Protein AF-0000000072252852 (afdb_homodimer)

Nearest PDB structures (foldseek):
  3it0-assembly1_A  TM=8.735E-01  e=4.642E-20  Francisella tularensis subsp. holarctica LVS
  3it3-assembly1_A  TM=8.630E-01  e=1.223E-19  Francisella tularensis subsp. holarctica LVS
  7d2f-assembly1_B  TM=8.606E-01  e=1.379E-18  Legionella pneumophila subsp. pneumophila str. Philadelphia 1
  7doq-assembly2_D  TM=8.491E-01  e=1.805E-18  Legionella pneumophila
  5cdh-assembly1_B  TM=8.629E-01  e=4.272E-18  Legionella pneumophila

InterPro domains:
  IPR000560 Histidine phosphatase superfamily, clade-2 [PF00328] (78-192)
  IPR000560 Histidine phosphatase superfamily, clade-2 [cd07061] (78-438)
  IPR029033 Histidine phosphatase superfamily [G3DSA:3.40.50.1240] (78-490)
  IPR029033 Histidine phosphatase superfamily [SSF53254] (78-482)
  IPR050645 Histidine Acid Phosphatase [PTHR11567] (69-482)

pLDDT: mean 74.57, std 29.84, range [13.89, 98.88]

Radius of gyration: 38.89 Å; Cα contacts (8 Å, |Δi|>4): 1720; chains: 2; bounding box: 120×130×148 Å

Solvent-accessible surface area (backbone atoms only — not comparable to full-atom values): 61412 Å² total; per-residue (Å²): 133,88,81,71,68,83,71,67,68,73,66,62,67,63,61,60,63,59,59,63,68,66,57,77,66,73,58,53,58,66,47,42,59,54,31,53,67,44,52,74,62,58,71,75,82,72,70,59,74,70,59,69,69,69,82,59,78,77,67,78,78,72,67,74,69,84,65,68,87,78,64,68,84,73,62,83,40,33,41,64,29,36,41,35,44,28,22,28,35,40,40,38,37,70,71,55,26,64,38,53,33,70,66,52,84,78,53,67,71,39,68,33,74,79,59,80,69,82,64,94,50,57,59,41,30,51,34,50,62,10,41,36,46,22,20,50,52,11,36,52,49,22,46,38,24,47,65,33,56,78,43,42,33,68,50,67,67,40,87,45,79,59,40,48,44,39,40,25,47,32,31,55,29,18,36,31,25,46,51,25,20,48,39,29,42,25,45,27,91,40,18,65,46,73,52,82,63,53,92,64,40,85,71,79,43,76,54,87,70,39,64,53,74,72,47,63,32,42,33,51,39,93,72,36,48,55,59,35,20,76,39,89,86,60,26,56,28,56,53,53,43,38,52,52,46,48,63,27,62,80,31,41,40,52,49,60,69,37,49,70,58,56,68,40,44,25,69,58,43,59,24,43,67,67,47,52,70,70,45,52,66,66,56,55,52,49,50,46,44,50,52,38,46,41,51,52,35,31,53,75,49,57,47,85,63,58,68,92,54,54,74,43,50,64,56,34,49,53,50,44,44,46,47,50,35,44,46,35,49,46,47,63,48,13,29,54,31,8,22,56,38,52,50,42,52,49,44,34,54,52,42,32,50,42,40,74,71,61,36,60,66,52,52,41,35,35,68,42,62,38,47,33,90,53,32,51,59,46,84,82,32,78,51,47,42,37,32,37,40,36,24,28,35,57,65,31,49,29,20,45,28,18,38,43,61,34,74,34,61,47,88,75,41,58,45,45,34,23,33,41,38,39,35,34,19,40,67,54,91,53,94,76,33,35,32,37,36,34,29,33,33,29,69,89,37,75,71,38,77,40,62,21,62,52,32,77,58,30,33,51,36,44,40,67,56,36,51,51,43,47,62,72,60,25,62,92,52,47,73,64,59,20,66,51,48,83,50,39,65,60,40,48,50,52,31,53,54,53,45,61,56,44,55,61,47,51,60,58,51,52,53,53,55,53,54,58,62,58,65,63,61,67,74,68,65,69,79,72,70,68,89,71,75,72,94,78,68,89,72,68,84,86,79,77,96,88,87,77,92,79,82,72,84,85,76,89,72,89,75,82,84,131,133,89,82,73,70,82,72,66,65,72,64,60,64,62,56,60,61,58,58,60,66,64,60,73,62,71,60,54,56,64,49,42,57,54,34,50,64,44,54,72,62,58,71,74,82,70,71,60,75,70,58,66,69,69,81,59,79,78,67,75,79,72,66,74,70,86,64,69,88,77,64,67,85,74,60,81,39,33,42,62,30,37,43,35,43,28,22,28,36,40,39,38,38,70,70,56,25,65,39,58,33,77,66,53,84,80,52,66,73,40,68,32,74,80,58,78,70,80,65,94,49,57,59,40,30,52,33,49,63,10,41,36,46,23,22,49,51,11,36,51,50,20,46,40,25,47,66,32,57,81,44,41,32,67,49,68,67,40,87,44,80,62,39,48,44,40,40,24,48,32,30,55,29,18,36,32,26,46,52,26,21,47,39,28,42,24,45,29,90,39,17,66,48,75,50,82,62,54,92,63,42,84,72,78,43,77,55,87,72,37,63,53,75,73,46,63,32,41,32,50,38,92,70,34,49,54,58,34,19,77,41,90,86,60,24,55,29,56,53,52,42,39,53,53,47,49,63,27,61,81,30,42,40,52,49,59,70,36,50,70,59,55,70,41,45,26,70,59,42,60,27,43,66,69,47,52,71,69,45,52,65,66,57,54,52,48,49,48,45,49,50,38,45,40,50,52,35,30,54,76,50,57,46,87,62,58,67,91,54,54,74,44,50,65,60,35,49,52,50,44,45,46,48,51,34,44,47,36,50,45,47,64,49,12,29,54,30,8,21,56,38,52,50,41,50,50,44,35,53,52,41,32,51,42,39,73,70,60,37,62,65,54,52,40,35,38,67,42,61,38,48,33,90,53,32,52,61,47,85,83,32,80,52,46,41,36,32,39,41,36,22,27,34,58,67,31,48,29,20,45,29,18,38,44,62,35,74,35,61,47,88,76,40,58,45,45,33,24,32,40,39,40,36,35,18,39,66,52,92,53,94,75,33,35,29,37,38,33,28,33,32,30,69,89,38,75,70,39,77,40,62,22,63,53,31,76,59,29,33,49,38,45,39,68,56,35,50,51,43,47,62,72,59,26,62,93,51,46,72,64,60,22,66,49,48,83,48,40,65,60,41,47,50,52,30,54,54,54,44,61,58,43,54,61,48,50,59,58,51,53,53,53,54,53,55,57,58,57,63,62,59,63,75,68,61,69,82,70,65,70,90,71,67,88,78,84,77,91,79,71,88,88,79,89,85,85,86,74,93,74,84,87,90,89,60,97,95,74,95,100,81,136

Foldseek 3Di:
DPPPPPPPPPPPPVVVVVVVVPPPCVVPPVVVVVCVVVVVPPDDPVPPLVPPPPPPPPPDPPPPPPPPQPPPPDDFFAFQAKEKEWEAFF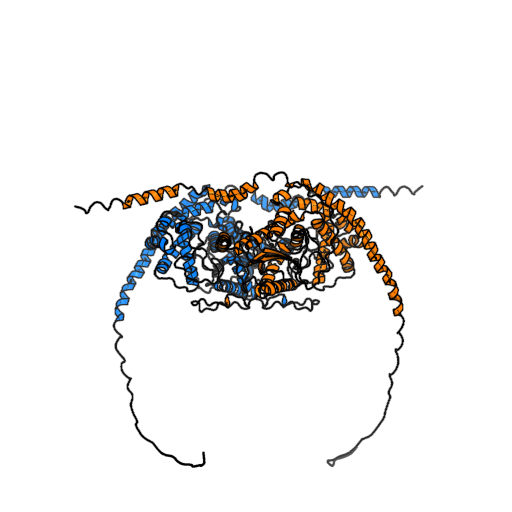FAQAAAQPPCLVPDPPDDRHHFPQPPDDAPDDHPAQHPVRLVLLLVLLLVLQCQQDVDDRRRHHDHLADDLQAEAAEEEPGRRLVSSRQSSPCNNRPQVRAPLPDDDPPPDPDRPDDPRGGHDDDYDYDHNVPCLQQFVLDPPNFQLLVVQLVVLQLDCQQLVLLVVPVLCVVCLCVRSVGDPVSSVPDDSVVSLVSLQSLLSNVVSCVVVVNDTDPSSVVCNVSSQVSNLRSLCLSQPLLLCLLQSNVSNLVLVLLQLVLSLCVVVPPPVLVVCLVPVCPDPPNVNVPVNNHHYRYYYYGYHLSSQSSNCSSQVHRSQDVVGAHGGWMKMWTWGANDDDSQRIKIFIWIDHSPGDTDQDAGPLAPRGRMDGSVSNSVSSPSRHDPDSRVVSPPNVCSVVSNCRSVVVSVVVVVVVVVVVVVVVVVVVVVPPPPPPPPPPDPDDDPDDPDDDDDDDDDDDDDDDDDDDDDDD/DPPPPPPPPVPPPVVVVVVVVPPPPVPVPVVVVVCVVVVVVPPDPVPPLVPPPPPPPPPPPPPPDPPPPPPPPDDFFAFQAKEKEWEAFFFAFAAAQPPCQVPDNPDDRHHFPQPPDDAPDDHPAQHPVRLVLLLVLLLVLQCQQDVDDRRRHHDHLADDLQAEAAEEEPGNRLVSSRQSSVCNNRPQVRAPLPDDPPPPDPDRPDDPRGGHDDDYDYDHNVPCLQQFVLDPPNFQLLVVQLVVLQLDCQQLVLLVVVVLCVVCLCVRSVHDPVSSVPDDSVVSLVSLQSLLSNVVSCVVVVNDTDPSSVVCNVSSQVSNLSSLCLSQPLLLCLLQSNVSNLVLVLLQLVLSLCVVVPPPVLVVCLVPVCPDPPNVNVPVNNHHYRYYYYGYHLSSQSSNCSSQVHRSQDVVGAHGGWMKMWTWGANDDDSQRIKIFIWIDHSPGDTDQDAGPLADRGRMDGSVSNSVSSPSRHDPDSRVVSPPNVCSVVSNCRSVVVSVVVVVVVVVVVVVVVVVVVVVPPPVPPPPDDDPDDPDDDPDDDDDDDDDDDDDDDDDDDDDDD

Secondary structure (DSSP, 8-state):
-TTSGGGSGGGTHHHHHHHTTTT--TTHHHHHHHHHHHHHTTSSTTSGGG------------------TT--S--SSEEEEEEEEEE---BS-S--B-GGGGS-TTS--BPPTT-----SS-TTSBPHHHHHHHHHHHHHHHHHHTSS-TTT--S-SS--TTTEEEEE-SSHHHHHHHHHHHHHHS-GGG-GGGS---TT-----PPTT-------B---GGG-TTT-TTSTTT-HHHHHHHHHHHHSTTTHHHHHH-HHHHHHHHHHHT--HHHHHHS-HHHHHHHHHHHHHHHHHHHHTT----HHHHTTHHHHHHHHHHHHHIIIIIS--HHHHTHHHHHHHHHHHHHHHHHHTT-HHHHHHHHTGGGSTT-TT-TT--S--SEEEEEE-HHHHHHHHHHTTS-S-BTTBS-TT-EEEEEEEE-SSSTT-EEEEEEEEETTEEEEE---GGGTTSSEEEHHHHHHHHHHHS-S-HHHHTT-GGGHHHHHHHHHHHHHHHHHHHHHHHHHHHHHHHHTTSGGGGGGSSTT------------------------------/-TTSGGGSSTTTHHHHHHHHHHHS-TTHHHHHHHHHHHHHHHSSTTSGGG------------------TT--S--SSEEEEEEEEEE---BS-S--B-GGGGS-TTS--BPPTT-----SS-TTSBPHHHHHHHHHHHHHHHHHHTSS-TTT--S-SS--TTTEEEEE-SSHHHHHHHHHHHHHHS-GGG-GGGS---TT-----PPTT-------B---GGG-TTT-TTSTTS-HHHHHHHHHHHHSTTTHHHHHH-HHHHHHHHHHHT--HHHHHHS-HHHHHHHHHHHHHHHHHHHHTT----HHHHTTHHHHHHHHHHHHHIIIIIS--HHHHTHHHHHHHHHHHHHHHHHHTT-HHHHHHHHTGGGSTT-TT-SS--S--SEEEEEE-HHHHHHHHHHTTS-S-BTTBS-TT-EEEEEEEE-SSSTT-EEEEEEEEETTEEEEE---GGGTTSSEEEHHHHHHHHHHHS-S-HHHHTT-GGGHHHHHHHHHHHHHHHHHHHHHHHHHHHHHHHHTTGGGSSTTSS--------------------------------

Sequence (1124 aa):
MWGRELFSIVFFAVLVLLVAIHILGSADVVRAFQQGLEHRLTVESKEAWLGGVPLGDVSSYVVPRNASPYESLHSEGKVKAVVIVARHCDRAPQNYAPAYATGTRRRPYKPFPFDKTKWDVDYGELTALGMYQCYRFGRFLHERYVQGHPNDRLLRARYNHEETHVRATDVDRTLVSAAAVMHGLYPAASNPSHQRRHRYSKKQYHIPGGFQYVPIHTRLYGDDRLLDGSGKGRCQLWDIVSKKMLKSDFVYGELQRRSDLYAALPSLANVSVEAFQSMKKKKKLALAATLRDIRICQKSHSIPAPATVSRFDADLEVLTARLNGAKWDASGLGPLVGGRLLRSISTRLATAIEADNGNVQVLARAKDECNRKGHDGDEIGNCYRKLVYYSGHDTTIFDIRAALGVTAIEDGIAPYASHVIFELRRTGPEENDFRVSVYAGHYDQKPRPLFGPFCDGNFSCTASSFFSWVLNTVPNNVSEACIRTERAPDILRRALGNVAKEDNAFQSGHKAVREQSASGGAFSRQFARVLIIGTIGFILVLSAPIVFRLRRTSIRSEYAAVMWGRELFSIVFFAVLVLLVAIHILGSADVVRAFQQGLEHRLTVESKEAWLGGVPLGDVSSYVVPRNASPYESLHSEGKVKAVVIVARHCDRAPQNYAPAYATGTRRRPYKPFPFDKTKWDVDYGELTALGMYQCYRFGRFLHERYVQGHPNDRLLRARYNHEETHVRATDVDRTLVSAAAVMHGLYPAASNPSHQRRHRYSKKQYHIPGGFQYVPIHTRLYGDDRLLDGSGKGRCQLWDIVSKKMLKSDFVYGELQRRSDLYAALPSLANVSVEAFQSMKKKKKLALAATLRDIRICQKSHSIPAPATVSRFDADLEVLTARLNGAKWDASGLGPLVGGRLLRSISTRLATAIEADNGNVQVLARAKDECNRKGHDGDEIGNCYRKLVYYSGHDTTIFDIRAALGVTAIEDGIAPYASHVIFELRRTGPEENDFRVSVYAGHYDQKPRPLFGPFCDGNFSCTASSFFSWVLNTVPNNVSEACIRTERAPDILRRALGNVAKEDNAFQSGHKAVREQSASGGAFSRQFARVLIIGTIGFILVLSAPIVFRLRRTSIRSEYAAV

Structure (mmCIF, N/CA/C/O backbone):
data_AF-0000000072252852-model_v1
#
loop_
_entity.id
_entity.type
_entity.pdbx_description
1 polymer 'Similar to prostatic acid phosphatase'
#
loop_
_atom_site.group_PDB
_atom_site.id
_atom_site.type_symbol
_atom_site.label_atom_id
_atom_site.label_alt_id
_atom_site.label_comp_id
_atom_site.label_asym_id
_atom_site.label_entity_id
_atom_site.label_seq_id
_atom_site.pdbx_PDB_ins_code
_atom_site.Cartn_x
_atom_site.Cartn_y
_atom_site.Cartn_z
_atom_site.occupancy
_atom_site.B_iso_or_equiv
_atom_site.auth_seq_id
_atom_site.auth_comp_id
_atom_site.auth_asym_id
_atom_site.auth_atom_id
_atom_site.pdbx_PDB_model_num
ATOM 1 N N . MET A 1 1 ? -41.562 44.25 57.469 1 20.91 1 MET A N 1
ATOM 2 C CA . MET A 1 1 ? -41.375 42.938 58.031 1 20.91 1 MET A CA 1
ATOM 3 C C . MET A 1 1 ? -41.312 41.875 56.938 1 20.91 1 MET A C 1
ATOM 5 O O . MET A 1 1 ? -40.844 40.75 57.156 1 20.91 1 MET A O 1
ATOM 9 N N . TRP A 1 2 ? -42.094 42.094 55.875 1 24.08 2 TRP A N 1
ATOM 10 C CA . TRP A 1 2 ? -42.656 41.125 54.906 1 24.08 2 TRP A CA 1
ATOM 11 C C . TRP A 1 2 ? -41.594 40.594 53.969 1 24.08 2 TRP A C 1
ATOM 13 O O . TRP A 1 2 ? -41.938 39.938 52.969 1 24.08 2 TRP A O 1
ATOM 23 N N . GLY A 1 3 ? -40.406 41.156 53.969 1 26.02 3 GLY A N 1
ATOM 24 C CA . GLY A 1 3 ? -39.312 41.219 53.031 1 26.02 3 GLY A CA 1
ATOM 25 C C . GLY A 1 3 ? -38.688 39.875 52.781 1 26.02 3 GLY A C 1
ATOM 26 O O . GLY A 1 3 ? -37.906 39.719 51.812 1 26.02 3 GLY A O 1
ATOM 27 N N . ARG A 1 4 ? -38.531 39.062 53.812 1 25.28 4 ARG A N 1
ATOM 28 C CA . ARG A 1 4 ? -37.531 38.094 54.219 1 25.28 4 ARG A CA 1
ATOM 29 C C . ARG A 1 4 ? -37.688 36.781 53.438 1 25.28 4 ARG A C 1
ATOM 31 O O . ARG A 1 4 ? -36.781 36 53.344 1 25.28 4 ARG A O 1
ATOM 38 N N . GLU A 1 5 ? -39 36.375 53.188 1 26.69 5 GLU A N 1
ATOM 39 C CA . GLU A 1 5 ? -39.344 34.969 53.188 1 26.69 5 GLU A CA 1
ATOM 40 C C . GLU A 1 5 ? -38.938 34.281 51.875 1 26.69 5 GLU A C 1
ATOM 42 O O . GLU A 1 5 ? -38.875 33.062 51.812 1 26.69 5 GLU A O 1
ATOM 47 N N . LEU A 1 6 ? -39 35.094 50.75 1 28.98 6 LEU A N 1
ATOM 48 C CA . LEU A 1 6 ? -39.219 34.406 49.469 1 28.98 6 LEU A CA 1
ATOM 49 C C . LEU A 1 6 ? -37.969 33.688 49.031 1 28.98 6 LEU A C 1
ATOM 51 O O . LEU A 1 6 ? -37.844 33.25 47.875 1 28.98 6 LEU A O 1
ATOM 55 N N . PHE A 1 7 ? -36.875 33.781 49.844 1 28.56 7 PHE A N 1
ATOM 56 C CA . PHE A 1 7 ? -35.5 33.375 49.562 1 28.56 7 PHE A CA 1
ATOM 57 C C . PHE A 1 7 ? -35.406 31.859 49.344 1 28.56 7 PHE A C 1
ATOM 59 O O . PHE A 1 7 ? -34.438 31.359 48.812 1 28.56 7 PHE A O 1
ATOM 66 N N . SER A 1 8 ? -36.219 31.156 50.188 1 26.36 8 SER A N 1
ATOM 67 C CA . SER A 1 8 ? -35.969 29.766 50.594 1 26.36 8 SER A CA 1
ATOM 68 C C . SER A 1 8 ? -36.188 28.797 49.438 1 26.36 8 SER A C 1
ATOM 70 O O . SER A 1 8 ? -35.812 27.641 49.5 1 26.36 8 SER A O 1
ATOM 72 N N . ILE A 1 9 ? -37.188 29.156 48.531 1 28.38 9 ILE A N 1
ATOM 73 C CA . ILE A 1 9 ? -37.844 28.078 47.781 1 28.38 9 ILE A CA 1
ATOM 74 C C . ILE A 1 9 ? -36.938 27.578 46.688 1 28.38 9 ILE A C 1
ATOM 76 O O . ILE A 1 9 ? -37.125 26.484 46.156 1 28.38 9 ILE A O 1
ATOM 80 N N . VAL A 1 10 ? -36.031 28.5 46.188 1 26.95 10 VAL A N 1
ATOM 81 C CA . VAL A 1 10 ? -35.406 28.25 44.906 1 26.95 10 VAL A CA 1
ATOM 82 C C . VAL A 1 10 ? -34.375 27.109 45.031 1 26.95 10 VAL A C 1
ATOM 84 O O . VAL A 1 10 ? -33.906 26.578 44.031 1 26.95 10 VAL A O 1
ATOM 87 N N . PHE A 1 11 ? -33.906 26.984 46.281 1 28.23 11 PHE A N 1
ATOM 88 C CA . PHE A 1 11 ? -32.75 26.141 46.531 1 28.23 11 PHE A CA 1
ATOM 89 C C . PHE A 1 11 ? -33.062 24.672 46.25 1 28.23 11 PHE A C 1
ATOM 91 O O . PHE A 1 11 ? -32.188 23.875 45.969 1 28.23 11 PHE A O 1
ATOM 98 N N . PHE A 1 12 ? -34.375 24.297 46.625 1 27.67 12 PHE A N 1
ATOM 99 C CA . PHE A 1 12 ? -34.656 22.891 46.844 1 27.67 12 PHE A CA 1
ATOM 100 C C . PHE A 1 12 ? -34.688 22.141 45.5 1 27.67 12 PHE A C 1
ATOM 102 O O . PHE A 1 12 ? -34.5 20.922 45.469 1 27.67 12 PHE A O 1
ATOM 109 N N . ALA A 1 13 ? -35.188 22.844 44.438 1 27.69 13 ALA A N 1
ATOM 110 C CA . ALA A 1 13 ? -35.594 22.094 43.25 1 27.69 13 ALA A CA 1
ATOM 111 C C . ALA A 1 13 ? -34.344 21.562 42.5 1 27.69 13 ALA A C 1
ATOM 113 O O . ALA A 1 13 ? -34.5 20.75 41.562 1 27.69 13 ALA A O 1
ATOM 114 N N . VAL A 1 14 ? -33.219 22.141 42.75 1 28.22 14 VAL A N 1
ATOM 115 C CA . VAL A 1 14 ? -32 21.828 42.031 1 28.22 14 VAL A CA 1
ATOM 116 C C . VAL A 1 14 ? -31.562 20.391 42.312 1 28.22 14 VAL A C 1
ATOM 118 O O . VAL A 1 14 ? -30.938 19.75 41.469 1 28.22 14 VAL A O 1
ATOM 121 N N . LEU A 1 15 ? -31.781 20.047 43.594 1 28.75 15 LEU A N 1
ATOM 122 C CA . LEU A 1 15 ? -31.156 18.828 44.125 1 28.75 15 LEU A CA 1
ATOM 123 C C . LEU A 1 15 ? -31.75 17.594 43.438 1 28.75 15 LEU A C 1
ATOM 125 O O . LEU A 1 15 ? -31.062 16.578 43.25 1 28.75 15 LEU A O 1
ATOM 129 N N . VAL A 1 16 ? -33.125 17.719 43.25 1 29.33 16 VAL A N 1
ATOM 130 C CA . VAL A 1 16 ? -33.844 16.5 42.906 1 29.33 16 VAL A CA 1
ATOM 131 C C . VAL A 1 16 ? -33.375 16 41.531 1 29.33 16 VAL A C 1
ATOM 133 O O . VAL A 1 16 ? -33.375 14.797 41.25 1 29.33 16 VAL A O 1
ATOM 136 N N . LEU A 1 17 ? -33.094 17.031 40.625 1 26.66 17 LEU A N 1
ATOM 137 C CA . LEU A 1 17 ? -32.906 16.609 39.25 1 26.66 17 LEU A CA 1
ATOM 138 C C . LEU A 1 17 ? -31.594 15.852 39.062 1 26.66 17 LEU A C 1
ATOM 140 O O . LEU A 1 17 ? -31.391 15.18 38.062 1 26.66 17 LEU A O 1
ATOM 144 N N . LEU A 1 18 ? -30.688 16.047 40.031 1 27.7 18 LEU A N 1
ATOM 145 C CA . LEU A 1 18 ? -29.391 15.391 39.906 1 27.7 18 LEU A CA 1
ATOM 146 C C . LEU A 1 18 ? -29.547 13.875 40 1 27.7 18 LEU A C 1
ATOM 148 O O . LEU A 1 18 ? -28.781 13.141 39.375 1 27.7 18 LEU A O 1
ATOM 152 N N . VAL A 1 19 ? -30.375 13.508 41 1 28.22 19 VAL A N 1
ATOM 153 C CA . VAL A 1 19 ? -30.375 12.102 41.406 1 28.22 19 VAL A CA 1
ATOM 154 C C . VAL A 1 19 ? -30.922 11.242 40.281 1 28.22 19 VAL A C 1
ATOM 156 O O . VAL A 1 19 ? -30.562 10.07 40.156 1 28.22 19 VAL A O 1
ATOM 159 N N . ALA A 1 20 ? -31.969 11.82 39.562 1 25.25 20 ALA A N 1
ATOM 160 C CA . ALA A 1 20 ? -32.688 10.922 38.688 1 25.25 20 ALA A CA 1
ATOM 161 C C . ALA A 1 20 ? -31.828 10.453 37.5 1 25.25 20 ALA A C 1
ATOM 163 O O . ALA A 1 20 ? -32.219 9.523 36.781 1 25.25 20 ALA A O 1
ATOM 164 N N . ILE A 1 21 ? -30.859 11.281 37.219 1 25.62 21 ILE A N 1
ATOM 165 C CA . ILE A 1 21 ? -30.094 10.969 36.031 1 25.62 21 ILE A CA 1
ATOM 166 C C . ILE A 1 21 ? -29.281 9.688 36.25 1 25.62 21 ILE A C 1
ATOM 168 O O . ILE A 1 21 ? -28.719 9.133 35.312 1 25.62 21 ILE A O 1
ATOM 172 N N . HIS A 1 22 ? -28.984 9.484 37.562 1 26.05 22 HIS A N 1
ATOM 173 C CA . HIS A 1 22 ? -28.078 8.367 37.844 1 26.05 22 HIS A CA 1
ATOM 174 C C . HIS A 1 22 ? -28.703 7.047 37.375 1 26.05 22 HIS A C 1
ATOM 176 O O . HIS A 1 22 ? -28.016 6.031 37.281 1 26.05 22 HIS A O 1
ATOM 182 N N . ILE A 1 23 ? -30.016 6.957 37.719 1 24.2 23 ILE A N 1
ATOM 183 C CA . ILE A 1 23 ? -30.516 5.594 37.875 1 24.2 23 ILE A CA 1
ATOM 184 C C . ILE A 1 23 ? -30.562 4.914 36.5 1 24.2 23 ILE A C 1
ATOM 186 O O . ILE A 1 23 ? -30.281 3.719 36.375 1 24.2 23 ILE A O 1
ATOM 190 N N . LEU A 1 24 ? -31.234 5.559 35.531 1 25.84 24 LEU A N 1
ATOM 191 C CA . LEU A 1 24 ? -31.719 4.613 34.531 1 25.84 24 LEU A CA 1
ATOM 192 C C . LEU A 1 24 ? -30.578 4.102 33.656 1 25.84 24 LEU A C 1
ATOM 194 O O . LEU A 1 24 ? -29.953 4.875 32.938 1 25.84 24 LEU A O 1
ATOM 198 N N . GLY A 1 25 ? -29.781 3.164 34.281 1 24.92 25 GLY A N 1
ATOM 199 C CA . GLY A 1 25 ? -28.641 2.332 33.938 1 24.92 25 GLY A CA 1
ATOM 200 C C . GLY A 1 25 ? -28.75 1.688 32.562 1 24.92 25 GLY A C 1
ATOM 201 O O . GLY A 1 25 ? -29.406 0.649 32.406 1 24.92 25 GLY A O 1
ATOM 202 N N . SER A 1 26 ? -29.016 2.588 31.578 1 25.45 26 SER A N 1
ATOM 203 C CA . SER A 1 26 ? -29.375 2.018 30.281 1 25.45 26 SER A CA 1
ATOM 204 C C . SER A 1 26 ? -28.297 1.074 29.766 1 25.45 26 SER A C 1
ATOM 206 O O . SER A 1 26 ? -27.516 1.437 28.891 1 25.45 26 SER A O 1
ATOM 208 N N . ALA A 1 27 ? -27.625 0.483 30.734 1 25.91 27 ALA A N 1
ATOM 209 C CA . ALA A 1 27 ? -26.625 -0.517 30.359 1 25.91 27 ALA A CA 1
ATOM 210 C C . ALA A 1 27 ? -27.219 -1.554 29.406 1 25.91 27 ALA A C 1
ATOM 212 O O . ALA A 1 27 ? -26.484 -2.326 28.797 1 25.91 27 ALA A O 1
ATOM 213 N N . ASP A 1 28 ? -28.516 -1.669 29.594 1 26.8 28 ASP A N 1
ATOM 214 C CA . ASP A 1 28 ? -29.094 -2.928 29.141 1 26.8 28 ASP A CA 1
ATOM 215 C C . ASP A 1 28 ? -29.109 -3 27.609 1 26.8 28 ASP A C 1
ATOM 217 O O . ASP A 1 28 ? -29.078 -4.09 27.031 1 26.8 28 ASP A O 1
ATOM 221 N N . VAL A 1 29 ? -29.266 -1.788 27.078 1 25.64 29 VAL A N 1
ATOM 222 C CA . VAL A 1 29 ? -29.625 -1.98 25.672 1 25.64 29 VAL A CA 1
ATOM 223 C C . VAL A 1 29 ? -28.391 -2.402 24.875 1 25.64 29 VAL A C 1
ATOM 225 O O . VAL A 1 29 ? -28.484 -3.221 23.953 1 25.64 29 VAL A O 1
ATOM 228 N N . VAL A 1 30 ? -27.297 -1.727 25.219 1 25.48 30 VAL A N 1
ATOM 229 C CA . VAL A 1 30 ? -26.141 -2.078 24.406 1 25.48 30 VAL A CA 1
ATOM 230 C C . VAL A 1 30 ? -25.75 -3.529 24.672 1 25.48 30 VAL A C 1
ATOM 232 O O . VAL A 1 30 ? -25.234 -4.207 23.781 1 25.48 30 VAL A O 1
ATOM 235 N N . ARG A 1 31 ? -25.953 -4.016 25.875 1 29.53 31 ARG A N 1
ATOM 236 C CA . ARG A 1 31 ? -25.734 -5.418 26.203 1 29.53 31 ARG A CA 1
ATOM 237 C C . ARG A 1 31 ? -26.688 -6.32 25.422 1 29.53 31 ARG A C 1
ATOM 239 O O . ARG A 1 31 ? -26.375 -7.48 25.156 1 29.53 31 ARG A O 1
ATOM 246 N N . ALA A 1 32 ? -27.891 -5.797 25.25 1 27.72 32 ALA A N 1
ATOM 247 C CA . ALA A 1 32 ? -28.828 -6.668 24.547 1 27.72 32 ALA A CA 1
ATOM 248 C C . ALA A 1 32 ? -28.375 -6.945 23.125 1 27.72 32 ALA A C 1
ATOM 250 O O . ALA A 1 32 ? -28.5 -8.07 22.625 1 27.72 32 ALA A O 1
ATOM 251 N N . PHE A 1 33 ? -28.016 -5.812 22.406 1 25.8 33 PHE A N 1
ATOM 252 C CA . PHE A 1 33 ? -27.688 -6.09 21.016 1 25.8 33 PHE A CA 1
ATOM 253 C C . PHE A 1 33 ? -26.406 -6.906 20.906 1 25.8 33 PHE A C 1
ATOM 255 O O . PHE A 1 33 ? -26.312 -7.816 20.094 1 25.8 33 PHE A O 1
ATOM 262 N N . GLN A 1 34 ? -25.375 -6.699 21.734 1 27.41 34 GLN A N 1
ATOM 263 C CA . GLN A 1 34 ? -24.234 -7.602 21.781 1 27.41 34 GLN A CA 1
ATOM 264 C C . GLN A 1 34 ? -24.641 -8.984 22.281 1 27.41 34 GLN A C 1
ATOM 266 O O . GLN A 1 34 ? -24.094 -10 21.844 1 27.41 34 GLN A O 1
ATOM 271 N N . GLN A 1 35 ? -25.531 -9.023 23.234 1 30.56 35 GLN A N 1
ATOM 272 C CA . GLN A 1 35 ? -26.047 -10.281 23.75 1 30.56 35 GLN A CA 1
ATOM 273 C C . GLN A 1 35 ? -26.906 -11 22.719 1 30.56 35 GLN A C 1
ATOM 275 O O . GLN A 1 35 ? -26.984 -12.234 22.719 1 30.56 35 GLN A O 1
ATOM 280 N N . GLY A 1 36 ? -27.766 -10.242 21.984 1 26.58 36 GLY A N 1
ATOM 281 C CA . GLY A 1 36 ? -28.516 -11.008 21 1 26.58 36 GLY A CA 1
ATOM 282 C C . GLY A 1 36 ? -27.625 -11.766 20.047 1 26.58 36 GLY A C 1
ATOM 283 O O . GLY A 1 36 ? -27.922 -12.914 19.688 1 26.58 36 GLY A O 1
ATOM 284 N N . LEU A 1 37 ? -26.672 -11 19.438 1 26.23 37 LEU A N 1
ATOM 285 C CA . LEU A 1 37 ? -25.828 -11.828 18.594 1 26.23 37 LEU A CA 1
ATOM 286 C C . LEU A 1 37 ? -24.953 -12.766 19.422 1 26.23 37 LEU A C 1
ATOM 288 O O . LEU A 1 37 ? -24.688 -13.891 19.016 1 26.23 37 LEU A O 1
ATOM 292 N N . GLU A 1 38 ? -24.578 -12.344 20.656 1 28.69 38 GLU A N 1
ATOM 293 C CA . GLU A 1 38 ? -23.797 -13.266 21.484 1 28.69 38 GLU A CA 1
ATOM 294 C C . GLU A 1 38 ? -24.688 -14.359 22.078 1 28.69 38 GLU A C 1
ATOM 296 O O . GLU A 1 38 ? -24.25 -15.508 22.219 1 28.69 38 GLU A O 1
ATOM 301 N N . HIS A 1 39 ? -25.875 -13.984 22.672 1 28.11 39 HIS A N 1
ATOM 302 C CA . HIS A 1 39 ? -26.641 -15 23.391 1 28.11 39 HIS A CA 1
ATOM 303 C C . HIS A 1 39 ? -27.047 -16.141 22.469 1 28.11 39 HIS A C 1
ATOM 305 O O . HIS A 1 39 ? -27.312 -17.25 22.938 1 28.11 39 HIS A O 1
ATOM 311 N N . ARG A 1 40 ? -27.672 -15.828 21.328 1 25.48 40 ARG A N 1
ATOM 312 C CA . ARG A 1 40 ? -28.047 -17.047 20.625 1 25.48 40 ARG A CA 1
ATOM 313 C C . ARG A 1 40 ? -26.828 -17.953 20.438 1 25.48 40 ARG A C 1
ATOM 315 O O . ARG A 1 40 ? -26.984 -19.156 20.219 1 25.48 40 ARG A O 1
ATOM 322 N N . LEU A 1 41 ? -25.672 -17.266 20.406 1 23.98 41 LEU A N 1
ATOM 323 C CA . LEU A 1 41 ? -24.609 -18.203 20.047 1 23.98 41 LEU A CA 1
ATOM 324 C C . LEU A 1 41 ? -24.125 -18.938 21.281 1 23.98 41 LEU A C 1
ATOM 326 O O . LEU A 1 41 ? -23.172 -19.734 21.188 1 23.98 41 LEU A O 1
ATOM 330 N N . THR A 1 42 ? -24.469 -18.547 22.469 1 25.23 42 THR A N 1
ATOM 331 C CA . THR A 1 42 ? -23.703 -19.188 23.531 1 25.23 42 THR A CA 1
ATOM 332 C C . THR A 1 42 ? -24.094 -20.672 23.656 1 25.23 42 THR A C 1
ATOM 334 O O . THR A 1 42 ? -23.328 -21.469 24.188 1 25.23 42 THR A O 1
ATOM 337 N N . VAL A 1 43 ? -25.406 -20.922 23.922 1 22.73 43 VAL A N 1
ATOM 338 C CA . VAL A 1 43 ? -25.672 -22.156 24.625 1 22.73 43 VAL A CA 1
ATOM 339 C C . VAL A 1 43 ? -25.078 -23.328 23.859 1 22.73 43 VAL A C 1
ATOM 341 O O . VAL A 1 43 ? -24.344 -24.156 24.438 1 22.73 43 VAL A O 1
ATOM 344 N N . GLU A 1 44 ? -25.969 -24.031 23.062 1 22.11 44 GLU A N 1
ATOM 345 C CA . GLU A 1 44 ? -26.016 -25.469 22.828 1 22.11 44 GLU A CA 1
ATOM 346 C C . GLU A 1 44 ? -24.875 -25.938 21.938 1 22.11 44 GLU A C 1
ATOM 348 O O . GLU A 1 44 ? -24.469 -27.094 22 1 22.11 44 GLU A O 1
ATOM 353 N N . SER A 1 45 ? -24.531 -25.156 20.875 1 22.25 45 SER A N 1
ATOM 354 C CA . SER A 1 45 ? -24.062 -25.969 19.75 1 22.25 45 SER A CA 1
ATOM 355 C C . SER A 1 45 ? -22.609 -26.422 19.953 1 22.25 45 SER A C 1
ATOM 357 O O . SER A 1 45 ? -21.672 -25.719 19.562 1 22.25 45 SER A O 1
ATOM 359 N N . LYS A 1 46 ? -22.172 -26.719 21.156 1 23.33 46 LYS A N 1
ATOM 360 C CA . LYS A 1 46 ? -20.875 -27.328 21.453 1 23.33 46 LYS A CA 1
ATOM 361 C C . LYS A 1 46 ? -20.531 -28.391 20.422 1 23.33 46 LYS A C 1
ATOM 363 O O . LYS A 1 46 ? -19.375 -28.516 20 1 23.33 46 LYS A O 1
ATOM 368 N N . GLU A 1 47 ? -21.391 -29.5 20.5 1 22.16 47 GLU A N 1
ATOM 369 C CA . GLU A 1 47 ? -21.031 -30.844 20.062 1 22.16 47 GLU A CA 1
ATOM 370 C C . GLU A 1 47 ? -20.844 -30.906 18.547 1 22.16 47 GLU A C 1
ATOM 372 O O . GLU A 1 47 ? -20.188 -31.812 18.031 1 22.16 47 GLU A O 1
ATOM 377 N N . ALA A 1 48 ? -21.719 -30.078 17.938 1 21.36 48 ALA A N 1
ATOM 378 C CA . ALA A 1 48 ? -22.031 -30.609 16.609 1 21.36 48 ALA A CA 1
ATOM 379 C C . ALA A 1 48 ? -20.797 -30.547 15.695 1 21.36 48 ALA A C 1
ATOM 381 O O . ALA A 1 48 ? -20.828 -31.062 14.57 1 21.36 48 ALA A O 1
ATOM 382 N N . TRP A 1 49 ? -19.953 -29.609 16.078 1 21.44 49 TRP A N 1
ATOM 383 C CA . TRP A 1 49 ? -19.203 -29.328 14.852 1 21.44 49 TRP A CA 1
ATOM 384 C C . TRP A 1 49 ? -18.391 -30.531 14.406 1 21.44 49 TRP A C 1
ATOM 386 O O . TRP A 1 49 ? -17.766 -30.516 13.344 1 21.44 49 TRP A O 1
ATOM 396 N N . LEU A 1 50 ? -18.156 -31.344 15.492 1 23.45 50 LEU A N 1
ATOM 397 C CA . LEU A 1 50 ? -17.25 -32.406 15.055 1 23.45 50 LEU A CA 1
ATOM 398 C C . LEU A 1 50 ? -17.906 -33.281 14 1 23.45 50 LEU A C 1
ATOM 400 O O . LEU A 1 50 ? -17.453 -34.406 13.758 1 23.45 50 LEU A O 1
ATOM 404 N N . GLY A 1 51 ? -19.234 -33.125 13.836 1 22.17 51 GLY A N 1
ATOM 405 C CA . GLY A 1 51 ? -19.859 -34.156 13.031 1 22.17 51 GLY A CA 1
ATOM 406 C C . GLY A 1 51 ? -19.141 -34.406 11.719 1 22.17 51 GLY A C 1
ATOM 407 O O . GLY A 1 51 ? -18.703 -33.469 11.055 1 22.17 51 GLY A O 1
ATOM 408 N N . GLY A 1 52 ? -18.438 -35.531 11.617 1 22.7 52 GLY A N 1
ATOM 409 C CA . GLY A 1 52 ? -17.891 -36.094 10.398 1 22.7 52 GLY A CA 1
ATOM 410 C C . GLY A 1 52 ? -18.781 -35.875 9.188 1 22.7 52 GLY A C 1
ATOM 411 O O . GLY A 1 52 ? -19.938 -36.312 9.188 1 22.7 52 GLY A O 1
ATOM 412 N N . VAL A 1 53 ? -18.969 -34.75 8.734 1 24.3 53 VAL A N 1
ATOM 413 C CA . VAL A 1 53 ? -19.734 -34.844 7.492 1 24.3 53 VAL A CA 1
ATOM 414 C C . VAL A 1 53 ? -19.406 -36.156 6.777 1 24.3 53 VAL A C 1
ATOM 416 O O . VAL A 1 53 ? -18.25 -36.469 6.512 1 24.3 53 VAL A O 1
ATOM 419 N N . PRO A 1 54 ? -20.172 -37.156 7.059 1 24.28 54 PRO A N 1
ATOM 420 C CA . PRO A 1 54 ? -19.875 -38.344 6.258 1 24.28 54 PRO A CA 1
ATOM 421 C C . PRO A 1 54 ? -19.438 -37.969 4.832 1 24.28 54 PRO A C 1
ATOM 423 O O . PRO A 1 54 ? -19.953 -37.031 4.246 1 24.28 54 PRO A O 1
ATOM 426 N N . LEU A 1 55 ? -18.234 -38.188 4.527 1 23.83 55 LEU A N 1
ATOM 427 C CA . LEU A 1 55 ? -17.844 -38.25 3.123 1 23.83 55 LEU A CA 1
ATOM 428 C C . LEU A 1 55 ? -18.938 -38.938 2.295 1 23.83 55 LEU A C 1
ATOM 430 O O . LEU A 1 55 ? -19.031 -40.156 2.268 1 23.83 55 LEU A O 1
ATOM 434 N N . GLY A 1 56 ? -20.25 -38.594 2.502 1 24.7 56 GLY A N 1
ATOM 435 C CA . GLY A 1 56 ? -21.172 -39.219 1.569 1 24.7 56 GLY A CA 1
ATOM 436 C C . GLY A 1 56 ? -20.562 -39.438 0.198 1 24.7 56 GLY A C 1
ATOM 437 O O . GLY A 1 56 ? -19.531 -38.844 -0.142 1 24.7 56 GLY A O 1
ATOM 438 N N . ASP A 1 57 ? -21.078 -40.5 -0.513 1 24.09 57 ASP A N 1
ATOM 439 C CA . ASP A 1 57 ? -20.703 -40.938 -1.849 1 24.09 57 ASP A CA 1
ATOM 440 C C . ASP A 1 57 ? -20.484 -39.75 -2.785 1 24.09 57 ASP A C 1
ATOM 442 O O . ASP A 1 57 ? -21.328 -38.875 -2.896 1 24.09 57 ASP A O 1
ATOM 446 N N . VAL A 1 58 ? -19.266 -39.375 -2.898 1 25.58 58 VAL A N 1
ATOM 447 C CA . VAL A 1 58 ? -18.859 -38.531 -4.027 1 25.58 58 VAL A CA 1
ATOM 448 C C . VAL A 1 58 ? -19.75 -38.844 -5.234 1 25.58 58 VAL A C 1
ATOM 450 O O . VAL A 1 58 ? -19.672 -39.938 -5.809 1 25.58 58 VAL A O 1
ATOM 453 N N . SER A 1 59 ? -21.078 -38.594 -5.148 1 26.23 59 SER A N 1
ATOM 454 C CA . SER A 1 59 ? -21.844 -38.75 -6.379 1 26.23 59 SER A CA 1
ATOM 455 C C . SER A 1 59 ? -21.016 -38.375 -7.602 1 26.23 59 SER A C 1
ATOM 457 O O . SER A 1 59 ? -20.031 -37.625 -7.484 1 26.23 59 SER A O 1
ATOM 459 N N . SER A 1 60 ? -21.266 -39.062 -8.781 1 24.41 60 SER A N 1
ATOM 460 C CA . SER A 1 60 ? -20.672 -39 -10.117 1 24.41 60 SER A CA 1
ATOM 461 C C . SER A 1 60 ? -20.406 -37.562 -10.531 1 24.41 60 SER A C 1
ATOM 463 O O . SER A 1 60 ? -21.109 -36.625 -10.086 1 24.41 60 SER A O 1
ATOM 465 N N . TYR A 1 61 ? -19.203 -37.281 -10.93 1 26.31 61 TYR A N 1
ATOM 466 C CA . TYR A 1 61 ? -18.75 -36.125 -11.68 1 26.31 61 TYR A CA 1
ATOM 467 C C . TYR A 1 61 ? -19.859 -35.562 -12.562 1 26.31 61 TYR A C 1
ATOM 469 O O . TYR A 1 61 ? -20.281 -36.25 -13.516 1 26.31 61 TYR A O 1
ATOM 477 N N . VAL A 1 62 ? -20.859 -35.031 -11.945 1 27.75 62 VAL A N 1
ATOM 478 C CA . VAL A 1 62 ? -21.703 -34.438 -12.969 1 27.75 62 VAL A CA 1
ATOM 479 C C . VAL A 1 62 ? -20.844 -33.656 -13.953 1 27.75 62 VAL A C 1
ATOM 481 O O . VAL A 1 62 ? -20.125 -32.719 -13.562 1 27.75 62 VAL A O 1
ATOM 484 N N . VAL A 1 63 ? -20.391 -34.281 -15.031 1 28.41 63 VAL A N 1
ATOM 485 C CA . VAL A 1 63 ? -19.797 -33.625 -16.203 1 28.41 63 VAL A CA 1
ATOM 486 C C . VAL A 1 63 ? -20.547 -32.344 -16.484 1 28.41 63 VAL A C 1
ATOM 488 O O . VAL A 1 63 ? -21.766 -32.344 -16.656 1 28.41 63 VAL A O 1
ATOM 491 N N . PRO A 1 64 ? -19.922 -31.266 -16.109 1 31.08 64 PRO A N 1
ATOM 492 C CA . PRO A 1 64 ? -20.594 -30.031 -16.484 1 31.08 64 PRO A CA 1
ATOM 493 C C . PRO A 1 64 ? -21.203 -30.078 -17.875 1 31.08 64 PRO A C 1
ATOM 495 O O . PRO A 1 64 ? -20.609 -30.656 -18.797 1 31.08 64 PRO A O 1
ATOM 498 N N . ARG A 1 65 ? -22.484 -30.172 -17.953 1 30.5 65 ARG A N 1
ATOM 499 C CA . ARG A 1 65 ? -23.125 -30.016 -19.25 1 30.5 65 ARG A CA 1
ATOM 500 C C . ARG A 1 65 ? -22.453 -28.922 -20.062 1 30.5 65 ARG A C 1
ATOM 502 O O . ARG A 1 65 ? -21.969 -27.938 -19.5 1 30.5 65 ARG A O 1
ATOM 509 N N . ASN A 1 66 ? -21.969 -29.234 -21.281 1 31.53 66 ASN A N 1
ATOM 510 C CA . ASN A 1 66 ? -21.547 -28.281 -22.297 1 31.53 66 ASN A CA 1
ATOM 511 C C . ASN A 1 66 ? -22.422 -27.047 -22.312 1 31.53 66 ASN A C 1
ATOM 513 O O . ASN A 1 66 ? -23.516 -27.062 -22.906 1 31.53 66 ASN A O 1
ATOM 517 N N . ALA A 1 67 ? -22.484 -26.359 -21.203 1 33.19 67 ALA A N 1
ATOM 518 C CA . ALA A 1 67 ? -23.25 -25.125 -21.312 1 33.19 67 ALA A CA 1
ATOM 519 C C . ALA A 1 67 ? -22.828 -24.328 -22.547 1 33.19 67 ALA A C 1
ATOM 521 O O . ALA A 1 67 ? -21.672 -24.375 -22.969 1 33.19 67 ALA A O 1
ATOM 522 N N . SER A 1 68 ? -23.75 -23.953 -23.375 1 34.22 68 SER A N 1
ATOM 523 C CA . SER A 1 68 ? -23.547 -23.109 -24.531 1 34.22 68 SER A CA 1
ATOM 524 C C . SER A 1 68 ? -22.656 -21.922 -24.203 1 34.22 68 SER A C 1
ATOM 526 O O . SER A 1 68 ? -22.75 -21.344 -23.109 1 34.22 68 SER A O 1
ATOM 528 N N . PRO A 1 69 ? -21.531 -21.766 -24.859 1 36.62 69 PRO A N 1
ATOM 529 C CA . PRO A 1 69 ? -20.5 -20.734 -24.641 1 36.62 69 PRO A CA 1
ATOM 530 C C . PRO A 1 69 ? -21.094 -19.406 -24.188 1 36.62 69 PRO A C 1
ATOM 532 O O . PRO A 1 69 ? -20.469 -18.703 -23.391 1 36.62 69 PRO A O 1
ATOM 535 N N . TYR A 1 70 ? -21.922 -18.734 -25.062 1 36.97 70 TYR A N 1
ATOM 536 C CA . TYR A 1 70 ? -22.359 -17.344 -24.922 1 36.97 70 TYR A CA 1
ATOM 537 C C . TYR A 1 70 ? -23.5 -17.234 -23.938 1 36.97 70 TYR A C 1
ATOM 539 O O . TYR A 1 70 ? -24.641 -16.922 -24.328 1 36.97 70 TYR A O 1
ATOM 547 N N . GLU A 1 71 ? -23.797 -18.125 -23.047 1 42.66 71 GLU A N 1
ATOM 548 C CA . GLU A 1 71 ? -24.859 -17.672 -22.141 1 42.66 71 GLU A CA 1
ATOM 549 C C . GLU A 1 71 ? -24.594 -16.266 -21.625 1 42.66 71 GLU A C 1
ATOM 551 O O . GLU A 1 71 ? -23.531 -16.016 -21.031 1 42.66 71 GLU A O 1
ATOM 556 N N . SER A 1 72 ? -25.109 -15.273 -22.219 1 49.12 72 SER A N 1
ATOM 557 C CA . SER A 1 72 ? -25.125 -13.859 -21.844 1 49.12 72 SER A CA 1
ATOM 558 C C . SER A 1 72 ? -25.078 -13.703 -20.328 1 49.12 72 SER A C 1
ATOM 560 O O . SER A 1 72 ? -25.859 -14.328 -19.609 1 49.12 72 SER A O 1
ATOM 562 N N . LEU A 1 73 ? -23.938 -13.469 -19.812 1 58.75 73 LEU A N 1
ATOM 563 C CA . LEU A 1 73 ? -23.688 -13.148 -18.422 1 58.75 73 LEU A CA 1
ATOM 564 C C . LEU A 1 73 ? -24.859 -12.375 -17.828 1 58.75 73 LEU A C 1
ATOM 566 O O . LEU A 1 73 ? -24.719 -11.758 -16.766 1 58.75 73 LEU A O 1
ATOM 570 N N . HIS A 1 74 ? -26.031 -12.211 -18.547 1 62.62 74 HIS A N 1
ATOM 571 C CA . HIS A 1 74 ? -27.062 -11.398 -17.922 1 62.62 74 HIS A CA 1
ATOM 572 C C . HIS A 1 74 ? -27.859 -12.211 -16.906 1 62.62 74 HIS A C 1
ATOM 574 O O . HIS A 1 74 ? -28.562 -13.156 -17.281 1 62.62 74 HIS A O 1
ATOM 580 N N . SER A 1 75 ? -27.297 -12.211 -15.766 1 71 75 SER A N 1
ATOM 581 C CA . SER A 1 75 ? -28.016 -12.758 -14.625 1 71 75 SER A CA 1
ATOM 582 C C . SER A 1 75 ? -29.188 -11.867 -14.234 1 71 75 SER A C 1
ATOM 584 O O . SER A 1 75 ? -29.203 -10.68 -14.562 1 71 75 SER A O 1
ATOM 586 N N . GLU A 1 76 ? -30.172 -12.453 -13.781 1 85.19 76 GLU A N 1
ATOM 587 C CA . GLU A 1 76 ? -31.359 -11.742 -13.32 1 85.19 76 GLU A CA 1
ATOM 588 C C . GLU A 1 76 ? -31.016 -10.773 -12.188 1 85.19 76 GLU A C 1
ATOM 590 O O . GLU A 1 76 ? -30.141 -11.047 -11.375 1 85.19 76 GLU A O 1
ATOM 595 N N . GLY A 1 77 ? -31.641 -9.586 -12.289 1 94.25 77 GLY A N 1
ATOM 596 C CA . GLY A 1 77 ? -31.5 -8.633 -11.195 1 94.25 77 GLY A CA 1
ATOM 597 C C . GLY A 1 77 ? -30.484 -7.543 -11.484 1 94.25 77 GLY A C 1
ATOM 598 O O . GLY A 1 77 ? -29.812 -7.574 -12.508 1 94.25 77 GLY A O 1
ATOM 599 N N . LYS A 1 78 ? -30.453 -6.621 -10.594 1 97.38 78 LYS A N 1
ATOM 600 C CA . LYS A 1 78 ? -29.562 -5.484 -10.719 1 97.38 78 LYS A CA 1
ATOM 601 C C . LYS A 1 78 ? -28.312 -5.664 -9.836 1 97.38 78 LYS A C 1
ATOM 603 O O . LYS A 1 78 ? -28.438 -5.977 -8.648 1 97.38 78 LYS A O 1
ATOM 608 N N . VAL A 1 79 ? -27.109 -5.465 -10.414 1 98.38 79 VAL A N 1
ATOM 609 C CA . VAL A 1 79 ? -25.875 -5.586 -9.656 1 98.38 79 VAL A CA 1
ATOM 610 C C . VAL A 1 79 ? -25.797 -4.484 -8.594 1 98.38 79 VAL A C 1
ATOM 612 O O . VAL A 1 79 ? -26.031 -3.311 -8.898 1 98.38 79 VAL A O 1
ATOM 615 N N . LYS A 1 80 ? -25.5 -4.895 -7.355 1 98.31 80 LYS A N 1
ATOM 616 C CA . LYS A 1 80 ? -25.453 -3.93 -6.262 1 98.31 80 LYS A CA 1
ATOM 617 C C . LYS A 1 80 ? -24.078 -3.896 -5.609 1 98.31 80 LYS A C 1
ATOM 619 O O . LYS A 1 80 ? -23.719 -2.922 -4.941 1 98.31 80 LYS A O 1
ATOM 624 N N . ALA A 1 81 ? -23.297 -4.891 -5.777 1 98.56 81 ALA A N 1
ATOM 625 C CA . ALA A 1 81 ? -21.938 -4.961 -5.273 1 98.56 81 ALA A CA 1
ATOM 626 C C . ALA A 1 81 ? -21.141 -6.043 -6 1 98.56 81 ALA A C 1
ATOM 628 O O . ALA A 1 81 ? -21.703 -7.035 -6.465 1 98.56 81 ALA A O 1
ATOM 629 N N . VAL A 1 82 ? -19.859 -5.867 -6.07 1 98.75 82 VAL A N 1
ATOM 630 C CA . VAL A 1 82 ? -18.969 -6.816 -6.734 1 98.75 82 VAL A CA 1
ATOM 631 C C . VAL A 1 82 ? -17.672 -6.949 -5.941 1 98.75 82 VAL A C 1
ATOM 633 O O . VAL A 1 82 ? -17.094 -5.949 -5.512 1 98.75 82 VAL A O 1
ATOM 636 N N . VAL A 1 83 ? -17.25 -8.148 -5.691 1 98.69 83 VAL A N 1
ATOM 637 C CA . VAL A 1 83 ? -15.938 -8.438 -5.137 1 98.69 83 VAL A CA 1
ATOM 638 C C . VAL A 1 83 ? -15.133 -9.281 -6.121 1 98.69 83 VAL A C 1
ATOM 640 O O . VAL A 1 83 ? -15.609 -10.312 -6.602 1 98.69 83 VAL A O 1
ATOM 643 N N . ILE A 1 84 ? -13.953 -8.844 -6.438 1 98.88 84 ILE A N 1
ATOM 644 C CA . ILE A 1 84 ? -13.109 -9.531 -7.406 1 98.88 84 ILE A CA 1
ATOM 645 C C . ILE A 1 84 ? -11.797 -9.953 -6.742 1 98.88 84 ILE A C 1
ATOM 647 O O . ILE A 1 84 ? -11.156 -9.148 -6.062 1 98.88 84 ILE A O 1
ATOM 651 N N . VAL A 1 85 ? -11.438 -11.18 -6.883 1 98.88 85 VAL A N 1
ATOM 652 C CA . VAL A 1 85 ? -10.141 -11.719 -6.488 1 98.88 85 VAL A CA 1
ATOM 653 C C . VAL A 1 85 ? -9.344 -12.102 -7.734 1 98.88 85 VAL A C 1
ATOM 655 O O . VAL A 1 85 ? -9.797 -12.93 -8.539 1 98.88 85 VAL A O 1
ATOM 658 N N . ALA A 1 86 ? -8.148 -11.516 -7.875 1 98.88 86 ALA A N 1
ATOM 659 C CA . ALA A 1 86 ? -7.43 -11.75 -9.125 1 98.88 86 ALA A CA 1
ATOM 660 C C . ALA A 1 86 ? -5.949 -12.008 -8.867 1 98.88 86 ALA A C 1
ATOM 662 O O . ALA A 1 86 ? -5.367 -11.461 -7.93 1 98.88 86 ALA A O 1
ATOM 663 N N . ARG A 1 87 ? -5.391 -12.859 -9.68 1 98.81 87 ARG A N 1
ATOM 664 C CA . ARG A 1 87 ? -3.945 -13.047 -9.773 1 98.81 87 ARG A CA 1
ATOM 665 C C . ARG A 1 87 ? -3.301 -11.938 -10.594 1 98.81 87 ARG A C 1
ATOM 667 O O . ARG A 1 87 ? -3.938 -11.367 -11.484 1 98.81 87 ARG A O 1
ATOM 674 N N . HIS A 1 88 ? -2.111 -11.641 -10.305 1 98.69 88 HIS A N 1
ATOM 675 C CA . HIS A 1 88 ? -1.347 -10.703 -11.109 1 98.69 88 HIS A CA 1
ATOM 676 C C . HIS A 1 88 ? -1.267 -11.156 -12.562 1 98.69 88 HIS A C 1
ATOM 678 O O . HIS A 1 88 ? -1.604 -12.305 -12.875 1 98.69 88 HIS A O 1
ATOM 684 N N . CYS A 1 89 ? -0.847 -10.266 -13.453 1 98.12 89 CYS A N 1
ATOM 685 C CA . CYS A 1 89 ? -0.726 -10.539 -14.883 1 98.12 89 CYS A CA 1
ATOM 686 C C . CYS A 1 89 ? 0.69 -10.977 -15.234 1 98.12 89 CYS A C 1
ATOM 688 O O . CYS A 1 89 ? 1.439 -11.43 -14.367 1 98.12 89 CYS A O 1
ATOM 690 N N . ASP A 1 90 ? 1.021 -10.984 -16.484 1 96.31 90 ASP A N 1
ATOM 691 C CA . ASP A 1 90 ? 2.273 -11.531 -17 1 96.31 90 ASP A CA 1
ATOM 692 C C . ASP A 1 90 ? 3.475 -10.891 -16.312 1 96.31 90 ASP A C 1
ATOM 694 O O . ASP A 1 90 ? 3.482 -9.688 -16.047 1 96.31 90 ASP A O 1
ATOM 698 N N . ARG A 1 91 ? 4.438 -11.711 -16.062 1 95.31 91 ARG A N 1
ATOM 699 C CA . ARG A 1 91 ? 5.66 -11.281 -15.383 1 95.31 91 ARG A CA 1
ATOM 700 C C . ARG A 1 91 ? 6.871 -12.039 -15.922 1 95.31 91 ARG A C 1
ATOM 702 O O . ARG A 1 91 ? 6.723 -13.016 -16.656 1 95.31 91 ARG A O 1
ATOM 709 N N . ALA A 1 92 ? 8.086 -11.531 -15.594 1 92.25 92 ALA A N 1
ATOM 710 C CA . ALA A 1 92 ? 9.312 -12.281 -15.828 1 92.25 92 ALA A CA 1
ATOM 711 C C . ALA A 1 92 ? 9.445 -13.43 -14.828 1 92.25 92 ALA A C 1
ATOM 713 O O . ALA A 1 92 ? 8.695 -13.508 -13.852 1 92.25 92 ALA A O 1
ATOM 714 N N . PRO A 1 93 ? 10.375 -14.375 -15.164 1 91.56 93 PRO A N 1
ATOM 715 C CA . PRO A 1 93 ? 10.516 -15.516 -14.258 1 91.56 93 PRO A CA 1
ATOM 716 C C . PRO A 1 93 ? 10.734 -15.094 -12.805 1 91.56 93 PRO A C 1
ATOM 718 O O . PRO A 1 93 ? 11.359 -14.062 -12.547 1 91.56 93 PRO A O 1
ATOM 721 N N . GLN A 1 94 ? 10.219 -15.852 -11.898 1 87.81 94 GLN A N 1
ATOM 722 C CA . GLN A 1 94 ? 10.188 -15.461 -10.484 1 87.81 94 GLN A CA 1
ATOM 723 C C . GLN A 1 94 ? 11.539 -15.727 -9.812 1 87.81 94 GLN A C 1
ATOM 725 O O . GLN A 1 94 ? 11.977 -14.945 -8.969 1 87.81 94 GLN A O 1
ATOM 730 N N . ASN A 1 95 ? 12.125 -16.844 -10.117 1 80.25 95 ASN A N 1
ATOM 731 C CA . ASN A 1 95 ? 13.305 -17.266 -9.367 1 80.25 95 ASN A CA 1
ATOM 732 C C . ASN A 1 95 ? 14.484 -17.562 -10.297 1 80.25 95 ASN A C 1
ATOM 734 O O . ASN A 1 95 ? 14.297 -18.094 -11.391 1 80.25 95 ASN A O 1
ATOM 738 N N . TYR A 1 96 ? 15.609 -17.188 -9.688 1 75.12 96 TYR A N 1
ATOM 739 C CA . TYR A 1 96 ? 16.859 -17.594 -10.336 1 75.12 96 TYR A CA 1
ATOM 740 C C . TYR A 1 96 ? 17.188 -19.047 -10 1 75.12 96 TYR A C 1
ATOM 742 O O . TYR A 1 96 ? 16.562 -19.656 -9.125 1 75.12 96 TYR A O 1
ATOM 750 N N . ALA A 1 97 ? 18.031 -19.578 -10.82 1 67.62 97 ALA A N 1
ATOM 751 C CA . ALA A 1 97 ? 18.5 -20.938 -10.539 1 67.62 97 ALA A CA 1
ATOM 752 C C . ALA A 1 97 ? 19.188 -21.016 -9.188 1 67.62 97 ALA A C 1
ATOM 754 O O . ALA A 1 97 ? 19.922 -20.094 -8.805 1 67.62 97 ALA A O 1
ATOM 755 N N . PRO A 1 98 ? 18.609 -21.844 -8.18 1 59.88 98 PRO A N 1
ATOM 756 C CA . PRO A 1 98 ? 19.266 -21.922 -6.875 1 59.88 98 PRO A CA 1
ATOM 757 C C . PRO A 1 98 ? 20.797 -22 -6.984 1 59.88 98 PRO A C 1
ATOM 759 O O . PRO A 1 98 ? 21.312 -22.75 -7.812 1 59.88 98 PRO A O 1
ATOM 762 N N . ALA A 1 99 ? 21.391 -20.969 -6.418 1 50.94 99 ALA A N 1
ATOM 763 C CA . ALA A 1 99 ? 22.859 -20.969 -6.379 1 50.94 99 ALA A CA 1
ATOM 764 C C . ALA A 1 99 ? 23.375 -22.297 -5.824 1 50.94 99 ALA A C 1
ATOM 766 O O . ALA A 1 99 ? 24.547 -22.656 -6.051 1 50.94 99 ALA A O 1
ATOM 767 N N . TYR A 1 100 ? 22.672 -22.594 -4.695 1 45.19 100 TYR A N 1
ATOM 768 C CA . TYR A 1 100 ? 23.312 -23.656 -3.943 1 45.19 100 TYR A CA 1
ATOM 769 C C . TYR A 1 100 ? 23.672 -24.828 -4.859 1 45.19 100 TYR A C 1
ATOM 771 O O . TYR A 1 100 ? 24.328 -25.781 -4.434 1 45.19 100 TYR A O 1
ATOM 779 N N . ALA A 1 101 ? 22.938 -24.875 -5.922 1 38.56 101 ALA A N 1
ATOM 780 C CA . ALA A 1 101 ? 23.359 -26.109 -6.559 1 38.56 101 ALA A CA 1
ATOM 781 C C . ALA A 1 101 ? 24.891 -26.203 -6.629 1 38.56 101 ALA A C 1
ATOM 783 O O . ALA A 1 101 ? 25.438 -27.266 -6.898 1 38.56 101 ALA A O 1
ATOM 784 N N . THR A 1 102 ? 25.469 -25.062 -6.988 1 38.84 102 THR A N 1
ATOM 785 C CA . THR A 1 102 ? 26.906 -25.266 -7.117 1 38.84 102 THR A CA 1
ATOM 786 C C . THR A 1 102 ? 27.594 -25.141 -5.766 1 38.84 102 THR A C 1
ATOM 788 O O . THR A 1 102 ? 28.828 -25.125 -5.691 1 38.84 102 THR A O 1
ATOM 791 N N . GLY A 1 103 ? 26.984 -25.359 -4.594 1 34.53 103 GLY A N 1
ATOM 792 C CA . GLY A 1 103 ? 27.609 -25.406 -3.281 1 34.53 103 GLY A CA 1
ATOM 793 C C . GLY A 1 103 ? 27.766 -24.031 -2.652 1 34.53 103 GLY A C 1
ATOM 794 O O . GLY A 1 103 ? 28.141 -23.922 -1.483 1 34.53 103 GLY A O 1
ATOM 795 N N . THR A 1 104 ? 28.375 -22.953 -3.17 1 36.56 104 THR A N 1
ATOM 796 C CA . THR A 1 104 ? 28.828 -21.75 -2.467 1 36.56 104 THR A CA 1
ATOM 797 C C . THR A 1 104 ? 27.719 -20.688 -2.445 1 36.56 104 THR A C 1
ATOM 799 O O . THR A 1 104 ? 27.094 -20.422 -3.467 1 36.56 104 THR A O 1
ATOM 802 N N . ARG A 1 105 ? 27.031 -20.422 -1.365 1 40.69 105 ARG A N 1
ATOM 803 C CA . ARG A 1 105 ? 26.047 -19.406 -1.038 1 40.69 105 ARG A CA 1
ATOM 804 C C . ARG A 1 105 ? 26.344 -18.094 -1.765 1 40.69 105 ARG A C 1
ATOM 806 O O . ARG A 1 105 ? 25.578 -17.141 -1.672 1 40.69 105 ARG A O 1
ATOM 813 N N . ARG A 1 106 ? 27.547 -17.812 -2.006 1 41.03 106 ARG A N 1
ATOM 814 C CA . ARG A 1 106 ? 28.062 -16.484 -2.295 1 41.03 106 ARG A CA 1
ATOM 815 C C . ARG A 1 106 ? 27.766 -16.078 -3.732 1 41.03 106 ARG A C 1
ATOM 817 O O . ARG A 1 106 ? 28.172 -15.008 -4.184 1 41.03 106 ARG A O 1
ATOM 824 N N . ARG A 1 107 ? 27.344 -17.016 -4.602 1 46.41 107 ARG A N 1
ATOM 825 C CA . ARG A 1 107 ? 27.375 -16.438 -5.941 1 46.41 107 ARG A CA 1
ATOM 826 C C . ARG A 1 107 ? 25.984 -15.906 -6.324 1 46.41 107 ARG A C 1
ATOM 828 O O . ARG A 1 107 ? 24.969 -16.453 -5.914 1 46.41 107 ARG A O 1
ATOM 835 N N . PRO A 1 108 ? 26 -14.703 -6.891 1 52.72 108 PRO A N 1
ATOM 836 C CA . PRO A 1 108 ? 24.875 -14 -7.5 1 52.72 108 PRO A CA 1
ATOM 837 C C . PRO A 1 108 ? 23.922 -14.945 -8.242 1 52.72 108 PRO A C 1
ATOM 839 O O . PRO A 1 108 ? 24.375 -15.938 -8.828 1 52.72 108 PRO A O 1
ATOM 842 N N . TYR A 1 109 ? 22.625 -14.961 -7.812 1 58.72 109 TYR A N 1
ATOM 843 C CA . TYR A 1 109 ? 21.594 -15.672 -8.539 1 58.72 109 TYR A CA 1
ATOM 844 C C . TYR A 1 109 ? 21.812 -15.602 -10.039 1 58.72 109 TYR A C 1
ATOM 846 O O . TYR A 1 109 ? 22.094 -14.523 -10.586 1 58.72 109 TYR A O 1
ATOM 854 N N . LYS A 1 110 ? 22.281 -16.766 -10.594 1 67 110 LYS A N 1
ATOM 855 C CA . LYS A 1 110 ? 22.453 -16.875 -12.039 1 67 110 LYS A CA 1
ATOM 856 C C . LYS A 1 110 ? 21.188 -17.391 -12.719 1 67 110 LYS A C 1
ATOM 858 O O . LYS A 1 110 ? 20.469 -18.219 -12.156 1 67 110 LYS A O 1
ATOM 863 N N . PRO A 1 111 ? 20.922 -16.859 -13.828 1 73.25 111 PRO A N 1
ATOM 864 C CA . PRO A 1 111 ? 19.797 -17.391 -14.594 1 73.25 111 PRO A CA 1
ATOM 865 C C . PRO A 1 111 ? 19.969 -18.875 -14.938 1 73.25 111 PRO A C 1
ATOM 867 O O . PRO A 1 111 ? 21.078 -19.391 -14.914 1 73.25 111 PRO A O 1
ATOM 870 N N . PHE A 1 112 ? 18.938 -19.578 -15.148 1 80.69 112 PHE A N 1
ATOM 871 C CA . PHE A 1 112 ? 18.969 -20.938 -15.672 1 80.69 112 PHE A CA 1
ATOM 872 C C . PHE A 1 112 ? 19.719 -20.984 -17 1 80.69 112 PHE A C 1
ATOM 874 O O . PHE A 1 112 ? 19.625 -20.062 -17.812 1 80.69 112 PHE A O 1
ATOM 881 N N . PRO A 1 113 ? 20.469 -21.984 -17.234 1 78.94 113 PRO A N 1
ATOM 882 C CA . PRO A 1 113 ? 21.344 -22.047 -18.391 1 78.94 113 PRO A CA 1
ATOM 883 C C . PRO A 1 113 ? 20.609 -21.828 -19.719 1 78.94 113 PRO A C 1
ATOM 885 O O . PRO A 1 113 ? 21.172 -21.25 -20.641 1 78.94 113 PRO A O 1
ATOM 888 N N . PHE A 1 114 ? 19.422 -22.266 -19.734 1 82.81 114 PHE A N 1
ATOM 889 C CA . PHE A 1 114 ? 18.734 -22.188 -21.016 1 82.81 114 PHE A CA 1
ATOM 890 C C . PHE A 1 114 ? 18 -20.859 -21.172 1 82.81 114 PHE A C 1
ATOM 892 O O . PHE A 1 114 ? 17.484 -20.547 -22.25 1 82.81 114 PHE A O 1
ATOM 899 N N . ASP A 1 115 ? 17.922 -20.109 -20.125 1 85.75 115 ASP A N 1
ATOM 900 C CA . ASP A 1 115 ? 17.266 -18.812 -20.25 1 85.75 115 ASP A CA 1
ATOM 901 C C . ASP A 1 115 ? 18.266 -17.734 -20.656 1 85.75 115 ASP A C 1
ATOM 903 O O . ASP A 1 115 ? 18.891 -17.109 -19.797 1 85.75 115 ASP A O 1
ATOM 907 N N . LYS A 1 116 ? 18.359 -17.531 -21.906 1 82.25 116 LYS A N 1
ATOM 908 C CA . LYS A 1 116 ? 19.219 -16.484 -22.438 1 82.25 116 LYS A CA 1
ATOM 909 C C . LYS A 1 116 ? 18.422 -15.242 -22.797 1 82.25 116 LYS A C 1
ATOM 911 O O . LYS A 1 116 ? 18.906 -14.375 -23.531 1 82.25 116 LYS A O 1
ATOM 916 N N . THR A 1 117 ? 17.266 -15.266 -22.25 1 81.81 117 THR A N 1
ATOM 917 C CA . THR A 1 117 ? 16.344 -14.188 -22.562 1 81.81 117 THR A CA 1
ATOM 918 C C . THR A 1 117 ? 16.781 -12.883 -21.906 1 81.81 117 THR A C 1
ATOM 920 O O . THR A 1 117 ? 17.156 -12.867 -20.734 1 81.81 117 THR A O 1
ATOM 923 N N . LYS A 1 118 ? 16.797 -11.891 -22.703 1 82.25 118 LYS A N 1
ATOM 924 C CA . LYS A 1 118 ? 16.984 -10.562 -22.141 1 82.25 118 LYS A CA 1
ATOM 925 C C . LYS A 1 118 ? 15.641 -9.938 -21.75 1 82.25 118 LYS A C 1
ATOM 927 O O . LYS A 1 118 ? 15.047 -9.188 -22.531 1 82.25 118 LYS A O 1
ATOM 932 N N . TRP A 1 119 ? 15.25 -10.203 -20.625 1 84.12 119 TRP A N 1
ATOM 933 C CA . TRP A 1 119 ? 13.984 -9.664 -20.125 1 84.12 119 TRP A CA 1
ATOM 934 C C . TRP A 1 119 ? 14.07 -8.148 -19.969 1 84.12 119 TRP A C 1
ATOM 936 O O . TRP A 1 119 ? 15.109 -7.613 -19.578 1 84.12 119 TRP A O 1
ATOM 946 N N . ASP A 1 120 ? 13.016 -7.43 -20.203 1 79.81 120 ASP A N 1
ATOM 947 C CA . ASP A 1 120 ? 12.977 -5.973 -20.109 1 79.81 120 ASP A CA 1
ATOM 948 C C . ASP A 1 120 ? 12.844 -5.531 -18.641 1 79.81 120 ASP A C 1
ATOM 950 O O . ASP A 1 120 ? 13.07 -4.367 -18.328 1 79.81 120 ASP A O 1
ATOM 954 N N . VAL A 1 121 ? 12.438 -6.418 -17.844 1 86.44 121 VAL A N 1
ATOM 955 C CA . VAL A 1 121 ? 12.312 -6.195 -16.422 1 86.44 121 VAL A CA 1
ATOM 956 C C . VAL A 1 121 ? 13.078 -7.277 -15.656 1 86.44 121 VAL A C 1
ATOM 958 O O . VAL A 1 121 ? 13.406 -8.32 -16.219 1 86.44 121 VAL A O 1
ATOM 961 N N . ASP A 1 122 ? 13.344 -7.031 -14.43 1 85.62 122 ASP A N 1
ATOM 962 C CA . ASP A 1 122 ? 14.016 -8.031 -13.617 1 85.62 122 ASP A CA 1
ATOM 963 C C . ASP A 1 122 ? 13.086 -9.203 -13.297 1 85.62 122 ASP A C 1
ATOM 965 O O . ASP A 1 122 ? 11.867 -9.086 -13.422 1 85.62 122 ASP A O 1
ATOM 969 N N . TYR A 1 123 ? 13.641 -10.305 -12.898 1 87.19 123 TYR A N 1
ATOM 970 C CA . TYR A 1 123 ? 12.891 -11.484 -12.492 1 87.19 123 TYR A CA 1
ATOM 971 C C . TYR A 1 123 ? 11.836 -11.133 -11.445 1 87.19 123 TYR A C 1
ATOM 973 O O . TYR A 1 123 ? 12.109 -10.352 -10.531 1 87.19 123 TYR A O 1
ATOM 981 N N . GLY A 1 124 ? 10.625 -11.641 -11.648 1 90.5 124 GLY A N 1
ATOM 982 C CA . GLY A 1 124 ? 9.539 -11.461 -10.695 1 90.5 124 GLY A CA 1
ATOM 983 C C . GLY A 1 124 ? 8.688 -10.242 -10.977 1 90.5 124 GLY A C 1
ATOM 984 O O . GLY A 1 124 ? 7.555 -10.141 -10.5 1 90.5 124 GLY A O 1
ATOM 985 N N . GLU A 1 125 ? 9.195 -9.297 -11.773 1 92.25 125 GLU A N 1
ATOM 986 C CA . GLU A 1 125 ? 8.492 -8.047 -12.023 1 92.25 125 GLU A CA 1
ATOM 987 C C . GLU A 1 125 ? 7.484 -8.195 -13.156 1 92.25 125 GLU A C 1
ATOM 989 O O . GLU A 1 125 ? 7.68 -9.008 -14.062 1 92.25 125 GLU A O 1
ATOM 994 N N . LEU A 1 126 ? 6.422 -7.426 -13.07 1 94.25 126 LEU A N 1
ATOM 995 C CA . LEU A 1 126 ? 5.41 -7.395 -14.117 1 94.25 126 LEU A CA 1
ATOM 996 C C . LEU A 1 126 ? 5.984 -6.844 -15.422 1 94.25 126 LEU A C 1
ATOM 998 O O . LEU A 1 126 ? 6.715 -5.848 -15.406 1 94.25 126 LEU A O 1
ATOM 1002 N N . THR A 1 127 ? 5.695 -7.469 -16.531 1 91.75 127 THR A N 1
ATOM 1003 C CA . THR A 1 127 ? 6.176 -7.035 -17.844 1 91.75 127 THR A CA 1
ATOM 1004 C C . THR A 1 127 ? 5.191 -6.062 -18.484 1 91.75 127 THR A C 1
ATOM 1006 O O . THR A 1 127 ? 4.09 -5.859 -17.969 1 91.75 127 THR A O 1
ATOM 1009 N N . ALA A 1 128 ? 5.562 -5.461 -19.625 1 88.31 128 ALA A N 1
ATOM 1010 C CA . ALA A 1 128 ? 4.656 -4.613 -20.391 1 88.31 128 ALA A CA 1
ATOM 1011 C C . ALA A 1 128 ? 3.43 -5.395 -20.859 1 88.31 128 ALA A C 1
ATOM 1013 O O . ALA A 1 128 ? 2.316 -4.867 -20.875 1 88.31 128 ALA A O 1
ATOM 1014 N N . LEU A 1 129 ? 3.662 -6.656 -21.25 1 91.25 129 LEU A N 1
ATOM 1015 C CA . LEU A 1 129 ? 2.543 -7.523 -21.609 1 91.25 129 LEU A CA 1
ATOM 1016 C C . LEU A 1 129 ? 1.587 -7.688 -20.438 1 91.25 129 LEU A C 1
ATOM 1018 O O . LEU A 1 129 ? 0.367 -7.637 -20.609 1 91.25 129 LEU A O 1
ATOM 1022 N N . GLY A 1 130 ? 2.186 -7.914 -19.281 1 94.81 130 GLY A N 1
ATOM 1023 C CA . GLY A 1 130 ? 1.365 -8.039 -18.094 1 94.81 130 GLY A CA 1
ATOM 1024 C C . GLY A 1 130 ? 0.545 -6.797 -17.797 1 94.81 130 GLY A C 1
ATOM 1025 O O . GLY A 1 130 ? -0.633 -6.891 -17.453 1 94.81 130 GLY A O 1
ATOM 1026 N N . MET A 1 131 ? 1.149 -5.66 -17.938 1 93.56 131 MET A N 1
ATOM 1027 C CA . MET A 1 131 ? 0.437 -4.402 -17.734 1 93.56 131 MET A CA 1
ATOM 1028 C C . MET A 1 131 ? -0.73 -4.277 -18.719 1 93.56 131 MET A C 1
ATOM 1030 O O . MET A 1 131 ? -1.823 -3.855 -18.328 1 93.56 131 MET A O 1
ATOM 1034 N N . TYR A 1 132 ? -0.48 -4.672 -19.906 1 92.12 132 TYR A N 1
ATOM 1035 C CA . TYR A 1 132 ? -1.521 -4.617 -20.922 1 92.12 132 TYR A CA 1
ATOM 1036 C C . TYR A 1 132 ? -2.65 -5.586 -20.609 1 92.12 132 TYR A C 1
ATOM 1038 O O . TYR A 1 132 ? -3.828 -5.246 -20.75 1 92.12 132 TYR A O 1
ATOM 1046 N N . GLN A 1 133 ? -2.297 -6.789 -20.234 1 95.12 133 GLN A N 1
ATOM 1047 C CA . GLN A 1 133 ? -3.295 -7.781 -19.859 1 95.12 133 GLN A CA 1
ATOM 1048 C C . GLN A 1 133 ? -4.195 -7.254 -18.734 1 95.12 133 GLN A C 1
ATOM 1050 O O . GLN A 1 133 ? -5.422 -7.367 -18.828 1 95.12 133 GLN A O 1
ATOM 1055 N N . CYS A 1 134 ? -3.588 -6.703 -17.734 1 96.88 134 CYS A N 1
ATOM 1056 C CA . CYS A 1 134 ? -4.344 -6.191 -16.594 1 96.88 134 CYS A CA 1
ATOM 1057 C C . CYS A 1 134 ? -5.18 -4.98 -17 1 96.88 134 CYS A C 1
ATOM 1059 O O . CYS A 1 134 ? -6.324 -4.844 -16.562 1 96.88 134 CYS A O 1
ATOM 1061 N N . TYR A 1 135 ? -4.605 -4.094 -17.828 1 94.44 135 TYR A N 1
ATOM 1062 C CA . TYR A 1 135 ? -5.359 -2.963 -18.359 1 94.44 135 TYR A CA 1
ATOM 1063 C C . TYR A 1 135 ? -6.605 -3.436 -19.094 1 94.44 135 TYR A C 1
ATOM 1065 O O . TYR A 1 135 ? -7.688 -2.871 -18.938 1 94.44 135 TYR A O 1
ATOM 1073 N N . ARG A 1 136 ? -6.453 -4.449 -19.891 1 94.62 136 ARG A N 1
ATOM 1074 C CA . ARG A 1 136 ? -7.574 -4.988 -20.656 1 94.62 136 ARG A CA 1
ATOM 1075 C C . ARG A 1 136 ? -8.648 -5.555 -19.734 1 94.62 136 ARG A C 1
ATOM 1077 O O . ARG A 1 136 ? -9.844 -5.422 -20 1 94.62 136 ARG A O 1
ATOM 1084 N N . PHE A 1 137 ? -8.211 -6.238 -18.781 1 97.75 137 PHE A N 1
ATOM 1085 C CA . PHE A 1 137 ? -9.18 -6.715 -17.797 1 97.75 137 PHE A CA 1
ATOM 1086 C C . PHE A 1 137 ? -9.93 -5.551 -17.172 1 97.75 137 PHE A C 1
ATOM 1088 O O . PHE A 1 137 ? -11.148 -5.609 -16.984 1 97.75 137 PHE A O 1
ATOM 1095 N N . GLY A 1 138 ? -9.188 -4.492 -16.781 1 97.19 138 GLY A N 1
ATOM 1096 C CA . GLY A 1 138 ? -9.828 -3.277 -16.297 1 97.19 138 GLY A CA 1
ATOM 1097 C C . GLY A 1 138 ? -10.836 -2.715 -17.281 1 97.19 138 GLY A C 1
ATOM 1098 O O . GLY A 1 138 ? -11.922 -2.273 -16.875 1 97.19 138 GLY A O 1
ATOM 1099 N N . ARG A 1 139 ? -10.516 -2.752 -18.547 1 95 139 ARG A N 1
ATOM 1100 C CA . ARG A 1 139 ? -11.43 -2.271 -19.578 1 95 139 ARG A CA 1
ATOM 1101 C C . ARG A 1 139 ? -12.695 -3.121 -19.625 1 95 139 ARG A C 1
ATOM 1103 O O . ARG A 1 139 ? -13.789 -2.6 -19.844 1 95 139 ARG A O 1
ATOM 1110 N N . PHE A 1 140 ? -12.5 -4.367 -19.516 1 96.88 140 PHE A N 1
ATOM 1111 C CA . PHE A 1 140 ? -13.656 -5.246 -19.422 1 96.88 140 PHE A CA 1
ATOM 1112 C C . PHE A 1 140 ? -14.57 -4.824 -18.281 1 96.88 140 PHE A C 1
ATOM 1114 O O . PHE A 1 140 ? -15.789 -4.742 -18.453 1 96.88 140 PHE A O 1
ATOM 1121 N N . LEU A 1 141 ? -13.992 -4.625 -17.094 1 97.75 141 LEU A N 1
ATOM 1122 C CA . LEU A 1 141 ? -14.773 -4.203 -15.93 1 97.75 141 LEU A CA 1
ATOM 1123 C C . LEU A 1 141 ? -15.477 -2.881 -16.203 1 97.75 141 LEU A C 1
ATOM 1125 O O . LEU A 1 141 ? -16.625 -2.684 -15.789 1 97.75 141 LEU A O 1
ATOM 1129 N N . HIS A 1 142 ? -14.789 -1.946 -16.844 1 96.69 142 HIS A N 1
ATOM 1130 C CA . HIS A 1 142 ? -15.367 -0.663 -17.219 1 96.69 142 HIS A CA 1
ATOM 1131 C C . HIS A 1 142 ? -16.594 -0.851 -18.109 1 96.69 142 HIS A C 1
ATOM 1133 O O . HIS A 1 142 ? -17.641 -0.246 -17.875 1 96.69 142 HIS A O 1
ATOM 1139 N N . GLU A 1 143 ? -16.453 -1.643 -19.078 1 96.44 143 GLU A N 1
ATOM 1140 C CA . GLU A 1 143 ? -17.531 -1.891 -20.031 1 96.44 143 GLU A CA 1
ATOM 1141 C C . GLU A 1 143 ? -18.734 -2.547 -19.359 1 96.44 143 GLU A C 1
ATOM 1143 O O . GLU A 1 143 ? -19.875 -2.295 -19.734 1 96.44 143 GLU A O 1
ATOM 1148 N N . ARG A 1 144 ? -18.469 -3.273 -18.406 1 96.44 144 ARG A N 1
ATOM 1149 C CA . ARG A 1 144 ? -19.547 -4.016 -17.766 1 96.44 144 ARG A CA 1
ATOM 1150 C C . ARG A 1 144 ? -20.219 -3.176 -16.672 1 96.44 144 ARG A C 1
ATOM 1152 O O . ARG A 1 144 ? -21.453 -3.068 -16.641 1 96.44 144 ARG A O 1
ATOM 1159 N N . TYR A 1 145 ? -19.438 -2.539 -15.844 1 97.62 145 TYR A N 1
ATOM 1160 C CA . TYR A 1 145 ? -19.984 -2 -14.609 1 97.62 145 TYR A CA 1
ATOM 1161 C C . TYR A 1 145 ? -20.141 -0.488 -14.695 1 97.62 145 TYR A C 1
ATOM 1163 O O . TYR A 1 145 ? -20.766 0.129 -13.828 1 97.62 145 TYR A O 1
ATOM 1171 N N . VAL A 1 146 ? -19.562 0.185 -15.656 1 95.94 146 VAL A N 1
ATOM 1172 C CA . VAL A 1 146 ? -19.703 1.628 -15.82 1 95.94 146 VAL A CA 1
ATOM 1173 C C . VAL A 1 146 ? -20.594 1.932 -17.031 1 95.94 146 VAL A C 1
ATOM 1175 O O . VAL A 1 146 ? -21.531 2.713 -16.922 1 95.94 146 VAL A O 1
ATOM 1178 N N . GLN A 1 147 ? -20.406 1.224 -18.141 1 94.38 147 GLN A N 1
ATOM 1179 C CA . GLN A 1 147 ? -21.078 1.57 -19.391 1 94.38 147 GLN A CA 1
ATOM 1180 C C . GLN A 1 147 ? -22.062 0.488 -19.812 1 94.38 147 GLN A C 1
ATOM 1182 O O . GLN A 1 147 ? -22.875 0.694 -20.719 1 94.38 147 GLN A O 1
ATOM 1187 N N . GLY A 1 148 ? -22.031 -0.584 -19.203 1 91.38 148 GLY A N 1
ATOM 1188 C CA . GLY A 1 148 ? -22.75 -1.762 -19.672 1 91.38 148 GLY A CA 1
ATOM 1189 C C . GLY A 1 148 ? -24.25 -1.664 -19.5 1 91.38 148 GLY A C 1
ATOM 1190 O O . GLY A 1 148 ? -24.812 -0.566 -19.516 1 91.38 148 GLY A O 1
ATOM 1191 N N . HIS A 1 149 ? -24.891 -2.852 -19.594 1 93.19 149 HIS A N 1
ATOM 1192 C CA . HIS A 1 149 ? -26.328 -2.957 -19.406 1 93.19 149 HIS A CA 1
ATOM 1193 C C . HIS A 1 149 ? -26.781 -2.273 -18.125 1 93.19 149 HIS A C 1
ATOM 1195 O O . HIS A 1 149 ? -26.078 -2.34 -17.109 1 93.19 149 HIS A O 1
ATOM 1201 N N . PRO A 1 150 ? -27.922 -1.607 -18.172 1 94.06 150 PRO A N 1
ATOM 1202 C CA . PRO A 1 150 ? -28.406 -0.892 -17 1 94.06 150 PRO A CA 1
ATOM 1203 C C . PRO A 1 150 ? -28.438 -1.768 -15.742 1 94.06 150 PRO A C 1
ATOM 1205 O O . PRO A 1 150 ? -28.188 -1.279 -14.641 1 94.06 150 PRO A O 1
ATOM 1208 N N . ASN A 1 151 ? -28.688 -3.008 -15.891 1 95.31 151 ASN A N 1
ATOM 1209 C CA . ASN A 1 151 ? -28.75 -3.922 -14.758 1 95.31 151 ASN A CA 1
ATOM 1210 C C . ASN A 1 151 ? -27.359 -4.297 -14.25 1 95.31 151 ASN A C 1
ATOM 1212 O O . ASN A 1 151 ? -27.219 -4.848 -13.156 1 95.31 151 ASN A O 1
ATOM 1216 N N . ASP A 1 152 ? -26.328 -4.008 -15.008 1 96.44 152 ASP A N 1
ATOM 1217 C CA . ASP A 1 152 ? -24.953 -4.344 -14.617 1 96.44 152 ASP A CA 1
ATOM 1218 C C . ASP A 1 152 ? -24.203 -3.1 -14.164 1 96.44 152 ASP A C 1
ATOM 1220 O O . ASP A 1 152 ? -23.188 -3.205 -13.469 1 96.44 152 ASP A O 1
ATOM 1224 N N . ARG A 1 153 ? -24.672 -1.949 -14.539 1 96.69 153 ARG A N 1
ATOM 1225 C CA . ARG A 1 153 ? -24 -0.708 -14.172 1 96.69 153 ARG A CA 1
ATOM 1226 C C . ARG A 1 153 ? -24.016 -0.507 -12.656 1 96.69 153 ARG A C 1
ATOM 1228 O O . ARG A 1 153 ? -25.062 -0.607 -12.016 1 96.69 153 ARG A O 1
ATOM 1235 N N . LEU A 1 154 ? -22.875 -0.283 -12.188 1 97.81 154 LEU A N 1
ATOM 1236 C CA . LEU A 1 154 ? -22.672 -0.223 -10.742 1 97.81 154 LEU A CA 1
ATOM 1237 C C . LEU A 1 154 ? -21.891 1.021 -10.344 1 97.81 154 LEU A C 1
ATOM 1239 O O . LEU A 1 154 ? -22.188 1.655 -9.328 1 97.81 154 LEU A O 1
ATOM 1243 N N . LEU A 1 155 ? -20.984 1.433 -11.148 1 97 155 LEU A N 1
ATOM 1244 C CA . LEU A 1 155 ? -19.969 2.416 -10.773 1 97 155 LEU A CA 1
ATOM 1245 C C . LEU A 1 155 ? -20.156 3.709 -11.555 1 97 155 LEU A C 1
ATOM 1247 O O . LEU A 1 155 ? -20.641 3.688 -12.695 1 97 155 LEU A O 1
ATOM 1251 N N . ARG A 1 156 ? -19.703 4.848 -10.938 1 91.94 156 ARG A N 1
ATOM 1252 C CA . ARG A 1 156 ? -19.531 6.105 -11.664 1 91.94 156 ARG A CA 1
ATOM 1253 C C . ARG A 1 156 ? -18.375 6.016 -12.641 1 91.94 156 ARG A C 1
ATOM 1255 O O . ARG A 1 156 ? -17.5 5.152 -12.508 1 91.94 156 ARG A O 1
ATOM 1262 N N . ALA A 1 157 ? -18.328 6.871 -13.555 1 89.31 157 ALA A N 1
ATOM 1263 C CA . ALA A 1 157 ? -17.281 6.895 -14.562 1 89.31 157 ALA A CA 1
ATOM 1264 C C . ALA A 1 157 ? -15.945 7.328 -13.953 1 89.31 157 ALA A C 1
ATOM 1266 O O . ALA A 1 157 ? -14.883 6.941 -14.438 1 89.31 157 ALA A O 1
ATOM 1267 N N . ARG A 1 158 ? -16.031 8.086 -12.898 1 88.19 158 ARG A N 1
ATOM 1268 C CA . ARG A 1 158 ? -14.836 8.539 -12.203 1 88.19 158 ARG A CA 1
ATOM 1269 C C . ARG A 1 158 ? -14.664 7.801 -10.875 1 88.19 158 ARG A C 1
ATOM 1271 O O . ARG A 1 158 ? -15.641 7.484 -10.203 1 88.19 158 ARG A O 1
ATOM 1278 N N . TYR A 1 159 ? -13.406 7.68 -10.602 1 92 159 TYR A N 1
ATOM 1279 C CA . TYR A 1 159 ? -13.117 7.008 -9.336 1 92 159 TYR A CA 1
ATOM 1280 C C . TYR A 1 159 ? -13.734 7.762 -8.164 1 92 159 TYR A C 1
ATOM 1282 O O . TYR A 1 159 ? -13.688 8.992 -8.117 1 92 159 TYR A O 1
ATOM 1290 N N . ASN A 1 160 ? -14.289 7.031 -7.297 1 89.56 160 ASN A N 1
ATOM 1291 C CA . ASN A 1 160 ? -14.805 7.477 -6.008 1 89.56 160 ASN A CA 1
ATOM 1292 C C . ASN A 1 160 ? -14.43 6.512 -4.887 1 89.56 160 ASN A C 1
ATOM 1294 O O . ASN A 1 160 ? -14.695 5.312 -4.977 1 89.56 160 ASN A O 1
ATOM 1298 N N . HIS A 1 161 ? -13.82 7.02 -3.834 1 88.88 161 HIS A N 1
ATOM 1299 C CA . HIS A 1 161 ? -13.258 6.18 -2.781 1 88.88 161 HIS A CA 1
ATOM 1300 C C . HIS A 1 161 ? -14.352 5.402 -2.057 1 88.88 161 HIS A C 1
ATOM 1302 O O . HIS A 1 161 ? -14.086 4.367 -1.445 1 88.88 161 HIS A O 1
ATOM 1308 N N . GLU A 1 162 ? -15.578 5.855 -2.043 1 88.75 162 GLU A N 1
ATOM 1309 C CA . GLU A 1 162 ? -16.672 5.148 -1.401 1 88.75 162 GLU A CA 1
ATOM 1310 C C . GLU A 1 162 ? -17.125 3.951 -2.238 1 88.75 162 GLU A C 1
ATOM 1312 O O . GLU A 1 162 ? -17.703 3 -1.709 1 88.75 162 GLU A O 1
ATOM 1317 N N . GLU A 1 163 ? -16.891 4.039 -3.508 1 93.88 163 GLU A N 1
ATOM 1318 C CA . GLU A 1 163 ? -17.406 3.008 -4.398 1 93.88 163 GLU A CA 1
ATOM 1319 C C . GLU A 1 163 ? -16.391 1.89 -4.605 1 93.88 163 GLU A C 1
ATOM 1321 O O . GLU A 1 163 ? -16.75 0.71 -4.629 1 93.88 163 GLU A O 1
ATOM 1326 N N . THR A 1 164 ? -15.172 2.254 -4.77 1 96.06 164 THR A N 1
ATOM 1327 C CA . THR A 1 164 ? -14.172 1.277 -5.184 1 96.06 164 THR A CA 1
ATOM 1328 C C . THR A 1 164 ? -13.055 1.179 -4.152 1 96.06 164 THR A C 1
ATOM 1330 O O . THR A 1 164 ? -12.469 2.193 -3.768 1 96.06 164 THR A O 1
ATOM 1333 N N . HIS A 1 165 ? -12.805 0.041 -3.699 1 96.88 165 HIS A N 1
ATOM 1334 C CA . HIS A 1 165 ? -11.703 -0.259 -2.785 1 96.88 165 HIS A CA 1
ATOM 1335 C C . HIS A 1 165 ? -10.75 -1.284 -3.389 1 96.88 165 HIS A C 1
ATOM 1337 O O . HIS A 1 165 ? -11.188 -2.307 -3.924 1 96.88 165 HIS A O 1
ATOM 1343 N N . VAL A 1 166 ? -9.445 -1.011 -3.33 1 98 166 VAL A N 1
ATOM 1344 C CA . VAL A 1 166 ? -8.438 -1.889 -3.924 1 98 166 VAL A CA 1
ATOM 1345 C C . VAL A 1 166 ? -7.43 -2.312 -2.859 1 98 166 VAL A C 1
ATOM 1347 O O . VAL A 1 166 ? -6.898 -1.472 -2.127 1 98 166 VAL A O 1
ATOM 1350 N N . ARG A 1 167 ? -7.211 -3.547 -2.756 1 97.38 167 ARG A N 1
ATOM 1351 C CA . ARG A 1 167 ? -6.277 -4.16 -1.814 1 97.38 167 ARG A CA 1
ATOM 1352 C C . ARG A 1 167 ? -5.395 -5.188 -2.512 1 97.38 167 ARG A C 1
ATOM 1354 O O . ARG A 1 167 ? -5.895 -6.094 -3.184 1 97.38 167 ARG A O 1
ATOM 1361 N N . ALA A 1 168 ? -4.023 -5.02 -2.416 1 97.94 168 ALA A N 1
ATOM 1362 C CA . ALA A 1 168 ? -3.076 -5.934 -3.047 1 97.94 168 ALA A CA 1
ATOM 1363 C C . ALA A 1 168 ? -2.127 -6.539 -2.016 1 97.94 168 ALA A C 1
ATOM 1365 O O . ALA A 1 168 ? -1.954 -5.988 -0.925 1 97.94 168 ALA A O 1
ATOM 1366 N N . THR A 1 169 ? -1.557 -7.746 -2.338 1 97.31 169 THR A N 1
ATOM 1367 C CA . THR A 1 169 ? -0.401 -8.172 -1.555 1 97.31 169 THR A CA 1
ATOM 1368 C C . THR A 1 169 ? 0.767 -7.207 -1.749 1 97.31 169 THR A C 1
ATOM 1370 O O . THR A 1 169 ? 0.858 -6.531 -2.777 1 97.31 169 THR A O 1
ATOM 1373 N N . ASP A 1 170 ? 1.623 -7.156 -0.789 1 95.81 170 ASP A N 1
ATOM 1374 C CA . ASP A 1 170 ? 2.748 -6.227 -0.814 1 95.81 170 ASP A CA 1
ATOM 1375 C C . ASP A 1 170 ? 3.889 -6.77 -1.673 1 95.81 170 ASP A C 1
ATOM 1377 O O . ASP A 1 170 ? 4.996 -6.992 -1.176 1 95.81 170 ASP A O 1
ATOM 1381 N N . VAL A 1 171 ? 3.654 -6.949 -2.9 1 96.62 171 VAL A N 1
ATOM 1382 C CA . VAL A 1 171 ? 4.586 -7.395 -3.932 1 96.62 171 VAL A CA 1
ATOM 1383 C C . VAL A 1 171 ? 4.484 -6.48 -5.148 1 96.62 171 VAL A C 1
ATOM 1385 O O . VAL A 1 171 ? 3.387 -6.094 -5.555 1 96.62 171 VAL A O 1
ATOM 1388 N N . ASP A 1 172 ? 5.609 -6.121 -5.766 1 95.69 172 ASP A N 1
ATOM 1389 C CA . ASP A 1 172 ? 5.641 -5.148 -6.852 1 95.69 172 ASP A CA 1
ATOM 1390 C C . ASP A 1 172 ? 4.672 -5.535 -7.965 1 95.69 172 ASP A C 1
ATOM 1392 O O . ASP A 1 172 ? 3.873 -4.711 -8.414 1 95.69 172 ASP A O 1
ATOM 1396 N N . ARG A 1 173 ? 4.723 -6.746 -8.391 1 96.31 173 ARG A N 1
ATOM 1397 C CA . ARG A 1 173 ? 3.939 -7.148 -9.555 1 96.31 173 ARG A CA 1
ATOM 1398 C C . ARG A 1 173 ? 2.445 -7.121 -9.242 1 96.31 173 ARG A C 1
ATOM 1400 O O . ARG A 1 173 ? 1.628 -6.852 -10.117 1 96.31 173 ARG A O 1
ATOM 1407 N N . THR A 1 174 ? 2.018 -7.414 -7.996 1 98.31 174 THR A N 1
ATOM 1408 C CA . THR A 1 174 ? 0.601 -7.359 -7.656 1 98.31 174 THR A CA 1
ATOM 1409 C C . THR A 1 174 ? 0.127 -5.914 -7.535 1 98.31 174 THR A C 1
ATOM 1411 O O . THR A 1 174 ? -0.998 -5.59 -7.922 1 98.31 174 THR A O 1
ATOM 1414 N N . LEU A 1 175 ? 0.973 -5.059 -6.988 1 98 175 LEU A N 1
ATOM 1415 C CA . LEU A 1 175 ? 0.657 -3.639 -6.891 1 98 175 LEU A CA 1
ATOM 1416 C C . LEU A 1 175 ? 0.517 -3.016 -8.273 1 98 175 LEU A C 1
ATOM 1418 O O . LEU A 1 175 ? -0.451 -2.301 -8.547 1 98 175 LEU A O 1
ATOM 1422 N N . VAL A 1 176 ? 1.42 -3.328 -9.141 1 96.81 176 VAL A N 1
ATOM 1423 C CA . VAL A 1 176 ? 1.4 -2.781 -10.492 1 96.81 176 VAL A CA 1
ATOM 1424 C C . VAL A 1 176 ? 0.218 -3.357 -11.266 1 96.81 176 VAL A C 1
ATOM 1426 O O . VAL A 1 176 ? -0.427 -2.65 -12.039 1 96.81 176 VAL A O 1
ATOM 1429 N N . SER A 1 177 ? -0.083 -4.652 -11.062 1 98.31 177 SER A N 1
ATOM 1430 C CA . SER A 1 177 ? -1.253 -5.258 -11.688 1 98.31 177 SER A CA 1
ATOM 1431 C C . SER A 1 177 ? -2.535 -4.539 -11.281 1 98.31 177 SER A C 1
ATOM 1433 O O . SER A 1 177 ? -3.379 -4.234 -12.125 1 98.31 177 SER A O 1
ATOM 1435 N N . ALA A 1 178 ? -2.668 -4.289 -10 1 98.62 178 ALA A N 1
ATOM 1436 C CA . ALA A 1 178 ? -3.846 -3.582 -9.508 1 98.62 178 ALA A CA 1
ATOM 1437 C C . ALA A 1 178 ? -3.955 -2.195 -10.133 1 98.62 178 ALA A C 1
ATOM 1439 O O . ALA A 1 178 ? -5.043 -1.768 -10.523 1 98.62 178 ALA A O 1
ATOM 1440 N N . ALA A 1 179 ? -2.832 -1.505 -10.195 1 96.12 179 ALA A N 1
ATOM 1441 C CA . ALA A 1 179 ? -2.816 -0.167 -10.781 1 96.12 179 ALA A CA 1
ATOM 1442 C C . ALA A 1 179 ? -3.252 -0.203 -12.242 1 96.12 179 ALA A C 1
ATOM 1444 O O . ALA A 1 179 ? -4.008 0.659 -12.695 1 96.12 179 ALA A O 1
ATOM 1445 N N . ALA A 1 180 ? -2.762 -1.157 -12.969 1 95.06 180 ALA A N 1
ATOM 1446 C CA . ALA A 1 180 ? -3.105 -1.284 -14.383 1 95.06 180 ALA A CA 1
ATOM 1447 C C . ALA A 1 180 ? -4.59 -1.597 -14.562 1 95.06 180 ALA A C 1
ATOM 1449 O O . ALA A 1 180 ? -5.238 -1.056 -15.453 1 95.06 180 ALA A O 1
ATOM 1450 N N . VAL A 1 181 ? -5.121 -2.479 -13.758 1 97.81 181 VAL A N 1
ATOM 1451 C CA . VAL A 1 181 ? -6.543 -2.799 -13.812 1 97.81 181 VAL A CA 1
ATOM 1452 C C . VAL A 1 181 ? -7.367 -1.542 -13.539 1 97.81 181 VAL A C 1
ATOM 1454 O O . VAL A 1 181 ? -8.344 -1.267 -14.234 1 97.81 181 VAL A O 1
ATOM 1457 N N . MET A 1 182 ? -6.984 -0.767 -12.5 1 96.56 182 MET A N 1
ATOM 1458 C CA . MET A 1 182 ? -7.719 0.447 -12.148 1 96.56 182 MET A CA 1
ATOM 1459 C C . MET A 1 182 ? -7.629 1.479 -13.273 1 96.56 182 MET A C 1
ATOM 1461 O O . MET A 1 182 ? -8.57 2.234 -13.5 1 96.56 182 MET A O 1
ATOM 1465 N N . HIS A 1 183 ? -6.473 1.517 -13.922 1 93.12 183 HIS A N 1
ATOM 1466 C CA . HIS A 1 183 ? -6.332 2.393 -15.078 1 93.12 183 HIS A CA 1
ATOM 1467 C C . HIS A 1 183 ? -7.34 2.033 -16.172 1 93.12 183 HIS A C 1
ATOM 1469 O O . HIS A 1 183 ? -7.918 2.92 -16.797 1 93.12 183 HIS A O 1
ATOM 1475 N N . GLY A 1 184 ? -7.492 0.764 -16.438 1 94.62 184 GLY A N 1
ATOM 1476 C CA . GLY A 1 184 ? -8.484 0.319 -17.391 1 94.62 184 GLY A CA 1
ATOM 1477 C C . GLY A 1 184 ? -9.914 0.616 -16.953 1 94.62 184 GLY A C 1
ATOM 1478 O O . GLY A 1 184 ? -10.75 1 -17.781 1 94.62 184 GLY A O 1
ATOM 1479 N N . LEU A 1 185 ? -10.18 0.427 -15.711 1 96.56 185 LEU A N 1
ATOM 1480 C CA . LEU A 1 185 ? -11.516 0.631 -15.156 1 96.56 185 LEU A CA 1
ATOM 1481 C C . LEU A 1 185 ? -11.898 2.107 -15.18 1 96.56 185 LEU A C 1
ATOM 1483 O O . LEU A 1 185 ? -13.047 2.453 -15.469 1 96.56 185 LEU A O 1
ATOM 1487 N N . TYR A 1 186 ? -10.938 3.004 -14.781 1 93.06 186 TYR A N 1
ATOM 1488 C CA . TYR A 1 186 ? -11.148 4.445 -14.766 1 93.06 186 TYR A CA 1
ATOM 1489 C C . TYR A 1 186 ? -10.164 5.152 -15.695 1 93.06 186 TYR A C 1
ATOM 1491 O O . TYR A 1 186 ? -9.195 5.766 -15.242 1 93.06 186 TYR A O 1
ATOM 1499 N N . PRO A 1 187 ? -10.484 5.219 -16.953 1 83 187 PRO A N 1
ATOM 1500 C CA . PRO A 1 187 ? -9.547 5.824 -17.891 1 83 187 PRO A CA 1
ATOM 1501 C C . PRO A 1 187 ? -9.469 7.344 -17.766 1 83 187 PRO A C 1
ATOM 1503 O O . PRO A 1 187 ? -10.336 7.953 -17.141 1 83 187 PRO A O 1
ATOM 1506 N N . ALA A 1 188 ? -8.406 8.055 -18.109 1 66.81 188 ALA A N 1
ATOM 1507 C CA . ALA A 1 188 ? -8.008 9.453 -17.969 1 66.81 188 ALA A CA 1
ATOM 1508 C C . ALA A 1 188 ? -9.164 10.391 -18.312 1 66.81 188 ALA A C 1
ATOM 1510 O O . ALA A 1 188 ? -9.297 11.461 -17.719 1 66.81 188 ALA A O 1
ATOM 1511 N N . ALA A 1 189 ? -9.953 10.062 -19.188 1 58.28 189 ALA A N 1
ATOM 1512 C CA . ALA A 1 189 ? -11 11.039 -19.469 1 58.28 189 ALA A CA 1
ATOM 1513 C C . ALA A 1 189 ? -11.812 11.344 -18.203 1 58.28 189 ALA A C 1
ATOM 1515 O O . ALA A 1 189 ? -12.516 12.359 -18.141 1 58.28 189 ALA A O 1
ATOM 1516 N N . SER A 1 190 ? -11.602 10.625 -17.25 1 46.34 190 SER A N 1
ATOM 1517 C CA . SER A 1 190 ? -12.422 10.719 -16.047 1 46.34 190 SER A CA 1
ATOM 1518 C C . SER A 1 190 ? -11.727 11.57 -14.984 1 46.34 190 SER A C 1
ATOM 1520 O O . SER A 1 190 ? -12.125 11.547 -13.812 1 46.34 190 SER A O 1
ATOM 1522 N N . ASN A 1 191 ? -10.648 12.312 -15.297 1 51.88 191 ASN A N 1
ATOM 1523 C CA . ASN A 1 191 ? -9.836 13 -14.297 1 51.88 191 ASN A CA 1
ATOM 1524 C C . ASN A 1 191 ? -10.57 14.188 -13.695 1 51.88 191 ASN A C 1
ATOM 1526 O O . ASN A 1 191 ? -11.227 14.945 -14.414 1 51.88 191 ASN A O 1
ATOM 1530 N N . PRO A 1 192 ? -10.719 14.156 -12.375 1 51.19 192 PRO A N 1
ATOM 1531 C CA . PRO A 1 192 ? -11.367 15.32 -11.773 1 51.19 192 PRO A CA 1
ATOM 1532 C C . PRO A 1 192 ? -10.828 16.641 -12.32 1 51.19 192 PRO A C 1
ATOM 1534 O O . PRO A 1 192 ? -11.492 17.688 -12.203 1 51.19 192 PRO A O 1
ATOM 1537 N N . SER A 1 193 ? -9.531 16.609 -12.812 1 48.59 193 SER A N 1
ATOM 1538 C CA . SER A 1 193 ? -9.008 17.922 -13.195 1 48.59 193 SER A CA 1
ATOM 1539 C C . SER A 1 193 ? -9.836 18.531 -14.32 1 48.59 193 SER A C 1
ATOM 1541 O O . SER A 1 193 ? -9.789 19.75 -14.539 1 48.59 193 SER A O 1
ATOM 1543 N N . HIS A 1 194 ? -10.484 17.531 -15.07 1 45.34 194 HIS A N 1
ATOM 1544 C CA . HIS A 1 194 ? -11.164 18.125 -16.219 1 45.34 194 HIS A CA 1
ATOM 1545 C C . HIS A 1 194 ? -12.516 18.703 -15.812 1 45.34 194 HIS A C 1
ATOM 1547 O O . HIS A 1 194 ? -13.148 19.422 -16.594 1 45.34 194 HIS A O 1
ATOM 1553 N N . GLN A 1 195 ? -12.977 18.094 -14.758 1 44 195 GLN A N 1
ATOM 1554 C CA . GLN A 1 195 ? -14.352 18.547 -14.586 1 44 195 GLN A CA 1
ATOM 1555 C C . GLN A 1 195 ? -14.406 19.922 -13.922 1 44 195 GLN A C 1
ATOM 1557 O O . GLN A 1 195 ? -13.383 20.609 -13.805 1 44 195 GLN A O 1
ATOM 1562 N N . ARG A 1 196 ? -15.32 19.844 -12.594 1 44.84 196 ARG A N 1
ATOM 1563 C CA . ARG A 1 196 ? -16.078 21 -12.125 1 44.84 196 ARG A CA 1
ATOM 1564 C C . ARG A 1 196 ? -15.164 22.047 -11.516 1 44.84 196 ARG A C 1
ATOM 1566 O O . ARG A 1 196 ? -14.422 21.766 -10.57 1 44.84 196 ARG A O 1
ATOM 1573 N N . ARG A 1 197 ? -14.992 23.078 -12.211 1 46 197 ARG A N 1
ATOM 1574 C CA . ARG A 1 197 ? -14.539 24.422 -11.836 1 46 197 ARG A CA 1
ATOM 1575 C C . ARG A 1 197 ? -15.188 24.875 -10.539 1 46 197 ARG A C 1
ATOM 1577 O O . ARG A 1 197 ? -16.422 24.891 -10.422 1 46 197 ARG A O 1
ATOM 1584 N N . HIS A 1 198 ? -14.422 24.469 -9.445 1 46.06 198 HIS A N 1
ATOM 1585 C CA . HIS A 1 198 ? -15.117 25.297 -8.461 1 46.06 198 HIS A CA 1
ATOM 1586 C C . HIS A 1 198 ? -15.32 26.719 -8.977 1 46.06 198 HIS A C 1
ATOM 1588 O O . HIS A 1 198 ? -14.484 27.234 -9.719 1 46.06 198 HIS A O 1
ATOM 1594 N N . ARG A 1 199 ? -16.469 27.188 -8.852 1 45.78 199 ARG A N 1
ATOM 1595 C CA . ARG A 1 199 ? -16.891 28.516 -9.32 1 45.78 199 ARG A CA 1
ATOM 1596 C C . ARG A 1 199 ? -15.812 29.547 -9.031 1 45.78 199 ARG A C 1
ATOM 1598 O O . ARG A 1 199 ? -15.688 30.547 -9.758 1 45.78 199 ARG A O 1
ATOM 1605 N N . TYR A 1 200 ? -14.984 29.25 -7.961 1 45.59 200 TYR A N 1
ATOM 1606 C CA . TYR A 1 200 ? -14.125 30.328 -7.5 1 45.59 200 TYR A CA 1
ATOM 1607 C C . TYR A 1 200 ? -12.703 30.156 -8.023 1 45.59 200 TYR A C 1
ATOM 1609 O O . TYR A 1 200 ? -11.883 31.078 -7.922 1 45.59 200 TYR A O 1
ATOM 1617 N N . SER A 1 201 ? -12.297 28.859 -8.344 1 53.06 201 SER A N 1
ATOM 1618 C CA . SER A 1 201 ? -10.914 28.719 -8.789 1 53.06 201 SER A CA 1
ATOM 1619 C C . SER A 1 201 ? -10.836 28.672 -10.312 1 53.06 201 SER A C 1
ATOM 1621 O O . SER A 1 201 ? -11.406 27.781 -10.945 1 53.06 201 SER A O 1
ATOM 1623 N N . LYS A 1 202 ? -10.641 29.797 -10.914 1 50.91 202 LYS A N 1
ATOM 1624 C CA . LYS A 1 202 ? -10.406 29.922 -12.344 1 50.91 202 LYS A CA 1
ATOM 1625 C C . LYS A 1 202 ? -9.195 29.109 -12.781 1 50.91 202 LYS A C 1
ATOM 1627 O O . LYS A 1 202 ? -8.945 28.953 -13.984 1 50.91 202 LYS A O 1
ATOM 1632 N N . LYS A 1 203 ? -8.406 28.578 -11.906 1 56.62 203 LYS A N 1
ATOM 1633 C CA . LYS A 1 203 ? -7.141 28.016 -12.352 1 56.62 203 LYS A CA 1
ATOM 1634 C C . LYS A 1 203 ? -7.293 26.531 -12.703 1 56.62 203 LYS A C 1
ATOM 1636 O O . LYS A 1 203 ? -7.934 25.781 -11.969 1 56.62 203 LYS A O 1
ATOM 1641 N N . GLN A 1 204 ? -7.051 26.234 -13.898 1 60.78 204 GLN A N 1
ATOM 1642 C CA . GLN A 1 204 ? -7.035 24.875 -14.43 1 60.78 204 GLN A CA 1
ATOM 1643 C C . GLN A 1 204 ? -5.781 24.125 -13.992 1 60.78 204 GLN A C 1
ATOM 1645 O O . GLN A 1 204 ? -4.668 24.625 -14.148 1 60.78 204 GLN A O 1
ATOM 1650 N N . TYR A 1 205 ? -6.02 23.125 -13.078 1 74.5 205 TYR A N 1
ATOM 1651 C CA . TYR A 1 205 ? -4.922 22.25 -12.695 1 74.5 205 TYR A CA 1
ATOM 1652 C C . TYR A 1 205 ? -4.867 21.016 -13.594 1 74.5 205 TYR A C 1
ATOM 1654 O O . TYR A 1 205 ? -5.398 19.953 -13.25 1 74.5 205 TYR A O 1
ATOM 1662 N N . HIS A 1 206 ? -4.371 21.188 -14.742 1 73.56 206 HIS A N 1
ATOM 1663 C CA . HIS A 1 206 ? -4.348 20.125 -15.742 1 73.56 206 HIS A CA 1
ATOM 1664 C C . HIS A 1 206 ? -3.062 19.312 -15.648 1 73.56 206 HIS A C 1
ATOM 1666 O O . HIS A 1 206 ? -1.965 19.875 -15.633 1 73.56 206 HIS A O 1
ATOM 1672 N N . ILE A 1 207 ? -3.27 18 -15.375 1 82.06 207 ILE A N 1
ATOM 1673 C CA . ILE A 1 207 ? -2.156 17.062 -15.453 1 82.06 207 ILE A CA 1
ATOM 1674 C C . ILE A 1 207 ? -2.125 16.422 -16.844 1 82.06 207 ILE A C 1
ATOM 1676 O O . ILE A 1 207 ? -3.119 15.836 -17.281 1 82.06 207 ILE A O 1
ATOM 1680 N N . PRO A 1 208 ? -1.117 16.516 -17.562 1 75.19 208 PRO A N 1
ATOM 1681 C CA . PRO A 1 208 ? -1.04 15.945 -18.906 1 75.19 208 PRO A CA 1
ATOM 1682 C C . PRO A 1 208 ? -1.412 14.461 -18.938 1 75.19 208 PRO A C 1
ATOM 1684 O O . PRO A 1 208 ? -0.995 13.703 -18.062 1 75.19 208 PRO A O 1
ATOM 1687 N N . GLY A 1 209 ? -2.266 14.078 -20.062 1 70.19 209 GLY A N 1
ATOM 1688 C CA . GLY A 1 209 ? -2.703 12.703 -20.25 1 70.19 209 GLY A CA 1
ATOM 1689 C C . GLY A 1 209 ? -3.859 12.32 -19.344 1 70.19 209 GLY A C 1
ATOM 1690 O O . GLY A 1 209 ? -4.59 11.375 -19.625 1 70.19 209 GLY A O 1
ATOM 1691 N N . GLY A 1 210 ? -4.047 13.156 -18.344 1 70.88 210 GLY A N 1
ATOM 1692 C CA . GLY A 1 210 ? -5.117 12.859 -17.406 1 70.88 210 GLY A CA 1
ATOM 1693 C C . GLY A 1 210 ? -4.973 11.492 -16.766 1 70.88 210 GLY A C 1
ATOM 1694 O O . GLY A 1 210 ? -4.461 10.555 -17.375 1 70.88 210 GLY A O 1
ATOM 1695 N N . PHE A 1 211 ? -5.062 11.32 -15.547 1 76.62 211 PHE A N 1
ATOM 1696 C CA . PHE A 1 211 ? -4.961 10.023 -14.883 1 76.62 211 PHE A CA 1
ATOM 1697 C C . PHE A 1 211 ? -5.77 10.016 -13.586 1 76.62 211 PHE A C 1
ATOM 1699 O O . PHE A 1 211 ? -5.812 11.016 -12.867 1 76.62 211 PHE A O 1
ATOM 1706 N N . GLN A 1 212 ? -6.488 8.961 -13.43 1 87.44 212 GLN A N 1
ATOM 1707 C CA . GLN A 1 212 ? -7.164 8.766 -12.156 1 87.44 212 GLN A CA 1
ATOM 1708 C C . GLN A 1 212 ? -6.309 7.93 -11.203 1 87.44 212 GLN A C 1
ATOM 1710 O O . GLN A 1 212 ? -6.016 6.766 -11.477 1 87.44 212 GLN A O 1
ATOM 1715 N N . TYR A 1 213 ? -5.906 8.578 -10.172 1 91.94 213 TYR A N 1
ATOM 1716 C CA . TYR A 1 213 ? -5.09 7.883 -9.18 1 91.94 213 TYR A CA 1
ATOM 1717 C C . TYR A 1 213 ? -5.965 7.133 -8.18 1 91.94 213 TYR A C 1
ATOM 1719 O O . TYR A 1 213 ? -6.703 7.75 -7.414 1 91.94 213 TYR A O 1
ATOM 1727 N N . VAL A 1 214 ? -5.941 5.859 -8.219 1 95.25 214 VAL A N 1
ATOM 1728 C CA . VAL A 1 214 ? -6.707 5.031 -7.293 1 95.25 214 VAL A CA 1
ATOM 1729 C C . VAL A 1 214 ? -5.789 4.504 -6.191 1 95.25 214 VAL A C 1
ATOM 1731 O O . VAL A 1 214 ? -4.773 3.865 -6.473 1 95.25 214 VAL A O 1
ATOM 1734 N N . PRO A 1 215 ? -6.098 4.836 -4.938 1 96.56 215 PRO A N 1
ATOM 1735 C CA . PRO A 1 215 ? -5.258 4.297 -3.867 1 96.56 215 PRO A CA 1
ATOM 1736 C C . PRO A 1 215 ? -5.297 2.773 -3.793 1 96.56 215 PRO A C 1
ATOM 1738 O O . PRO A 1 215 ? -6.375 2.178 -3.883 1 96.56 215 PRO A O 1
ATOM 1741 N N . ILE A 1 216 ? -4.16 2.172 -3.691 1 97.88 216 ILE A N 1
ATOM 1742 C CA . ILE A 1 216 ? -4.035 0.729 -3.521 1 97.88 216 ILE A CA 1
ATOM 1743 C C . ILE A 1 216 ? -3.473 0.421 -2.135 1 97.88 216 ILE A C 1
ATOM 1745 O O . ILE A 1 216 ? -2.346 0.805 -1.816 1 97.88 216 ILE A O 1
ATOM 1749 N N . HIS A 1 217 ? -4.262 -0.219 -1.333 1 96.62 217 HIS A N 1
ATOM 1750 C CA . HIS A 1 217 ? -3.867 -0.549 0.032 1 96.62 217 HIS A CA 1
ATOM 1751 C C . HIS A 1 217 ? -3.174 -1.906 0.092 1 96.62 217 HIS A C 1
ATOM 1753 O O . HIS A 1 217 ? -3.389 -2.758 -0.772 1 96.62 217 HIS A O 1
ATOM 1759 N N . THR A 1 218 ? -2.281 -2.062 0.983 1 94.38 218 THR A N 1
ATOM 1760 C CA . THR A 1 218 ? -1.603 -3.334 1.2 1 94.38 218 THR A CA 1
ATOM 1761 C C . THR A 1 218 ? -1.211 -3.496 2.666 1 94.38 218 THR A C 1
ATOM 1763 O O . THR A 1 218 ? -1.619 -2.699 3.514 1 94.38 218 THR A O 1
ATOM 1766 N N . ARG A 1 219 ? -0.591 -4.562 2.998 1 90.44 219 ARG A N 1
ATOM 1767 C CA . ARG A 1 219 ? 0.073 -4.848 4.266 1 90.44 219 ARG A CA 1
ATOM 1768 C C . ARG A 1 219 ? 1.367 -5.621 4.047 1 90.44 219 ARG A C 1
ATOM 1770 O O . ARG A 1 219 ? 1.588 -6.18 2.969 1 90.44 219 ARG A O 1
ATOM 1777 N N . LEU A 1 220 ? 2.133 -5.602 5.059 1 91.12 220 LEU A N 1
ATOM 1778 C CA . LEU A 1 220 ? 3.365 -6.375 4.949 1 91.12 220 LEU A CA 1
ATOM 1779 C C . LEU A 1 220 ? 3.07 -7.809 4.52 1 91.12 220 LEU A C 1
ATOM 1781 O O . LEU A 1 220 ? 2.182 -8.461 5.074 1 91.12 220 LEU A O 1
ATOM 1785 N N . TYR A 1 221 ? 3.799 -8.266 3.535 1 92.81 221 TYR A N 1
ATOM 1786 C CA . TYR A 1 221 ? 3.514 -9.547 2.906 1 92.81 221 TYR A CA 1
ATOM 1787 C C . TYR A 1 221 ? 3.465 -10.664 3.943 1 92.81 221 TYR A C 1
ATOM 1789 O O . TYR A 1 221 ? 2.566 -11.508 3.914 1 92.81 221 TYR A O 1
ATOM 1797 N N . GLY A 1 222 ? 4.398 -10.695 4.883 1 89.25 222 GLY A N 1
ATOM 1798 C CA . GLY A 1 222 ? 4.473 -11.742 5.883 1 89.25 222 GLY A CA 1
ATOM 1799 C C . GLY A 1 222 ? 3.268 -11.781 6.801 1 89.25 222 GLY A C 1
ATOM 1800 O O . GLY A 1 222 ? 2.98 -12.812 7.414 1 89.25 222 GLY A O 1
ATOM 1801 N N . ASP A 1 223 ? 2.49 -10.672 6.816 1 88.88 223 ASP A N 1
ATOM 1802 C CA . ASP A 1 223 ? 1.332 -10.562 7.699 1 88.88 223 ASP A CA 1
ATOM 1803 C C . ASP A 1 223 ? 0.03 -10.727 6.918 1 88.88 223 ASP A C 1
ATOM 1805 O O . ASP A 1 223 ? -1.058 -10.656 7.496 1 88.88 223 ASP A O 1
ATOM 1809 N N . ASP A 1 224 ? 0.111 -10.992 5.691 1 93.19 224 ASP A N 1
ATOM 1810 C CA . ASP A 1 224 ? -1.08 -10.984 4.848 1 93.19 224 ASP A CA 1
ATOM 1811 C C . ASP A 1 224 ? -1.751 -12.359 4.84 1 93.19 224 ASP A C 1
ATOM 1813 O O . ASP A 1 224 ? -1.558 -13.141 3.91 1 93.19 224 ASP A O 1
ATOM 1817 N N . ARG A 1 225 ? -2.586 -12.656 5.738 1 92.94 225 ARG A N 1
ATOM 1818 C CA . ARG A 1 225 ? -3.297 -13.922 5.848 1 92.94 225 ARG A CA 1
ATOM 1819 C C . ARG A 1 225 ? -4.574 -13.906 5.012 1 92.94 225 ARG A C 1
ATOM 1821 O O . ARG A 1 225 ? -5.152 -14.961 4.734 1 92.94 225 ARG A O 1
ATOM 1828 N N . LEU A 1 226 ? -4.961 -12.711 4.637 1 95.31 226 LEU A N 1
ATOM 1829 C CA . LEU A 1 226 ? -6.18 -12.578 3.852 1 95.31 226 LEU A CA 1
ATOM 1830 C C . LEU A 1 226 ? -5.949 -13.016 2.408 1 95.31 226 LEU A C 1
ATOM 1832 O O . LEU A 1 226 ? -6.672 -13.875 1.891 1 95.31 226 LEU A O 1
ATOM 1836 N N . LEU A 1 227 ? -4.898 -12.461 1.74 1 97 227 LEU A N 1
ATOM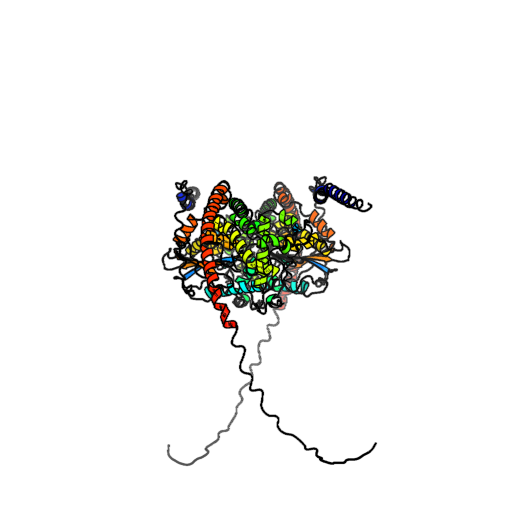 1837 C CA . LEU A 1 227 ? -4.715 -12.688 0.312 1 97 227 LEU A CA 1
ATOM 1838 C C . LEU A 1 227 ? -3.688 -13.789 0.064 1 97 227 LEU A C 1
ATOM 1840 O O . LEU A 1 227 ? -3.484 -14.211 -1.077 1 97 227 LEU A O 1
ATOM 1844 N N . ASP A 1 228 ? -3.047 -14.242 1.073 1 94.44 228 ASP A N 1
ATOM 1845 C CA . ASP A 1 228 ? -2.129 -15.367 0.963 1 94.44 228 ASP A CA 1
ATOM 1846 C C . ASP A 1 228 ? -2.25 -16.297 2.172 1 94.44 228 ASP A C 1
ATOM 1848 O O . ASP A 1 228 ? -1.28 -16.5 2.906 1 94.44 228 ASP A O 1
ATOM 1852 N N . GLY A 1 229 ? -3.344 -16.953 2.254 1 94.56 229 GLY A N 1
ATOM 1853 C CA . GLY A 1 229 ? -3.627 -17.812 3.391 1 94.56 229 GLY A CA 1
ATOM 1854 C C . GLY A 1 229 ? -2.787 -19.078 3.402 1 94.56 229 GLY A C 1
ATOM 1855 O O . GLY A 1 229 ? -2.584 -19.688 4.457 1 94.56 229 GLY A O 1
ATOM 1856 N N . SER A 1 230 ? -2.299 -19.484 2.311 1 96.88 230 SER A N 1
ATOM 1857 C CA . SER A 1 230 ? -1.509 -20.703 2.201 1 96.88 230 SER A CA 1
ATOM 1858 C C . SER A 1 230 ? -0.015 -20.406 2.266 1 96.88 230 SER A C 1
ATOM 1860 O O . SER A 1 230 ? 0.812 -21.312 2.084 1 96.88 230 SER A O 1
ATOM 1862 N N . GLY A 1 231 ? 0.304 -19.156 2.484 1 94.5 231 GLY A N 1
ATOM 1863 C CA . GLY A 1 231 ? 1.709 -18.812 2.641 1 94.5 231 GLY A CA 1
ATOM 1864 C C . GLY A 1 231 ? 2.35 -19.469 3.85 1 94.5 231 GLY A C 1
ATOM 1865 O O . GLY A 1 231 ? 1.664 -19.797 4.82 1 94.5 231 GLY A O 1
ATOM 1866 N N . LYS A 1 232 ? 3.656 -19.609 3.752 1 91.69 232 LYS A N 1
ATOM 1867 C CA . LYS A 1 232 ? 4.391 -20.25 4.836 1 91.69 232 LYS A CA 1
ATOM 1868 C C . LYS A 1 232 ? 4.176 -19.531 6.156 1 91.69 232 LYS A C 1
ATOM 1870 O O . LYS A 1 232 ? 4.27 -18.297 6.215 1 91.69 232 LYS A O 1
ATOM 1875 N N . GLY A 1 233 ? 3.865 -20.297 7.145 1 91.31 233 GLY A N 1
ATOM 1876 C CA . GLY A 1 233 ? 3.76 -19.75 8.492 1 91.31 233 GLY A CA 1
ATOM 1877 C C . GLY A 1 233 ? 2.393 -19.172 8.797 1 91.31 233 GLY A C 1
ATOM 1878 O O . GLY A 1 233 ? 2.127 -18.766 9.922 1 91.31 233 GLY A O 1
ATOM 1879 N N . ARG A 1 234 ? 1.508 -19.234 7.875 1 94.19 234 ARG A N 1
ATOM 1880 C CA . ARG A 1 234 ? 0.203 -18.609 8.07 1 94.19 234 ARG A CA 1
ATOM 1881 C C . ARG A 1 234 ? -0.79 -19.594 8.672 1 94.19 234 ARG A C 1
ATOM 1883 O O . ARG A 1 234 ? -1.756 -19.203 9.328 1 94.19 234 ARG A O 1
ATOM 1890 N N . CYS A 1 235 ? -0.614 -20.812 8.422 1 96.5 235 CYS A N 1
ATOM 1891 C CA . CYS A 1 235 ? -1.409 -21.922 8.938 1 96.5 235 CYS A CA 1
ATOM 1892 C C . CYS A 1 235 ? -0.541 -23.156 9.18 1 96.5 235 CYS A C 1
ATOM 1894 O O . CYS A 1 235 ? -0.145 -23.828 8.227 1 96.5 235 CYS A O 1
ATOM 1896 N N . GLN A 1 236 ? -0.331 -23.484 10.422 1 97.12 236 GLN A N 1
ATOM 1897 C CA . GLN A 1 236 ? 0.585 -24.562 10.781 1 97.12 236 GLN A CA 1
ATOM 1898 C C . GLN A 1 236 ? 0.088 -25.906 10.258 1 97.12 236 GLN A C 1
ATOM 1900 O O . GLN A 1 236 ? 0.877 -26.719 9.781 1 97.12 236 GLN A O 1
ATOM 1905 N N . LEU A 1 237 ? -1.17 -26.141 10.43 1 97.81 237 LEU A N 1
ATOM 1906 C CA . LEU A 1 237 ? -1.744 -27.391 9.938 1 97.81 237 LEU A CA 1
ATOM 1907 C C . LEU A 1 237 ? -1.521 -27.547 8.438 1 97.81 237 LEU A C 1
ATOM 1909 O O . LEU A 1 237 ? -1.11 -28.609 7.977 1 97.81 237 LEU A O 1
ATOM 1913 N N . TRP A 1 238 ? -1.795 -26.531 7.711 1 97.88 238 TRP A N 1
ATOM 1914 C CA . TRP A 1 238 ? -1.553 -26.516 6.27 1 97.88 238 TRP A CA 1
ATOM 1915 C C . TRP A 1 238 ? -0.084 -26.781 5.965 1 97.88 238 TRP A C 1
ATOM 1917 O O . TRP A 1 238 ? 0.233 -27.547 5.051 1 97.88 238 TRP A O 1
ATOM 1927 N N . ASP A 1 239 ? 0.808 -26.172 6.703 1 97.38 239 ASP A N 1
ATOM 1928 C CA . ASP A 1 239 ? 2.24 -26.328 6.473 1 97.38 239 ASP A CA 1
ATOM 1929 C C . ASP A 1 239 ? 2.656 -27.797 6.621 1 97.38 239 ASP A C 1
ATOM 1931 O O . ASP A 1 239 ? 3.402 -28.312 5.793 1 97.38 239 ASP A O 1
ATOM 1935 N N . ILE A 1 240 ? 2.158 -28.391 7.609 1 97.5 240 ILE A N 1
ATOM 1936 C CA . ILE A 1 240 ? 2.516 -29.766 7.902 1 97.5 240 ILE A CA 1
ATOM 1937 C C . ILE A 1 240 ? 1.947 -30.688 6.824 1 97.5 240 ILE A C 1
ATOM 1939 O O . ILE A 1 240 ? 2.674 -31.5 6.242 1 97.5 240 ILE A O 1
ATOM 1943 N N . VAL A 1 241 ? 0.722 -30.531 6.531 1 97.5 241 VAL A N 1
ATOM 1944 C CA . VAL A 1 241 ? 0.031 -31.422 5.605 1 97.5 241 VAL A CA 1
ATOM 1945 C C . VAL A 1 241 ? 0.605 -31.25 4.199 1 97.5 241 VAL A C 1
ATOM 1947 O O . VAL A 1 241 ? 0.903 -32.219 3.52 1 97.5 241 VAL A O 1
ATOM 1950 N N . SER A 1 242 ? 0.738 -30.016 3.773 1 96.75 242 SER A N 1
ATOM 1951 C CA . SER A 1 242 ? 1.229 -29.766 2.424 1 96.75 242 SER A CA 1
ATOM 1952 C C . SER A 1 242 ? 2.643 -30.312 2.238 1 96.75 242 SER A C 1
ATOM 1954 O O . SER A 1 242 ? 2.969 -30.859 1.188 1 96.75 242 SER A O 1
ATOM 1956 N N . LYS A 1 243 ? 3.463 -30.141 3.244 1 95.94 243 LYS A N 1
ATOM 1957 C CA . LYS A 1 243 ? 4.824 -30.656 3.189 1 95.94 243 LYS A CA 1
ATOM 1958 C C . LYS A 1 243 ? 4.824 -32.188 3.043 1 95.94 243 LYS A C 1
ATOM 1960 O O . LYS A 1 243 ? 5.57 -32.719 2.229 1 95.94 243 LYS A O 1
ATOM 1965 N N . LYS A 1 244 ? 4.051 -32.844 3.803 1 95.69 244 LYS A N 1
ATOM 1966 C CA . LYS A 1 244 ? 3.988 -34.312 3.76 1 95.69 244 LYS A CA 1
ATOM 1967 C C . LYS A 1 244 ? 3.381 -34.781 2.447 1 95.69 244 LYS A C 1
ATOM 1969 O O . LYS A 1 244 ? 3.789 -35.812 1.913 1 95.69 244 LYS A O 1
ATOM 1974 N N . MET A 1 245 ? 2.393 -34.094 1.955 1 95.69 245 MET A N 1
ATOM 1975 C CA . MET A 1 245 ? 1.801 -34.438 0.663 1 95.69 245 MET A CA 1
ATOM 1976 C C . MET A 1 245 ? 2.846 -34.375 -0.446 1 95.69 245 MET A C 1
ATOM 1978 O O . MET A 1 245 ? 2.898 -35.25 -1.305 1 95.69 245 MET A O 1
ATOM 1982 N N . LEU A 1 246 ? 3.676 -33.344 -0.433 1 96.19 246 LEU A N 1
ATOM 1983 C CA . LEU A 1 246 ? 4.695 -33.188 -1.46 1 96.19 246 LEU A CA 1
ATOM 1984 C C . LEU A 1 246 ? 5.715 -34.312 -1.421 1 96.19 246 LEU A C 1
ATOM 1986 O O . LEU A 1 246 ? 6.176 -34.781 -2.467 1 96.19 246 LEU A O 1
ATOM 1990 N N . LYS A 1 247 ? 6.012 -34.781 -0.265 1 95.06 247 LYS A N 1
ATOM 1991 C CA . LYS A 1 247 ? 7.031 -35.812 -0.099 1 95.06 247 LYS A CA 1
ATOM 1992 C C . LYS A 1 247 ? 6.461 -37.219 -0.396 1 95.06 247 LYS A C 1
ATOM 1994 O O . LYS A 1 247 ? 7.211 -38.188 -0.533 1 95.06 247 LYS A O 1
ATOM 1999 N N . SER A 1 248 ? 5.246 -37.281 -0.506 1 93.38 248 SER A N 1
ATOM 2000 C CA . SER A 1 248 ? 4.578 -38.562 -0.701 1 93.38 248 SER A CA 1
ATOM 2001 C C . SER A 1 248 ? 4.863 -39.125 -2.088 1 93.38 248 SER A C 1
ATOM 2003 O O . SER A 1 248 ? 5.316 -38.406 -2.979 1 93.38 248 SER A O 1
ATOM 2005 N N . ASP A 1 249 ? 4.555 -40.406 -2.236 1 91.38 249 ASP A N 1
ATOM 2006 C CA . ASP A 1 249 ? 4.699 -41.062 -3.529 1 91.38 249 ASP A CA 1
ATOM 2007 C C . ASP A 1 249 ? 3.727 -40.5 -4.555 1 91.38 249 ASP A C 1
ATOM 2009 O O . ASP A 1 249 ? 4.008 -40.5 -5.754 1 91.38 249 ASP A O 1
ATOM 2013 N N . PHE A 1 250 ? 2.713 -39.969 -4.039 1 90 250 PHE A N 1
ATOM 2014 C CA . PHE A 1 250 ? 1.698 -39.406 -4.914 1 90 250 PHE A CA 1
ATOM 2015 C C . PHE A 1 250 ? 2.273 -38.25 -5.715 1 90 250 PHE A C 1
ATOM 2017 O O . PHE A 1 250 ? 1.972 -38.094 -6.898 1 90 250 PHE A O 1
ATOM 2024 N N . VAL A 1 251 ? 3.053 -37.469 -5.102 1 95.5 251 VAL A N 1
ATOM 2025 C CA . VAL A 1 251 ? 3.596 -36.281 -5.793 1 95.5 251 VAL A CA 1
ATOM 2026 C C . VAL A 1 251 ? 5.051 -36.562 -6.184 1 95.5 251 VAL A C 1
ATOM 2028 O O . VAL A 1 251 ? 5.391 -36.531 -7.367 1 95.5 251 VAL A O 1
ATOM 2031 N N . TYR A 1 252 ? 5.879 -36.781 -5.215 1 95.62 252 TYR A N 1
ATOM 2032 C CA . TYR A 1 252 ? 7.293 -37 -5.508 1 95.62 252 TYR A CA 1
ATOM 2033 C C . TYR A 1 252 ? 7.488 -38.219 -6.375 1 95.62 252 TYR A C 1
ATOM 2035 O O . TYR A 1 252 ? 8.375 -38.25 -7.23 1 95.62 252 TYR A O 1
ATOM 2043 N N . GLY A 1 253 ? 6.695 -39.281 -6.152 1 94.38 253 GLY A N 1
ATOM 2044 C CA . GLY A 1 253 ? 6.742 -40.438 -7.012 1 94.38 253 GLY A CA 1
ATOM 2045 C C . GLY A 1 253 ? 6.473 -40.125 -8.469 1 94.38 253 GLY A C 1
ATOM 2046 O O . GLY A 1 253 ? 7.043 -40.75 -9.359 1 94.38 253 GLY A O 1
ATOM 2047 N N . GLU A 1 254 ? 5.598 -39.188 -8.695 1 94.19 254 GLU A N 1
ATOM 2048 C CA . GLU A 1 254 ? 5.324 -38.719 -10.055 1 94.19 254 GLU A CA 1
ATOM 2049 C C . GLU A 1 254 ? 6.578 -38.156 -10.719 1 94.19 254 GLU A C 1
ATOM 2051 O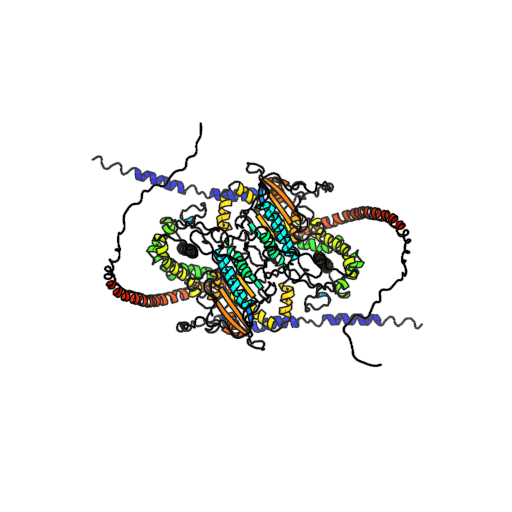 O . GLU A 1 254 ? 6.824 -38.406 -11.906 1 94.19 254 GLU A O 1
ATOM 2056 N N . LEU A 1 255 ? 7.352 -37.375 -9.961 1 95.88 255 LEU A N 1
ATOM 2057 C CA . LEU A 1 255 ? 8.609 -36.844 -10.477 1 95.88 255 LEU A CA 1
ATOM 2058 C C . LEU A 1 255 ? 9.586 -37.969 -10.781 1 95.88 255 LEU A C 1
ATOM 2060 O O . LEU A 1 255 ? 10.242 -37.969 -11.828 1 95.88 255 LEU A O 1
ATOM 2064 N N . GLN A 1 256 ? 9.625 -38.969 -9.93 1 95.06 256 GLN A N 1
ATOM 2065 C CA . GLN A 1 256 ? 10.555 -40.094 -10.086 1 95.06 256 GLN A CA 1
ATOM 2066 C C . GLN A 1 256 ? 10.164 -40.938 -11.281 1 95.06 256 GLN A C 1
ATOM 2068 O O . GLN A 1 256 ? 11.031 -41.5 -11.969 1 95.06 256 GLN A O 1
ATOM 2073 N N . ARG A 1 257 ? 8.922 -41.094 -11.523 1 95 257 ARG A N 1
ATOM 2074 C CA . ARG A 1 257 ? 8.438 -41.906 -12.625 1 95 257 ARG A CA 1
ATOM 2075 C C . ARG A 1 257 ? 8.75 -41.25 -13.969 1 95 257 ARG A C 1
ATOM 2077 O O . ARG A 1 257 ? 8.82 -41.969 -14.992 1 95 257 ARG A O 1
ATOM 2084 N N . ARG A 1 258 ? 8.938 -40 -13.93 1 95.31 258 ARG A N 1
ATOM 2085 C CA . ARG A 1 258 ? 9.367 -39.281 -15.133 1 95.31 258 ARG A CA 1
ATOM 2086 C C . ARG A 1 258 ? 10.891 -39.281 -15.242 1 95.31 258 ARG A C 1
ATOM 2088 O O . ARG A 1 258 ? 11.508 -38.219 -15.156 1 95.31 258 ARG A O 1
ATOM 2095 N N . SER A 1 259 ? 11.367 -40.438 -15.586 1 95.56 259 SER A N 1
ATOM 2096 C CA . SER A 1 259 ? 12.789 -40.75 -15.461 1 95.56 259 SER A CA 1
ATOM 2097 C C . SER A 1 259 ? 13.625 -39.812 -16.328 1 95.56 259 SER A C 1
ATOM 2099 O O . SER A 1 259 ? 14.711 -39.406 -15.93 1 95.56 259 SER A O 1
ATOM 2101 N N . ASP A 1 260 ? 13.156 -39.5 -17.547 1 96.31 260 ASP A N 1
ATOM 2102 C CA . ASP A 1 260 ? 13.906 -38.625 -18.438 1 96.31 260 ASP A CA 1
ATOM 2103 C C . ASP A 1 260 ? 14.047 -37.219 -17.844 1 96.31 260 ASP A C 1
ATOM 2105 O O . ASP A 1 260 ? 15.133 -36.656 -17.875 1 96.31 260 ASP A O 1
ATOM 2109 N N . LEU A 1 261 ? 12.93 -36.719 -17.359 1 96.56 261 LEU A N 1
ATOM 2110 C CA . LEU A 1 261 ? 12.969 -35.406 -16.734 1 96.56 261 LEU A CA 1
ATOM 2111 C C . LEU A 1 261 ? 13.844 -35.438 -15.477 1 96.56 261 LEU A C 1
ATOM 2113 O O . LEU A 1 261 ? 14.656 -34.531 -15.273 1 96.56 261 LEU A O 1
ATOM 2117 N N . TYR A 1 262 ? 13.609 -36.406 -14.633 1 96.31 262 TYR A N 1
ATOM 2118 C CA . TYR A 1 262 ? 14.367 -36.562 -13.391 1 96.31 262 TYR A CA 1
ATOM 2119 C C . TYR A 1 262 ? 15.867 -36.531 -13.656 1 96.31 262 TYR A C 1
ATOM 2121 O O . TYR A 1 262 ? 16.625 -35.875 -12.961 1 96.31 262 TYR A O 1
ATOM 2129 N N . ALA A 1 263 ? 16.281 -37.25 -14.688 1 95.44 263 ALA A N 1
ATOM 2130 C CA . ALA A 1 263 ? 17.703 -37.344 -15.039 1 95.44 263 ALA A CA 1
ATOM 2131 C C . ALA A 1 263 ? 18.219 -36.062 -15.625 1 95.44 263 ALA A C 1
ATOM 2133 O O . ALA A 1 263 ? 19.406 -35.719 -15.508 1 95.44 263 ALA A O 1
ATOM 2134 N N . ALA A 1 264 ? 17.375 -35.312 -16.219 1 94.88 264 ALA A N 1
ATOM 2135 C CA . ALA A 1 264 ? 17.781 -34.094 -16.938 1 94.88 264 ALA A CA 1
ATOM 2136 C C . ALA A 1 264 ? 17.828 -32.906 -15.992 1 94.88 264 ALA A C 1
ATOM 2138 O O . ALA A 1 264 ? 18.422 -31.859 -16.312 1 94.88 264 ALA A O 1
ATOM 2139 N N . LEU A 1 265 ? 17.219 -32.906 -14.789 1 93.25 265 LEU A N 1
ATOM 2140 C CA . LEU A 1 265 ? 17.016 -31.781 -13.898 1 93.25 265 LEU A CA 1
ATOM 2141 C C . LEU A 1 265 ? 18.344 -31.141 -13.531 1 93.25 265 LEU A C 1
ATOM 2143 O O . LEU A 1 265 ? 18.469 -29.906 -13.531 1 93.25 265 LEU A O 1
ATOM 2147 N N . PRO A 1 266 ? 19.359 -31.891 -13.227 1 89.56 266 PRO A N 1
ATOM 2148 C CA . PRO A 1 266 ? 20.641 -31.266 -12.891 1 89.56 266 PRO A CA 1
ATOM 2149 C C . PRO A 1 266 ? 21.172 -30.375 -14.008 1 89.56 266 PRO A C 1
ATOM 2151 O O . PRO A 1 266 ? 21.562 -29.234 -13.766 1 89.56 266 PRO A O 1
ATOM 2154 N N . SER A 1 267 ? 21.125 -30.859 -15.227 1 88.12 267 SER A N 1
ATOM 2155 C CA . SER A 1 267 ? 21.625 -30.109 -16.375 1 88.12 267 SER A CA 1
ATOM 2156 C C . SER A 1 267 ? 20.734 -28.906 -16.688 1 88.12 267 SER A C 1
ATOM 2158 O O . SER A 1 267 ? 21.234 -27.828 -17.031 1 88.12 267 SER A O 1
ATOM 2160 N N . LEU A 1 268 ? 19.438 -29.125 -16.578 1 89.44 268 LEU A N 1
ATOM 2161 C CA . LEU A 1 268 ? 18.5 -28.062 -16.875 1 89.44 268 LEU A CA 1
ATOM 2162 C C . LEU A 1 268 ? 18.625 -26.922 -15.859 1 89.44 268 LEU A C 1
ATOM 2164 O O . LEU A 1 268 ? 18.344 -25.766 -16.172 1 89.44 268 LEU A O 1
ATOM 2168 N N . ALA A 1 269 ? 19 -27.219 -14.664 1 85.06 269 ALA A N 1
ATOM 2169 C CA . ALA A 1 269 ? 19.031 -26.25 -13.578 1 85.06 269 ALA A CA 1
ATOM 2170 C C . ALA A 1 269 ? 20.453 -25.781 -13.281 1 85.06 269 ALA A C 1
ATOM 2172 O O . ALA A 1 269 ? 20.672 -24.938 -12.406 1 85.06 269 ALA A O 1
ATOM 2173 N N . ASN A 1 270 ? 21.359 -26.281 -13.992 1 81.31 270 ASN A N 1
ATOM 2174 C CA . ASN A 1 270 ? 22.766 -25.969 -13.758 1 81.31 270 ASN A CA 1
ATOM 2175 C C . ASN A 1 270 ? 23.203 -26.344 -12.344 1 81.31 270 ASN A C 1
ATOM 2177 O O . ASN A 1 270 ? 23.781 -25.516 -11.633 1 81.31 270 ASN A O 1
ATOM 2181 N N . VAL A 1 271 ? 22.797 -27.547 -11.93 1 82.25 271 VAL A N 1
ATOM 2182 C CA . VAL A 1 271 ? 23.188 -28.141 -10.656 1 82.25 271 VAL A CA 1
ATOM 2183 C C . VAL A 1 271 ? 23.953 -29.438 -10.906 1 82.25 271 VAL A C 1
ATOM 2185 O O . VAL A 1 271 ? 23.656 -30.172 -11.852 1 82.25 271 VAL A O 1
ATOM 2188 N N . SER A 1 272 ? 24.984 -29.672 -10.078 1 84 272 SER A N 1
ATOM 2189 C CA . SER A 1 272 ? 25.719 -30.922 -10.234 1 84 272 SER A CA 1
ATOM 2190 C C . SER A 1 272 ? 24.844 -32.125 -9.891 1 84 272 SER A C 1
ATOM 2192 O O . SER A 1 272 ? 23.891 -32 -9.117 1 84 272 SER A O 1
ATOM 2194 N N . VAL A 1 273 ? 25.156 -33.25 -10.508 1 89.38 273 VAL A N 1
ATOM 2195 C CA . VAL A 1 273 ? 24.422 -34.469 -10.25 1 89.38 273 VAL A CA 1
ATOM 2196 C C . VAL A 1 273 ? 24.531 -34.812 -8.766 1 89.38 273 VAL A C 1
ATOM 2198 O O . VAL A 1 273 ? 23.547 -35.25 -8.156 1 89.38 273 VAL A O 1
ATOM 2201 N N . GLU A 1 274 ? 25.688 -34.594 -8.195 1 89.38 274 GLU A N 1
ATOM 2202 C CA . GLU A 1 274 ? 25.906 -34.875 -6.781 1 89.38 274 GLU A CA 1
ATOM 2203 C C . GLU A 1 274 ? 25.047 -34 -5.891 1 89.38 274 GLU A C 1
ATOM 2205 O O . GLU A 1 274 ? 24.438 -34.469 -4.934 1 89.38 274 GLU A O 1
ATOM 2210 N N . ALA A 1 275 ? 25.031 -32.719 -6.234 1 84.81 275 ALA A N 1
ATOM 2211 C CA . ALA A 1 275 ? 24.203 -31.797 -5.465 1 84.81 275 ALA A CA 1
ATOM 2212 C C . ALA A 1 275 ? 22.719 -32.156 -5.57 1 84.81 275 ALA A C 1
ATOM 2214 O O . ALA A 1 275 ? 21.984 -32.031 -4.59 1 84.81 275 ALA A O 1
ATOM 2215 N N . PHE A 1 276 ? 22.359 -32.562 -6.73 1 89.44 276 PHE A N 1
ATOM 2216 C CA . PHE A 1 276 ? 20.969 -32.906 -6.961 1 89.44 276 PHE A CA 1
ATOM 2217 C C . PHE A 1 276 ? 20.594 -34.156 -6.148 1 89.44 276 PHE A C 1
ATOM 2219 O O . PHE A 1 276 ? 19.516 -34.219 -5.562 1 89.44 276 PHE A O 1
ATOM 2226 N N . GLN A 1 277 ? 21.469 -35.125 -6.125 1 89.88 277 GLN A N 1
ATOM 2227 C CA . GLN A 1 277 ? 21.188 -36.344 -5.398 1 89.88 277 GLN A CA 1
ATOM 2228 C C . GLN A 1 277 ? 21.062 -36.094 -3.902 1 89.88 277 GLN A C 1
ATOM 2230 O O . GLN A 1 277 ? 20.266 -36.75 -3.221 1 89.88 277 GLN A O 1
ATOM 2235 N N . SER A 1 278 ? 21.719 -35.094 -3.43 1 89.44 278 SER A N 1
ATOM 2236 C CA . SER A 1 278 ? 21.703 -34.781 -2.002 1 89.44 278 SER A CA 1
ATOM 2237 C C . SER A 1 278 ? 20.547 -33.844 -1.649 1 89.44 278 SER A C 1
ATOM 2239 O O . SER A 1 278 ? 20.234 -33.656 -0.471 1 89.44 278 SER A O 1
ATOM 2241 N N . MET A 1 279 ? 19.953 -33.344 -2.645 1 89.75 279 MET A N 1
ATOM 2242 C CA . MET A 1 279 ? 18.859 -32.406 -2.447 1 89.75 279 MET A CA 1
ATOM 2243 C C . MET A 1 279 ? 17.641 -33.094 -1.857 1 89.75 279 MET A C 1
ATOM 2245 O O . MET A 1 279 ? 17.328 -34.219 -2.229 1 89.75 279 MET A O 1
ATOM 2249 N N . LYS A 1 280 ? 17.031 -32.344 -0.987 1 91.38 280 LYS A N 1
ATOM 2250 C CA . LYS A 1 280 ? 15.797 -32.875 -0.398 1 91.38 280 LYS A CA 1
ATOM 2251 C C . LYS A 1 280 ? 14.68 -32.938 -1.432 1 91.38 280 LYS A C 1
ATOM 2253 O O . LYS A 1 280 ? 14.695 -32.188 -2.42 1 91.38 280 LYS A O 1
ATOM 2258 N N . LYS A 1 281 ? 13.68 -33.781 -1.227 1 94.19 281 LYS A N 1
ATOM 2259 C CA . LYS A 1 281 ? 12.586 -34.031 -2.154 1 94.19 281 LYS A CA 1
ATOM 2260 C C . LYS A 1 281 ? 11.852 -32.75 -2.5 1 94.19 281 LYS A C 1
ATOM 2262 O O . LYS A 1 281 ? 11.586 -32.469 -3.672 1 94.19 281 LYS A O 1
ATOM 2267 N N . LYS A 1 282 ? 11.57 -31.969 -1.495 1 92.06 282 LYS A N 1
ATOM 2268 C CA . LYS A 1 282 ? 10.82 -30.734 -1.698 1 92.06 282 LYS A CA 1
ATOM 2269 C C . LYS A 1 282 ? 11.586 -29.766 -2.604 1 92.06 282 LYS A C 1
ATOM 2271 O O . LYS A 1 282 ? 10.984 -29.078 -3.42 1 92.06 282 LYS A O 1
ATOM 2276 N N . LYS A 1 283 ? 12.812 -29.719 -2.408 1 90.06 283 LYS A N 1
ATOM 2277 C CA . LYS A 1 283 ? 13.641 -28.828 -3.213 1 90.06 283 LYS A CA 1
ATOM 2278 C C . LYS A 1 283 ? 13.703 -29.297 -4.664 1 90.06 283 LYS A C 1
ATOM 2280 O O . LYS A 1 283 ? 13.773 -28.469 -5.582 1 90.06 283 LYS A O 1
ATOM 2285 N N . LYS A 1 284 ? 13.773 -30.609 -4.84 1 92.06 284 LYS A N 1
ATOM 2286 C CA . LYS A 1 284 ? 13.758 -31.156 -6.191 1 92.06 284 LYS A CA 1
ATOM 2287 C C . LYS A 1 284 ? 12.453 -30.828 -6.91 1 92.06 284 LYS A C 1
ATOM 2289 O O . LYS A 1 284 ? 12.461 -30.469 -8.094 1 92.06 284 LYS A O 1
ATOM 2294 N N . LEU A 1 285 ? 11.367 -30.938 -6.176 1 94.12 285 LEU A N 1
ATOM 2295 C CA . LEU A 1 285 ? 10.07 -30.562 -6.727 1 94.12 285 LEU A CA 1
ATOM 2296 C C . LEU A 1 285 ? 10.023 -29.078 -7.062 1 94.12 285 LEU A C 1
ATOM 2298 O O . LEU A 1 285 ? 9.492 -28.688 -8.102 1 94.12 285 LEU A O 1
ATOM 2302 N N . ALA A 1 286 ? 10.57 -28.266 -6.168 1 90.81 286 ALA A N 1
ATOM 2303 C CA . ALA A 1 286 ? 10.609 -26.828 -6.379 1 90.81 286 ALA A CA 1
ATOM 2304 C C . ALA A 1 286 ? 11.406 -26.469 -7.633 1 90.81 286 ALA A C 1
ATOM 2306 O O . ALA A 1 286 ? 11.078 -25.531 -8.344 1 90.81 286 ALA A O 1
ATOM 2307 N N . LEU A 1 287 ? 12.453 -27.203 -7.812 1 89.75 287 LEU A N 1
ATOM 2308 C CA . LEU A 1 287 ? 13.273 -26.984 -9 1 89.75 287 LEU A CA 1
ATOM 2309 C C . LEU A 1 287 ? 12.453 -27.219 -10.266 1 89.75 287 LEU A C 1
ATOM 2311 O O . LEU A 1 287 ? 12.516 -26.422 -11.211 1 89.75 287 LEU A O 1
ATOM 2315 N N . ALA A 1 288 ? 11.742 -28.312 -10.273 1 92.75 288 ALA A N 1
ATOM 2316 C CA . ALA A 1 288 ? 10.898 -28.625 -11.422 1 92.75 288 ALA A CA 1
ATOM 2317 C C . ALA A 1 288 ? 9.828 -27.562 -11.633 1 92.75 288 ALA A C 1
ATOM 2319 O O . ALA A 1 288 ? 9.57 -27.156 -12.766 1 92.75 288 ALA A O 1
ATOM 2320 N N . ALA A 1 289 ? 9.219 -27.141 -10.586 1 92.94 289 ALA A N 1
ATOM 2321 C CA . ALA A 1 289 ? 8.188 -26.125 -10.664 1 92.94 289 ALA A CA 1
ATOM 2322 C C . ALA A 1 289 ? 8.766 -24.797 -11.172 1 92.94 289 ALA A C 1
ATOM 2324 O O . ALA A 1 289 ? 8.102 -24.062 -11.914 1 92.94 289 ALA A O 1
ATOM 2325 N N . THR A 1 290 ? 9.922 -24.469 -10.742 1 91.88 290 THR A N 1
ATOM 2326 C CA . THR A 1 290 ? 10.586 -23.25 -11.188 1 91.88 290 THR A CA 1
ATOM 2327 C C . THR A 1 290 ? 10.883 -23.312 -12.688 1 91.88 290 THR A C 1
ATOM 2329 O O . THR A 1 290 ? 10.766 -22.297 -13.391 1 91.88 290 THR A O 1
ATOM 2332 N N . LEU A 1 291 ? 11.344 -24.484 -13.102 1 92.75 291 LEU A N 1
ATOM 2333 C CA . LEU A 1 291 ? 11.578 -24.672 -14.531 1 92.75 291 LEU A CA 1
ATOM 2334 C C . LEU A 1 291 ? 10.297 -24.438 -15.328 1 92.75 291 LEU A C 1
ATOM 2336 O O . LEU A 1 291 ? 10.328 -23.812 -16.391 1 92.75 291 LEU A O 1
ATOM 2340 N N . ARG A 1 292 ? 9.242 -24.953 -14.859 1 95.31 292 ARG A N 1
ATOM 2341 C CA . ARG A 1 292 ? 7.953 -24.734 -15.508 1 95.31 292 ARG A CA 1
ATOM 2342 C C . ARG A 1 292 ? 7.633 -23.234 -15.57 1 95.31 292 ARG A C 1
ATOM 2344 O O . ARG A 1 292 ? 7.129 -22.75 -16.578 1 95.31 292 ARG A O 1
ATOM 2351 N N . ASP A 1 293 ? 7.863 -22.578 -14.492 1 94.88 293 ASP A N 1
ATOM 2352 C CA . ASP A 1 293 ? 7.605 -21.141 -14.438 1 94.88 293 ASP A CA 1
ATOM 2353 C C . ASP A 1 293 ? 8.375 -20.406 -15.531 1 94.88 293 ASP A C 1
ATOM 2355 O O . ASP A 1 293 ? 7.812 -19.547 -16.219 1 94.88 293 ASP A O 1
ATOM 2359 N N . ILE A 1 294 ? 9.633 -20.703 -15.664 1 93.62 294 ILE A N 1
ATOM 2360 C CA . ILE A 1 294 ? 10.453 -20.062 -16.688 1 93.62 294 ILE A CA 1
ATOM 2361 C C . ILE A 1 294 ? 9.883 -20.344 -18.062 1 93.62 294 ILE A C 1
ATOM 2363 O O . ILE A 1 294 ? 9.805 -19.453 -18.906 1 93.62 294 ILE A O 1
ATOM 2367 N N . ARG A 1 295 ? 9.531 -21.578 -18.281 1 94.81 295 ARG A N 1
ATOM 2368 C CA . ARG A 1 295 ? 9 -21.969 -19.578 1 94.81 295 ARG A CA 1
ATOM 2369 C C . ARG A 1 295 ? 7.695 -21.234 -19.875 1 94.81 295 ARG A C 1
ATOM 2371 O O . ARG A 1 295 ? 7.465 -20.828 -21.016 1 94.81 295 ARG A O 1
ATOM 2378 N N . ILE A 1 296 ? 6.836 -21.078 -18.875 1 95.81 296 ILE A N 1
ATOM 2379 C CA . ILE A 1 296 ? 5.586 -20.344 -19.062 1 95.81 296 ILE A CA 1
ATOM 2380 C C . ILE A 1 296 ? 5.883 -18.891 -19.438 1 95.81 296 ILE A C 1
ATOM 2382 O O . ILE A 1 296 ? 5.23 -18.328 -20.312 1 95.81 296 ILE A O 1
ATOM 2386 N N . CYS A 1 297 ? 6.812 -18.328 -18.734 1 94.88 297 CYS A N 1
ATOM 2387 C CA . CYS A 1 297 ? 7.207 -16.953 -19.031 1 94.88 297 CYS A CA 1
ATOM 2388 C C . CYS A 1 297 ? 7.738 -16.844 -20.453 1 94.88 297 CYS A C 1
ATOM 2390 O O . CYS A 1 297 ? 7.352 -15.93 -21.203 1 94.88 297 CYS A O 1
ATOM 2392 N N . GLN A 1 298 ? 8.617 -17.781 -20.875 1 93.31 298 GLN A N 1
ATOM 2393 C CA . GLN A 1 298 ? 9.18 -17.766 -22.219 1 93.31 298 GLN A CA 1
ATOM 2394 C C . GLN A 1 298 ? 8.078 -17.938 -23.266 1 93.31 298 GLN A C 1
ATOM 2396 O O . GLN A 1 298 ? 8.055 -17.219 -24.266 1 93.31 298 GLN A O 1
ATOM 2401 N N . LYS A 1 299 ? 7.195 -18.812 -23.016 1 93 299 LYS A N 1
ATOM 2402 C CA . LYS A 1 299 ? 6.105 -19.078 -23.953 1 93 299 LYS A CA 1
ATOM 2403 C C . LYS A 1 299 ? 5.195 -17.859 -24.094 1 93 299 LYS A C 1
ATOM 2405 O O . LYS A 1 299 ? 4.73 -17.547 -25.203 1 93 299 LYS A O 1
ATOM 2410 N N . SER A 1 300 ? 4.93 -17.172 -23 1 92.31 300 SER A N 1
ATOM 2411 C CA . SER A 1 300 ? 4.07 -16 -23.031 1 92.31 300 SER A CA 1
ATOM 2412 C C . SER A 1 300 ? 4.664 -14.906 -23.906 1 92.31 300 SER A C 1
ATOM 2414 O O . SER A 1 300 ? 3.936 -14.062 -24.438 1 92.31 300 SER A O 1
ATOM 2416 N N . HIS A 1 301 ? 5.93 -14.961 -24.109 1 90 301 HIS A N 1
ATOM 2417 C CA . HIS A 1 301 ? 6.605 -13.945 -24.906 1 90 301 HIS A CA 1
ATOM 2418 C C . HIS A 1 301 ? 7.133 -14.539 -26.219 1 90 301 HIS A C 1
ATOM 2420 O O . HIS A 1 301 ? 7.965 -13.93 -26.891 1 90 301 HIS A O 1
ATOM 2426 N N . SER A 1 302 ? 6.773 -15.773 -26.484 1 89 302 SER A N 1
ATOM 2427 C CA . SER A 1 302 ? 7.141 -16.469 -27.719 1 89 302 SER A CA 1
ATOM 2428 C C . SER A 1 302 ? 8.656 -16.609 -27.844 1 89 302 SER A C 1
ATOM 2430 O O . SER A 1 302 ? 9.211 -16.438 -28.922 1 89 302 SER A O 1
ATOM 2432 N N . ILE A 1 303 ? 9.242 -16.75 -26.719 1 89.12 303 ILE A N 1
ATOM 2433 C CA . ILE A 1 303 ? 10.68 -17.016 -26.703 1 89.12 303 ILE A CA 1
ATOM 2434 C C . ILE A 1 303 ? 10.938 -18.5 -26.922 1 89.12 303 ILE A C 1
ATOM 2436 O O . ILE A 1 303 ? 10.469 -19.344 -26.156 1 89.12 303 ILE A O 1
ATOM 2440 N N . PRO A 1 304 ? 11.68 -18.828 -27.922 1 87.62 304 PRO A N 1
ATOM 2441 C CA . PRO A 1 304 ? 11.922 -20.25 -28.203 1 87.62 304 PRO A CA 1
ATOM 2442 C C . PRO A 1 304 ? 12.883 -20.875 -27.188 1 87.62 304 PRO A C 1
ATOM 2444 O O . PRO A 1 304 ? 13.742 -20.188 -26.641 1 87.62 304 PRO A O 1
ATOM 2447 N N . ALA A 1 305 ? 12.711 -22.094 -26.938 1 89.69 305 ALA A N 1
ATOM 2448 C CA . ALA A 1 305 ? 13.617 -22.906 -26.141 1 89.69 305 ALA A CA 1
ATOM 2449 C C . ALA A 1 305 ? 14.156 -24.078 -26.938 1 89.69 305 ALA A C 1
ATOM 2451 O O . ALA A 1 305 ? 13.477 -24.594 -27.828 1 89.69 305 ALA A O 1
ATOM 2452 N N . PRO A 1 306 ? 15.391 -24.422 -26.656 1 91.38 306 PRO A N 1
ATOM 2453 C CA . PRO A 1 306 ? 15.922 -25.594 -27.359 1 91.38 306 PRO A CA 1
ATOM 2454 C C . PRO A 1 306 ? 15.055 -26.844 -27.156 1 91.38 306 PRO A C 1
ATOM 2456 O O . PRO A 1 306 ? 14.398 -26.984 -26.125 1 91.38 306 PRO A O 1
ATOM 2459 N N . ALA A 1 307 ? 15.109 -27.703 -28.109 1 93.19 307 ALA A N 1
ATOM 2460 C CA . ALA A 1 307 ? 14.312 -28.922 -28.062 1 93.19 307 ALA A CA 1
ATOM 2461 C C . ALA A 1 307 ? 14.68 -29.766 -26.844 1 93.19 307 ALA A C 1
ATOM 2463 O O . ALA A 1 307 ? 13.828 -30.484 -26.312 1 93.19 307 ALA A O 1
ATOM 2464 N N . THR A 1 308 ? 15.945 -29.625 -26.406 1 92.19 308 THR A N 1
ATOM 2465 C CA . THR A 1 308 ? 16.438 -30.375 -25.25 1 92.19 308 THR A CA 1
ATOM 2466 C C . THR A 1 308 ? 15.711 -29.938 -23.984 1 92.19 308 THR A C 1
ATOM 2468 O O . THR A 1 308 ? 15.727 -30.641 -22.984 1 92.19 308 THR A O 1
ATOM 2471 N N . VAL A 1 309 ? 15.094 -28.812 -24.047 1 94.56 309 VAL A N 1
ATOM 2472 C CA . VAL A 1 309 ? 14.375 -28.297 -22.891 1 94.56 309 VAL A CA 1
ATOM 2473 C C . VAL A 1 309 ? 12.875 -28.422 -23.125 1 94.56 309 VAL A C 1
ATOM 2475 O O . VAL A 1 309 ? 12.156 -28.938 -22.25 1 94.56 309 VAL A O 1
ATOM 2478 N N . SER A 1 310 ? 12.359 -28.016 -24.312 1 95.44 310 SER A N 1
ATOM 2479 C CA . SER A 1 310 ? 10.93 -27.922 -24.594 1 95.44 310 SER A CA 1
ATOM 2480 C C . SER A 1 310 ? 10.266 -29.297 -24.594 1 95.44 310 SER A C 1
ATOM 2482 O O . SER A 1 310 ? 9.055 -29.422 -24.406 1 95.44 310 SER A O 1
ATOM 2484 N N . ARG A 1 311 ? 11.031 -30.391 -24.766 1 96.38 311 ARG A N 1
ATOM 2485 C CA . ARG A 1 311 ? 10.492 -31.75 -24.75 1 96.38 311 ARG A CA 1
ATOM 2486 C C . ARG A 1 311 ? 9.898 -32.094 -23.391 1 96.38 311 ARG A C 1
ATOM 2488 O O . ARG A 1 311 ? 9.094 -33.031 -23.281 1 96.38 311 ARG A O 1
ATOM 2495 N N . PHE A 1 312 ? 10.297 -31.281 -22.375 1 97.19 312 PHE A N 1
ATOM 2496 C CA . PHE A 1 312 ? 9.852 -31.609 -21.031 1 97.19 312 PHE A CA 1
ATOM 2497 C C . PHE A 1 312 ? 8.664 -30.734 -20.625 1 97.19 312 PHE A C 1
ATOM 2499 O O . PHE A 1 312 ? 8.156 -30.859 -19.5 1 97.19 312 PHE A O 1
ATOM 2506 N N . ASP A 1 313 ? 8.156 -29.875 -21.453 1 96.88 313 ASP A N 1
ATOM 2507 C CA . ASP A 1 313 ? 7.105 -28.922 -21.125 1 96.88 313 ASP A CA 1
ATOM 2508 C C . ASP A 1 313 ? 5.863 -29.641 -20.594 1 96.88 313 ASP A C 1
ATOM 2510 O O . ASP A 1 313 ? 5.297 -29.234 -19.578 1 96.88 313 ASP A O 1
ATOM 2514 N N . ALA A 1 314 ? 5.449 -30.672 -21.266 1 96.5 314 ALA A N 1
ATOM 2515 C CA . ALA A 1 314 ? 4.254 -31.406 -20.859 1 96.5 314 ALA A CA 1
ATOM 2516 C C . ALA A 1 314 ? 4.461 -32.062 -19.5 1 96.5 314 ALA A C 1
ATOM 2518 O O . ALA A 1 314 ? 3.561 -32.062 -18.656 1 96.5 314 ALA A O 1
ATOM 2519 N N . ASP A 1 315 ? 5.633 -32.656 -19.281 1 97 315 ASP A N 1
ATOM 2520 C CA . ASP A 1 315 ? 5.941 -33.312 -18 1 97 315 ASP A CA 1
ATOM 2521 C C . ASP A 1 315 ? 5.938 -32.281 -16.859 1 97 315 ASP A C 1
ATOM 2523 O O . ASP A 1 315 ? 5.422 -32.594 -15.773 1 97 315 ASP A O 1
ATOM 2527 N N . LEU A 1 316 ? 6.52 -31.172 -17.141 1 96.94 316 LEU A N 1
ATOM 2528 C CA . LEU A 1 316 ? 6.582 -30.125 -16.125 1 96.94 316 LEU A CA 1
ATOM 2529 C C . LEU A 1 316 ? 5.184 -29.625 -15.766 1 96.94 316 LEU A C 1
ATOM 2531 O O . LEU A 1 316 ? 4.898 -29.359 -14.594 1 96.94 316 LEU A O 1
ATOM 2535 N N . GLU A 1 317 ? 4.355 -29.516 -16.75 1 96.44 317 GLU A N 1
ATOM 2536 C CA . GLU A 1 317 ? 2.982 -29.062 -16.531 1 96.44 317 GLU A CA 1
ATOM 2537 C C . GLU A 1 317 ? 2.211 -30.062 -15.664 1 96.44 317 GLU A C 1
ATOM 2539 O O . GLU A 1 317 ? 1.546 -29.656 -14.711 1 96.44 317 GLU A O 1
ATOM 2544 N N . VAL A 1 318 ? 2.314 -31.312 -16.031 1 95.62 318 VAL A N 1
ATOM 2545 C CA . VAL A 1 318 ? 1.592 -32.344 -15.312 1 95.62 318 VAL A CA 1
ATOM 2546 C C . VAL A 1 318 ? 2.098 -32.438 -13.875 1 95.62 318 VAL A C 1
ATOM 2548 O O . VAL A 1 318 ? 1.303 -32.562 -12.938 1 95.62 318 VAL A O 1
ATOM 2551 N N . LEU A 1 319 ? 3.375 -32.406 -13.719 1 96.44 319 LEU A N 1
ATOM 2552 C CA . LEU A 1 319 ? 3.965 -32.5 -12.391 1 96.44 319 LEU A CA 1
ATOM 2553 C C . LEU A 1 319 ? 3.525 -31.312 -11.523 1 96.44 319 LEU A C 1
ATOM 2555 O O . LEU A 1 319 ? 3.156 -31.5 -10.359 1 96.44 319 LEU A O 1
ATOM 2559 N N . THR A 1 320 ? 3.58 -30.109 -12.102 1 96.25 320 THR A N 1
ATOM 2560 C CA . THR A 1 320 ? 3.213 -28.906 -11.352 1 96.25 320 THR A CA 1
ATOM 2561 C C . THR A 1 320 ? 1.726 -28.922 -11.008 1 96.25 320 THR A C 1
ATOM 2563 O O . THR A 1 320 ? 1.332 -28.516 -9.914 1 96.25 320 THR A O 1
ATOM 2566 N N . ALA A 1 321 ? 0.9 -29.375 -11.93 1 95.94 321 ALA A N 1
ATOM 2567 C CA . ALA A 1 321 ? -0.525 -29.531 -11.648 1 95.94 321 ALA A CA 1
ATOM 2568 C C . ALA A 1 321 ? -0.753 -30.516 -10.5 1 95.94 321 ALA A C 1
ATOM 2570 O O . ALA A 1 321 ? -1.587 -30.266 -9.625 1 95.94 321 ALA A O 1
ATOM 2571 N N . ARG A 1 322 ? -0.02 -31.609 -10.547 1 94.38 322 ARG A N 1
ATOM 2572 C CA . ARG A 1 322 ? -0.148 -32.625 -9.523 1 94.38 322 ARG A CA 1
ATOM 2573 C C . ARG A 1 322 ? 0.276 -32.094 -8.156 1 94.38 322 ARG A C 1
ATOM 2575 O O . ARG A 1 322 ? -0.39 -32.375 -7.152 1 94.38 322 ARG A O 1
ATOM 2582 N N . LEU A 1 323 ? 1.361 -31.422 -8.133 1 96 323 LEU A N 1
ATOM 2583 C CA . LEU A 1 323 ? 1.861 -30.891 -6.871 1 96 323 LEU A CA 1
ATOM 2584 C C . LEU A 1 323 ? 0.871 -29.906 -6.262 1 96 323 LEU A C 1
ATOM 2586 O O . LEU A 1 323 ? 0.574 -29.969 -5.066 1 96 323 LEU A O 1
ATOM 2590 N N . ASN A 1 324 ? 0.359 -29 -7.047 1 96.12 324 ASN A N 1
ATOM 2591 C CA . ASN A 1 324 ? -0.598 -28.016 -6.543 1 96.12 324 ASN A CA 1
ATOM 2592 C C . ASN A 1 324 ? -1.938 -28.656 -6.207 1 96.12 324 ASN A C 1
ATOM 2594 O O . ASN A 1 324 ? -2.557 -28.328 -5.195 1 96.12 324 ASN A O 1
ATOM 2598 N N . GLY A 1 325 ? -2.389 -29.562 -7.051 1 95.44 325 GLY A N 1
ATOM 2599 C CA . GLY A 1 325 ? -3.607 -30.297 -6.75 1 95.44 325 GLY A CA 1
ATOM 2600 C C . GLY A 1 325 ? -3.537 -31.047 -5.441 1 95.44 325 GLY A C 1
ATOM 2601 O O . GLY A 1 325 ? -4.52 -31.109 -4.699 1 95.44 325 GLY A O 1
ATOM 2602 N N . ALA A 1 326 ? -2.41 -31.656 -5.184 1 95.31 326 ALA A N 1
ATOM 2603 C CA . ALA A 1 326 ? -2.217 -32.375 -3.93 1 95.31 326 ALA A CA 1
ATOM 2604 C C . ALA A 1 326 ? -2.363 -31.438 -2.73 1 95.31 326 ALA A C 1
ATOM 2606 O O . ALA A 1 326 ? -2.988 -31.797 -1.73 1 95.31 326 ALA A O 1
ATOM 2607 N N . LYS A 1 327 ? -1.831 -30.281 -2.842 1 96.19 327 LYS A N 1
ATOM 2608 C CA . LYS A 1 327 ? -1.842 -29.328 -1.733 1 96.19 327 LYS A CA 1
ATOM 2609 C C . LYS A 1 327 ? -3.238 -28.75 -1.514 1 96.19 327 LYS A C 1
ATOM 2611 O O . LYS A 1 327 ? -3.723 -28.703 -0.381 1 96.19 327 LYS A O 1
ATOM 2616 N N . TRP A 1 328 ? -3.934 -28.391 -2.576 1 97.12 328 TRP A N 1
ATOM 2617 C CA . TRP A 1 328 ? -5.152 -27.609 -2.404 1 97.12 328 TRP A CA 1
ATOM 2618 C C . TRP A 1 328 ? -6.391 -28.484 -2.598 1 97.12 328 TRP A C 1
ATOM 2620 O O . TRP A 1 328 ? -7.406 -28.281 -1.926 1 97.12 328 TRP A O 1
ATOM 2630 N N . ASP A 1 329 ? -6.352 -29.375 -3.488 1 94.69 329 ASP A N 1
ATOM 2631 C CA . ASP A 1 329 ? -7.535 -30.188 -3.783 1 94.69 329 ASP A CA 1
ATOM 2632 C C . ASP A 1 329 ? -7.598 -31.422 -2.887 1 94.69 329 ASP A C 1
ATOM 2634 O O . ASP A 1 329 ? -8.602 -31.641 -2.207 1 94.69 329 ASP A O 1
ATOM 2638 N N . ALA A 1 330 ? -6.551 -32.125 -2.809 1 93.5 330 ALA A N 1
ATOM 2639 C CA . ALA A 1 330 ? -6.57 -33.438 -2.121 1 93.5 330 ALA A CA 1
ATOM 2640 C C . ALA A 1 330 ? -6.531 -33.25 -0.606 1 93.5 330 ALA A C 1
ATOM 2642 O O . ALA A 1 330 ? -7.082 -34.062 0.14 1 93.5 330 ALA A O 1
ATOM 2643 N N . SER A 1 331 ? -5.926 -32.219 -0.149 1 92.44 331 SER A N 1
ATOM 2644 C CA . SER A 1 331 ? -5.754 -32.031 1.288 1 92.44 331 SER A CA 1
ATOM 2645 C C . SER A 1 331 ? -7.082 -31.75 1.973 1 92.44 331 SER A C 1
ATOM 2647 O O . SER A 1 331 ? -7.246 -32 3.166 1 92.44 331 SER A O 1
ATOM 2649 N N . GLY A 1 332 ? -7.98 -31.031 1.214 1 93.94 332 GLY A N 1
ATOM 2650 C CA . GLY A 1 332 ? -9.258 -30.656 1.781 1 93.94 332 GLY A CA 1
ATOM 2651 C C . GLY A 1 332 ? -9.164 -29.453 2.709 1 93.94 332 GLY A C 1
ATOM 2652 O O . GLY A 1 332 ? -10.102 -29.172 3.459 1 93.94 332 GLY A O 1
ATOM 2653 N N . LEU A 1 333 ? -8.109 -28.75 2.705 1 97.06 333 LEU A N 1
ATOM 2654 C CA . LEU A 1 333 ? -7.875 -27.672 3.668 1 97.06 333 LEU A CA 1
ATOM 2655 C C . LEU A 1 333 ? -8.219 -26.312 3.066 1 97.06 333 LEU A C 1
ATOM 2657 O O . LEU A 1 333 ? -7.863 -25.281 3.623 1 97.06 333 LEU A O 1
ATOM 2661 N N . GLY A 1 334 ? -8.922 -26.297 1.929 1 96.75 334 GLY A N 1
ATOM 2662 C CA . GLY A 1 334 ? -9.367 -25.078 1.276 1 96.75 334 GLY A CA 1
ATOM 2663 C C . GLY A 1 334 ? -10.07 -24.125 2.219 1 96.75 334 GLY A C 1
ATOM 2664 O O . GLY A 1 334 ? -9.734 -22.938 2.273 1 96.75 334 GLY A O 1
ATOM 2665 N N . PRO A 1 335 ? -11 -24.594 3.035 1 96.62 335 PRO A N 1
ATOM 2666 C CA . PRO A 1 335 ? -11.734 -23.75 3.975 1 96.62 335 PRO A CA 1
ATOM 2667 C C . PRO A 1 335 ? -10.82 -23.062 4.992 1 96.62 335 PRO A C 1
ATOM 2669 O O . PRO A 1 335 ? -11.203 -22.047 5.586 1 96.62 335 PRO A O 1
ATOM 2672 N N . LEU A 1 336 ? -9.625 -23.609 5.199 1 96.81 336 LEU A N 1
ATOM 2673 C CA . LEU A 1 336 ? -8.695 -22.969 6.129 1 96.81 336 LEU A CA 1
ATOM 2674 C C . LEU A 1 336 ? -7.871 -21.891 5.43 1 96.81 336 LEU A C 1
ATOM 2676 O O . LEU A 1 336 ? -7.926 -20.719 5.805 1 96.81 336 LEU A O 1
ATOM 2680 N N . VAL A 1 337 ? -7.238 -22.25 4.348 1 97.25 337 VAL A N 1
ATOM 2681 C CA . VAL A 1 337 ? -6.27 -21.344 3.758 1 97.25 337 VAL A CA 1
ATOM 2682 C C . VAL A 1 337 ? -6.992 -20.297 2.91 1 97.25 337 VAL A C 1
ATOM 2684 O O . VAL A 1 337 ? -6.488 -19.188 2.709 1 97.25 337 VAL A O 1
ATOM 2687 N N . GLY A 1 338 ? -8.156 -20.594 2.396 1 97.69 338 GLY A N 1
ATOM 2688 C CA . GLY A 1 338 ? -8.961 -19.625 1.661 1 97.69 338 GLY A CA 1
ATOM 2689 C C . GLY A 1 338 ? -10.125 -19.094 2.463 1 97.69 338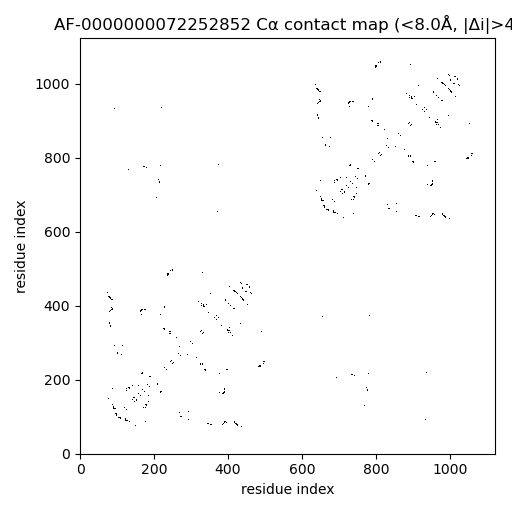 GLY A C 1
ATOM 2690 O O . GLY A 1 338 ? -10.883 -18.234 1.979 1 97.69 338 GLY A O 1
ATOM 2691 N N . GLY A 1 339 ? -10.281 -19.547 3.658 1 96.56 339 GLY A N 1
ATOM 2692 C CA . GLY A 1 339 ? -11.461 -19.266 4.453 1 96.56 339 GLY A CA 1
ATOM 2693 C C . GLY A 1 339 ? -11.555 -17.812 4.875 1 96.56 339 GLY A C 1
ATOM 2694 O O . GLY A 1 339 ? -12.641 -17.234 4.867 1 96.56 339 GLY A O 1
ATOM 2695 N N . ARG A 1 340 ? -10.43 -17.281 5.289 1 95.25 340 ARG A N 1
ATOM 2696 C CA . ARG A 1 340 ? -10.438 -15.875 5.695 1 95.25 340 ARG A CA 1
ATOM 2697 C C . ARG A 1 340 ? -10.906 -14.977 4.559 1 95.25 340 ARG A C 1
ATOM 2699 O O . ARG A 1 340 ? -11.711 -14.062 4.77 1 95.25 340 ARG A O 1
ATOM 2706 N N . LEU A 1 341 ? -10.398 -15.234 3.393 1 97.06 341 LEU A N 1
ATOM 2707 C CA . LEU A 1 341 ? -10.773 -14.461 2.213 1 97.06 341 LEU A CA 1
ATOM 2708 C C . LEU A 1 341 ? -12.258 -14.648 1.889 1 97.06 341 LEU A C 1
ATOM 2710 O O . LEU A 1 341 ? -12.969 -13.68 1.624 1 97.06 341 LEU A O 1
ATOM 2714 N N . LEU A 1 342 ? -12.719 -15.859 1.903 1 97.5 342 LEU A N 1
ATOM 2715 C CA . LEU A 1 342 ? -14.109 -16.156 1.589 1 97.5 342 LEU A CA 1
ATOM 2716 C C . LEU A 1 342 ? -15.047 -15.5 2.605 1 97.5 342 LEU A C 1
ATOM 2718 O O . LEU A 1 342 ? -16.094 -14.984 2.24 1 97.5 342 LEU A O 1
ATOM 2722 N N . ARG A 1 343 ? -14.711 -15.555 3.83 1 95.62 343 ARG A N 1
ATOM 2723 C CA . ARG A 1 343 ? -15.508 -14.891 4.855 1 95.62 343 ARG A CA 1
ATOM 2724 C C . ARG A 1 343 ? -15.531 -13.383 4.645 1 95.62 343 ARG A C 1
ATOM 2726 O O . ARG A 1 343 ? -16.547 -12.727 4.875 1 95.62 343 ARG A O 1
ATOM 2733 N N . SER A 1 344 ? -14.344 -12.844 4.363 1 95.19 344 SER A N 1
ATOM 2734 C CA . SER A 1 344 ? -14.281 -11.422 4.062 1 95.19 344 SER A CA 1
ATOM 2735 C C . SER A 1 344 ? -15.219 -11.055 2.916 1 95.19 344 SER A C 1
ATOM 2737 O O . SER A 1 344 ? -15.914 -10.031 2.977 1 95.19 344 SER A O 1
ATOM 2739 N N . ILE A 1 345 ? -15.242 -11.828 1.902 1 97.56 345 ILE A N 1
ATOM 2740 C CA . ILE A 1 345 ? -16.109 -11.609 0.748 1 97.56 345 ILE A CA 1
ATOM 2741 C C . ILE A 1 345 ? -17.578 -11.656 1.183 1 97.56 345 ILE A C 1
ATOM 2743 O O . ILE A 1 345 ? -18.359 -10.781 0.821 1 97.56 345 ILE A O 1
ATOM 2747 N N . SER A 1 346 ? -17.922 -12.625 1.963 1 96.88 346 SER A N 1
ATOM 2748 C CA . SER A 1 346 ? -19.281 -12.75 2.471 1 96.88 346 SER A CA 1
ATOM 2749 C C . SER A 1 346 ? -19.672 -11.531 3.303 1 96.88 346 SER A C 1
ATOM 2751 O O . SER A 1 346 ? -20.781 -11.023 3.176 1 96.88 346 SER A O 1
ATOM 2753 N N . THR A 1 347 ? -18.797 -11.117 4.125 1 95.75 347 THR A N 1
ATOM 2754 C CA . THR A 1 347 ? -19.047 -9.953 4.973 1 95.75 347 THR A CA 1
ATOM 2755 C C . THR A 1 347 ? -19.281 -8.703 4.121 1 95.75 347 THR A C 1
ATOM 2757 O O . THR A 1 347 ? -20.188 -7.922 4.398 1 95.75 347 THR A O 1
ATOM 2760 N N . ARG A 1 348 ? -18.5 -8.516 3.117 1 97.12 348 ARG A N 1
ATOM 2761 C CA . ARG A 1 348 ? -18.625 -7.359 2.242 1 97.12 348 ARG A CA 1
ATOM 2762 C C . ARG A 1 348 ? -19.953 -7.379 1.504 1 97.12 348 ARG A C 1
ATOM 2764 O O . ARG A 1 348 ? -20.609 -6.34 1.354 1 97.12 348 ARG A O 1
ATOM 2771 N N . LEU A 1 349 ? -20.359 -8.539 1.035 1 98.19 349 LEU A N 1
ATOM 2772 C CA . LEU A 1 349 ? -21.625 -8.664 0.336 1 98.19 349 LEU A CA 1
ATOM 2773 C C . LEU A 1 349 ? -22.797 -8.43 1.291 1 98.19 349 LEU A C 1
ATOM 2775 O O . LEU A 1 349 ? -23.781 -7.777 0.934 1 98.19 349 LEU A O 1
ATOM 2779 N N . ALA A 1 350 ? -22.703 -8.922 2.486 1 97.44 350 ALA A N 1
ATOM 2780 C CA . ALA A 1 350 ? -23.734 -8.711 3.492 1 97.44 350 ALA A CA 1
ATOM 2781 C C . ALA A 1 350 ? -23.859 -7.23 3.846 1 97.44 350 ALA A C 1
ATOM 2783 O O . ALA A 1 350 ? -24.969 -6.715 4 1 97.44 350 ALA A O 1
ATOM 2784 N N . THR A 1 351 ? -22.719 -6.613 4 1 96.69 351 THR A N 1
ATOM 2785 C CA . THR A 1 351 ? -22.703 -5.18 4.277 1 96.69 351 THR A CA 1
ATOM 2786 C C . THR A 1 351 ? -23.375 -4.406 3.145 1 96.69 351 THR A C 1
ATOM 2788 O O . THR A 1 351 ? -24.078 -3.432 3.389 1 96.69 351 THR A O 1
ATOM 2791 N N . ALA A 1 352 ? -23.172 -4.824 1.938 1 97.5 352 ALA A N 1
ATOM 2792 C CA . ALA A 1 352 ? -23.797 -4.188 0.775 1 97.5 352 ALA A CA 1
ATOM 2793 C C . ALA A 1 352 ? -25.312 -4.336 0.801 1 97.5 352 ALA A C 1
ATOM 2795 O O . ALA A 1 352 ? -26.031 -3.426 0.402 1 97.5 352 ALA A O 1
ATOM 2796 N N . ILE A 1 353 ? -25.781 -5.473 1.204 1 98.12 353 ILE A N 1
ATOM 2797 C CA . ILE A 1 353 ? -27.219 -5.691 1.327 1 98.12 353 ILE A CA 1
ATOM 2798 C C . ILE A 1 353 ? -27.812 -4.703 2.328 1 98.12 353 ILE A C 1
ATOM 2800 O O . ILE A 1 353 ? -28.828 -4.066 2.053 1 98.12 353 ILE A O 1
ATOM 2804 N N . GLU A 1 354 ? -27.172 -4.562 3.455 1 97 354 GLU A N 1
ATOM 2805 C CA . GLU A 1 354 ? -27.641 -3.627 4.477 1 97 354 GLU A CA 1
ATOM 2806 C C . GLU A 1 354 ? -27.656 -2.195 3.947 1 97 354 GLU A C 1
ATOM 2808 O O . GLU A 1 354 ? -28.609 -1.446 4.203 1 97 354 GLU A O 1
ATOM 2813 N N . ALA A 1 355 ? -26.641 -1.853 3.285 1 96 355 ALA A N 1
ATOM 2814 C CA . ALA A 1 355 ? -26.562 -0.51 2.715 1 96 355 ALA A CA 1
ATOM 2815 C C . ALA A 1 355 ? -27.688 -0.286 1.699 1 96 355 ALA A C 1
ATOM 2817 O O . ALA A 1 355 ? -28.344 0.757 1.711 1 96 355 ALA A O 1
ATOM 2818 N N . ASP A 1 356 ? -27.859 -1.255 0.83 1 96.75 356 ASP A N 1
ATOM 2819 C CA . ASP A 1 356 ? -28.891 -1.153 -0.21 1 96.75 356 ASP A CA 1
ATOM 2820 C C . ASP A 1 356 ? -30.281 -1.077 0.397 1 96.75 356 ASP A C 1
ATOM 2822 O O . ASP A 1 356 ? -31.172 -0.425 -0.155 1 96.75 356 ASP A O 1
ATOM 2826 N N . ASN A 1 357 ? -30.469 -1.69 1.507 1 97.25 357 ASN A N 1
ATOM 2827 C CA . ASN A 1 357 ? -31.75 -1.673 2.209 1 97.25 357 ASN A CA 1
ATOM 2828 C C . ASN A 1 357 ? -31.922 -0.396 3.025 1 97.25 357 ASN A C 1
ATOM 2830 O O . ASN A 1 357 ? -32.906 -0.244 3.746 1 97.25 357 ASN A O 1
ATOM 2834 N N . GLY A 1 358 ? -30.953 0.44 3.064 1 94.25 358 GLY A N 1
ATOM 2835 C CA . GLY A 1 358 ? -31.094 1.756 3.668 1 94.25 358 GLY A CA 1
ATOM 2836 C C . GLY A 1 358 ? -30.688 1.792 5.125 1 94.25 358 GLY A C 1
ATOM 2837 O O . GLY A 1 358 ? -31.125 2.666 5.879 1 94.25 358 GLY A O 1
ATOM 2838 N N . ASN A 1 359 ? -29.875 0.828 5.508 1 93.38 359 ASN A N 1
ATOM 2839 C CA . ASN A 1 359 ? -29.375 0.87 6.879 1 93.38 359 ASN A CA 1
ATOM 2840 C C . ASN A 1 359 ? -28.547 2.121 7.137 1 93.38 359 ASN A C 1
ATOM 2842 O O . ASN A 1 359 ? -27.422 2.24 6.637 1 93.38 359 ASN A O 1
ATOM 2846 N N . VAL A 1 360 ? -28.969 2.92 7.992 1 86.88 360 VAL A N 1
ATOM 2847 C CA . VAL A 1 360 ? -28.422 4.254 8.195 1 86.88 360 VAL A CA 1
ATOM 2848 C C . VAL A 1 360 ? -27.047 4.148 8.867 1 86.88 360 VAL A C 1
ATOM 2850 O O . VAL A 1 360 ? -26.156 4.965 8.617 1 86.88 360 VAL A O 1
ATOM 2853 N N . GLN A 1 361 ? -26.906 3.172 9.711 1 85.81 361 GLN A N 1
ATOM 2854 C CA . GLN A 1 361 ? -25.641 3.004 10.414 1 85.81 361 GLN A CA 1
ATOM 2855 C C . GLN A 1 361 ? -24.531 2.598 9.461 1 85.81 361 GLN A C 1
ATOM 2857 O O . GLN A 1 361 ? -23.406 3.117 9.539 1 85.81 361 GLN A O 1
ATOM 2862 N N . VAL A 1 362 ? -24.828 1.7 8.547 1 89.5 362 VAL A N 1
ATOM 2863 C CA . VAL A 1 362 ? -23.859 1.224 7.566 1 89.5 362 VAL A CA 1
ATOM 2864 C C . VAL A 1 362 ? -23.484 2.357 6.613 1 89.5 362 VAL A C 1
ATOM 2866 O O . VAL A 1 362 ? -22.312 2.539 6.285 1 89.5 362 VAL A O 1
ATOM 2869 N N . LEU A 1 363 ? -24.453 3.133 6.277 1 86.75 363 LEU A N 1
ATOM 2870 C CA . LEU A 1 363 ? -24.219 4.25 5.367 1 86.75 363 LEU A CA 1
ATOM 2871 C C . LEU A 1 363 ? -23.422 5.359 6.051 1 86.75 363 LEU A C 1
ATOM 2873 O O . LEU A 1 363 ? -22.531 5.953 5.445 1 86.75 363 LEU A O 1
ATOM 2877 N N . ALA A 1 364 ? -23.703 5.57 7.281 1 80.38 364 ALA A N 1
ATOM 2878 C CA . ALA A 1 364 ? -22.984 6.586 8.039 1 80.38 364 ALA A CA 1
ATOM 2879 C C . ALA A 1 364 ? -21.531 6.164 8.273 1 80.38 364 ALA A C 1
ATOM 2881 O O . ALA A 1 364 ? -20.625 6.996 8.219 1 80.38 364 ALA A O 1
ATOM 2882 N N . ARG A 1 365 ? -21.328 4.945 8.547 1 83.56 365 ARG A N 1
ATOM 2883 C CA . ARG A 1 365 ? -19.984 4.418 8.773 1 83.56 365 ARG A CA 1
ATOM 2884 C C . ARG A 1 365 ? -19.109 4.602 7.535 1 83.56 365 ARG A C 1
ATOM 2886 O O . ARG A 1 365 ? -17.922 4.906 7.648 1 83.56 365 ARG A O 1
ATOM 2893 N N . ALA A 1 366 ? -19.672 4.402 6.418 1 80.88 366 ALA A N 1
ATOM 2894 C CA . ALA A 1 366 ? -18.938 4.52 5.156 1 80.88 366 ALA A CA 1
ATOM 2895 C C . ALA A 1 366 ? -18.406 5.938 4.965 1 80.88 366 ALA A C 1
ATOM 2897 O O . ALA A 1 366 ? -17.328 6.129 4.402 1 80.88 366 ALA A O 1
ATOM 2898 N N . LYS A 1 367 ? -19.094 6.891 5.508 1 73.62 367 LYS A N 1
ATOM 2899 C CA . LYS A 1 367 ? -18.719 8.289 5.332 1 73.62 367 LYS A CA 1
ATOM 2900 C C . LYS A 1 367 ? -17.828 8.773 6.465 1 73.62 367 LYS A C 1
ATOM 2902 O O . LYS A 1 367 ? -17 9.664 6.27 1 73.62 367 LYS A O 1
ATOM 2907 N N . ASP A 1 368 ? -17.938 8.125 7.531 1 77.12 368 ASP A N 1
ATOM 2908 C CA . ASP A 1 368 ? -17.25 8.609 8.719 1 77.12 368 ASP A CA 1
ATOM 2909 C C . ASP A 1 368 ? -16.047 7.719 9.055 1 77.12 368 ASP A C 1
ATOM 2911 O O . ASP A 1 368 ? -14.93 7.988 8.625 1 77.12 368 ASP A O 1
ATOM 2915 N N . GLU A 1 369 ? -16.438 6.578 9.688 1 75.81 369 GLU A N 1
ATOM 2916 C CA . GLU A 1 369 ? -15.406 5.688 10.211 1 75.81 369 GLU A CA 1
ATOM 2917 C C . GLU A 1 369 ? -14.492 5.188 9.086 1 75.81 369 GLU A C 1
ATOM 2919 O O . GLU A 1 369 ? -13.273 5.145 9.242 1 75.81 369 GLU A O 1
ATOM 2924 N N . CYS A 1 370 ? -15.039 4.875 7.996 1 83.38 370 CYS A N 1
ATOM 2925 C CA . CYS A 1 370 ? -14.305 4.266 6.895 1 83.38 370 CYS A CA 1
ATOM 2926 C C . CYS A 1 370 ? -13.461 5.305 6.16 1 83.38 370 CYS A C 1
ATOM 2928 O O . CYS A 1 370 ? -12.547 4.957 5.418 1 83.38 370 CYS A O 1
ATOM 2930 N N . ASN A 1 371 ? -13.703 6.559 6.438 1 78.06 371 ASN A N 1
ATOM 2931 C CA . ASN A 1 371 ? -12.969 7.641 5.789 1 78.06 371 ASN A CA 1
ATOM 2932 C C . ASN A 1 371 ? -12 8.312 6.758 1 78.06 371 ASN A C 1
ATOM 2934 O O . ASN A 1 371 ? -11.227 9.188 6.359 1 78.06 371 ASN A O 1
ATOM 2938 N N . ARG A 1 372 ? -12.023 7.93 7.934 1 80.88 372 ARG A N 1
ATOM 2939 C CA . ARG A 1 372 ? -11.133 8.516 8.93 1 80.88 372 ARG A CA 1
ATOM 2940 C C . ARG A 1 372 ? -9.688 8.086 8.688 1 80.88 372 ARG A C 1
ATOM 2942 O O . ARG A 1 372 ? -9.43 6.941 8.32 1 80.88 372 ARG A O 1
ATOM 2949 N N . LYS A 1 373 ? -8.906 9.039 9.039 1 82.38 373 LYS A N 1
ATOM 2950 C CA . LYS A 1 373 ? -7.477 8.758 8.898 1 82.38 373 LYS A CA 1
ATOM 2951 C C . LYS A 1 373 ? -7.098 7.449 9.578 1 82.38 373 LYS A C 1
ATOM 2953 O O . LYS A 1 373 ? -7.395 7.246 10.758 1 82.38 373 LYS A O 1
ATOM 2958 N N . GLY A 1 374 ? -6.488 6.555 8.773 1 82.81 374 GLY A N 1
ATOM 2959 C CA . GLY A 1 374 ? -6.004 5.297 9.328 1 82.81 374 GLY A CA 1
ATOM 2960 C C . GLY A 1 374 ? -6.98 4.148 9.133 1 82.81 374 GLY A C 1
ATOM 2961 O O . GLY A 1 374 ? -6.652 2.996 9.43 1 82.81 374 GLY A O 1
ATOM 2962 N N . HIS A 1 375 ? -8.117 4.43 8.641 1 83.56 375 HIS A N 1
ATOM 2963 C CA . HIS A 1 375 ? -9.117 3.389 8.438 1 83.56 375 HIS A CA 1
ATOM 2964 C C . HIS A 1 375 ? -9.375 3.154 6.953 1 83.56 375 HIS A C 1
ATOM 2966 O O . HIS A 1 375 ? -10.219 2.334 6.586 1 83.56 375 HIS A O 1
ATOM 2972 N N . ASP A 1 376 ? -8.602 3.791 6.141 1 84.81 376 ASP A N 1
ATOM 2973 C CA . ASP A 1 376 ? -8.797 3.756 4.691 1 84.81 376 ASP A CA 1
ATOM 2974 C C . ASP A 1 376 ? -8.539 2.357 4.137 1 84.81 376 ASP A C 1
ATOM 2976 O O . ASP A 1 376 ? -9.164 1.95 3.152 1 84.81 376 ASP A O 1
ATOM 2980 N N . GLY A 1 377 ? -7.715 1.59 4.789 1 85.75 377 GLY A N 1
ATOM 2981 C CA . GLY A 1 377 ? -7.328 0.277 4.301 1 85.75 377 GLY A CA 1
ATOM 2982 C C . GLY A 1 377 ? -8.43 -0.756 4.422 1 85.75 377 GLY A C 1
ATOM 2983 O O . GLY A 1 377 ? -8.422 -1.773 3.727 1 85.75 377 GLY A O 1
ATOM 2984 N N . ASP A 1 378 ? -9.391 -0.539 5.352 1 86.56 378 ASP A N 1
ATOM 2985 C CA . ASP A 1 378 ? -10.578 -1.367 5.547 1 86.56 378 ASP A CA 1
ATOM 2986 C C . ASP A 1 378 ? -10.203 -2.842 5.68 1 86.56 378 ASP A C 1
ATOM 2988 O O . ASP A 1 378 ? -10.789 -3.699 5.016 1 86.56 378 ASP A O 1
ATOM 2992 N N . GLU A 1 379 ? -9.242 -3.221 6.441 1 78.5 379 GLU A N 1
ATOM 2993 C CA . GLU A 1 379 ? -8.766 -4.59 6.629 1 78.5 379 GLU A CA 1
ATOM 2994 C C . GLU A 1 379 ? -9.852 -5.469 7.25 1 78.5 379 GLU A C 1
ATOM 2996 O O . GLU A 1 379 ? -9.898 -6.672 6.996 1 78.5 379 GLU A O 1
ATOM 3001 N N . ILE A 1 380 ? -10.734 -4.852 7.953 1 75.38 380 ILE A N 1
ATOM 3002 C CA . ILE A 1 380 ? -11.812 -5.605 8.586 1 75.38 380 ILE A CA 1
ATOM 3003 C C . ILE A 1 380 ? -12.875 -5.953 7.543 1 75.38 380 ILE A C 1
ATOM 3005 O O . ILE A 1 380 ? -13.539 -6.988 7.645 1 75.38 380 ILE A O 1
ATOM 3009 N N . GLY A 1 381 ? -13.078 -5.094 6.539 1 83.81 381 GLY A N 1
ATOM 3010 C CA . GLY A 1 381 ? -13.984 -5.344 5.434 1 83.81 381 GLY A CA 1
ATOM 3011 C C . GLY A 1 381 ? -15.43 -4.988 5.754 1 83.81 381 GLY A C 1
ATOM 3012 O O . GLY A 1 381 ? -16.359 -5.594 5.215 1 83.81 381 GLY A O 1
ATOM 3013 N N . ASN A 1 382 ? -15.648 -4.059 6.656 1 85.69 382 ASN A N 1
ATOM 3014 C CA . ASN A 1 382 ? -17.016 -3.74 7.055 1 85.69 382 ASN A CA 1
ATOM 3015 C C . ASN A 1 382 ? -17.453 -2.381 6.516 1 85.69 382 ASN A C 1
ATOM 3017 O O . ASN A 1 382 ? -18.484 -1.855 6.922 1 85.69 382 ASN A O 1
ATOM 3021 N N . CYS A 1 383 ? -16.625 -1.77 5.715 1 92 383 CYS A N 1
ATOM 3022 C CA . CYS A 1 383 ? -17.031 -0.549 5.027 1 92 383 CYS A CA 1
ATOM 3023 C C . CYS A 1 383 ? -17.766 -0.871 3.729 1 92 383 CYS A C 1
ATOM 3025 O O . CYS A 1 383 ? -17.312 -1.718 2.955 1 92 383 CYS A O 1
ATOM 3027 N N . TYR A 1 384 ? -18.906 -0.295 3.57 1 93.88 384 TYR A N 1
ATOM 3028 C CA . TYR A 1 384 ? -19.656 -0.517 2.34 1 93.88 384 TYR A CA 1
ATOM 3029 C C . TYR A 1 384 ? -18.906 0.017 1.132 1 93.88 384 TYR A C 1
ATOM 3031 O O . TYR A 1 384 ? -18.5 1.181 1.112 1 93.88 384 TYR A O 1
ATOM 3039 N N . ARG A 1 385 ? -18.688 -0.796 0.197 1 95.5 385 ARG A N 1
ATOM 3040 C CA . ARG A 1 385 ? -18.125 -0.493 -1.114 1 95.5 385 ARG A CA 1
ATOM 3041 C C . ARG A 1 385 ? -18.906 -1.19 -2.221 1 95.5 385 ARG A C 1
ATOM 3043 O O . ARG A 1 385 ? -19.359 -2.322 -2.049 1 95.5 385 ARG A O 1
ATOM 3050 N N . LYS A 1 386 ? -19.031 -0.543 -3.32 1 97.69 386 LYS A N 1
ATOM 3051 C CA . LYS A 1 386 ? -19.703 -1.158 -4.457 1 97.69 386 LYS A CA 1
ATOM 3052 C C . LYS A 1 386 ? -18.812 -2.191 -5.137 1 97.69 386 LYS A C 1
ATOM 3054 O O . LYS A 1 386 ? -19.297 -3.234 -5.586 1 97.69 386 LYS A O 1
ATOM 3059 N N . LEU A 1 387 ? -17.562 -1.904 -5.238 1 98.56 387 LEU A N 1
ATOM 3060 C CA . LEU A 1 387 ? -16.609 -2.822 -5.848 1 98.56 387 LEU A CA 1
ATOM 3061 C C . LEU A 1 387 ? -15.344 -2.939 -4.996 1 98.56 387 LEU A C 1
ATOM 3063 O O . LEU A 1 387 ? -14.742 -1.929 -4.629 1 98.56 387 LEU A O 1
ATOM 3067 N N . VAL A 1 388 ? -15.008 -4.102 -4.668 1 98.44 388 VAL A N 1
ATOM 3068 C CA . VAL A 1 388 ? -13.75 -4.398 -3.99 1 98.44 388 VAL A CA 1
ATOM 3069 C C . VAL A 1 388 ? -12.875 -5.27 -4.887 1 98.44 388 VAL A C 1
ATOM 3071 O O . VAL A 1 388 ? -13.328 -6.301 -5.391 1 98.44 388 VAL A O 1
ATOM 3074 N N . TYR A 1 389 ? -11.672 -4.84 -5.125 1 98.62 389 TYR A N 1
ATOM 3075 C CA . TYR A 1 389 ? -10.719 -5.562 -5.961 1 98.62 389 TYR A CA 1
ATOM 3076 C C . TYR A 1 389 ? -9.531 -6.043 -5.137 1 98.62 389 TYR A C 1
ATOM 3078 O O . TYR A 1 389 ? -8.82 -5.234 -4.535 1 98.62 389 TYR A O 1
ATOM 3086 N N . TYR A 1 390 ? -9.297 -7.355 -5.109 1 98.62 390 TYR A N 1
ATOM 3087 C CA . TYR A 1 390 ? -8.156 -7.988 -4.465 1 98.62 390 TYR A CA 1
ATOM 3088 C C . TYR A 1 390 ? -7.145 -8.477 -5.496 1 98.62 390 TYR A C 1
ATOM 3090 O O . TYR A 1 390 ? -7.477 -9.289 -6.359 1 98.62 390 TYR A O 1
ATOM 3098 N N . SER A 1 391 ? -5.949 -7.965 -5.418 1 98.75 391 SER A N 1
ATOM 3099 C CA . SER A 1 391 ? -4.871 -8.367 -6.312 1 98.75 391 SER A CA 1
ATOM 3100 C C . SER A 1 391 ? -3.871 -9.273 -5.602 1 98.75 391 SER A C 1
ATOM 3102 O O . SER A 1 391 ? -3.236 -8.859 -4.629 1 98.75 391 SER A O 1
ATOM 3104 N N . GLY A 1 392 ? -3.725 -10.477 -6.066 1 98.44 392 GLY A N 1
ATOM 3105 C CA . GLY A 1 392 ? -2.854 -11.438 -5.41 1 98.44 392 GLY A CA 1
ATOM 3106 C C . GLY A 1 392 ? -2.117 -12.336 -6.387 1 98.44 392 GLY A C 1
ATOM 3107 O O . GLY A 1 392 ? -1.587 -11.867 -7.395 1 98.44 392 GLY A O 1
ATOM 3108 N N . HIS A 1 393 ? -2.006 -13.586 -6.047 1 98.06 393 HIS A N 1
ATOM 3109 C CA . HIS A 1 393 ? -1.145 -14.539 -6.73 1 98.06 393 HIS A CA 1
ATOM 3110 C C . HIS A 1 393 ? -1.931 -15.773 -7.172 1 98.06 393 HIS A C 1
ATOM 3112 O O . HIS A 1 393 ? -3.145 -15.844 -6.969 1 98.06 393 HIS A O 1
ATOM 3118 N N . ASP A 1 394 ? -1.216 -16.641 -7.895 1 97.62 394 ASP A N 1
ATOM 3119 C CA . ASP A 1 394 ? -1.815 -17.938 -8.203 1 97.62 394 ASP A CA 1
ATOM 3120 C C . ASP A 1 394 ? -2.266 -18.656 -6.934 1 97.62 394 ASP A C 1
ATOM 3122 O O . ASP A 1 394 ? -3.354 -19.234 -6.891 1 97.62 394 ASP A O 1
ATOM 3126 N N . THR A 1 395 ? -1.478 -18.5 -5.902 1 97.5 395 THR A N 1
ATOM 3127 C CA . THR A 1 395 ? -1.826 -19.156 -4.641 1 97.5 395 THR A CA 1
ATOM 3128 C C . THR A 1 395 ? -3.102 -18.547 -4.059 1 97.5 395 THR A C 1
ATOM 3130 O O . THR A 1 395 ? -3.889 -19.25 -3.416 1 97.5 395 THR A O 1
ATOM 3133 N N . THR A 1 396 ? -3.34 -17.219 -4.273 1 98.44 396 THR A N 1
ATOM 3134 C CA . THR A 1 396 ? -4.59 -16.594 -3.859 1 98.44 396 THR A CA 1
ATOM 3135 C C . THR A 1 396 ? -5.777 -17.234 -4.57 1 98.44 396 THR A C 1
ATOM 3137 O O . THR A 1 396 ? -6.816 -17.484 -3.951 1 98.44 396 THR A O 1
ATOM 3140 N N . ILE A 1 397 ? -5.602 -17.5 -5.816 1 98.75 397 ILE A N 1
ATOM 3141 C CA . ILE A 1 397 ? -6.648 -18.109 -6.621 1 98.75 397 ILE A CA 1
ATOM 3142 C C . ILE A 1 397 ? -6.879 -19.547 -6.148 1 98.75 397 ILE A C 1
ATOM 3144 O O . ILE A 1 397 ? -8.023 -19.984 -6.02 1 98.75 397 ILE A O 1
ATOM 3148 N N . PHE A 1 398 ? -5.746 -20.328 -5.906 1 98.62 398 PHE A N 1
ATOM 3149 C CA . PHE A 1 398 ? -5.895 -21.672 -5.359 1 98.62 398 PHE A CA 1
ATOM 3150 C C . PHE A 1 398 ? -6.688 -21.641 -4.059 1 98.62 398 PHE A C 1
ATOM 3152 O O . PHE A 1 398 ? -7.59 -22.453 -3.859 1 98.62 398 PHE A O 1
ATOM 3159 N N . ASP A 1 399 ? -6.352 -20.672 -3.234 1 98.5 399 ASP A N 1
ATOM 3160 C CA . ASP A 1 399 ? -6.996 -20.547 -1.933 1 98.5 399 ASP A CA 1
ATOM 3161 C C . ASP A 1 399 ? -8.508 -20.359 -2.086 1 98.5 399 ASP A C 1
ATOM 3163 O O . ASP A 1 399 ? -9.297 -21.078 -1.485 1 98.5 399 ASP A O 1
ATOM 3167 N N . ILE A 1 400 ? -8.898 -19.406 -2.885 1 98.62 400 ILE A N 1
ATOM 3168 C CA . ILE A 1 400 ? -10.305 -19.047 -2.953 1 98.62 400 ILE A CA 1
ATOM 3169 C C . ILE A 1 400 ? -11.094 -20.141 -3.676 1 98.62 400 ILE A C 1
ATOM 3171 O O . ILE A 1 400 ? -12.227 -20.453 -3.305 1 98.62 400 ILE A O 1
ATOM 3175 N N . ARG A 1 401 ? -10.547 -20.766 -4.703 1 98.44 401 ARG A N 1
ATOM 3176 C CA . ARG A 1 401 ? -11.219 -21.859 -5.402 1 98.44 401 ARG A CA 1
ATOM 3177 C C . ARG A 1 401 ? -11.414 -23.062 -4.48 1 98.44 401 ARG A C 1
ATOM 3179 O O . ARG A 1 401 ? -12.508 -23.625 -4.414 1 98.44 401 ARG A O 1
ATOM 3186 N N . ALA A 1 402 ? -10.375 -23.375 -3.783 1 98.12 402 ALA A N 1
ATOM 3187 C CA . ALA A 1 402 ? -10.477 -24.5 -2.85 1 98.12 402 ALA A CA 1
ATOM 3188 C C . ALA A 1 402 ? -11.5 -24.219 -1.761 1 98.12 402 ALA A C 1
ATOM 3190 O O . ALA A 1 402 ? -12.25 -25.109 -1.353 1 98.12 402 ALA A O 1
ATOM 3191 N N . ALA A 1 403 ? -11.508 -23 -1.259 1 98.12 403 ALA A N 1
ATOM 3192 C CA . ALA A 1 403 ? -12.484 -22.625 -0.238 1 98.12 403 ALA A CA 1
ATOM 3193 C C . ALA A 1 403 ? -13.906 -22.719 -0.78 1 98.12 403 ALA A C 1
ATOM 3195 O O . ALA A 1 403 ? -14.844 -23.016 -0.038 1 98.12 403 ALA A O 1
ATOM 3196 N N . LEU A 1 404 ? -14.031 -22.469 -2.055 1 98.44 404 LEU A N 1
ATOM 3197 C CA . LEU A 1 404 ? -15.336 -22.531 -2.709 1 98.44 404 LEU A CA 1
ATOM 3198 C C . LEU A 1 404 ? -15.727 -23.969 -3.016 1 98.44 404 LEU A C 1
ATOM 3200 O O . LEU A 1 404 ? -16.812 -24.234 -3.527 1 98.44 404 LEU A O 1
ATOM 3204 N N . GLY A 1 405 ? -14.844 -24.844 -2.799 1 97.06 405 GLY A N 1
ATOM 3205 C CA . GLY A 1 405 ? -15.133 -26.25 -3.021 1 97.06 405 GLY A CA 1
ATOM 3206 C C . GLY A 1 405 ? -15.016 -26.656 -4.477 1 97.06 405 GLY A C 1
ATOM 3207 O O . GLY A 1 405 ? -15.586 -27.672 -4.891 1 97.06 405 GLY A O 1
ATOM 3208 N N . VAL A 1 406 ? -14.406 -25.875 -5.266 1 97.75 406 VAL A N 1
ATOM 3209 C CA . VAL A 1 406 ? -14.148 -26.234 -6.656 1 97.75 406 VAL A CA 1
ATOM 3210 C C . VAL A 1 406 ? -12.672 -26.578 -6.844 1 97.75 406 VAL A C 1
ATOM 3212 O O . VAL A 1 406 ? -11.852 -26.312 -5.965 1 97.75 406 VAL A O 1
ATOM 3215 N N . THR A 1 407 ? -12.344 -27.172 -7.957 1 96.62 407 THR A N 1
ATOM 3216 C CA . THR A 1 407 ? -10.953 -27.531 -8.203 1 96.62 407 THR A CA 1
ATOM 3217 C C . THR A 1 407 ? -10.07 -26.281 -8.211 1 96.62 407 THR A C 1
ATOM 3219 O O . THR A 1 407 ? -10.422 -25.281 -8.836 1 96.62 407 THR A O 1
ATOM 3222 N N . ALA A 1 408 ? -8.977 -26.391 -7.523 1 96.44 408 ALA A N 1
ATOM 3223 C CA . ALA A 1 408 ? -8.039 -25.266 -7.445 1 96.44 408 ALA A CA 1
ATOM 3224 C C . ALA A 1 408 ? -7.262 -25.109 -8.75 1 96.44 408 ALA A C 1
ATOM 3226 O O . ALA A 1 408 ? -6.816 -24 -9.078 1 96.44 408 ALA A O 1
ATOM 3227 N N . ILE A 1 409 ? -7.117 -26.172 -9.477 1 94.81 409 ILE A N 1
ATOM 3228 C CA . ILE A 1 409 ? -6.258 -26.203 -10.656 1 94.81 409 ILE A CA 1
ATOM 3229 C C . ILE A 1 409 ? -7.109 -26.141 -11.914 1 94.81 409 ILE A C 1
ATOM 3231 O O . ILE A 1 409 ? -8.016 -26.953 -12.102 1 94.81 409 ILE A O 1
ATOM 3235 N N . GLU A 1 410 ? -6.848 -25.172 -12.75 1 93.5 410 GLU A N 1
ATOM 3236 C CA . GLU A 1 410 ? -7.488 -25.047 -14.062 1 93.5 410 GLU A CA 1
ATOM 3237 C C . GLU A 1 410 ? -6.5 -25.344 -15.188 1 93.5 410 GLU A C 1
ATOM 3239 O O . GLU A 1 410 ? -5.32 -25.594 -14.93 1 93.5 410 GLU A O 1
ATOM 3244 N N . ASP A 1 411 ? -7.051 -25.422 -16.422 1 91.12 411 ASP A N 1
ATOM 3245 C CA . ASP A 1 411 ? -6.133 -25.516 -17.547 1 91.12 411 ASP A CA 1
ATOM 3246 C C . ASP A 1 411 ? -5.086 -24.406 -17.5 1 91.12 411 ASP A C 1
ATOM 3248 O O . ASP A 1 411 ? -5.43 -23.234 -17.328 1 91.12 411 ASP A O 1
ATOM 3252 N N . GLY A 1 412 ? -3.879 -24.812 -17.562 1 93.44 412 GLY A N 1
ATOM 3253 C CA . GLY A 1 412 ? -2.811 -23.844 -17.344 1 93.44 412 GLY A CA 1
ATOM 3254 C C . GLY A 1 412 ? -2.518 -23.594 -15.875 1 93.44 412 GLY A C 1
ATOM 3255 O O . GLY A 1 412 ? -1.768 -22.672 -15.539 1 93.44 412 GLY A O 1
ATOM 3256 N N . ILE A 1 413 ? -3.148 -24.422 -15.008 1 95.56 413 ILE A N 1
ATOM 3257 C CA . ILE A 1 413 ? -2.986 -24.438 -13.555 1 95.56 413 ILE A CA 1
ATOM 3258 C C . ILE A 1 413 ? -3.588 -23.172 -12.945 1 95.56 413 ILE A C 1
ATOM 3260 O O . ILE A 1 413 ? -4.625 -23.234 -12.281 1 95.56 413 ILE A O 1
ATOM 3264 N N . ALA A 1 414 ? -3.088 -22 -13.266 1 96.25 414 ALA A N 1
ATOM 3265 C CA . ALA A 1 414 ? -3.602 -20.672 -12.938 1 96.25 414 ALA A CA 1
ATOM 3266 C C . ALA A 1 414 ? -3.053 -19.625 -13.898 1 96.25 414 ALA A C 1
ATOM 3268 O O . ALA A 1 414 ? -2.113 -18.906 -13.562 1 96.25 414 ALA A O 1
ATOM 3269 N N . PRO A 1 415 ? -3.658 -19.516 -15.062 1 97.69 415 PRO A N 1
ATOM 3270 C CA . PRO A 1 415 ? -3.146 -18.547 -16.031 1 97.69 415 PRO A CA 1
ATOM 3271 C C . PRO A 1 415 ? -3.068 -17.141 -15.461 1 97.69 415 PRO A C 1
ATOM 3273 O O . PRO A 1 415 ? -3.701 -16.844 -14.445 1 97.69 415 PRO A O 1
ATOM 3276 N N . TYR A 1 416 ? -2.27 -16.328 -16.078 1 98.06 416 TYR A N 1
ATOM 3277 C CA . TYR A 1 416 ? -2.172 -14.938 -15.664 1 98.06 416 TYR A CA 1
ATOM 3278 C C . TYR A 1 416 ? -3.541 -14.266 -15.672 1 98.06 416 TYR A C 1
ATOM 3280 O O . TYR A 1 416 ? -4.422 -14.648 -16.453 1 98.06 416 TYR A O 1
ATOM 3288 N N . ALA A 1 417 ? -3.73 -13.352 -14.734 1 98.38 417 ALA A N 1
ATOM 3289 C CA . ALA A 1 417 ? -4.965 -12.594 -14.57 1 98.38 417 ALA A CA 1
ATOM 3290 C C . ALA A 1 417 ? -6.145 -13.516 -14.266 1 98.38 417 ALA A C 1
ATOM 3292 O O . ALA A 1 417 ? -7.297 -13.164 -14.539 1 98.38 417 ALA A O 1
ATOM 3293 N N . SER A 1 418 ? -5.859 -14.766 -13.875 1 98.69 418 SER A N 1
ATOM 3294 C CA . SER A 1 418 ? -6.961 -15.562 -13.344 1 98.69 418 SER A CA 1
ATOM 3295 C C . SER A 1 418 ? -7.73 -14.797 -12.273 1 98.69 418 SER A C 1
ATOM 3297 O O . SER A 1 418 ? -7.133 -14.078 -11.469 1 98.69 418 SER A O 1
ATOM 3299 N N . HIS A 1 419 ? -9.07 -14.922 -12.266 1 98.81 419 HIS A N 1
ATOM 3300 C CA . HIS A 1 419 ? -9.867 -14.156 -11.312 1 98.81 419 HIS A CA 1
ATOM 3301 C C . HIS A 1 419 ? -11.188 -14.852 -11.016 1 98.81 419 HIS A C 1
ATOM 3303 O O . HIS A 1 419 ? -11.633 -15.703 -11.789 1 98.81 419 HIS A O 1
ATOM 3309 N N . VAL A 1 420 ? -11.711 -14.586 -9.914 1 98.81 420 VAL A N 1
ATOM 3310 C CA . VAL A 1 420 ? -13.055 -14.953 -9.484 1 98.81 420 VAL A CA 1
ATOM 3311 C C . VAL A 1 420 ? -13.852 -13.695 -9.141 1 98.81 420 VAL A C 1
ATOM 3313 O O . VAL A 1 420 ? -13.367 -12.836 -8.391 1 98.81 420 VAL A O 1
ATOM 3316 N N . ILE A 1 421 ? -15.023 -13.57 -9.727 1 98.81 421 ILE A N 1
ATOM 3317 C CA . ILE A 1 421 ? -15.891 -12.414 -9.531 1 98.81 421 ILE A CA 1
ATOM 3318 C C . ILE A 1 421 ? -17.141 -12.836 -8.758 1 98.81 421 ILE A C 1
ATOM 3320 O O . ILE A 1 421 ? -17.844 -13.773 -9.156 1 98.81 421 ILE A O 1
ATOM 3324 N N . PHE A 1 422 ? -17.422 -12.172 -7.691 1 98.81 422 PHE A N 1
ATOM 3325 C CA . PHE A 1 422 ? -18.656 -12.328 -6.93 1 98.81 422 PHE A CA 1
ATOM 3326 C C . PHE A 1 422 ? -19.578 -11.141 -7.145 1 98.81 422 PHE A C 1
ATOM 3328 O O . PHE A 1 422 ? -19.234 -10.008 -6.781 1 98.81 422 PHE A O 1
ATOM 3335 N N . GLU A 1 423 ? -20.75 -11.406 -7.684 1 98.5 423 GLU A N 1
ATOM 3336 C CA . GLU A 1 423 ? -21.734 -10.352 -7.895 1 98.5 423 GLU A CA 1
ATOM 3337 C C . GLU A 1 423 ? -22.922 -10.508 -6.949 1 98.5 423 GLU A C 1
ATOM 3339 O O . GLU A 1 423 ? -23.5 -11.594 -6.836 1 98.5 423 GLU A O 1
ATOM 3344 N N . LEU A 1 424 ? -23.203 -9.477 -6.262 1 98.75 424 LEU A N 1
ATOM 3345 C CA . LEU A 1 424 ? -24.469 -9.367 -5.539 1 98.75 424 LEU A CA 1
ATOM 3346 C C . LEU A 1 424 ? -25.531 -8.68 -6.391 1 98.75 424 LEU A C 1
ATOM 3348 O O . LEU A 1 424 ? -25.328 -7.555 -6.848 1 98.75 424 LEU A O 1
ATOM 3352 N N . ARG A 1 425 ? -26.672 -9.344 -6.566 1 98.19 425 ARG A N 1
ATOM 3353 C CA . ARG A 1 425 ? -27.734 -8.812 -7.426 1 98.19 425 ARG A CA 1
ATOM 3354 C C . ARG A 1 425 ? -29.062 -8.727 -6.676 1 98.19 425 ARG A C 1
ATOM 3356 O O . ARG A 1 425 ? -29.438 -9.664 -5.969 1 98.19 425 ARG A O 1
ATOM 3363 N N . ARG A 1 426 ? -29.672 -7.613 -6.777 1 98.25 426 ARG A N 1
ATOM 3364 C CA . ARG A 1 426 ? -31.031 -7.488 -6.254 1 98.25 426 ARG A CA 1
ATOM 3365 C C . ARG A 1 426 ? -32.062 -7.938 -7.281 1 98.25 426 ARG A C 1
ATOM 3367 O O . ARG A 1 426 ? -32.062 -7.445 -8.414 1 98.25 426 ARG A O 1
ATOM 3374 N N . THR A 1 427 ? -33 -8.812 -6.867 1 96.88 427 THR A N 1
ATOM 3375 C CA . THR A 1 427 ? -33.938 -9.43 -7.805 1 96.88 427 THR A CA 1
ATOM 3376 C C . THR A 1 427 ? -35.344 -8.953 -7.535 1 96.88 427 THR A C 1
ATOM 3378 O O . THR A 1 427 ? -36.281 -9.281 -8.289 1 96.88 427 THR A O 1
ATOM 3381 N N . GLY A 1 428 ? -35.562 -8.25 -6.488 1 95.69 428 GLY A N 1
ATOM 3382 C CA . GLY A 1 428 ? -36.906 -7.77 -6.133 1 95.69 428 GLY A CA 1
ATOM 3383 C C . GLY A 1 428 ? -36.875 -6.684 -5.074 1 95.69 428 GLY A C 1
ATOM 3384 O O . GLY A 1 428 ? -35.812 -6.223 -4.676 1 95.69 428 GLY A O 1
ATOM 3385 N N . PRO A 1 429 ? -38 -6.289 -4.645 1 94.69 429 PRO A N 1
ATOM 3386 C CA . PRO A 1 429 ? -38.094 -5.141 -3.74 1 94.69 429 PRO A CA 1
ATOM 3387 C C . PRO A 1 429 ? -37.938 -5.535 -2.271 1 94.69 429 PRO A C 1
ATOM 3389 O O . PRO A 1 429 ? -37.75 -4.668 -1.414 1 94.69 429 PRO A O 1
ATOM 3392 N N . GLU A 1 430 ? -38 -6.828 -2.025 1 95.25 430 GLU A N 1
ATOM 3393 C CA . GLU A 1 430 ? -37.969 -7.25 -0.628 1 95.25 430 GLU A CA 1
ATOM 3394 C C . GLU A 1 430 ? -36.531 -7.215 -0.078 1 95.25 430 GLU A C 1
ATOM 3396 O O . GLU A 1 430 ? -35.562 -7.277 -0.839 1 95.25 430 GLU A O 1
ATOM 3401 N N . GLU A 1 431 ? -36.406 -7.234 1.217 1 95.25 431 GLU A N 1
ATOM 3402 C CA . GLU A 1 431 ? -35.156 -7.07 1.923 1 95.25 431 GLU A CA 1
ATOM 3403 C C . GLU A 1 431 ? -34.188 -8.219 1.612 1 95.25 431 GLU A C 1
ATOM 3405 O O . GLU A 1 431 ? -32.969 -8.031 1.596 1 95.25 431 GLU A O 1
ATOM 3410 N N . ASN A 1 432 ? -34.781 -9.352 1.351 1 95.38 432 ASN A N 1
ATOM 3411 C CA . ASN A 1 432 ? -33.906 -10.523 1.158 1 95.38 432 ASN A CA 1
ATOM 3412 C C . ASN A 1 432 ? -33.875 -10.953 -0.307 1 95.38 432 ASN A C 1
ATOM 3414 O O . ASN A 1 432 ? -33.406 -12.039 -0.627 1 95.38 432 ASN A O 1
ATOM 3418 N N . ASP A 1 433 ? -34.312 -10.094 -1.2 1 97 433 ASP A N 1
ATOM 3419 C CA . ASP A 1 433 ? -34.375 -10.406 -2.625 1 97 433 ASP A CA 1
ATOM 3420 C C . ASP A 1 433 ? -33 -10.172 -3.279 1 97 433 ASP A C 1
ATOM 3422 O O . ASP A 1 433 ? -32.875 -9.328 -4.168 1 97 433 ASP A O 1
ATOM 3426 N N . PHE A 1 434 ? -32.062 -10.898 -2.752 1 98.5 434 PHE A N 1
ATOM 3427 C CA . PHE A 1 434 ? -30.703 -10.789 -3.285 1 98.5 434 PHE A CA 1
ATOM 3428 C C . PHE A 1 434 ? -30.156 -12.164 -3.691 1 98.5 434 PHE A C 1
ATOM 3430 O O . PHE A 1 434 ? -30.5 -13.172 -3.068 1 98.5 434 PHE A O 1
ATOM 3437 N N . ARG A 1 435 ? -29.375 -12.188 -4.723 1 98.25 435 ARG A N 1
ATOM 3438 C CA . ARG A 1 435 ? -28.672 -13.375 -5.191 1 98.25 435 ARG A CA 1
ATOM 3439 C C . ARG A 1 435 ? -27.172 -13.109 -5.328 1 98.25 435 ARG A C 1
ATOM 3441 O O . ARG A 1 435 ? -26.766 -11.969 -5.52 1 98.25 435 ARG A O 1
ATOM 3448 N N . VAL A 1 436 ? -26.375 -14.133 -5.141 1 98.56 436 VAL A N 1
ATOM 3449 C CA . VAL A 1 436 ? -24.938 -14.102 -5.395 1 98.56 436 VAL A CA 1
ATOM 3450 C C . VAL A 1 436 ? -24.609 -14.945 -6.625 1 98.56 436 VAL A C 1
ATOM 3452 O O . VAL A 1 436 ? -25.031 -16.094 -6.723 1 98.56 436 VAL A O 1
ATOM 3455 N N . SER A 1 437 ? -23.922 -14.336 -7.57 1 98.19 437 SER A N 1
ATOM 3456 C CA . SER A 1 437 ? -23.422 -15.031 -8.758 1 98.19 437 SER A CA 1
ATOM 3457 C C . SER A 1 437 ? -21.906 -15.023 -8.797 1 98.19 437 SER A C 1
ATOM 3459 O O . SER A 1 437 ? -21.266 -14.008 -8.492 1 98.19 437 SER A O 1
ATOM 3461 N N . VAL A 1 438 ? -21.344 -16.172 -9.164 1 98.56 438 VAL A N 1
ATOM 3462 C CA . VAL A 1 438 ? -19.891 -16.312 -9.18 1 98.56 438 VAL A CA 1
ATOM 3463 C C . VAL A 1 438 ? -19.422 -16.609 -10.602 1 98.56 438 VAL A C 1
ATOM 3465 O O . VAL A 1 438 ? -19.969 -17.469 -11.281 1 98.56 438 VAL A O 1
ATOM 3468 N N . TYR A 1 439 ? -18.422 -15.82 -11.047 1 98.19 439 TYR A N 1
ATOM 3469 C CA . TYR A 1 439 ? -17.812 -15.992 -12.352 1 98.19 439 TYR A CA 1
ATOM 3470 C C . TYR A 1 439 ? -16.297 -16.156 -12.234 1 98.19 439 TYR A C 1
ATOM 3472 O O . TYR A 1 439 ? -15.711 -15.797 -11.211 1 98.19 439 TYR A O 1
ATOM 3480 N N . ALA A 1 440 ? -15.688 -16.781 -13.211 1 98.12 440 ALA A N 1
ATOM 3481 C CA . ALA A 1 440 ? -14.234 -16.938 -13.242 1 98.12 440 ALA A CA 1
ATOM 3482 C C . ALA A 1 440 ? -13.703 -16.781 -14.664 1 98.12 440 ALA A C 1
ATOM 3484 O O . ALA A 1 440 ? -14.414 -17.062 -15.633 1 98.12 440 ALA A O 1
ATOM 3485 N N . GLY A 1 441 ? -12.539 -16.281 -14.773 1 97.69 441 GLY A N 1
ATOM 3486 C CA . GLY A 1 441 ? -11.852 -16.094 -16.047 1 97.69 441 GLY A CA 1
ATOM 3487 C C . GLY A 1 441 ? -10.359 -15.844 -15.883 1 97.69 441 GLY A C 1
ATOM 3488 O O . GLY A 1 441 ? -9.812 -16.047 -14.797 1 97.69 441 GLY A O 1
ATOM 3489 N N . HIS A 1 442 ? -9.688 -15.586 -16.984 1 97.81 442 HIS A N 1
ATOM 3490 C CA . HIS A 1 442 ? -8.281 -15.203 -17 1 97.81 442 HIS A CA 1
ATOM 3491 C C . HIS A 1 442 ? -7.969 -14.328 -18.203 1 97.81 442 HIS A C 1
ATOM 3493 O O . HIS A 1 442 ? -8.883 -13.805 -18.859 1 97.81 442 HIS A O 1
ATOM 3499 N N . TYR A 1 443 ? -6.691 -14.102 -18.5 1 95.56 443 TYR A N 1
ATOM 3500 C CA . TYR A 1 443 ? -6.289 -13.062 -19.438 1 95.56 443 TYR A CA 1
ATOM 3501 C C . TYR A 1 443 ? -6.828 -13.352 -20.828 1 95.56 443 TYR A C 1
ATOM 3503 O O . TYR A 1 443 ? -7.059 -12.438 -21.625 1 95.56 443 TYR A O 1
ATOM 3511 N N . ASP A 1 444 ? -7.055 -14.586 -21.188 1 91.5 444 ASP A N 1
ATOM 3512 C CA . ASP A 1 444 ? -7.453 -14.938 -22.547 1 91.5 444 ASP A CA 1
ATOM 3513 C C . ASP A 1 444 ? -8.859 -15.531 -22.562 1 91.5 444 ASP A C 1
ATOM 3515 O O . ASP A 1 444 ? -9.281 -16.109 -23.578 1 91.5 444 ASP A O 1
ATOM 3519 N N . GLN A 1 445 ? -9.492 -15.477 -21.469 1 93.5 445 GLN A N 1
ATOM 3520 C CA . GLN A 1 445 ? -10.852 -15.992 -21.359 1 93.5 445 GLN A CA 1
ATOM 3521 C C . GLN A 1 445 ? -11.742 -15.039 -20.562 1 93.5 445 GLN A C 1
ATOM 3523 O O . GLN A 1 445 ? -11.477 -14.766 -19.391 1 93.5 445 GLN A O 1
ATOM 3528 N N . LYS A 1 446 ? -12.789 -14.602 -21.203 1 92.62 446 LYS A N 1
ATOM 3529 C CA . LYS A 1 446 ? -13.758 -13.766 -20.5 1 92.62 446 LYS A CA 1
ATOM 3530 C C . LYS A 1 446 ? -14.406 -14.516 -19.344 1 92.62 446 LYS A C 1
ATOM 3532 O O . LYS A 1 446 ? -14.555 -15.742 -19.406 1 92.62 446 LYS A O 1
ATOM 3537 N N . PRO A 1 447 ? -14.859 -13.789 -18.344 1 96.38 447 PRO A N 1
ATOM 3538 C CA . PRO A 1 447 ? -15.492 -14.445 -17.188 1 96.38 447 PRO A CA 1
ATOM 3539 C C . PRO A 1 447 ? -16.703 -15.281 -17.594 1 96.38 447 PRO A C 1
ATOM 3541 O O . PRO A 1 447 ? -17.531 -14.828 -18.375 1 96.38 447 PRO A O 1
ATOM 3544 N N . ARG A 1 448 ? -16.75 -16.5 -17.078 1 96.38 448 ARG A N 1
ATOM 3545 C CA . ARG A 1 448 ? -17.875 -17.422 -17.25 1 96.38 448 ARG A CA 1
ATOM 3546 C C . ARG A 1 448 ? -18.391 -17.906 -15.906 1 96.38 448 ARG A C 1
ATOM 3548 O O . ARG A 1 448 ? -17.688 -17.828 -14.898 1 96.38 448 ARG A O 1
ATOM 3555 N N . PRO A 1 449 ? -19.625 -18.375 -15.93 1 97.25 449 PRO A N 1
ATOM 3556 C CA . PRO A 1 449 ? -20.172 -18.891 -14.672 1 97.25 449 PRO A CA 1
ATOM 3557 C C . PRO A 1 449 ? -19.297 -19.969 -14.055 1 97.25 449 PRO A C 1
ATOM 3559 O O . PRO A 1 449 ? -18.812 -20.859 -14.758 1 97.25 449 PRO A O 1
ATOM 3562 N N . LEU A 1 450 ? -19.094 -19.875 -12.805 1 97.88 450 LEU A N 1
ATOM 3563 C CA . LEU A 1 450 ? -18.391 -20.891 -12.031 1 97.88 450 LEU A CA 1
ATOM 3564 C C . LEU A 1 450 ? -19.359 -21.734 -11.211 1 97.88 450 LEU A C 1
ATOM 3566 O O . LEU A 1 450 ? -19.953 -21.25 -10.25 1 97.88 450 LEU A O 1
ATOM 3570 N N . PHE A 1 451 ? -19.469 -22.984 -11.547 1 97.62 451 PHE A N 1
ATOM 3571 C CA . PHE A 1 451 ? -20.391 -23.875 -10.859 1 97.62 451 PHE A CA 1
ATOM 3572 C C . PHE A 1 451 ? -19.703 -24.547 -9.68 1 97.62 451 PHE A C 1
ATOM 3574 O O . PHE A 1 451 ? -18.531 -24.938 -9.773 1 97.62 451 PHE A O 1
ATOM 3581 N N . GLY A 1 452 ? -20.469 -24.688 -8.57 1 97.44 452 GLY A N 1
ATOM 3582 C CA . GLY A 1 452 ? -19.844 -25.312 -7.418 1 97.44 452 GLY A CA 1
ATOM 3583 C C . GLY A 1 452 ? -20.828 -25.578 -6.281 1 97.44 452 GLY A C 1
ATOM 3584 O O . GLY A 1 452 ? -22 -25.234 -6.371 1 97.44 452 GLY A O 1
ATOM 3585 N N . PRO A 1 453 ? -20.312 -26.25 -5.277 1 97.75 453 PRO A N 1
ATOM 3586 C CA . PRO A 1 453 ? -21.172 -26.609 -4.148 1 97.75 453 PRO A CA 1
ATOM 3587 C C . PRO A 1 453 ? -21.656 -25.391 -3.363 1 97.75 453 PRO A C 1
ATOM 3589 O O . PRO A 1 453 ? -22.641 -25.484 -2.621 1 97.75 453 PRO A O 1
ATOM 3592 N N . PHE A 1 454 ? -21.016 -24.25 -3.508 1 97.88 454 PHE A N 1
ATOM 3593 C CA . PHE A 1 454 ? -21.391 -23.031 -2.789 1 97.88 454 PHE A CA 1
ATOM 3594 C C . PHE A 1 454 ? -22.781 -22.562 -3.184 1 97.88 454 PHE A C 1
ATOM 3596 O O . PHE A 1 454 ? -23.391 -21.734 -2.494 1 97.88 454 PHE A O 1
ATOM 3603 N N . CYS A 1 455 ? -23.281 -23.047 -4.234 1 97.75 455 CYS A N 1
ATOM 3604 C CA . CYS A 1 455 ? -24.656 -22.812 -4.688 1 97.75 455 CYS A CA 1
ATOM 3605 C C . CYS A 1 455 ? -25.297 -24.109 -5.18 1 97.75 455 CYS A C 1
ATOM 3607 O O . CYS A 1 455 ? -25.938 -24.125 -6.227 1 97.75 455 CYS A O 1
ATOM 3609 N N . ASP A 1 456 ? -25.031 -25.109 -4.504 1 96.62 456 ASP A N 1
ATOM 3610 C CA . ASP A 1 456 ? -25.641 -26.422 -4.762 1 96.62 456 ASP A CA 1
ATOM 3611 C C . ASP A 1 456 ? -25.438 -26.844 -6.215 1 96.62 456 ASP A C 1
ATOM 3613 O O . ASP A 1 456 ? -26.391 -27.234 -6.891 1 96.62 456 ASP A O 1
ATOM 3617 N N . GLY A 1 457 ? -24.328 -26.625 -6.66 1 96.69 457 GLY A N 1
ATOM 3618 C CA . GLY A 1 457 ? -23.953 -27.062 -7.996 1 96.69 457 GLY A CA 1
ATOM 3619 C C . GLY A 1 457 ? -24.25 -26.031 -9.07 1 96.69 457 GLY A C 1
ATOM 3620 O O . GLY A 1 457 ? -24 -26.266 -10.25 1 96.69 457 GLY A O 1
ATOM 3621 N N . ASN A 1 458 ? -24.734 -24.906 -8.664 1 96.88 458 ASN A N 1
ATOM 3622 C CA . ASN A 1 458 ? -25 -23.797 -9.578 1 96.88 458 ASN A CA 1
ATOM 3623 C C . ASN A 1 458 ? -23.969 -22.688 -9.414 1 96.88 458 ASN A C 1
ATOM 3625 O O . ASN A 1 458 ? -23.078 -22.766 -8.57 1 96.88 458 ASN A O 1
ATOM 3629 N N . PHE A 1 459 ? -24.094 -21.719 -10.328 1 97.75 459 PHE A N 1
ATOM 3630 C CA . PHE A 1 459 ? -23.172 -20.594 -10.219 1 97.75 459 PHE A CA 1
ATOM 3631 C C . PHE A 1 459 ? -23.812 -19.422 -9.492 1 97.75 459 PHE A C 1
ATOM 3633 O O . PHE A 1 459 ? -23.141 -18.438 -9.18 1 97.75 459 PHE A O 1
ATOM 3640 N N . SER A 1 460 ? -25.125 -19.562 -9.219 1 97.69 460 SER A N 1
ATOM 3641 C CA . SER A 1 460 ? -25.891 -18.516 -8.562 1 97.69 460 SER A CA 1
ATOM 3642 C C . SER A 1 460 ? -26.906 -19.078 -7.59 1 97.69 460 SER A C 1
ATOM 3644 O O . SER A 1 460 ? -27.484 -20.141 -7.844 1 97.69 460 SER A O 1
ATOM 3646 N N . CYS A 1 461 ? -27.125 -18.438 -6.496 1 97.94 461 CYS A N 1
ATOM 3647 C CA . CYS A 1 461 ? -28.109 -18.797 -5.488 1 97.94 461 CYS A CA 1
ATOM 3648 C C . CYS A 1 461 ? -28.484 -17.578 -4.645 1 97.94 461 CYS A C 1
ATOM 3650 O O . CYS A 1 461 ? -27.953 -16.484 -4.848 1 97.94 461 CYS A O 1
ATOM 3652 N N . THR A 1 462 ? -29.5 -17.734 -3.783 1 98 462 THR A N 1
ATOM 3653 C CA . THR A 1 462 ? -29.875 -16.625 -2.91 1 98 462 THR A CA 1
ATOM 3654 C C . THR A 1 462 ? -28.703 -16.25 -2.002 1 98 462 THR A C 1
ATOM 3656 O O . THR A 1 462 ? -27.906 -17.094 -1.626 1 98 462 THR A O 1
ATOM 3659 N N . ALA A 1 463 ? -28.625 -15.008 -1.727 1 98.5 463 ALA A N 1
ATOM 3660 C CA . ALA A 1 463 ? -27.562 -14.547 -0.846 1 98.5 463 ALA A CA 1
ATOM 3661 C C . ALA A 1 463 ? -27.594 -15.281 0.489 1 98.5 463 ALA A C 1
ATOM 3663 O O . ALA A 1 463 ? -26.547 -15.68 1.011 1 98.5 463 ALA A O 1
ATOM 3664 N N . SER A 1 464 ? -28.75 -15.492 0.997 1 97.94 464 SER A N 1
ATOM 3665 C CA . SER A 1 464 ? -28.906 -16.203 2.266 1 97.94 464 SER A CA 1
ATOM 3666 C C . SER A 1 464 ? -28.312 -17.609 2.186 1 97.94 464 SER A C 1
ATOM 3668 O O . SER A 1 464 ? -27.656 -18.062 3.121 1 97.94 464 SER A O 1
ATOM 3670 N N . SER A 1 465 ? -28.594 -18.281 1.108 1 98.12 465 SER A N 1
ATOM 3671 C CA . SER A 1 465 ? -28.078 -19.625 0.925 1 98.12 465 SER A CA 1
ATOM 3672 C C . SER A 1 465 ? -26.547 -19.609 0.82 1 98.12 465 SER A C 1
ATOM 3674 O O . SER A 1 465 ? -25.875 -20.484 1.379 1 98.12 465 SER A O 1
ATOM 3676 N N . PHE A 1 466 ? -26.031 -18.719 0.076 1 98.5 466 PHE A N 1
ATOM 3677 C CA . PHE A 1 466 ? -24.578 -18.594 -0.075 1 98.5 466 PHE A CA 1
ATOM 3678 C C . PHE A 1 466 ? -23.922 -18.344 1.274 1 98.5 466 PHE A C 1
ATOM 3680 O O . PHE A 1 466 ? -22.938 -19 1.611 1 98.5 466 PHE A O 1
ATOM 3687 N N . PHE A 1 467 ? -24.438 -17.406 2.082 1 98.19 467 PHE A N 1
ATOM 3688 C CA . PHE A 1 467 ? -23.875 -17.078 3.381 1 98.19 467 PHE A CA 1
ATOM 3689 C C . PHE A 1 467 ? -23.938 -18.266 4.328 1 98.19 467 PHE A C 1
ATOM 3691 O O . PHE A 1 467 ? -22.984 -18.516 5.078 1 98.19 467 PHE A O 1
ATOM 3698 N N . SER A 1 468 ? -25.047 -18.906 4.258 1 97.81 468 SER A N 1
ATOM 3699 C CA . SER A 1 468 ? -25.188 -20.109 5.082 1 97.81 468 SER A CA 1
ATOM 3700 C C . SER A 1 468 ? -24.156 -21.156 4.715 1 97.81 468 SER A C 1
ATOM 3702 O O . SER A 1 468 ? -23.578 -21.812 5.59 1 97.81 468 SER A O 1
ATOM 3704 N N . TRP A 1 469 ? -23.953 -21.328 3.465 1 97.94 469 TRP A N 1
ATOM 3705 C CA . TRP A 1 469 ? -22.953 -22.281 3.008 1 97.94 469 TRP A CA 1
ATOM 3706 C C . TRP A 1 469 ? -21.562 -21.891 3.521 1 97.94 469 TRP A C 1
ATOM 3708 O O . TRP A 1 469 ? -20.797 -22.75 3.98 1 97.94 469 TRP A O 1
ATOM 3718 N N . VAL A 1 470 ? -21.188 -20.641 3.43 1 98 470 VAL A N 1
ATOM 3719 C CA . VAL A 1 470 ? -19.891 -20.141 3.885 1 98 470 VAL A CA 1
ATOM 3720 C C . VAL A 1 470 ? -19.734 -20.391 5.383 1 98 470 VAL A C 1
ATOM 3722 O O . VAL A 1 470 ? -18.688 -20.875 5.836 1 98 470 VAL A O 1
ATOM 3725 N N . LEU A 1 471 ? -20.766 -20.094 6.133 1 96.25 471 LEU A N 1
ATOM 3726 C CA . LEU A 1 471 ? -20.734 -20.25 7.582 1 96.25 471 LEU A CA 1
ATOM 3727 C C . LEU A 1 471 ? -20.547 -21.719 7.965 1 96.25 471 LEU A C 1
ATOM 3729 O O . LEU A 1 471 ? -19.906 -22.016 8.977 1 96.25 471 LEU A O 1
ATOM 3733 N N . ASN A 1 472 ? -21.094 -22.516 7.137 1 95.81 472 ASN A N 1
ATOM 3734 C CA . ASN A 1 472 ? -21.031 -23.953 7.438 1 95.81 472 ASN A CA 1
ATOM 3735 C C . ASN A 1 472 ? -19.719 -24.562 6.957 1 95.81 472 ASN A C 1
ATOM 3737 O O . ASN A 1 472 ? -19.312 -25.625 7.434 1 95.81 472 ASN A O 1
ATOM 3741 N N . THR A 1 473 ? -19.109 -23.969 6.051 1 95.25 473 THR A N 1
ATOM 3742 C CA . THR A 1 473 ? -17.906 -24.531 5.422 1 95.25 473 THR A CA 1
ATOM 3743 C C . THR A 1 473 ? -16.641 -24 6.078 1 95.25 473 THR A C 1
ATOM 3745 O O . THR A 1 473 ? -15.672 -24.734 6.262 1 95.25 473 THR A O 1
ATOM 3748 N N . VAL A 1 474 ? -16.609 -22.734 6.402 1 96.06 474 VAL A N 1
ATOM 3749 C CA . VAL A 1 474 ? -15.422 -22.078 6.934 1 96.06 474 VAL A CA 1
ATOM 3750 C C . VAL A 1 474 ? -15.516 -22 8.453 1 96.06 474 VAL A C 1
ATOM 3752 O O . VAL A 1 474 ? -16.5 -21.5 9 1 96.06 474 VAL A O 1
ATOM 3755 N N . PRO A 1 475 ? -14.461 -22.406 9.086 1 94.06 475 PRO A N 1
ATOM 3756 C CA . PRO A 1 475 ? -14.484 -22.297 10.547 1 94.06 475 PRO A CA 1
ATOM 3757 C C . PRO A 1 475 ? -14.633 -20.859 11.023 1 94.06 475 PRO A C 1
ATOM 3759 O O . PRO A 1 475 ? -14.109 -19.938 10.391 1 94.06 475 PRO A O 1
ATOM 3762 N N . ASN A 1 476 ? -15.234 -20.672 12.148 1 89.12 476 ASN A N 1
ATOM 3763 C CA . ASN A 1 476 ? -15.438 -19.359 12.727 1 89.12 476 ASN A CA 1
ATOM 3764 C C . ASN A 1 476 ? -14.109 -18.703 13.102 1 89.12 476 ASN A C 1
ATOM 3766 O O . ASN A 1 476 ? -13.953 -17.484 12.961 1 89.12 476 ASN A O 1
ATOM 3770 N N . ASN A 1 477 ? -13.297 -19.547 13.602 1 92.44 477 ASN A N 1
ATOM 3771 C CA . ASN A 1 477 ? -11.953 -19.094 13.945 1 92.44 477 ASN A CA 1
ATOM 3772 C C . ASN A 1 477 ? -10.883 -19.859 13.18 1 92.44 477 ASN A C 1
ATOM 3774 O O . ASN A 1 477 ? -10.336 -20.828 13.688 1 92.44 477 ASN A O 1
ATOM 3778 N N . VAL A 1 478 ? -10.531 -19.328 12.078 1 94.25 478 VAL A N 1
ATOM 3779 C CA . VAL A 1 478 ? -9.594 -19.984 11.172 1 94.25 478 VAL A CA 1
ATOM 3780 C C . VAL A 1 478 ? -8.227 -20.109 11.844 1 94.25 478 VAL A C 1
ATOM 3782 O O . VAL A 1 478 ? -7.547 -21.125 11.688 1 94.25 478 VAL A O 1
ATOM 3785 N N . SER A 1 479 ? -7.801 -19.094 12.602 1 92.81 479 SER A N 1
ATOM 3786 C CA . SER A 1 479 ? -6.508 -19.125 13.281 1 92.81 479 SER A CA 1
ATOM 3787 C C . SER A 1 479 ? -6.426 -20.281 14.266 1 92.81 479 SER A C 1
ATOM 3789 O O . SER A 1 479 ? -5.398 -20.953 14.359 1 92.81 479 SER A O 1
ATOM 3791 N N . GLU A 1 480 ? -7.477 -20.516 14.984 1 94.88 480 GLU A N 1
ATOM 3792 C CA . GLU A 1 480 ? -7.52 -21.625 15.93 1 94.88 480 GLU A CA 1
ATOM 3793 C C . GLU A 1 480 ? -7.488 -22.969 15.203 1 94.88 480 GLU A C 1
ATOM 3795 O O . GLU A 1 480 ? -6.801 -23.891 15.633 1 94.88 480 GLU A O 1
ATOM 3800 N N . ALA A 1 481 ? -8.242 -23.016 14.141 1 95.94 481 ALA A N 1
ATOM 3801 C CA . ALA A 1 481 ? -8.273 -24.25 13.359 1 95.94 481 ALA A CA 1
ATOM 3802 C C . ALA A 1 481 ? -6.898 -24.562 12.781 1 95.94 481 ALA A C 1
ATOM 3804 O O . ALA A 1 481 ? -6.535 -25.734 12.641 1 95.94 481 ALA A O 1
ATOM 3805 N N . CYS A 1 482 ? -6.117 -23.578 12.492 1 96.38 482 CYS A N 1
ATOM 3806 C CA . CYS A 1 482 ? -4.82 -23.703 11.844 1 96.38 482 CYS A CA 1
ATOM 3807 C C . CYS A 1 482 ? -3.781 -24.281 12.797 1 96.38 482 CYS A C 1
ATOM 3809 O O . CYS A 1 482 ? -2.727 -24.75 12.375 1 96.38 482 CYS A O 1
ATOM 3811 N N . ILE A 1 483 ? -4.031 -24.297 14.078 1 96.56 483 ILE A N 1
ATOM 3812 C CA . ILE A 1 483 ? -3.023 -24.781 15.016 1 96.56 483 ILE A CA 1
ATOM 3813 C C . ILE A 1 483 ? -3.402 -26.172 15.516 1 96.56 483 ILE A C 1
ATOM 3815 O O . ILE A 1 483 ? -2.723 -26.734 16.375 1 96.56 483 ILE A O 1
ATOM 3819 N N . ARG A 1 484 ? -4.461 -26.703 15.039 1 95.31 484 ARG A N 1
ATOM 3820 C CA . ARG A 1 484 ? -4.871 -28.062 15.391 1 95.31 484 ARG A CA 1
ATOM 3821 C C . ARG A 1 484 ? -4.094 -29.094 14.586 1 95.31 484 ARG A C 1
ATOM 3823 O O . ARG A 1 484 ? -4.684 -29.891 13.852 1 95.31 484 ARG A O 1
ATOM 3830 N N . THR A 1 485 ? -2.895 -29.188 14.82 1 96.38 485 THR A N 1
ATOM 3831 C CA . THR A 1 485 ? -1.975 -30 14.023 1 96.38 485 THR A CA 1
ATOM 3832 C C . THR A 1 485 ? -2.168 -31.484 14.312 1 96.38 485 THR A C 1
ATOM 3834 O O . THR A 1 485 ? -1.708 -32.344 13.539 1 96.38 485 THR A O 1
ATOM 3837 N N . GLU A 1 486 ? -2.844 -31.828 15.375 1 95.94 486 GLU A N 1
ATOM 3838 C CA . GLU A 1 486 ? -3.129 -33.219 15.703 1 95.94 486 GLU A CA 1
ATOM 3839 C C . GLU A 1 486 ? -4.012 -33.875 14.641 1 95.94 486 GLU A C 1
ATOM 3841 O O . GLU A 1 486 ? -4.086 -35.094 14.555 1 95.94 486 GLU A O 1
ATOM 3846 N N . ARG A 1 487 ? -4.598 -33.094 13.812 1 95.5 487 ARG A N 1
ATOM 3847 C CA . ARG A 1 487 ? -5.496 -33.594 12.781 1 95.5 487 ARG A CA 1
ATOM 3848 C C . ARG A 1 487 ? -4.723 -34.031 11.539 1 95.5 487 ARG A C 1
ATOM 3850 O O . ARG A 1 487 ? -5.277 -34.688 10.648 1 95.5 487 ARG A O 1
ATOM 3857 N N . ALA A 1 488 ? -3.52 -33.688 11.445 1 96.88 488 ALA A N 1
ATOM 3858 C CA . ALA A 1 488 ? -2.717 -33.875 10.234 1 96.88 488 ALA A CA 1
ATOM 3859 C C . ALA A 1 488 ? -2.686 -35.312 9.805 1 96.88 488 ALA A C 1
ATOM 3861 O O . ALA A 1 488 ? -2.906 -35.625 8.625 1 96.88 488 ALA A O 1
ATOM 3862 N N . PRO A 1 489 ? -2.471 -36.344 10.758 1 95.38 489 PRO A N 1
ATOM 3863 C CA . PRO A 1 489 ? -2.41 -37.719 10.32 1 95.38 489 PRO A CA 1
ATOM 3864 C C . PRO A 1 489 ? -3.709 -38.188 9.672 1 95.38 489 PRO A C 1
ATOM 3866 O O . PRO A 1 489 ? -3.678 -38.906 8.648 1 95.38 489 PRO A O 1
ATOM 3869 N N . ASP A 1 490 ? -4.746 -37.812 10.195 1 95 490 ASP A N 1
ATOM 3870 C CA . ASP A 1 490 ? -6.039 -38.219 9.656 1 95 490 ASP A CA 1
ATOM 3871 C C . ASP A 1 490 ? -6.273 -37.594 8.273 1 95 490 ASP A C 1
ATOM 3873 O O . ASP A 1 490 ? -6.793 -38.25 7.375 1 95 490 ASP A O 1
ATOM 3877 N N . ILE A 1 491 ? -5.973 -36.375 8.156 1 95 491 ILE A N 1
ATOM 3878 C CA . ILE A 1 491 ? -6.125 -35.656 6.883 1 95 491 ILE A CA 1
ATOM 3879 C C . ILE A 1 491 ? -5.254 -36.312 5.82 1 95 491 ILE A C 1
ATOM 3881 O O . ILE A 1 491 ? -5.703 -36.531 4.691 1 95 491 ILE A O 1
ATOM 3885 N N . LEU A 1 492 ? -4.062 -36.656 6.188 1 95.25 492 LEU A N 1
ATOM 3886 C CA . LEU A 1 492 ? -3.121 -37.281 5.262 1 95.25 492 LEU A CA 1
ATOM 3887 C C . LEU A 1 492 ? -3.605 -38.656 4.848 1 95.25 492 LEU A C 1
ATOM 3889 O O . LEU A 1 492 ? -3.49 -39.031 3.682 1 95.25 492 LEU A O 1
ATOM 3893 N N . ARG A 1 493 ? -4.082 -39.406 5.805 1 93.62 493 ARG A N 1
ATOM 3894 C CA . ARG A 1 493 ? -4.617 -40.719 5.492 1 93.62 493 ARG A CA 1
ATOM 3895 C C . ARG A 1 493 ? -5.758 -40.625 4.484 1 93.62 493 ARG A C 1
ATOM 3897 O O . ARG A 1 493 ? -5.816 -41.406 3.529 1 93.62 493 ARG A O 1
ATOM 3904 N N . ARG A 1 494 ? -6.57 -39.688 4.668 1 91.81 494 ARG A N 1
ATOM 3905 C CA . ARG A 1 494 ? -7.699 -39.5 3.762 1 91.81 494 ARG A CA 1
ATOM 3906 C C . ARG A 1 494 ? -7.227 -39.031 2.389 1 91.81 494 ARG A C 1
ATOM 3908 O O . ARG A 1 494 ? -7.699 -39.531 1.364 1 91.81 494 ARG A O 1
ATOM 3915 N N . ALA A 1 495 ? -6.352 -38.094 2.393 1 91.25 495 ALA A N 1
ATOM 3916 C CA . ALA A 1 495 ? -5.875 -37.5 1.15 1 91.25 495 ALA A CA 1
ATOM 3917 C C . ALA A 1 495 ? -5.09 -38.5 0.318 1 91.25 495 ALA A C 1
ATOM 3919 O O . ALA A 1 495 ? -5.227 -38.531 -0.907 1 91.25 495 ALA A O 1
ATOM 3920 N N . LEU A 1 496 ? -4.277 -39.312 0.946 1 88.56 496 LEU A N 1
ATOM 3921 C CA . LEU A 1 496 ? -3.391 -40.219 0.245 1 88.56 496 LEU A CA 1
ATOM 3922 C C . LEU A 1 496 ? -4.082 -41.562 0.005 1 88.56 496 LEU A C 1
ATOM 3924 O O . LEU A 1 496 ? -3.697 -42.312 -0.896 1 88.56 496 LEU A O 1
ATOM 3928 N N . GLY A 1 497 ? -4.988 -41.906 0.917 1 79 497 GLY A N 1
ATOM 3929 C CA . GLY A 1 497 ? -5.773 -43.094 0.709 1 79 497 GLY A CA 1
ATOM 3930 C C . GLY A 1 497 ? -6.742 -43 -0.454 1 79 497 GLY A C 1
ATOM 3931 O O . GLY A 1 497 ? -6.941 -43.969 -1.195 1 79 497 GLY A O 1
ATOM 3932 N N . ASN A 1 498 ? -7.324 -41.875 -0.614 1 62.31 498 ASN A N 1
ATOM 3933 C CA . ASN A 1 498 ? -8.258 -41.625 -1.704 1 62.31 498 ASN A CA 1
ATOM 3934 C C . ASN A 1 498 ? -7.539 -41.5 -3.047 1 62.31 498 ASN A C 1
ATOM 3936 O O . ASN A 1 498 ? -8.102 -41.875 -4.082 1 62.31 498 ASN A O 1
ATOM 3940 N N . VAL A 1 499 ? -6.305 -41.062 -3.096 1 59.94 499 VAL A N 1
ATOM 3941 C CA . VAL A 1 499 ? -5.5 -40.875 -4.301 1 59.94 499 VAL A CA 1
ATOM 3942 C C . VAL A 1 499 ? -5.098 -42.25 -4.855 1 59.94 499 VAL A C 1
ATOM 3944 O O . VAL A 1 499 ? -5.102 -42.469 -6.07 1 59.94 499 VAL A O 1
ATOM 3947 N N . ALA A 1 500 ? -4.703 -43.188 -3.998 1 49.75 500 ALA A N 1
ATOM 3948 C CA . ALA A 1 500 ? -4.406 -44.562 -4.41 1 49.75 500 ALA A CA 1
ATOM 3949 C C . ALA A 1 500 ? -5.594 -45.188 -5.137 1 49.75 500 ALA A C 1
ATOM 3951 O O . ALA A 1 500 ? -5.418 -45.906 -6.125 1 49.75 500 ALA A O 1
ATOM 3952 N N . LYS A 1 501 ? -6.758 -44.781 -4.887 1 48.94 501 LYS A N 1
ATOM 3953 C CA . LYS A 1 501 ? -7.949 -45.312 -5.547 1 48.94 501 LYS A CA 1
ATOM 3954 C C . LYS A 1 501 ? -8.164 -44.656 -6.902 1 48.94 501 LYS A C 1
ATOM 3956 O O . LYS A 1 501 ? -8.578 -45.312 -7.863 1 48.94 501 LYS A O 1
ATOM 3961 N N . GLU A 1 502 ? -7.812 -43.375 -6.973 1 46.25 502 GLU A N 1
ATOM 3962 C CA . GLU A 1 502 ? -7.992 -42.625 -8.219 1 46.25 502 GLU A CA 1
ATOM 3963 C C . GLU A 1 502 ? -6.93 -43 -9.242 1 46.25 502 GLU A C 1
ATOM 3965 O O . GLU A 1 502 ? -7.215 -43.062 -10.445 1 46.25 502 GLU A O 1
ATOM 3970 N N . ASP A 1 503 ? -5.656 -43.125 -8.898 1 46.72 503 ASP A N 1
ATOM 3971 C CA . ASP A 1 503 ? -4.602 -43.562 -9.812 1 46.72 503 ASP A CA 1
ATOM 3972 C C . ASP A 1 503 ? -4.945 -44.906 -10.43 1 46.72 503 ASP A C 1
ATOM 3974 O O . ASP A 1 503 ? -4.664 -45.156 -11.602 1 46.72 503 ASP A O 1
ATOM 3978 N N . ASN A 1 504 ? -5.586 -45.781 -9.758 1 41.47 504 ASN A N 1
ATOM 3979 C CA . ASN A 1 504 ? -6.109 -47 -10.352 1 41.47 504 ASN A CA 1
ATOM 3980 C C . ASN A 1 504 ? -7.219 -46.688 -11.359 1 41.47 504 ASN A C 1
ATOM 3982 O O . ASN A 1 504 ? -7.316 -47.344 -12.391 1 41.47 504 ASN A O 1
ATOM 3986 N N . ALA A 1 505 ? -7.875 -45.625 -11.18 1 36.34 505 ALA A N 1
ATOM 3987 C CA . ALA A 1 505 ? -8.945 -45.25 -12.102 1 36.34 505 ALA A CA 1
ATOM 3988 C C . ALA A 1 505 ? -8.391 -44.469 -13.281 1 36.34 505 ALA A C 1
ATOM 3990 O O . ALA A 1 505 ? -8.852 -44.625 -14.414 1 36.34 505 ALA A O 1
ATOM 3991 N N . PHE A 1 506 ? -7.449 -43.531 -13.078 1 37.56 506 PHE A N 1
ATOM 3992 C CA . PHE A 1 506 ? -6.832 -42.75 -14.133 1 37.56 506 PHE A CA 1
ATOM 3993 C C . PHE A 1 506 ? -5.992 -43.625 -15.047 1 37.56 506 PHE A C 1
ATOM 3995 O O . PHE A 1 506 ? -5.934 -43.375 -16.25 1 37.56 506 PHE A O 1
ATOM 4002 N N . GLN A 1 507 ? -5.273 -44.625 -14.625 1 34.59 507 GLN A N 1
ATOM 4003 C CA . GLN A 1 507 ? -4.605 -45.625 -15.469 1 34.59 507 GLN A CA 1
ATOM 4004 C C . GLN A 1 507 ? -5.613 -46.406 -16.297 1 34.59 507 GLN A C 1
ATOM 4006 O O . GLN A 1 507 ? -5.32 -46.781 -17.438 1 34.59 507 GLN A O 1
ATOM 4011 N N . SER A 1 508 ? -6.773 -46.5 -15.844 1 36.66 508 SER A N 1
ATOM 4012 C CA . SER A 1 508 ? -7.801 -47.188 -16.625 1 36.66 508 SER A CA 1
ATOM 4013 C C . SER A 1 508 ? -8.359 -46.281 -17.703 1 36.66 508 SER A C 1
ATOM 4015 O O . SER A 1 508 ? -8.68 -46.75 -18.812 1 36.66 508 SER A O 1
ATOM 4017 N N . GLY A 1 509 ? -8.383 -45 -17.422 1 33.97 509 GLY A N 1
ATOM 4018 C CA . GLY A 1 509 ? -8.922 -44.031 -18.391 1 33.97 509 GLY A CA 1
ATOM 4019 C C . GLY A 1 509 ? -7.926 -43.656 -19.469 1 33.97 509 GLY A C 1
ATOM 4020 O O . GLY A 1 509 ? -8.312 -43.375 -20.594 1 33.97 509 GLY A O 1
ATOM 4021 N N . HIS A 1 510 ? -6.707 -43.469 -19.125 1 37.47 510 HIS A N 1
ATOM 4022 C CA . HIS A 1 510 ? -5.715 -43.125 -20.141 1 37.47 510 HIS A CA 1
ATOM 4023 C C . HIS A 1 510 ? -5.402 -44.312 -21.047 1 37.47 510 HIS A C 1
ATOM 4025 O O . HIS A 1 510 ? -4.688 -44.156 -22.047 1 37.47 510 HIS A O 1
ATOM 4031 N N . LYS A 1 511 ? -5.652 -45.531 -20.672 1 37.72 511 LYS A N 1
ATOM 4032 C CA . LYS A 1 511 ? -5.559 -46.656 -21.609 1 37.72 511 LYS A CA 1
ATOM 4033 C C . LYS A 1 511 ? -6.527 -46.469 -22.766 1 37.72 511 LYS A C 1
ATOM 4035 O O . LYS A 1 511 ? -6.211 -46.812 -23.906 1 37.72 511 LYS A O 1
ATOM 4040 N N . ALA A 1 512 ? -7.613 -45.781 -22.484 1 35.91 512 ALA A N 1
ATOM 4041 C CA . ALA A 1 512 ? -8.609 -45.625 -23.531 1 35.91 512 ALA A CA 1
ATOM 4042 C C . ALA A 1 512 ? -8.172 -44.562 -24.531 1 35.91 512 ALA A C 1
ATOM 4044 O O . ALA A 1 512 ? -8.391 -44.688 -25.75 1 35.91 512 ALA A O 1
ATOM 4045 N N . VAL A 1 513 ? -7.492 -43.531 -24.031 1 35.38 513 VAL A N 1
ATOM 4046 C CA . VAL A 1 513 ? -7.121 -42.438 -24.953 1 35.38 513 VAL A CA 1
ATOM 4047 C C . VAL A 1 513 ? -5.918 -42.875 -25.781 1 35.38 513 VAL A C 1
ATOM 4049 O O . VAL A 1 513 ? -5.82 -42.531 -26.969 1 35.38 513 VAL A O 1
ATOM 4052 N N . ARG A 1 514 ? -5.016 -43.719 -25.25 1 33.5 514 ARG A N 1
ATOM 4053 C CA . ARG A 1 514 ? -3.916 -44.188 -26.078 1 33.5 514 ARG A CA 1
ATOM 4054 C C . ARG A 1 514 ? -4.426 -45.125 -27.172 1 33.5 514 ARG A C 1
ATOM 4056 O O . ARG A 1 514 ? -3.824 -45.25 -28.234 1 33.5 514 ARG A O 1
ATOM 4063 N N . GLU A 1 515 ? -5.453 -45.938 -26.828 1 33.38 515 GLU A N 1
ATOM 4064 C CA . GLU A 1 515 ? -5.938 -46.875 -27.828 1 33.38 515 GLU A CA 1
ATOM 4065 C C . GLU A 1 515 ? -6.594 -46.156 -29 1 33.38 515 GLU A C 1
ATOM 4067 O O . GLU A 1 515 ? -6.621 -46.656 -30.125 1 33.38 515 GLU A O 1
ATOM 4072 N N . GLN A 1 516 ? -7.246 -45.031 -28.594 1 29.36 516 GLN A N 1
ATOM 4073 C CA . GLN A 1 516 ? -7.871 -44.312 -29.703 1 29.36 516 GLN A CA 1
ATOM 4074 C C . GLN A 1 516 ? -6.824 -43.688 -30.609 1 29.36 516 GLN A C 1
ATOM 4076 O O . GLN A 1 516 ? -7.047 -43.531 -31.812 1 29.36 516 GLN A O 1
ATOM 4081 N N . SER A 1 517 ? -5.707 -43.25 -29.906 1 31.39 517 SER A N 1
ATOM 4082 C CA . SER A 1 517 ? -4.754 -42.562 -30.781 1 31.39 517 SER A CA 1
ATOM 4083 C C . SER A 1 517 ? -3.996 -43.562 -31.641 1 31.39 517 SER A C 1
ATOM 4085 O O . SER A 1 517 ? -3.23 -43.188 -32.531 1 31.39 517 SER A O 1
ATOM 4087 N N . ALA A 1 518 ? -3.906 -44.844 -31.156 1 31.02 518 ALA A N 1
ATOM 4088 C CA . ALA A 1 518 ? -3.146 -45.844 -31.938 1 31.02 518 ALA A CA 1
ATOM 4089 C C . ALA A 1 518 ? -3.848 -46.156 -33.25 1 31.02 518 ALA A C 1
ATOM 4091 O O . ALA A 1 518 ? -3.25 -46.719 -34.156 1 31.02 518 ALA A O 1
ATOM 4092 N N . SER A 1 519 ? -5.238 -46.156 -33.156 1 27.58 519 SER A N 1
ATOM 4093 C CA . SER A 1 519 ? -5.875 -46.719 -34.344 1 27.58 519 SER A CA 1
ATOM 4094 C C . SER A 1 519 ? -5.672 -45.781 -35.531 1 27.58 519 SER A C 1
ATOM 4096 O O . SER A 1 519 ? -6 -46.125 -36.688 1 27.58 519 SER A O 1
ATOM 4098 N N . GLY A 1 520 ? -5.512 -44.469 -35.156 1 26.08 520 GLY A N 1
ATOM 4099 C CA . GLY A 1 520 ? -5.629 -43.625 -36.312 1 26.08 520 GLY A CA 1
ATOM 4100 C C . GLY A 1 520 ? -4.41 -43.656 -37.219 1 26.08 520 GLY A C 1
ATOM 4101 O O . GLY A 1 520 ? -4.246 -42.812 -38.094 1 26.08 520 GLY A O 1
ATOM 4102 N N . GLY A 1 521 ? -3.395 -44.438 -36.719 1 26.09 521 GLY A N 1
ATOM 4103 C CA . GLY A 1 521 ? -2.135 -44.312 -37.438 1 26.09 521 GLY A CA 1
ATOM 4104 C C . GLY A 1 521 ? -2.24 -44.719 -38.875 1 26.09 521 GLY A C 1
ATOM 4105 O O . GLY A 1 521 ? -1.256 -44.656 -39.625 1 26.09 521 GLY A O 1
ATOM 4106 N N . ALA A 1 522 ? -3.146 -45.75 -39.062 1 25.12 522 ALA A N 1
ATOM 4107 C CA . ALA A 1 522 ? -2.973 -46.531 -40.281 1 25.12 522 ALA A CA 1
ATOM 4108 C C . ALA A 1 522 ? -3.188 -45.625 -41.531 1 25.12 522 ALA A C 1
ATOM 4110 O O . ALA A 1 522 ? -2.762 -46 -42.625 1 25.12 522 ALA A O 1
ATOM 4111 N N . PHE A 1 523 ? -4.203 -44.781 -41.375 1 25.95 523 PHE A N 1
ATOM 4112 C CA . PHE A 1 523 ? -4.746 -44.375 -42.656 1 25.95 523 PHE A CA 1
ATOM 4113 C C . PHE A 1 523 ? -3.746 -43.531 -43.406 1 25.95 523 PHE A C 1
ATOM 4115 O O . PHE A 1 523 ? -3.979 -43.188 -44.594 1 25.95 523 PHE A O 1
ATOM 4122 N N . SER A 1 524 ? -2.836 -42.938 -42.625 1 23.8 524 SER A N 1
ATOM 4123 C CA . SER A 1 524 ? -2.221 -41.812 -43.312 1 23.8 524 SER A CA 1
ATOM 4124 C C . SER A 1 524 ? -1.181 -42.281 -44.344 1 23.8 524 SER A C 1
ATOM 4126 O O . SER A 1 524 ? -0.413 -41.469 -44.875 1 23.8 524 SER A O 1
ATOM 4128 N N . ARG A 1 525 ? -0.916 -43.531 -44.312 1 23.34 525 ARG A N 1
ATOM 4129 C CA . ARG A 1 525 ? 0.292 -43.875 -45.062 1 23.34 525 ARG A CA 1
ATOM 4130 C C . ARG A 1 525 ? 0.179 -43.469 -46.531 1 23.34 525 ARG A C 1
ATOM 4132 O O . ARG A 1 525 ? 1.19 -43.219 -47.188 1 23.34 525 ARG A O 1
ATOM 4139 N N . GLN A 1 526 ? -1.034 -43.844 -47.125 1 20.86 526 GLN A N 1
ATOM 4140 C CA . GLN A 1 526 ? -1.025 -44.125 -48.562 1 20.86 526 GLN A CA 1
ATOM 4141 C C . GLN A 1 526 ? -0.759 -42.875 -49.375 1 20.86 526 GLN A C 1
ATOM 4143 O O . GLN A 1 526 ? -0.232 -42.938 -50.5 1 20.86 526 GLN A O 1
ATOM 4148 N N . PHE A 1 527 ? -1.446 -41.781 -49 1 24.8 527 PHE A N 1
ATOM 4149 C CA . PHE A 1 527 ? -1.669 -40.844 -50.094 1 24.8 527 PHE A CA 1
ATOM 4150 C C . PHE A 1 527 ? -0.381 -40.125 -50.438 1 24.8 527 PHE A C 1
ATOM 4152 O O . PHE A 1 527 ? -0.407 -39.094 -51.156 1 24.8 527 PHE A O 1
ATOM 4159 N N . ALA A 1 528 ? 0.731 -40.5 -49.844 1 22.09 528 ALA A N 1
ATOM 4160 C CA . ALA A 1 528 ? 1.91 -39.656 -50.094 1 22.09 528 ALA A CA 1
ATOM 4161 C C . ALA A 1 528 ? 2.213 -39.531 -51.562 1 22.09 528 ALA A C 1
ATOM 4163 O O . ALA A 1 528 ? 2.941 -38.625 -52 1 22.09 528 ALA A O 1
ATOM 4164 N N . ARG A 1 529 ? 2.061 -40.719 -52.344 1 19.8 529 ARG A N 1
ATOM 4165 C CA . ARG A 1 529 ? 2.91 -40.906 -53.5 1 19.8 529 ARG A CA 1
ATOM 4166 C C . ARG A 1 529 ? 2.555 -39.906 -54.625 1 19.8 529 ARG A C 1
ATOM 4168 O O . ARG A 1 529 ? 3.398 -39.562 -55.438 1 19.8 529 ARG A O 1
ATOM 4175 N N . VAL A 1 530 ? 1.199 -39.812 -54.875 1 19.28 530 VAL A N 1
ATOM 4176 C CA . VAL A 1 530 ? 0.936 -39.75 -56.312 1 19.28 530 VAL A CA 1
ATOM 4177 C C . VAL A 1 530 ? 1.455 -38.438 -56.875 1 19.28 530 VAL A C 1
ATOM 4179 O O . VAL A 1 530 ? 2.043 -38.406 -57.969 1 19.28 530 VAL A O 1
ATOM 4182 N N . LEU A 1 531 ? 0.955 -37.281 -56.344 1 20.36 531 LEU A N 1
ATOM 4183 C CA . LEU A 1 531 ? 0.642 -36.25 -57.312 1 20.36 531 LEU A CA 1
ATOM 4184 C C . LEU A 1 531 ? 1.913 -35.562 -57.812 1 20.36 531 LEU A C 1
ATOM 4186 O O . LEU A 1 531 ? 2.348 -34.562 -57.25 1 20.36 531 LEU A O 1
ATOM 4190 N N . ILE A 1 532 ? 3.027 -36.281 -57.969 1 21.3 532 ILE A N 1
ATOM 4191 C CA . ILE A 1 532 ? 4.262 -35.625 -58.406 1 21.3 532 ILE A CA 1
ATOM 4192 C C . ILE A 1 532 ? 4.023 -34.906 -59.719 1 21.3 532 ILE A C 1
ATOM 4194 O O . ILE A 1 532 ? 4.641 -33.875 -59.969 1 21.3 532 ILE A O 1
ATOM 4198 N N . ILE A 1 533 ? 3.223 -35.5 -60.75 1 18.55 533 ILE A N 1
ATOM 4199 C CA . ILE A 1 533 ? 3.729 -35.531 -62.094 1 18.55 533 ILE A CA 1
ATOM 4200 C C . ILE A 1 533 ? 3.602 -34.125 -62.719 1 18.55 533 ILE A C 1
ATOM 4202 O O . ILE A 1 533 ? 4.531 -33.656 -63.375 1 18.55 533 ILE A O 1
ATOM 4206 N N . GLY A 1 534 ? 2.33 -33.625 -62.844 1 16.92 534 GLY A N 1
ATOM 4207 C CA . GLY A 1 534 ? 1.947 -33.281 -64.188 1 16.92 534 GLY A CA 1
ATOM 4208 C C . GLY A 1 534 ? 2.697 -32.094 -64.75 1 16.92 534 GLY A C 1
ATOM 4209 O O . GLY A 1 534 ? 3.258 -32.156 -65.875 1 16.92 534 GLY A O 1
ATOM 4210 N N . THR A 1 535 ? 1.985 -30.906 -64.625 1 18.11 535 THR A N 1
ATOM 4211 C CA . THR A 1 535 ? 1.784 -29.938 -65.688 1 18.11 535 THR A CA 1
ATOM 4212 C C . THR A 1 535 ? 3.057 -29.141 -65.938 1 18.11 535 THR A C 1
ATOM 4214 O O . THR A 1 535 ? 3.502 -28.391 -65.062 1 18.11 535 THR A O 1
ATOM 4217 N N . ILE A 1 536 ? 3.924 -29.609 -66.875 1 19.16 536 ILE A N 1
ATOM 4218 C CA . ILE A 1 536 ? 5.184 -29.281 -67.5 1 19.16 536 ILE A CA 1
ATOM 4219 C C . ILE A 1 536 ? 5.086 -27.906 -68.125 1 19.16 536 ILE A C 1
ATOM 4221 O O . ILE A 1 536 ? 6.016 -27.094 -68.062 1 19.16 536 ILE A O 1
ATOM 4225 N N . GLY A 1 537 ? 3.877 -27.719 -69 1 16.34 537 GLY A N 1
ATOM 4226 C CA . GLY A 1 537 ? 4.117 -27.281 -70.375 1 16.34 537 GLY A CA 1
ATOM 4227 C C . GLY A 1 537 ? 4.645 -25.859 -70.438 1 16.34 537 GLY A C 1
ATOM 4228 O O . GLY A 1 537 ? 5.566 -25.578 -71.188 1 16.34 537 GLY A O 1
ATOM 4229 N N . PHE A 1 538 ? 3.674 -24.906 -70.188 1 17.89 538 PHE A N 1
ATOM 4230 C CA . PHE A 1 538 ? 3.461 -23.891 -71.25 1 17.89 538 PHE A CA 1
ATOM 4231 C C . PHE A 1 538 ? 4.574 -22.844 -71.188 1 17.89 538 PHE A C 1
ATOM 4233 O O . PHE A 1 538 ? 4.48 -21.859 -70.5 1 17.89 538 PHE A O 1
ATOM 4240 N N . ILE A 1 539 ? 5.777 -23.344 -71.188 1 18.02 539 ILE A N 1
ATOM 4241 C CA . ILE A 1 539 ? 6.895 -22.406 -71.125 1 18.02 539 ILE A CA 1
ATOM 4242 C C . ILE A 1 539 ? 6.879 -21.484 -72.312 1 18.02 539 ILE A C 1
ATOM 4244 O O . ILE A 1 539 ? 7.609 -20.484 -72.375 1 18.02 539 ILE A O 1
ATOM 4248 N N . LEU A 1 540 ? 6.094 -21.906 -73.5 1 15.2 540 LEU A N 1
ATOM 4249 C CA . LEU A 1 540 ? 6.875 -21.734 -74.75 1 15.2 540 LEU A CA 1
ATOM 4250 C C . LEU A 1 540 ? 7.09 -20.266 -75.062 1 15.2 540 LEU A C 1
ATOM 4252 O O . LEU A 1 540 ? 8.094 -19.891 -75.625 1 15.2 540 LEU A O 1
ATOM 4256 N N . VAL A 1 541 ? 5.957 -19.5 -75.188 1 16.89 541 VAL A N 1
ATOM 4257 C CA . VAL A 1 541 ? 5.852 -18.953 -76.5 1 16.89 541 VAL A CA 1
ATOM 4258 C C . VAL A 1 541 ? 7.078 -18.078 -76.812 1 16.89 541 VAL A C 1
ATOM 4260 O O . VAL A 1 541 ? 7.703 -17.547 -75.875 1 16.89 541 VAL A O 1
ATOM 4263 N N . LEU A 1 542 ? 6.98 -17.484 -78.125 1 16.66 542 LEU A N 1
ATOM 4264 C CA . LEU A 1 542 ? 7.699 -17.219 -79.375 1 16.66 542 LEU A CA 1
ATOM 4265 C C . LEU A 1 542 ? 8.641 -16.031 -79.25 1 16.66 542 LEU A C 1
ATOM 4267 O O . LEU A 1 542 ? 8.367 -15.125 -78.438 1 16.66 542 LEU A O 1
ATOM 4271 N N . SER A 1 543 ? 9.805 -16.094 -80 1 16.27 543 SER A N 1
ATOM 4272 C CA . SER A 1 543 ? 11.148 -15.594 -80.25 1 16.27 543 SER A CA 1
ATOM 4273 C C . SER A 1 543 ? 11.109 -14.18 -80.812 1 16.27 543 SER A C 1
ATOM 4275 O O . SER A 1 543 ? 12.156 -13.562 -81.062 1 16.27 543 SER A O 1
ATOM 4277 N N . ALA A 1 544 ? 10.023 -13.688 -81.562 1 15.32 544 ALA A N 1
ATOM 4278 C CA . ALA A 1 544 ? 10.445 -13.188 -82.875 1 15.32 544 ALA A CA 1
ATOM 4279 C C . ALA A 1 544 ? 11.398 -12 -82.75 1 15.32 544 ALA A C 1
ATOM 4281 O O . ALA A 1 544 ? 11.969 -11.789 -81.688 1 15.32 544 ALA A O 1
ATOM 4282 N N . PRO A 1 545 ? 11.039 -10.773 -83.562 1 16.38 545 PRO A N 1
ATOM 4283 C CA . PRO A 1 545 ? 11.781 -10.141 -84.625 1 16.38 545 PRO A CA 1
ATOM 4284 C C . PRO A 1 545 ? 12.992 -9.352 -84.125 1 16.38 545 PRO A C 1
ATOM 4286 O O . PRO A 1 545 ? 13.055 -8.969 -83 1 16.38 545 PRO A O 1
ATOM 4289 N N . ILE A 1 546 ? 13.953 -9.031 -85.188 1 16.81 546 ILE A N 1
ATOM 4290 C CA . ILE A 1 546 ? 15.281 -8.75 -85.75 1 16.81 546 ILE A CA 1
ATOM 4291 C C . ILE A 1 546 ? 15.727 -7.359 -85.312 1 16.81 546 ILE A C 1
ATOM 4293 O O . ILE A 1 546 ? 16.797 -7.199 -84.688 1 16.81 546 ILE A O 1
ATOM 4297 N N . VAL A 1 547 ? 15.992 -6.453 -86.438 1 15.92 547 VAL A N 1
ATOM 4298 C CA . VAL A 1 547 ? 17.156 -5.891 -87.125 1 15.92 547 VAL A CA 1
ATOM 4299 C C . VAL A 1 547 ? 17.484 -4.52 -86.5 1 15.92 547 VAL A C 1
ATOM 4301 O O . VAL A 1 547 ? 18.609 -4.273 -86.062 1 15.92 547 VAL A O 1
ATOM 4304 N N . PHE A 1 548 ? 17.312 -3.396 -87.5 1 15.05 548 PHE A N 1
ATOM 4305 C CA . PHE A 1 548 ? 18.219 -2.602 -88.312 1 15.05 548 PHE A CA 1
ATOM 4306 C C . PHE A 1 548 ? 18.531 -1.269 -87.625 1 15.05 548 PHE A C 1
ATOM 4308 O O . PHE A 1 548 ? 19.703 -0.874 -87.5 1 15.05 548 PHE A O 1
ATOM 4315 N N . ARG A 1 549 ? 17.641 -0.224 -87.75 1 15.69 549 ARG A N 1
ATOM 4316 C CA . ARG A 1 549 ? 17.984 0.939 -88.562 1 15.69 549 ARG A CA 1
ATOM 4317 C C . ARG A 1 549 ? 18.828 1.936 -87.812 1 15.69 549 ARG A C 1
ATOM 4319 O O . ARG A 1 549 ? 18.469 2.32 -86.688 1 15.69 549 ARG A O 1
ATOM 4326 N N . LEU A 1 550 ? 20.125 2.182 -88.375 1 15.95 550 LEU A N 1
ATOM 4327 C CA . LEU A 1 550 ? 21.359 2.943 -88.25 1 15.95 550 LEU A CA 1
ATOM 4328 C C . LEU A 1 550 ? 21.078 4.414 -88 1 15.95 550 LEU A C 1
ATOM 4330 O O . LEU A 1 550 ? 21.875 5.105 -87.375 1 15.95 550 LEU A O 1
ATOM 4334 N N . ARG A 1 551 ? 20.172 4.965 -88.875 1 16 551 ARG A N 1
ATOM 4335 C CA . ARG A 1 551 ? 20.656 6.109 -89.688 1 16 551 ARG A CA 1
ATOM 4336 C C . ARG A 1 551 ? 21.016 7.27 -88.75 1 16 551 ARG A C 1
ATOM 4338 O O . ARG A 1 551 ? 20.547 7.344 -87.625 1 16 551 ARG A O 1
ATOM 4345 N N . ARG A 1 552 ? 21.094 8.414 -89.5 1 15.55 552 ARG A N 1
ATOM 4346 C CA . ARG A 1 552 ? 21.906 9.523 -90 1 15.55 552 ARG A CA 1
ATOM 4347 C C . ARG A 1 552 ? 21.781 10.734 -89.062 1 15.55 552 ARG A C 1
ATOM 4349 O O . ARG A 1 552 ? 22.719 11.531 -88.938 1 15.55 552 ARG A O 1
ATOM 4356 N N . THR A 1 553 ? 20.547 11.117 -88.875 1 16.61 553 THR A N 1
ATOM 4357 C CA . THR A 1 553 ? 20.562 12.484 -89.375 1 16.61 553 THR A CA 1
ATOM 4358 C C . THR A 1 553 ? 21.547 13.344 -88.562 1 16.61 553 THR A C 1
ATOM 4360 O O . THR A 1 553 ? 21.828 13.062 -87.375 1 16.61 553 THR A O 1
ATOM 4363 N N . SER A 1 554 ? 21.719 14.5 -89.188 1 16.25 554 SER A N 1
ATOM 4364 C CA . SER A 1 554 ? 22.5 15.57 -89.812 1 16.25 554 SER A CA 1
ATOM 4365 C C . SER A 1 554 ? 23.172 16.438 -88.75 1 16.25 554 SER A C 1
ATOM 4367 O O . SER A 1 554 ? 22.812 16.391 -87.562 1 16.25 554 SER A O 1
ATOM 4369 N N . ILE A 1 555 ? 23.188 17.672 -89.125 1 15.34 555 ILE A N 1
ATOM 4370 C CA . ILE A 1 555 ? 24.156 18.672 -89.562 1 15.34 555 ILE A CA 1
ATOM 4371 C C . ILE A 1 555 ? 24.688 19.438 -88.375 1 15.34 555 ILE A C 1
ATOM 4373 O O . ILE A 1 555 ? 25.906 19.578 -88.188 1 15.34 555 ILE A O 1
ATOM 4377 N N . ARG A 1 556 ? 23.875 20.438 -88.062 1 17.5 556 ARG A N 1
ATOM 4378 C CA . ARG A 1 556 ? 24.438 21.766 -88.312 1 17.5 556 ARG A CA 1
ATOM 4379 C C . ARG A 1 556 ? 25.562 22.062 -87.312 1 17.5 556 ARG A C 1
ATOM 4381 O O . ARG A 1 556 ? 25.547 21.594 -86.188 1 17.5 556 ARG A O 1
ATOM 4388 N N . SER A 1 557 ? 26.312 23.078 -87.688 1 15.52 557 SER A N 1
ATOM 4389 C CA . SER A 1 557 ? 27.562 23.703 -88.062 1 15.52 557 SER A CA 1
ATOM 4390 C C . SER A 1 557 ? 28.375 24.156 -86.875 1 15.52 557 SER A C 1
ATOM 4392 O O . SER A 1 557 ? 29.594 24.078 -86.875 1 15.52 557 SER A O 1
ATOM 4394 N N . GLU A 1 558 ? 27.734 25.125 -86.125 1 18.16 558 GLU A N 1
ATOM 4395 C CA . GLU A 1 558 ? 28.594 26.297 -86.188 1 18.16 558 GLU A CA 1
ATOM 4396 C C . GLU A 1 558 ? 29.938 26.047 -85.5 1 18.16 558 GLU A C 1
ATOM 4398 O O . GLU A 1 558 ? 30.047 25.156 -84.625 1 18.16 558 GLU A O 1
ATOM 4403 N N . TYR A 1 559 ? 30.797 27.047 -85.688 1 16.14 559 TYR A N 1
ATOM 4404 C CA . TYR A 1 559 ? 32.156 27.531 -85.875 1 16.14 559 TYR A CA 1
ATOM 4405 C C . TYR A 1 559 ? 33.062 27.219 -84.75 1 16.14 559 TYR A C 1
ATOM 4407 O O . TYR A 1 559 ? 34.125 26.625 -84.938 1 16.14 559 TYR A O 1
ATOM 4415 N N . ALA A 1 560 ? 33.406 28.328 -84.125 1 17.31 560 ALA A N 1
ATOM 4416 C CA . ALA A 1 560 ? 34.781 28.891 -84.125 1 17.31 560 ALA A CA 1
ATOM 4417 C C . ALA A 1 560 ? 35.656 28.156 -83.125 1 17.31 560 ALA A C 1
ATOM 4419 O O . ALA A 1 560 ? 36.219 27.109 -83.438 1 17.31 560 ALA A O 1
ATOM 4420 N N . ALA A 1 561 ? 36.438 29.016 -82.562 1 18.64 561 ALA A N 1
ATOM 4421 C CA . ALA A 1 561 ? 37.906 29.062 -82.5 1 18.64 561 ALA A CA 1
ATOM 4422 C C . ALA A 1 561 ? 38.469 27.969 -81.562 1 18.64 561 ALA A C 1
ATOM 4424 O O . ALA A 1 561 ? 39.312 27.188 -82 1 18.64 561 ALA A O 1
ATOM 4425 N N . VAL A 1 562 ? 39.125 28.641 -80.562 1 17.7 562 VAL A N 1
ATOM 4426 C CA . VAL A 1 562 ? 40.344 28.156 -79.938 1 17.7 562 VAL A CA 1
ATOM 4427 C C . VAL A 1 562 ? 40 27.047 -78.938 1 17.7 562 VAL A C 1
ATOM 4429 O O . VAL A 1 562 ? 39 27.141 -78.188 1 17.7 562 VAL A O 1
ATOM 4432 N N . MET B 1 1 ? 59.188 -56.625 -18.406 1 20.5 1 MET B N 1
ATOM 4433 C CA . MET B 1 1 ? 59.094 -56.594 -16.953 1 20.5 1 MET B CA 1
ATOM 4434 C C . MET B 1 1 ? 58.625 -55.25 -16.438 1 20.5 1 MET B C 1
ATOM 4436 O O . MET B 1 1 ? 58.062 -55.125 -15.344 1 20.5 1 MET B O 1
ATOM 4440 N N . TRP B 1 2 ? 59.094 -54.156 -17.094 1 24.83 2 TRP B N 1
ATOM 4441 C CA . TRP B 1 2 ? 59.281 -52.812 -16.562 1 24.83 2 TRP B CA 1
ATOM 4442 C C . TRP B 1 2 ? 57.969 -52.062 -16.438 1 24.83 2 TRP B C 1
ATOM 4444 O O . TRP B 1 2 ? 57.938 -50.844 -16.266 1 24.83 2 TRP B O 1
ATOM 4454 N N . GLY B 1 3 ? 56.844 -52.625 -16.844 1 26.3 3 GLY B N 1
ATOM 4455 C CA . GLY B 1 3 ? 55.469 -52.281 -17.156 1 26.3 3 GLY B CA 1
ATOM 4456 C C . GLY B 1 3 ? 54.719 -51.688 -15.969 1 26.3 3 GLY B C 1
ATOM 4457 O O . GLY B 1 3 ? 53.688 -51.031 -16.141 1 26.3 3 GLY B O 1
ATOM 4458 N N . ARG B 1 4 ? 54.906 -52.312 -14.82 1 26.55 4 ARG B N 1
ATOM 4459 C CA . ARG B 1 4 ? 54 -52.531 -13.68 1 26.55 4 ARG B CA 1
ATOM 4460 C C . ARG B 1 4 ? 53.906 -51.281 -12.812 1 26.55 4 ARG B C 1
ATOM 4462 O O . ARG B 1 4 ? 52.969 -51.156 -12 1 26.55 4 ARG B O 1
ATOM 4469 N N . GLU B 1 5 ? 55.031 -50.5 -12.672 1 27.27 5 GLU B N 1
ATOM 4470 C CA . GLU B 1 5 ? 55.344 -49.75 -11.453 1 27.27 5 GLU B CA 1
ATOM 4471 C C . GLU B 1 5 ? 54.531 -48.469 -11.383 1 27.27 5 GLU B C 1
ATOM 4473 O O . GLU B 1 5 ? 54.312 -47.906 -10.297 1 27.27 5 GLU B O 1
ATOM 4478 N N . LEU B 1 6 ? 54.344 -47.781 -12.539 1 29.05 6 LEU B N 1
ATOM 4479 C CA . LEU B 1 6 ? 54.125 -46.344 -12.477 1 29.05 6 LEU B CA 1
ATOM 4480 C C . LEU B 1 6 ? 52.688 -46.031 -12 1 29.05 6 LEU B C 1
ATOM 4482 O O . LEU B 1 6 ? 52.281 -44.844 -11.984 1 29.05 6 LEU B O 1
ATOM 4486 N N . PHE B 1 7 ? 51.844 -47.031 -11.805 1 29.02 7 PHE B N 1
ATOM 4487 C CA . PHE B 1 7 ? 50.406 -46.969 -11.539 1 29.02 7 PHE B CA 1
ATOM 4488 C C . PHE B 1 7 ? 50.125 -46.375 -10.156 1 29.02 7 PHE B C 1
ATOM 4490 O O . PHE B 1 7 ? 49.031 -45.938 -9.875 1 29.02 7 PHE B O 1
ATOM 4497 N N . SER B 1 8 ? 51.062 -46.719 -9.211 1 27.64 8 SER B N 1
ATOM 4498 C CA . SER B 1 8 ? 50.781 -46.656 -7.773 1 27.64 8 SER B CA 1
ATOM 4499 C C . SER B 1 8 ? 50.719 -45.219 -7.277 1 27.64 8 SER B C 1
ATOM 4501 O O . SER B 1 8 ? 50.25 -44.969 -6.168 1 27.64 8 SER B O 1
ATOM 4503 N N . ILE B 1 9 ? 51.531 -44.312 -7.914 1 28.98 9 ILE B N 1
ATOM 4504 C CA . ILE B 1 9 ? 51.938 -43.094 -7.199 1 28.98 9 ILE B CA 1
ATOM 4505 C C . ILE B 1 9 ? 50.75 -42.125 -7.18 1 28.98 9 ILE B C 1
ATOM 4507 O O . ILE B 1 9 ? 50.656 -41.281 -6.285 1 28.98 9 ILE B O 1
ATOM 4511 N N . VAL B 1 10 ? 49.906 -42.156 -8.266 1 27.47 10 VAL B N 1
ATOM 4512 C CA . VAL B 1 10 ? 49.031 -41.031 -8.492 1 27.47 10 VAL B CA 1
ATOM 4513 C C . VAL B 1 10 ? 47.906 -41.031 -7.465 1 27.47 10 VAL B C 1
ATOM 4515 O O . VAL B 1 10 ? 47.156 -40.062 -7.332 1 27.47 10 VAL B O 1
ATOM 4518 N N . PHE B 1 11 ? 47.656 -42.219 -6.863 1 29.27 11 PHE B N 1
ATOM 4519 C CA . PHE B 1 11 ? 46.531 -42.438 -5.996 1 29.27 11 PHE B CA 1
ATOM 4520 C C . PHE B 1 11 ? 46.656 -41.625 -4.707 1 29.27 11 PHE B C 1
ATOM 4522 O O . PHE B 1 11 ? 45.656 -41.281 -4.086 1 29.27 11 PHE B O 1
ATOM 4529 N N . PHE B 1 12 ? 47.938 -41.562 -4.215 1 29.69 12 PHE B N 1
ATOM 4530 C CA . PHE B 1 12 ? 48.156 -41.156 -2.828 1 29.69 12 PHE B CA 1
ATOM 4531 C C . PHE B 1 12 ? 47.875 -39.688 -2.65 1 29.69 12 PHE B C 1
ATOM 4533 O O . PHE B 1 12 ? 47.531 -39.25 -1.554 1 29.69 12 PHE B O 1
ATOM 4540 N N . ALA B 1 13 ? 48.25 -38.844 -3.68 1 29.16 13 ALA B N 1
ATOM 4541 C CA . ALA B 1 13 ? 48.281 -37.406 -3.441 1 29.16 13 ALA B CA 1
ATOM 4542 C C . ALA B 1 13 ? 46.906 -36.844 -3.283 1 29.16 13 ALA B C 1
ATOM 4544 O O . ALA B 1 13 ? 46.719 -35.75 -2.766 1 29.16 13 ALA B O 1
ATOM 4545 N N . VAL B 1 14 ? 45.875 -37.531 -3.855 1 29.83 14 VAL B N 1
ATOM 4546 C CA . VAL B 1 14 ? 44.531 -36.969 -3.902 1 29.83 14 VAL B CA 1
ATOM 4547 C C . VAL B 1 14 ? 43.906 -37 -2.506 1 29.83 14 VAL B C 1
ATOM 4549 O O . VAL B 1 14 ? 43 -36.219 -2.209 1 29.83 14 VAL B O 1
ATOM 4552 N N . LEU B 1 15 ? 44.375 -38 -1.72 1 30.5 15 LEU B N 1
ATOM 4553 C CA . LEU B 1 15 ? 43.75 -38.25 -0.43 1 30.5 15 LEU B CA 1
ATOM 4554 C C . LEU B 1 15 ? 44.031 -37.094 0.528 1 30.5 15 LEU B C 1
ATOM 4556 O O . LEU B 1 15 ? 43.188 -36.75 1.366 1 30.5 15 LEU B O 1
ATOM 4560 N N . VAL B 1 16 ? 45.344 -36.625 0.444 1 31.25 16 VAL B N 1
ATOM 4561 C CA . VAL B 1 16 ? 45.781 -35.719 1.492 1 31.25 16 VAL B CA 1
ATOM 4562 C C . VAL B 1 16 ? 44.969 -34.406 1.41 1 31.25 16 VAL B C 1
ATOM 4564 O O . VAL B 1 16 ? 44.75 -33.75 2.428 1 31.25 16 VAL B O 1
ATOM 4567 N N . LEU B 1 17 ? 44.656 -34.031 0.097 1 28.09 17 LEU B N 1
ATOM 4568 C CA . LEU B 1 17 ? 44.062 -32.688 -0.046 1 28.09 17 LEU B CA 1
ATOM 4569 C C . LEU B 1 17 ? 42.656 -32.656 0.522 1 28.09 17 LEU B C 1
ATOM 4571 O O . LEU B 1 17 ? 42.188 -31.578 0.896 1 28.09 17 LEU B O 1
ATOM 4575 N N . LEU B 1 18 ? 42.031 -33.844 0.572 1 29.11 18 LEU B N 1
ATOM 4576 C CA . LEU B 1 18 ? 40.656 -33.875 1.023 1 29.11 18 LEU B CA 1
ATOM 4577 C C . LEU B 1 18 ? 40.562 -33.531 2.506 1 29.11 18 LEU B C 1
ATOM 4579 O O . LEU B 1 18 ? 39.562 -32.969 2.951 1 29.11 18 LEU B O 1
ATOM 4583 N N . VAL B 1 19 ? 41.531 -34.156 3.248 1 29.56 19 VAL B N 1
ATOM 4584 C CA . VAL B 1 19 ? 41.406 -34.094 4.699 1 29.56 19 VAL B CA 1
ATOM 4585 C C . VAL B 1 19 ? 41.562 -32.625 5.164 1 29.56 19 VAL B C 1
ATOM 4587 O O . VAL B 1 19 ? 40.969 -32.25 6.176 1 29.56 19 VAL B O 1
ATOM 4590 N N . ALA B 1 20 ? 42.5 -31.891 4.473 1 26.22 20 ALA B N 1
ATOM 4591 C CA . ALA B 1 20 ? 42.844 -30.594 5.051 1 26.22 20 ALA B CA 1
ATOM 4592 C C . ALA B 1 20 ? 41.656 -29.641 5 1 26.22 20 ALA B C 1
ATOM 4594 O O . ALA B 1 20 ? 41.594 -28.672 5.758 1 26.22 20 ALA B O 1
ATOM 4595 N N . ILE B 1 21 ? 40.844 -29.875 3.959 1 26.75 21 ILE B N 1
ATOM 4596 C CA . ILE B 1 21 ? 39.844 -28.859 3.768 1 26.75 21 ILE B CA 1
ATOM 4597 C C . ILE B 1 21 ? 38.781 -28.953 4.879 1 26.75 21 ILE B C 1
ATOM 4599 O O . ILE B 1 21 ? 37.906 -28.094 5.004 1 26.75 21 ILE B O 1
ATOM 4603 N N . HIS B 1 22 ? 38.75 -30.234 5.488 1 27.14 22 HIS B N 1
ATOM 4604 C CA . HIS B 1 22 ? 37.688 -30.391 6.48 1 27.14 22 HIS B CA 1
ATOM 4605 C C . HIS B 1 22 ? 37.875 -29.438 7.652 1 27.14 22 HIS B C 1
ATOM 4607 O O . HIS B 1 22 ? 36.969 -29.203 8.43 1 27.14 22 HIS B O 1
ATOM 4613 N N . ILE B 1 23 ? 39.156 -29.406 8.07 1 25.03 23 ILE B N 1
ATOM 4614 C CA . ILE B 1 23 ? 39.344 -28.938 9.438 1 25.03 23 ILE B CA 1
ATOM 4615 C C . ILE B 1 23 ? 39 -27.453 9.523 1 25.03 23 ILE B C 1
ATOM 4617 O O . ILE B 1 23 ? 38.5 -26.984 10.539 1 25.03 23 ILE B O 1
ATOM 4621 N N . LEU B 1 24 ? 39.594 -26.672 8.617 1 27.03 24 LEU B N 1
ATOM 4622 C CA . LEU B 1 24 ? 39.625 -25.281 9.07 1 27.03 24 LEU B CA 1
ATOM 4623 C C . LEU B 1 24 ? 38.219 -24.672 9.039 1 27.03 24 LEU B C 1
ATOM 4625 O O . LEU B 1 24 ? 37.625 -24.547 7.973 1 27.03 24 LEU B O 1
ATOM 4629 N N . GLY B 1 25 ? 37.438 -25.156 10.016 1 25.17 25 GLY B N 1
ATOM 4630 C CA . GLY B 1 25 ? 36.094 -24.875 10.484 1 25.17 25 GLY B CA 1
ATOM 4631 C C . GLY B 1 25 ? 35.75 -23.406 10.469 1 25.17 25 GLY B C 1
ATOM 4632 O O . GLY B 1 25 ? 36.281 -22.625 11.266 1 25.17 25 GLY B O 1
ATOM 4633 N N . SER B 1 26 ? 35.625 -22.938 9.219 1 26.44 26 SER B N 1
ATOM 4634 C CA . SER B 1 26 ? 35.469 -21.516 8.953 1 26.44 26 SER B CA 1
ATOM 4635 C C . SER B 1 26 ? 34.312 -20.906 9.734 1 26.44 26 SER B C 1
ATOM 4637 O O . SER B 1 26 ? 33.281 -20.578 9.156 1 26.44 26 SER B O 1
ATOM 4639 N N . ALA B 1 27 ? 33.938 -21.688 10.758 1 26.64 27 ALA B N 1
ATOM 4640 C CA . ALA B 1 27 ? 32.875 -21.094 11.562 1 26.64 27 ALA B CA 1
ATOM 4641 C C . ALA B 1 27 ? 33.25 -19.688 12.031 1 26.64 27 ALA B C 1
ATOM 4643 O O . ALA B 1 27 ? 32.406 -18.922 12.484 1 26.64 27 ALA B O 1
ATOM 4644 N N . ASP B 1 28 ? 34.562 -19.594 12.148 1 26.92 28 ASP B N 1
ATOM 4645 C CA . ASP B 1 28 ? 35 -18.469 12.953 1 26.92 28 ASP B CA 1
ATOM 4646 C C . ASP B 1 28 ? 34.75 -17.141 12.242 1 26.92 28 ASP B C 1
ATOM 4648 O O . ASP B 1 28 ? 34.625 -16.109 12.891 1 26.92 28 ASP B O 1
ATOM 4652 N N . VAL B 1 29 ? 34.781 -17.297 10.922 1 25.98 29 VAL B N 1
ATOM 4653 C CA . VAL B 1 29 ? 34.812 -15.977 10.312 1 25.98 29 VAL B CA 1
ATOM 4654 C C . VAL B 1 29 ? 33.438 -15.336 10.406 1 25.98 29 VAL B C 1
ATOM 4656 O O . VAL B 1 29 ? 33.312 -14.125 10.602 1 25.98 29 VAL B O 1
ATOM 4659 N N . VAL B 1 30 ? 32.438 -16.219 10.148 1 26.17 30 VAL B N 1
ATOM 4660 C CA . VAL B 1 30 ? 31.141 -15.57 10.164 1 26.17 30 VAL B CA 1
ATOM 4661 C C . VAL B 1 30 ? 30.812 -15.094 11.578 1 26.17 30 VAL B C 1
ATOM 4663 O O . VAL B 1 30 ? 30.156 -14.07 11.766 1 26.17 30 VAL B O 1
ATOM 4666 N N . ARG B 1 31 ? 31.234 -15.836 12.562 1 29.45 31 ARG B N 1
ATOM 4667 C CA . ARG B 1 31 ? 31.109 -15.406 13.953 1 29.45 31 ARG B CA 1
ATOM 4668 C C . ARG B 1 31 ? 31.906 -14.133 14.211 1 29.45 31 ARG B C 1
ATOM 4670 O O . ARG B 1 31 ? 31.562 -13.344 15.094 1 29.45 31 ARG B O 1
ATOM 4677 N N . ALA B 1 32 ? 33.031 -14.07 13.539 1 27.25 32 ALA B N 1
ATOM 4678 C CA . ALA B 1 32 ? 33.844 -12.883 13.789 1 27.25 32 ALA B CA 1
ATOM 4679 C C . ALA B 1 32 ? 33.125 -11.617 13.32 1 27.25 32 ALA B C 1
ATOM 4681 O O . ALA B 1 32 ? 33.188 -10.578 13.984 1 27.25 32 ALA B O 1
ATOM 4682 N N . PHE B 1 33 ? 32.594 -11.727 12.062 1 26.25 33 PHE B N 1
ATOM 4683 C CA . PHE B 1 33 ? 31.969 -10.5 11.57 1 26.25 33 PHE B CA 1
ATOM 4684 C C . PHE B 1 33 ? 30.734 -10.156 12.383 1 26.25 33 PHE B C 1
ATOM 4686 O O . PHE B 1 33 ? 30.5 -8.984 12.711 1 26.25 33 PHE B O 1
ATOM 4693 N N . GLN B 1 34 ? 29.891 -11.094 12.789 1 28.03 34 GLN B N 1
ATOM 4694 C CA . GLN B 1 34 ? 28.781 -10.805 13.688 1 28.03 34 GLN B CA 1
ATOM 4695 C C . GLN B 1 34 ? 29.281 -10.406 15.07 1 28.03 34 GLN B C 1
ATOM 4697 O O . GLN B 1 34 ? 28.672 -9.555 15.727 1 28.03 34 GLN B O 1
ATOM 4702 N N . GLN B 1 35 ? 30.312 -11.062 15.547 1 30.73 35 GLN B N 1
ATOM 4703 C CA . GLN B 1 35 ? 30.922 -10.695 16.828 1 30.73 35 GLN B CA 1
ATOM 4704 C C . GLN B 1 35 ? 31.578 -9.32 16.734 1 30.73 35 GLN B C 1
ATOM 4706 O O . GLN B 1 35 ? 31.656 -8.594 17.734 1 30.73 35 GLN B O 1
ATOM 4711 N N . GLY B 1 36 ? 32.312 -9.008 15.609 1 26.72 36 GLY B N 1
ATOM 4712 C CA . GLY B 1 36 ? 32.844 -7.664 15.562 1 26.72 36 GLY B CA 1
ATOM 4713 C C . GLY B 1 36 ? 31.797 -6.586 15.703 1 26.72 36 GLY B C 1
ATOM 4714 O O . GLY B 1 36 ? 32.031 -5.574 16.375 1 26.72 36 GLY B O 1
ATOM 4715 N N . LEU B 1 37 ? 30.719 -6.746 14.883 1 26.25 37 LEU B N 1
ATOM 4716 C CA . LEU B 1 37 ? 29.719 -5.723 15.125 1 26.25 37 LEU B CA 1
ATOM 4717 C C . LEU B 1 37 ? 29.047 -5.926 16.484 1 26.25 37 LEU B C 1
ATOM 4719 O O . LEU B 1 37 ? 28.734 -4.957 17.172 1 26.25 37 LEU B O 1
ATOM 4723 N N . GLU B 1 38 ? 28.875 -7.207 16.938 1 28.83 38 GLU B N 1
ATOM 4724 C CA . GLU B 1 38 ? 28.312 -7.406 18.266 1 28.83 38 GLU B CA 1
ATOM 4725 C C . GLU B 1 38 ? 29.344 -7.109 19.359 1 28.83 38 GLU B C 1
ATOM 4727 O O . GLU B 1 38 ? 29 -6.578 20.422 1 28.83 38 GLU B O 1
ATOM 4732 N N . HIS B 1 39 ? 30.625 -7.68 19.25 1 28.53 39 HIS B N 1
ATOM 4733 C CA . HIS B 1 39 ? 31.594 -7.473 20.328 1 28.53 39 HIS B CA 1
ATOM 4734 C C . HIS B 1 39 ? 31.891 -5.992 20.531 1 28.53 39 HIS B C 1
ATOM 4736 O O . HIS B 1 39 ? 32.375 -5.59 21.578 1 28.53 39 HIS B O 1
ATOM 4742 N N . ARG B 1 40 ? 32.188 -5.309 19.406 1 24.77 40 ARG B N 1
ATOM 4743 C CA . ARG B 1 40 ? 32.406 -3.918 19.797 1 24.77 40 ARG B CA 1
ATOM 4744 C C . ARG B 1 40 ? 31.234 -3.359 20.578 1 24.77 40 ARG B C 1
ATOM 4746 O O . ARG B 1 40 ? 31.375 -2.381 21.312 1 24.77 40 ARG B O 1
ATOM 4753 N N . LEU B 1 41 ? 30.094 -3.943 20.266 1 23.61 41 LEU B N 1
ATOM 4754 C CA . LEU B 1 41 ? 29 -3.23 20.922 1 23.61 41 LEU B CA 1
ATOM 4755 C C . LEU B 1 41 ? 28.812 -3.732 22.359 1 23.61 41 LEU B C 1
ATOM 4757 O O . LEU B 1 41 ? 27.922 -3.264 23.062 1 23.61 41 LEU B O 1
ATOM 4761 N N . THR B 1 42 ? 29.344 -4.898 22.75 1 25.84 42 THR B N 1
ATOM 4762 C CA . THR B 1 42 ? 28.859 -5.395 24.016 1 25.84 42 THR B CA 1
ATOM 4763 C C . THR B 1 42 ? 29.391 -4.551 25.172 1 25.84 42 THR B C 1
ATOM 4765 O O . THR B 1 42 ? 28.75 -4.453 26.234 1 25.84 42 THR B O 1
ATOM 4768 N N . VAL B 1 43 ? 30.781 -4.566 25.359 1 23.11 43 VAL B N 1
ATOM 4769 C CA . VAL B 1 43 ? 31.266 -4.359 26.719 1 23.11 43 VAL B CA 1
ATOM 4770 C C . VAL B 1 43 ? 30.734 -3.033 27.25 1 23.11 43 VAL B C 1
ATOM 4772 O O . VAL B 1 43 ? 30.188 -2.98 28.359 1 23.11 43 VAL B O 1
ATOM 4775 N N . GLU B 1 44 ? 31.594 -1.956 27.047 1 22.56 44 GLU B N 1
ATOM 4776 C CA . GLU B 1 44 ? 31.781 -0.886 28.031 1 22.56 44 GLU B CA 1
ATOM 4777 C C . GLU B 1 44 ? 30.547 0.017 28.094 1 22.56 44 GLU B C 1
ATOM 4779 O O . GLU B 1 44 ? 30.266 0.604 29.141 1 22.56 44 GLU B O 1
ATOM 4784 N N . SER B 1 45 ? 29.969 0.398 26.922 1 22.83 45 SER B N 1
ATOM 4785 C CA . SER B 1 45 ? 29.406 1.74 27.047 1 22.83 45 SER B CA 1
ATOM 4786 C C . SER B 1 45 ? 28.078 1.722 27.797 1 22.83 45 SER B C 1
ATOM 4788 O O . SER B 1 45 ? 27.031 1.562 27.188 1 22.83 45 SER B O 1
ATOM 4790 N N . LYS B 1 46 ? 27.906 0.92 28.812 1 23.88 46 LYS B N 1
ATOM 4791 C CA . LYS B 1 46 ? 26.75 0.949 29.703 1 23.88 46 LYS B CA 1
ATOM 4792 C C . LYS B 1 46 ? 26.359 2.381 30.062 1 23.88 46 LYS B C 1
ATOM 4794 O O . LYS B 1 46 ? 25.172 2.709 30.141 1 23.88 46 LYS B O 1
ATOM 4799 N N . GLU B 1 47 ? 27.344 3.014 30.859 1 22.16 47 GLU B N 1
ATOM 4800 C CA . GLU B 1 47 ? 27.062 4.141 31.734 1 22.16 47 GLU B CA 1
ATOM 4801 C C . GLU B 1 47 ? 26.672 5.383 30.938 1 22.16 47 GLU B C 1
ATOM 4803 O O . GLU B 1 47 ? 26.031 6.297 31.469 1 22.16 47 GLU B O 1
ATOM 4808 N N . ALA B 1 48 ? 27.375 5.457 29.797 1 21.77 48 ALA B N 1
ATOM 4809 C CA . ALA B 1 48 ? 27.531 6.859 29.406 1 21.77 48 ALA B CA 1
ATOM 4810 C C . ALA B 1 48 ? 26.172 7.469 29.047 1 21.77 48 ALA B C 1
ATOM 4812 O O . ALA B 1 48 ? 26.078 8.672 28.797 1 21.77 48 ALA B O 1
ATOM 4813 N N . TRP B 1 49 ? 25.312 6.551 28.641 1 21.39 49 TRP B N 1
ATOM 4814 C CA . TRP B 1 49 ? 24.359 7.312 27.844 1 21.39 49 TRP B CA 1
ATOM 4815 C C . TRP B 1 49 ? 23.562 8.281 28.703 1 21.39 49 TRP B C 1
ATOM 4817 O O . TRP B 1 49 ? 22.703 9.016 28.219 1 21.39 49 TRP B O 1
ATOM 4827 N N . LEU B 1 50 ? 23.625 7.898 30 1 23.42 50 LEU B N 1
ATOM 4828 C CA . LEU B 1 50 ? 22.75 8.781 30.766 1 23.42 50 LEU B CA 1
ATOM 4829 C C . LEU B 1 50 ? 23.25 10.219 30.719 1 23.42 50 LEU B C 1
ATOM 4831 O O . LEU B 1 50 ? 22.859 11.047 31.547 1 23.42 50 LEU B O 1
ATOM 4835 N N . GLY B 1 51 ? 24.516 10.414 30.266 1 22.17 51 GLY B N 1
ATOM 4836 C CA . GLY B 1 51 ? 25.047 11.742 30.484 1 22.17 51 GLY B CA 1
ATOM 4837 C C . GLY B 1 51 ? 24.109 12.844 30.031 1 22.17 51 GLY B C 1
ATOM 4838 O O . GLY B 1 51 ? 23.469 12.734 28.984 1 22.17 51 GLY B O 1
ATOM 4839 N N . GLY B 1 52 ? 23.484 13.547 30.969 1 22.75 52 GLY B N 1
ATOM 4840 C CA . GLY B 1 52 ? 22.781 14.805 30.781 1 22.75 52 GLY B CA 1
ATOM 4841 C C . GLY B 1 52 ? 23.422 15.695 29.734 1 22.75 52 GLY B C 1
ATOM 4842 O O . GLY B 1 52 ? 24.594 16.062 29.859 1 22.75 52 GLY B O 1
ATOM 4843 N N . VAL B 1 53 ? 23.422 15.391 28.562 1 24.22 53 VAL B N 1
ATOM 4844 C CA . VAL B 1 53 ? 23.953 16.484 27.75 1 24.22 53 VAL B CA 1
ATOM 4845 C C . VAL B 1 53 ? 23.625 17.828 28.406 1 24.22 53 VAL B C 1
ATOM 4847 O O . VAL B 1 53 ? 22.469 18.109 28.688 1 24.22 53 VAL B O 1
ATOM 4850 N N . PRO B 1 54 ? 24.516 18.281 29.203 1 24.25 54 PRO B N 1
ATOM 4851 C CA . PRO B 1 54 ? 24.188 19.609 29.719 1 24.25 54 PRO B CA 1
ATOM 4852 C C . PRO B 1 54 ? 23.484 20.484 28.688 1 24.25 54 PRO B C 1
ATOM 4854 O O . PRO B 1 54 ? 23.781 20.391 27.5 1 24.25 54 PRO B O 1
ATOM 4857 N N . LEU B 1 55 ? 22.266 20.797 28.906 1 23.88 55 LEU B N 1
ATOM 4858 C CA . LEU B 1 55 ? 21.641 21.906 28.203 1 23.88 55 LEU B CA 1
ATOM 4859 C C . LEU B 1 55 ? 22.641 23.047 28.016 1 23.88 55 LEU B C 1
ATOM 4861 O O . LEU B 1 55 ? 22.859 23.844 28.922 1 23.88 55 LEU B O 1
ATOM 4865 N N . GLY B 1 56 ? 23.922 22.781 27.641 1 24.61 56 GLY B N 1
ATOM 4866 C CA . GLY B 1 56 ? 24.734 23.953 27.422 1 24.61 56 GLY B CA 1
ATOM 4867 C C . GLY B 1 56 ? 23.969 25.141 26.875 1 24.61 56 GLY B C 1
ATOM 4868 O O . GLY B 1 56 ? 22.844 24.969 26.375 1 24.61 56 GLY B O 1
ATOM 4869 N N . ASP B 1 57 ? 24.453 26.391 27.156 1 24.05 57 ASP B N 1
ATOM 4870 C CA . ASP B 1 57 ? 23.922 27.703 26.766 1 24.05 57 ASP B CA 1
ATOM 4871 C C . ASP B 1 57 ? 23.453 27.688 25.312 1 24.05 57 ASP B C 1
ATOM 4873 O O . ASP B 1 57 ? 24.203 27.297 24.422 1 24.05 57 ASP B O 1
ATOM 4877 N N . VAL B 1 58 ? 22.203 27.469 25.125 1 25.53 58 VAL B N 1
ATOM 4878 C CA . VAL B 1 58 ? 21.578 27.828 23.859 1 25.53 58 VAL B CA 1
ATOM 4879 C C . VAL B 1 58 ? 22.281 29.031 23.25 1 25.53 58 VAL B C 1
ATOM 4881 O O . VAL B 1 58 ? 22.203 30.141 23.797 1 25.53 58 VAL B O 1
ATOM 4884 N N . SER B 1 59 ? 23.562 28.906 22.859 1 26.44 59 SER B N 1
ATOM 4885 C CA . SER B 1 59 ? 24.141 30.047 22.141 1 26.44 59 SER B CA 1
ATOM 4886 C C . SER B 1 59 ? 23.078 30.719 21.266 1 26.44 59 SER B C 1
ATOM 4888 O O . SER B 1 59 ? 22.078 30.094 20.906 1 26.44 59 SER B O 1
ATOM 4890 N N . SER B 1 60 ? 23.156 32.094 21.109 1 24.53 60 SER B N 1
ATOM 4891 C CA . SER B 1 60 ? 22.344 33.062 20.375 1 24.53 60 SER B CA 1
ATOM 4892 C C . SER B 1 60 ? 21.922 32.5 19.016 1 24.53 60 SER B C 1
ATOM 4894 O O . SER B 1 60 ? 22.625 31.672 18.438 1 24.53 60 SER B O 1
ATOM 4896 N N . TYR B 1 61 ? 20.641 32.531 18.781 1 26.36 61 TYR B N 1
ATOM 4897 C CA . TYR B 1 61 ? 19.984 32.375 17.484 1 26.36 61 TYR B CA 1
ATOM 4898 C C . TYR B 1 61 ? 20.875 32.875 16.359 1 26.36 61 TYR B C 1
ATOM 4900 O O . TYR B 1 61 ? 21.156 34.094 16.266 1 26.36 61 TYR B O 1
ATOM 4908 N N . VAL B 1 62 ? 21.953 32.188 16.125 1 27.8 62 VAL B N 1
ATOM 4909 C CA . VAL B 1 62 ? 22.547 32.719 14.898 1 27.8 62 VAL B CA 1
ATOM 4910 C C . VAL B 1 62 ? 21.469 32.938 13.836 1 27.8 62 VAL B C 1
ATOM 4912 O O . VAL B 1 62 ? 20.797 31.969 13.445 1 27.8 62 VAL B O 1
ATOM 4915 N N . VAL B 1 63 ? 20.844 34.094 13.781 1 28.38 63 VAL B N 1
ATOM 4916 C CA . VAL B 1 63 ? 20.031 34.531 12.664 1 28.38 63 VAL B CA 1
ATOM 4917 C C . VAL B 1 63 ? 20.625 34.062 11.352 1 28.38 63 VAL B C 1
ATOM 4919 O O . VAL B 1 63 ? 21.797 34.344 11.062 1 28.38 63 VAL B O 1
ATOM 4922 N N . PRO B 1 64 ? 20.016 33.031 10.844 1 31.41 64 PRO B N 1
ATOM 4923 C CA . PRO B 1 64 ? 20.531 32.656 9.539 1 31.41 64 PRO B CA 1
ATOM 4924 C C . PRO B 1 64 ? 20.875 33.844 8.648 1 31.41 64 PRO B C 1
ATOM 4926 O O . PRO B 1 64 ? 20.156 34.844 8.664 1 31.41 64 PRO B O 1
ATOM 4929 N N . ARG B 1 65 ? 22.125 34.094 8.453 1 30.45 65 ARG B N 1
ATOM 4930 C CA . ARG B 1 65 ? 22.5 35.094 7.449 1 30.45 65 ARG B CA 1
ATOM 4931 C C . ARG B 1 65 ? 21.594 34.969 6.223 1 30.45 65 ARG B C 1
ATOM 4933 O O . ARG B 1 65 ? 21.109 33.906 5.883 1 30.45 65 ARG B O 1
ATOM 4940 N N . ASN B 1 66 ? 20.922 36.094 5.828 1 31.91 66 ASN B N 1
ATOM 4941 C CA . ASN B 1 66 ? 20.219 36.281 4.562 1 31.91 66 ASN B CA 1
ATOM 4942 C C . ASN B 1 66 ? 20.953 35.594 3.414 1 31.91 66 ASN B C 1
ATOM 4944 O O . ASN B 1 66 ? 21.922 36.125 2.871 1 31.91 66 ASN B O 1
ATOM 4948 N N . ALA B 1 67 ? 21.125 34.281 3.531 1 33.41 67 ALA B N 1
ATOM 4949 C CA . ALA B 1 67 ? 21.719 33.656 2.35 1 33.41 67 ALA B CA 1
ATOM 4950 C C . ALA B 1 67 ? 20.984 34.094 1.082 1 33.41 67 ALA B C 1
ATOM 4952 O O . ALA B 1 67 ? 19.781 34.344 1.116 1 33.41 67 ALA B O 1
ATOM 4953 N N . SER B 1 68 ? 21.656 34.594 0.103 1 34.22 68 SER B N 1
ATOM 4954 C CA . SER B 1 68 ? 21.125 34.969 -1.204 1 34.22 68 SER B CA 1
ATOM 4955 C C . SER B 1 68 ? 20.188 33.906 -1.748 1 34.22 68 SER B C 1
ATOM 4957 O O . SER B 1 68 ? 20.438 32.719 -1.583 1 34.22 68 SER B O 1
ATOM 4959 N N . PRO B 1 69 ? 18.938 34.25 -1.976 1 37.06 69 PRO B N 1
ATOM 4960 C CA . PRO B 1 69 ? 17.875 33.344 -2.434 1 37.06 69 PRO B CA 1
ATOM 4961 C C . PRO B 1 69 ? 18.375 32.25 -3.373 1 37.06 69 PRO B C 1
ATOM 4963 O O . PRO B 1 69 ? 17.781 31.172 -3.434 1 37.06 69 PRO B O 1
ATOM 4966 N N . TYR B 1 70 ? 18.984 32.625 -4.539 1 37 70 TYR B N 1
ATOM 4967 C CA . TYR B 1 70 ? 19.312 31.766 -5.66 1 37 70 TYR B CA 1
ATOM 4968 C C . TYR B 1 70 ? 20.578 30.969 -5.395 1 37 70 TYR B C 1
ATOM 4970 O O . TYR B 1 70 ? 21.594 31.172 -6.07 1 37 70 TYR B O 1
ATOM 4978 N N . GLU B 1 71 ? 21.125 30.812 -4.234 1 43.06 71 GLU B N 1
ATOM 4979 C CA . GLU B 1 71 ? 22.281 29.922 -4.254 1 43.06 71 GLU B CA 1
ATOM 4980 C C . GLU B 1 71 ? 21.953 28.625 -4.98 1 43.06 71 GLU B C 1
ATOM 4982 O O . GLU B 1 71 ? 21 27.922 -4.625 1 43.06 71 GLU B O 1
ATOM 4987 N N . SER B 1 72 ? 22.25 28.531 -6.23 1 49.34 72 SER B N 1
ATOM 4988 C CA . SER B 1 72 ? 22.172 27.359 -7.098 1 49.34 72 SER B CA 1
ATOM 4989 C C . SER B 1 72 ? 22.391 26.062 -6.312 1 49.34 72 SER B C 1
ATOM 4991 O O . SER B 1 72 ? 23.344 25.953 -5.539 1 49.34 72 SER B O 1
ATOM 4993 N N . LEU B 1 73 ? 21.344 25.422 -5.992 1 59.25 73 LEU B N 1
ATOM 4994 C CA . LEU B 1 73 ? 21.328 24.094 -5.371 1 59.25 73 LEU B CA 1
ATOM 4995 C C . LEU B 1 73 ? 22.516 23.266 -5.828 1 59.25 73 LEU B C 1
ATOM 4997 O O . LEU B 1 73 ? 22.547 22.047 -5.656 1 59.25 73 LEU B O 1
ATOM 5001 N N . HIS B 1 74 ? 23.5 23.859 -6.617 1 62.84 74 HIS B N 1
ATOM 5002 C CA . HIS B 1 74 ? 24.562 22.984 -7.074 1 62.84 74 HIS B CA 1
ATOM 5003 C C . HIS B 1 74 ? 25.609 22.766 -5.984 1 62.84 74 HIS B C 1
ATOM 5005 O O . HIS B 1 74 ? 26.297 23.703 -5.574 1 62.84 74 HIS B O 1
ATOM 5011 N N . SER B 1 75 ? 25.297 21.797 -5.211 1 71 75 SER B N 1
ATOM 5012 C CA . SER B 1 75 ? 26.266 21.328 -4.234 1 71 75 SER B CA 1
ATOM 5013 C C . SER B 1 75 ? 27.406 20.562 -4.914 1 71 75 SER B C 1
ATOM 5015 O O . SER B 1 75 ? 27.25 20.078 -6.035 1 71 75 SER B O 1
ATOM 5017 N N . GLU B 1 76 ? 28.5 20.672 -4.363 1 85.19 76 GLU B N 1
ATOM 5018 C CA . GLU B 1 76 ? 29.688 19.984 -4.863 1 85.19 76 GLU B CA 1
ATOM 5019 C C . GLU B 1 76 ? 29.484 18.469 -4.879 1 85.19 76 GLU B C 1
ATOM 5021 O O . GLU B 1 76 ? 28.797 17.922 -4.016 1 85.19 76 GLU B O 1
ATOM 5026 N N . GLY B 1 77 ? 29.969 17.859 -5.988 1 94.12 77 GLY B N 1
ATOM 5027 C CA . GLY B 1 77 ? 29.953 16.406 -6.059 1 94.12 77 GLY B CA 1
ATOM 5028 C C . GLY B 1 77 ? 28.797 15.867 -6.895 1 94.12 77 GLY B C 1
ATOM 5029 O O . GLY B 1 77 ? 27.953 16.625 -7.359 1 94.12 77 GLY B O 1
ATOM 5030 N N . LYS B 1 78 ? 28.859 14.602 -7.07 1 97.31 78 LYS B N 1
ATOM 5031 C CA . LYS B 1 78 ? 27.844 13.914 -7.871 1 97.31 78 LYS B CA 1
ATOM 5032 C C . LYS B 1 78 ? 26.812 13.219 -6.977 1 97.31 78 LYS B C 1
ATOM 5034 O O . LYS B 1 78 ? 27.172 12.5 -6.051 1 97.31 78 LYS B O 1
ATOM 5039 N N . VAL B 1 79 ? 25.5 13.43 -7.254 1 98.38 79 VAL B N 1
ATOM 5040 C CA . VAL B 1 79 ? 24.438 12.797 -6.477 1 98.38 79 VAL B CA 1
ATOM 5041 C C . VAL B 1 79 ? 24.484 11.289 -6.691 1 98.38 79 VAL B C 1
ATOM 5043 O O . VAL B 1 79 ? 24.531 10.812 -7.832 1 98.38 79 VAL B O 1
ATOM 5046 N N . LYS B 1 80 ? 24.438 10.547 -5.578 1 98.31 80 LYS B N 1
ATOM 5047 C CA . LYS B 1 80 ? 24.516 9.094 -5.672 1 98.31 80 LYS B CA 1
ATOM 5048 C C . LYS B 1 80 ? 23.297 8.438 -5.055 1 98.31 80 LYS B C 1
ATOM 5050 O O . LYS B 1 80 ? 22.984 7.281 -5.359 1 98.31 80 LYS B O 1
ATOM 5055 N N . ALA B 1 81 ? 22.594 9.109 -4.234 1 98.56 81 ALA B N 1
ATOM 5056 C CA . ALA B 1 81 ? 21.344 8.633 -3.627 1 98.56 81 ALA B CA 1
ATOM 5057 C C . ALA B 1 81 ? 20.531 9.797 -3.066 1 98.56 81 ALA B C 1
ATOM 5059 O O . ALA B 1 81 ? 21.094 10.82 -2.678 1 98.56 81 ALA B O 1
ATOM 5060 N N . VAL B 1 82 ? 19.266 9.625 -3.006 1 98.75 82 VAL B N 1
ATOM 5061 C CA . VAL B 1 82 ? 18.344 10.648 -2.498 1 98.75 82 VAL B CA 1
ATOM 5062 C C . VAL B 1 82 ? 17.234 9.992 -1.68 1 98.75 82 VAL B C 1
ATOM 5064 O O . VAL B 1 82 ? 16.672 8.977 -2.094 1 98.75 82 VAL B O 1
ATOM 5067 N N . VAL B 1 83 ? 16.984 10.5 -0.525 1 98.69 83 VAL B N 1
ATOM 5068 C CA . VAL B 1 83 ? 15.82 10.125 0.278 1 98.69 83 VAL B CA 1
ATOM 5069 C C . VAL B 1 83 ? 14.93 11.344 0.499 1 98.69 83 VAL B C 1
ATOM 5071 O O . VAL B 1 83 ? 15.398 12.398 0.93 1 98.69 83 VAL B O 1
ATOM 5074 N N . ILE B 1 84 ? 13.68 11.211 0.195 1 98.88 84 ILE B N 1
ATOM 5075 C CA . ILE B 1 84 ? 12.734 12.312 0.311 1 98.88 84 ILE B CA 1
ATOM 5076 C C . ILE B 1 84 ? 11.617 11.93 1.279 1 98.88 84 ILE B C 1
ATOM 5078 O O . ILE B 1 84 ? 11.031 10.844 1.172 1 98.88 84 ILE B O 1
ATOM 5082 N N . VAL B 1 85 ? 11.352 12.758 2.229 1 98.88 85 VAL B N 1
ATOM 5083 C CA . VAL B 1 85 ? 10.195 12.664 3.119 1 98.88 85 VAL B CA 1
ATOM 5084 C C . VAL B 1 85 ? 9.227 13.805 2.83 1 98.88 85 VAL B C 1
ATOM 5086 O O . VAL B 1 85 ? 9.594 14.977 2.91 1 98.88 85 VAL B O 1
ATOM 5089 N N . ALA B 1 86 ? 7.977 13.445 2.51 1 98.88 86 ALA B N 1
ATOM 5090 C CA . ALA B 1 86 ? 7.062 14.5 2.08 1 98.88 86 ALA B CA 1
ATOM 5091 C C . ALA B 1 86 ? 5.684 14.32 2.711 1 98.88 86 ALA B C 1
ATOM 5093 O O . ALA B 1 86 ? 5.242 13.195 2.945 1 98.88 86 ALA B O 1
ATOM 5094 N N . ARG B 1 87 ? 5.062 15.43 2.99 1 98.81 87 ARG B N 1
ATOM 5095 C CA . ARG B 1 87 ? 3.646 15.492 3.348 1 98.81 87 ARG B CA 1
ATOM 5096 C C . ARG B 1 87 ? 2.764 15.391 2.107 1 98.81 87 ARG B C 1
ATOM 5098 O O . ARG B 1 87 ? 3.17 15.797 1.017 1 98.81 87 ARG B O 1
ATOM 5105 N N . HIS B 1 88 ? 1.625 14.867 2.27 1 98.69 88 HIS B N 1
ATOM 5106 C CA . HIS B 1 88 ? 0.642 14.852 1.192 1 98.69 88 HIS B CA 1
ATOM 5107 C C . HIS B 1 88 ? 0.337 16.266 0.701 1 98.69 88 HIS B C 1
ATOM 5109 O O . HIS B 1 88 ? 0.717 17.234 1.343 1 98.69 88 HIS B O 1
ATOM 5115 N N . CYS B 1 89 ? -0.315 16.375 -0.445 1 98.12 89 CYS B N 1
ATOM 5116 C CA . CYS B 1 89 ? -0.676 17.641 -1.062 1 98.12 89 CYS B CA 1
ATOM 5117 C C . CYS B 1 89 ? -2.086 18.062 -0.664 1 98.12 89 CYS B C 1
ATOM 5119 O O . CYS B 1 89 ? -2.607 17.609 0.357 1 98.12 89 CYS B O 1
ATOM 5121 N N . ASP B 1 90 ? -2.646 19.016 -1.342 1 96.25 90 ASP B N 1
ATOM 5122 C CA . ASP B 1 90 ? -3.918 19.641 -0.987 1 96.25 90 ASP B CA 1
ATOM 5123 C C . ASP B 1 90 ? -5.023 18.594 -0.847 1 96.25 90 ASP B C 1
ATOM 5125 O O . ASP B 1 90 ? -5.086 17.641 -1.627 1 96.25 90 ASP B O 1
ATOM 5129 N N . ARG B 1 91 ? -5.848 18.812 0.112 1 95.31 91 ARG B N 1
ATOM 5130 C CA . ARG B 1 91 ? -6.961 17.906 0.402 1 95.31 91 ARG B CA 1
ATOM 5131 C C . ARG B 1 91 ? -8.18 18.688 0.898 1 95.31 91 ARG B C 1
ATOM 5133 O O . ARG B 1 91 ? -8.078 19.875 1.206 1 95.31 91 ARG B O 1
ATOM 5140 N N . ALA B 1 92 ? -9.359 18 0.917 1 92.25 92 ALA B N 1
ATOM 5141 C CA . ALA B 1 92 ? -10.539 18.531 1.599 1 92.25 92 ALA B CA 1
ATOM 5142 C C . ALA B 1 92 ? -10.375 18.438 3.115 1 92.25 92 ALA B C 1
ATOM 5144 O O . ALA B 1 92 ? -9.453 17.797 3.611 1 92.25 92 ALA B O 1
ATOM 5145 N N . PRO B 1 93 ? -11.266 19.203 3.826 1 91.62 93 PRO B N 1
ATOM 5146 C CA . PRO B 1 93 ? -11.133 19.172 5.285 1 91.62 93 PRO B CA 1
ATOM 5147 C C . PRO B 1 93 ? -11.109 17.766 5.859 1 91.62 93 PRO B C 1
ATOM 5149 O O . PRO B 1 93 ? -11.766 16.859 5.316 1 91.62 93 PRO B O 1
ATOM 5152 N N . GLN B 1 94 ? -10.383 17.578 6.902 1 88 94 GLN B N 1
ATOM 5153 C CA . GLN B 1 94 ? -10.125 16.234 7.434 1 88 94 GLN B CA 1
ATOM 5154 C C . GLN B 1 94 ? -11.289 15.75 8.289 1 88 94 GLN B C 1
ATOM 5156 O O . GLN B 1 94 ? -11.617 14.562 8.266 1 88 94 GLN B O 1
ATOM 5161 N N . ASN B 1 95 ? -11.828 16.625 9.078 1 80.75 95 ASN B N 1
ATOM 5162 C CA . ASN B 1 95 ? -12.805 16.188 10.07 1 80.75 95 ASN B CA 1
ATOM 5163 C C . ASN B 1 95 ? -14.109 16.969 9.969 1 80.75 95 ASN B C 1
ATOM 5165 O O . ASN B 1 95 ? -14.086 18.172 9.703 1 80.75 95 ASN B O 1
ATOM 5169 N N . TYR B 1 96 ? -15.125 16.172 10.258 1 75.75 96 TYR B N 1
ATOM 5170 C CA . TYR B 1 96 ? -16.422 16.812 10.43 1 75.75 96 TYR B CA 1
ATOM 5171 C C . TYR B 1 96 ? -16.562 17.422 11.82 1 75.75 96 TYR B C 1
ATOM 5173 O O . TYR B 1 96 ? -15.727 17.172 12.695 1 75.75 96 TYR B O 1
ATOM 5181 N N . ALA B 1 97 ? -17.484 18.312 11.875 1 69.56 97 ALA B N 1
ATOM 5182 C CA . ALA B 1 97 ? -17.75 18.891 13.188 1 69.56 97 ALA B CA 1
ATOM 5183 C C . ALA B 1 97 ? -18.203 17.828 14.18 1 69.56 97 ALA B C 1
ATOM 5185 O O . ALA B 1 97 ? -19 16.953 13.828 1 69.56 97 ALA B O 1
ATOM 5186 N N . PRO B 1 98 ? -17.328 17.562 15.289 1 60.84 98 PRO B N 1
ATOM 5187 C CA . PRO B 1 98 ? -17.766 16.547 16.25 1 60.84 98 PRO B CA 1
ATOM 5188 C C . PRO B 1 98 ? -19.266 16.672 16.578 1 60.84 98 PRO B C 1
ATOM 5190 O O . PRO B 1 98 ? -19.766 17.766 16.812 1 60.84 98 PRO B O 1
ATOM 5193 N N . ALA B 1 99 ? -19.953 15.625 16.219 1 52.59 99 ALA B N 1
ATOM 5194 C CA . ALA B 1 99 ? -21.359 15.594 16.625 1 52.59 99 ALA B CA 1
ATOM 5195 C C . ALA B 1 99 ? -21.5 15.703 18.141 1 52.59 99 ALA B C 1
ATOM 5197 O O . ALA B 1 99 ? -22.609 15.633 18.672 1 52.59 99 ALA B O 1
ATOM 5198 N N . TYR B 1 100 ? -20.391 15.305 18.766 1 46.59 100 TYR B N 1
ATOM 5199 C CA . TYR B 1 100 ? -20.641 15.219 20.203 1 46.59 100 TYR B CA 1
ATOM 5200 C C . TYR B 1 100 ? -21.578 16.328 20.656 1 46.59 100 TYR B C 1
ATOM 5202 O O . TYR B 1 100 ? -22.094 16.297 21.766 1 46.59 100 TYR B O 1
ATOM 5210 N N . ALA B 1 101 ? -21.359 17.438 19.922 1 38.41 101 ALA B N 1
ATOM 5211 C CA . ALA B 1 101 ? -21.984 18.578 20.609 1 38.41 101 ALA B CA 1
ATOM 5212 C C . ALA B 1 101 ? -23.438 18.25 21 1 38.41 101 ALA B C 1
ATOM 5214 O O . ALA B 1 101 ? -24.031 18.953 21.812 1 38.41 101 ALA B O 1
ATOM 5215 N N . THR B 1 102 ? -24.156 17.734 20.016 1 38.97 102 THR B N 1
ATOM 5216 C CA . THR B 1 102 ? -25.531 17.641 20.5 1 38.97 102 THR B CA 1
ATOM 5217 C C . THR B 1 102 ? -25.75 16.375 21.328 1 38.97 102 THR B C 1
ATOM 5219 O O . THR B 1 102 ? -26.875 16 21.625 1 38.97 102 THR B O 1
ATOM 5222 N N . GLY B 1 103 ? -24.797 15.773 22 1 35.72 103 GLY B N 1
ATOM 5223 C CA . GLY B 1 103 ? -24.969 14.672 22.938 1 35.72 103 GLY B CA 1
ATOM 5224 C C . GLY B 1 103 ? -25 13.312 22.266 1 35.72 103 GLY B C 1
ATOM 5225 O O . GLY B 1 103 ? -24.969 12.281 22.938 1 35.72 103 GLY B O 1
ATOM 5226 N N . THR B 1 104 ? -25.812 12.914 21.25 1 37.44 104 THR B N 1
ATOM 5227 C CA . THR B 1 104 ? -26.062 11.555 20.781 1 37.44 104 THR B CA 1
ATOM 5228 C C . THR B 1 104 ? -25.109 11.18 19.656 1 37.44 104 THR B C 1
ATOM 5230 O O . THR B 1 104 ? -24.922 11.945 18.703 1 37.44 104 THR B O 1
ATOM 5233 N N . ARG B 1 105 ? -24.094 10.414 19.844 1 42.91 105 ARG B N 1
ATOM 5234 C CA . ARG B 1 105 ? -23.141 9.805 18.906 1 42.91 105 ARG B CA 1
ATOM 5235 C C . ARG B 1 105 ? -23.828 9.453 17.594 1 42.91 105 ARG B C 1
ATOM 5237 O O . ARG B 1 105 ? -23.188 8.922 16.688 1 42.91 105 ARG B O 1
ATOM 5244 N N . ARG B 1 106 ? -25.078 9.344 17.641 1 42.25 106 ARG B N 1
ATOM 5245 C CA . ARG B 1 106 ? -25.828 8.688 16.578 1 42.25 106 ARG B CA 1
ATOM 5246 C C . ARG B 1 106 ? -25.938 9.578 15.336 1 42.25 106 ARG B C 1
ATOM 5248 O O . ARG B 1 106 ? -26.547 9.195 14.336 1 42.25 106 ARG B O 1
ATOM 5255 N N . ARG B 1 107 ? -25.609 10.844 15.453 1 47.28 107 ARG B N 1
ATOM 5256 C CA . ARG B 1 107 ? -25.969 11.531 14.219 1 47.28 107 ARG B CA 1
ATOM 5257 C C . ARG B 1 107 ? -24.766 11.672 13.289 1 47.28 107 ARG B C 1
ATOM 5259 O O . ARG B 1 107 ? -23.641 11.797 13.75 1 47.28 107 ARG B O 1
ATOM 5266 N N . PRO B 1 108 ? -24.984 11.43 12 1 53.84 108 PRO B N 1
ATOM 5267 C CA . PRO B 1 108 ? -24.078 11.586 10.867 1 53.84 108 PRO B CA 1
ATOM 5268 C C . PRO B 1 108 ? -23.219 12.836 10.969 1 53.84 108 PRO B C 1
ATOM 5270 O O . PRO B 1 108 ? -23.672 13.867 11.469 1 53.84 108 PRO B O 1
ATOM 5273 N N . TYR B 1 109 ? -21.859 12.648 10.961 1 59.69 109 TYR B N 1
ATOM 5274 C CA . TYR B 1 109 ? -20.906 13.75 10.883 1 59.69 109 TYR B CA 1
ATOM 5275 C C . TYR B 1 109 ? -21.422 14.852 9.969 1 59.69 109 TYR B C 1
ATOM 5277 O O . TYR B 1 109 ? -21.906 14.57 8.867 1 59.69 109 TYR B O 1
ATOM 5285 N N . LYS B 1 110 ? -21.828 15.992 10.633 1 68.06 110 LYS B N 1
ATOM 5286 C CA . LYS B 1 110 ? -22.266 17.172 9.883 1 68.06 110 LYS B CA 1
ATOM 5287 C C . LYS B 1 110 ? -21.109 18.125 9.648 1 68.06 110 LYS B C 1
ATOM 5289 O O . LYS B 1 110 ? -20.219 18.266 10.492 1 68.06 110 LYS B O 1
ATOM 5294 N N . PRO B 1 111 ? -21.125 18.719 8.539 1 73.62 111 PRO B N 1
ATOM 5295 C CA . PRO B 1 111 ? -20.109 19.75 8.289 1 73.62 111 PRO B CA 1
ATOM 5296 C C . PRO B 1 111 ? -20.203 20.906 9.266 1 73.62 111 PRO B C 1
ATOM 5298 O O . PRO B 1 111 ? -21.25 21.109 9.906 1 73.62 111 PRO B O 1
ATOM 5301 N N . PHE B 1 112 ? -19.172 21.625 9.492 1 81.06 112 PHE B N 1
ATOM 5302 C CA . PHE B 1 112 ? -19.172 22.875 10.242 1 81.06 112 PHE B CA 1
ATOM 5303 C C . PHE B 1 112 ? -20.156 23.859 9.633 1 81.06 112 PHE B C 1
ATOM 5305 O O . PHE B 1 112 ? -20.297 23.938 8.414 1 81.06 112 PHE B O 1
ATOM 5312 N N . PRO B 1 113 ? -20.844 24.594 10.422 1 79.56 113 PRO B N 1
ATOM 5313 C CA . PRO B 1 113 ? -21.922 25.469 9.945 1 79.56 113 PRO B CA 1
ATOM 5314 C C . PRO B 1 113 ? -21.453 26.422 8.844 1 79.56 113 PRO B C 1
ATOM 5316 O O . PRO B 1 113 ? -22.234 26.75 7.941 1 79.56 113 PRO B O 1
ATOM 5319 N N . PHE B 1 114 ? -20.25 26.812 8.945 1 83.25 114 PHE B N 1
ATOM 5320 C CA . PHE B 1 114 ? -19.812 27.844 8 1 83.25 114 PHE B CA 1
ATOM 5321 C C . PHE B 1 114 ? -19.266 27.203 6.734 1 83.25 114 PHE B C 1
ATOM 5323 O O . PHE B 1 114 ? -18.969 27.891 5.758 1 83.25 114 PHE B O 1
ATOM 5330 N N . ASP B 1 115 ? -19.062 25.922 6.758 1 86.12 115 ASP B N 1
ATOM 5331 C CA . ASP B 1 115 ? -18.562 25.266 5.551 1 86.12 115 ASP B CA 1
ATOM 5332 C C . ASP B 1 115 ? -19.719 24.844 4.645 1 86.12 115 ASP B C 1
ATOM 5334 O O . ASP B 1 115 ? -20.219 23.719 4.77 1 86.12 115 ASP B O 1
ATOM 5338 N N . LYS B 1 116 ? -20.047 25.688 3.766 1 82.56 116 LYS B N 1
ATOM 5339 C CA . LYS B 1 116 ? -21.078 25.391 2.789 1 82.56 116 LYS B CA 1
ATOM 5340 C C . LYS B 1 116 ? -20.484 24.969 1.452 1 82.56 116 LYS B C 1
ATOM 5342 O O . LYS B 1 116 ? -21.156 24.969 0.427 1 82.56 116 LYS B O 1
ATOM 5347 N N . THR B 1 117 ? -19.234 24.656 1.587 1 82.25 117 THR B N 1
ATOM 5348 C CA . THR B 1 117 ? -18.5 24.344 0.378 1 82.25 117 THR B CA 1
ATOM 5349 C C . THR B 1 117 ? -18.922 22.984 -0.17 1 82.25 117 THR B C 1
ATOM 5351 O O . THR B 1 117 ? -19.078 22.016 0.587 1 82.25 117 THR B O 1
ATOM 5354 N N . LYS B 1 118 ? -19.156 22.984 -1.417 1 82.44 118 LYS B N 1
ATOM 5355 C CA . LYS B 1 118 ? -19.359 21.703 -2.088 1 82.44 118 LYS B CA 1
ATOM 5356 C C . LYS B 1 118 ? -18.031 21.141 -2.586 1 82.44 118 LYS B C 1
ATOM 5358 O O . LYS B 1 118 ? -17.656 21.344 -3.744 1 82.44 118 LYS B O 1
ATOM 5363 N N . TRP B 1 119 ? -17.406 20.453 -1.787 1 84.25 119 TRP B N 1
ATOM 5364 C CA . TRP B 1 119 ? -16.125 19.859 -2.143 1 84.25 119 TRP B CA 1
ATOM 5365 C C . TRP B 1 119 ? -16.312 18.797 -3.221 1 84.25 119 TRP B C 1
ATOM 5367 O O . TRP B 1 119 ? -17.297 18.062 -3.219 1 84.25 119 TRP B O 1
ATOM 5377 N N . ASP B 1 120 ? -15.391 18.641 -4.113 1 79.62 120 ASP B N 1
ATOM 5378 C CA . ASP B 1 120 ? -15.453 17.672 -5.199 1 79.62 120 ASP B CA 1
ATOM 5379 C C . ASP B 1 120 ? -15.094 16.266 -4.707 1 79.62 120 ASP B C 1
ATOM 5381 O O . ASP B 1 120 ? -15.352 15.273 -5.391 1 79.62 120 ASP B O 1
ATOM 5385 N N . VAL B 1 121 ? -14.477 16.219 -3.611 1 86.38 121 VAL B N 1
ATOM 5386 C CA . VAL B 1 121 ? -14.117 14.969 -2.957 1 86.38 121 VAL B CA 1
ATOM 5387 C C . VAL B 1 121 ? -14.625 14.969 -1.519 1 86.38 121 VAL B C 1
ATOM 5389 O O . VAL B 1 121 ? -14.977 16.016 -0.976 1 86.38 121 VAL B O 1
ATOM 5392 N N . ASP B 1 122 ? -14.672 13.836 -0.926 1 85.56 122 ASP B N 1
ATOM 5393 C CA . ASP B 1 122 ? -15.094 13.75 0.469 1 85.56 122 ASP B CA 1
ATOM 5394 C C . ASP B 1 122 ? -14.016 14.312 1.401 1 85.56 122 ASP B C 1
ATOM 5396 O O . ASP B 1 122 ? -12.859 14.453 1.006 1 85.56 122 ASP B O 1
ATOM 5400 N N . TYR B 1 123 ? -14.398 14.617 2.605 1 87.25 123 TYR B N 1
ATOM 5401 C CA . TYR B 1 123 ? -13.477 15.102 3.629 1 87.25 123 TYR B CA 1
ATOM 5402 C C . TYR B 1 123 ? -12.281 14.164 3.779 1 87.25 123 TYR B C 1
ATOM 5404 O O . TYR B 1 123 ? -12.438 12.938 3.76 1 87.25 123 TYR B O 1
ATOM 5412 N N . GLY B 1 124 ? -11.094 14.75 3.818 1 90.38 124 GLY B N 1
ATOM 5413 C CA . GLY B 1 124 ? -9.875 14 4.047 1 90.38 124 GLY B CA 1
ATOM 5414 C C . GLY B 1 124 ? -9.203 13.547 2.764 1 90.38 124 GLY B C 1
ATOM 5415 O O . GLY B 1 124 ? -8.008 13.227 2.76 1 90.38 124 GLY B O 1
ATOM 5416 N N . GLU B 1 125 ? -9.922 13.539 1.651 1 92.19 125 GLU B N 1
ATOM 5417 C CA . GLU B 1 125 ? -9.391 13.031 0.391 1 92.19 125 GLU B CA 1
ATOM 5418 C C . GLU B 1 125 ? -8.609 14.102 -0.355 1 92.19 125 GLU B C 1
ATOM 5420 O O . GLU B 1 125 ? -8.891 15.297 -0.223 1 92.19 125 GLU B O 1
ATOM 5425 N N . LEU B 1 126 ? -7.613 13.656 -1.104 1 94.19 126 LEU B N 1
ATOM 5426 C CA . LEU B 1 126 ? -6.82 14.547 -1.94 1 94.19 126 LEU B CA 1
ATOM 5427 C C . LEU B 1 126 ? -7.676 15.172 -3.035 1 94.19 126 LEU B C 1
ATOM 5429 O O . LEU B 1 126 ? -8.477 14.484 -3.672 1 94.19 126 LEU B O 1
ATOM 5433 N N . THR B 1 127 ? -7.547 16.453 -3.26 1 91.62 127 THR B N 1
ATOM 5434 C CA . THR B 1 127 ? -8.297 17.156 -4.285 1 91.62 127 THR B CA 1
ATOM 5435 C C . THR B 1 127 ? -7.547 17.156 -5.613 1 91.62 127 THR B C 1
ATOM 5437 O O . THR B 1 127 ? -6.391 16.734 -5.672 1 91.62 127 THR B O 1
ATOM 5440 N N . ALA B 1 128 ? -8.172 17.656 -6.699 1 88.25 128 ALA B N 1
ATOM 5441 C CA . ALA B 1 128 ? -7.504 17.812 -7.984 1 88.25 128 ALA B CA 1
ATOM 5442 C C . ALA B 1 128 ? -6.324 18.766 -7.875 1 88.25 128 ALA B C 1
ATOM 5444 O O . ALA B 1 128 ? -5.285 18.562 -8.508 1 88.25 128 ALA B O 1
ATOM 5445 N N . LEU B 1 129 ? -6.504 19.844 -7.086 1 91.19 129 LEU B N 1
ATOM 5446 C CA . LEU B 1 129 ? -5.398 20.75 -6.828 1 91.19 129 LEU B CA 1
ATOM 5447 C C . LEU B 1 129 ? -4.23 20.031 -6.176 1 91.19 129 LEU B C 1
ATOM 5449 O O . LEU B 1 129 ? -3.072 20.25 -6.539 1 91.19 129 LEU B O 1
ATOM 5453 N N . GLY B 1 130 ? -4.586 19.203 -5.199 1 94.81 130 GLY B N 1
ATOM 5454 C CA . GLY B 1 130 ? -3.551 18.422 -4.543 1 94.81 130 GLY B CA 1
ATOM 5455 C C . GLY B 1 130 ? -2.807 17.5 -5.492 1 94.81 130 GLY B C 1
ATOM 5456 O O . GLY B 1 130 ? -1.58 17.391 -5.426 1 94.81 130 GLY B O 1
ATOM 5457 N N . MET B 1 131 ? -3.527 16.859 -6.352 1 93.5 131 MET B N 1
ATOM 5458 C CA . MET B 1 131 ? -2.906 15.992 -7.348 1 93.5 131 MET B CA 1
ATOM 5459 C C . MET B 1 131 ? -1.955 16.781 -8.242 1 93.5 131 MET B C 1
ATOM 5461 O O . MET B 1 131 ? -0.853 16.328 -8.539 1 93.5 131 MET B O 1
ATOM 5465 N N . TYR B 1 132 ? -2.391 17.938 -8.594 1 92.06 132 TYR B N 1
ATOM 5466 C CA . TYR B 1 132 ? -1.568 18.797 -9.438 1 92.06 132 TYR B CA 1
ATOM 5467 C C . TYR B 1 132 ? -0.316 19.25 -8.695 1 92.06 132 TYR B C 1
ATOM 5469 O O . TYR B 1 132 ? 0.779 19.25 -9.266 1 92.06 132 TYR B O 1
ATOM 5477 N N . GLN B 1 133 ? -0.485 19.672 -7.473 1 95.06 133 GLN B N 1
ATOM 5478 C CA . GLN B 1 133 ? 0.652 20.062 -6.652 1 95.06 133 GLN B CA 1
ATOM 5479 C C . GLN B 1 133 ? 1.693 18.953 -6.57 1 95.06 133 GLN B C 1
ATOM 5481 O O . GLN B 1 133 ? 2.887 19.203 -6.758 1 95.06 133 GLN B O 1
ATOM 5486 N N . CYS B 1 134 ? 1.234 17.766 -6.285 1 96.81 134 CYS B N 1
ATOM 5487 C CA . CYS B 1 134 ? 2.139 16.641 -6.148 1 96.81 134 CYS B CA 1
ATOM 5488 C C . CYS B 1 134 ? 2.771 16.281 -7.484 1 96.81 134 CYS B C 1
ATOM 5490 O O . CYS B 1 134 ? 3.961 15.953 -7.551 1 96.81 134 CYS B O 1
ATOM 5492 N N . TYR B 1 135 ? 1.978 16.344 -8.578 1 94.44 135 TYR B N 1
ATOM 5493 C CA . TYR B 1 135 ? 2.518 16.125 -9.914 1 94.44 135 TYR B CA 1
ATOM 5494 C C . TYR B 1 135 ? 3.639 17.109 -10.219 1 94.44 135 TYR B C 1
ATOM 5496 O O . TYR B 1 135 ? 4.68 16.719 -10.758 1 94.44 135 TYR B O 1
ATOM 5504 N N . ARG B 1 136 ? 3.441 18.328 -9.867 1 94.62 136 ARG B N 1
ATOM 5505 C CA . ARG B 1 136 ? 4.441 19.359 -10.109 1 94.62 136 ARG B CA 1
ATOM 5506 C C . ARG B 1 136 ? 5.715 19.094 -9.312 1 94.62 136 ARG B C 1
ATOM 5508 O O . ARG B 1 136 ? 6.82 19.328 -9.805 1 94.62 136 ARG B O 1
ATOM 5515 N N . PHE B 1 137 ? 5.531 18.719 -8.133 1 97.81 137 PHE B N 1
ATOM 5516 C CA . PHE B 1 137 ? 6.707 18.344 -7.355 1 97.81 137 PHE B CA 1
ATOM 5517 C C . PHE B 1 137 ? 7.453 17.188 -8.031 1 97.81 137 PHE B C 1
ATOM 5519 O O . PHE B 1 137 ? 8.68 17.203 -8.109 1 97.81 137 PHE B O 1
ATOM 5526 N N . GLY B 1 138 ? 6.695 16.172 -8.492 1 97.19 138 GLY B N 1
ATOM 5527 C CA . GLY B 1 138 ? 7.305 15.109 -9.273 1 97.19 138 GLY B CA 1
ATOM 5528 C C . GLY B 1 138 ? 8.062 15.625 -10.484 1 97.19 138 GLY B C 1
ATOM 5529 O O . GLY B 1 138 ? 9.148 15.133 -10.797 1 97.19 138 GLY B O 1
ATOM 5530 N N . ARG B 1 139 ? 7.512 16.609 -11.148 1 95 139 ARG B N 1
ATOM 5531 C CA . ARG B 1 139 ? 8.172 17.203 -12.305 1 95 139 ARG B CA 1
ATOM 5532 C C . ARG B 1 139 ? 9.477 17.875 -11.906 1 95 139 ARG B C 1
ATOM 5534 O O . ARG B 1 139 ? 10.461 17.828 -12.648 1 95 139 ARG B O 1
ATOM 5541 N N . PHE B 1 140 ? 9.422 18.531 -10.828 1 96.88 140 PHE B N 1
ATOM 5542 C CA . PHE B 1 140 ? 10.656 19.109 -10.305 1 96.88 140 PHE B CA 1
ATOM 5543 C C . PHE B 1 140 ? 11.727 18.047 -10.125 1 96.88 140 PHE B C 1
ATOM 5545 O O . PHE B 1 140 ? 12.875 18.234 -10.516 1 96.88 140 PHE B O 1
ATOM 5552 N N . LEU B 1 141 ? 11.352 16.938 -9.453 1 97.81 141 LEU B N 1
ATOM 5553 C CA . LEU B 1 141 ? 12.297 15.836 -9.242 1 97.81 141 LEU B CA 1
ATOM 5554 C C . LEU B 1 141 ? 12.812 15.297 -10.57 1 97.81 141 LEU B C 1
ATOM 5556 O O . LEU B 1 141 ? 13.992 14.953 -10.688 1 97.81 141 LEU B O 1
ATOM 5560 N N . HIS B 1 142 ? 11.938 15.164 -11.555 1 96.75 142 HIS B N 1
ATOM 5561 C CA . HIS B 1 142 ? 12.312 14.719 -12.898 1 96.75 142 HIS B CA 1
ATOM 5562 C C . HIS B 1 142 ? 13.359 15.641 -13.508 1 96.75 142 HIS B C 1
ATOM 5564 O O . HIS B 1 142 ? 14.375 15.18 -14.031 1 96.75 142 HIS B O 1
ATOM 5570 N N . GLU B 1 143 ? 13.125 16.875 -13.43 1 96.44 143 GLU B N 1
ATOM 5571 C CA . GLU B 1 143 ? 14.023 17.875 -14.008 1 96.44 143 GLU B CA 1
ATOM 5572 C C . GLU B 1 143 ? 15.383 17.859 -13.312 1 96.44 143 GLU B C 1
ATOM 5574 O O . GLU B 1 143 ? 16.406 18.094 -13.953 1 96.44 143 GLU B O 1
ATOM 5579 N N . ARG B 1 144 ? 15.375 17.531 -12.133 1 96.44 144 ARG B N 1
ATOM 5580 C CA . ARG B 1 144 ? 16.625 17.594 -11.367 1 96.44 144 ARG B CA 1
ATOM 5581 C C . ARG B 1 144 ? 17.406 16.281 -11.5 1 96.44 144 ARG B C 1
ATOM 5583 O O . ARG B 1 144 ? 18.594 16.297 -11.789 1 96.44 144 ARG B O 1
ATOM 5590 N N . TYR B 1 145 ? 16.719 15.172 -11.352 1 97.62 145 TYR B N 1
ATOM 5591 C CA . TYR B 1 145 ? 17.438 13.922 -11.141 1 97.62 145 TYR B CA 1
ATOM 5592 C C . TYR B 1 145 ? 17.453 13.07 -12.406 1 97.62 145 TYR B C 1
ATOM 5594 O O . TYR B 1 145 ? 18.156 12.062 -12.477 1 97.62 145 TYR B O 1
ATOM 5602 N N . VAL B 1 146 ? 16.641 13.352 -13.398 1 96.06 146 VAL B N 1
ATOM 5603 C CA . VAL B 1 146 ? 16.609 12.602 -14.648 1 96.06 146 VAL B CA 1
ATOM 5604 C C . VAL B 1 146 ? 17.234 13.438 -15.766 1 96.06 146 VAL B C 1
ATOM 5606 O O . VAL B 1 146 ? 18.109 12.961 -16.5 1 96.06 146 VAL B O 1
ATOM 5609 N N . GLN B 1 147 ? 16.922 14.727 -15.852 1 94.25 147 GLN B N 1
ATOM 5610 C CA . GLN B 1 147 ? 17.297 15.555 -16.984 1 94.25 147 GLN B CA 1
ATOM 5611 C C . GLN B 1 147 ? 18.281 16.641 -16.578 1 94.25 147 GLN B C 1
ATOM 5613 O O . GLN B 1 147 ? 18.875 17.297 -17.422 1 94.25 147 GLN B O 1
ATOM 5618 N N . GLY B 1 148 ? 18.484 16.828 -15.367 1 91.31 148 GLY B N 1
ATOM 5619 C CA . GLY B 1 148 ? 19.188 17.984 -14.859 1 91.31 148 GLY B CA 1
ATOM 5620 C C . GLY B 1 148 ? 20.688 17.938 -15.117 1 91.31 148 GLY B C 1
ATOM 5621 O O . GLY B 1 148 ? 21.141 17.312 -16.078 1 91.31 148 GLY B O 1
ATOM 5622 N N . HIS B 1 149 ? 21.391 18.781 -14.352 1 93 149 HIS B N 1
ATOM 5623 C CA . HIS B 1 149 ? 22.844 18.844 -14.43 1 93 149 HIS B CA 1
ATOM 5624 C C . HIS B 1 149 ? 23.469 17.453 -14.281 1 93 149 HIS B C 1
ATOM 5626 O O . HIS B 1 149 ? 22.984 16.641 -13.5 1 93 149 HIS B O 1
ATOM 5632 N N . PRO B 1 150 ? 24.516 17.203 -15.039 1 93.94 150 PRO B N 1
ATOM 5633 C CA . PRO B 1 150 ? 25.141 15.875 -14.984 1 93.94 150 PRO B CA 1
ATOM 5634 C C . PRO B 1 150 ? 25.484 15.445 -13.562 1 93.94 150 PRO B C 1
ATOM 5636 O O . PRO B 1 150 ? 25.406 14.258 -13.234 1 93.94 150 PRO B O 1
ATOM 5639 N N . ASN B 1 151 ? 25.812 16.344 -12.727 1 95.19 151 ASN B N 1
ATOM 5640 C CA . ASN B 1 151 ? 26.172 16.031 -11.344 1 95.19 151 ASN B CA 1
ATOM 5641 C C . ASN B 1 151 ? 24.938 15.734 -10.5 1 95.19 151 ASN B C 1
ATOM 5643 O O . ASN B 1 151 ? 25.047 15.211 -9.391 1 95.19 151 ASN B O 1
ATOM 5647 N N . ASP B 1 152 ? 23.75 16.047 -10.984 1 96.38 152 ASP B N 1
ATOM 5648 C CA . ASP B 1 152 ? 22.516 15.828 -10.234 1 96.38 152 ASP B CA 1
ATOM 5649 C C . ASP B 1 152 ? 21.75 14.633 -10.797 1 96.38 152 ASP B C 1
ATOM 5651 O O . ASP B 1 152 ? 20.891 14.062 -10.109 1 96.38 152 ASP B O 1
ATOM 5655 N N . ARG B 1 153 ? 22.047 14.258 -12.016 1 96.62 153 ARG B N 1
ATOM 5656 C CA . ARG B 1 153 ? 21.344 13.148 -12.641 1 96.62 153 ARG B CA 1
ATOM 5657 C C . ARG B 1 153 ? 21.609 11.844 -11.898 1 96.62 153 ARG B C 1
ATOM 5659 O O . ARG B 1 153 ? 22.766 11.5 -11.633 1 96.62 153 ARG B O 1
ATOM 5666 N N . LEU B 1 154 ? 20.562 11.227 -11.578 1 97.81 154 LEU B N 1
ATOM 5667 C CA . LEU B 1 154 ? 20.641 10.047 -10.727 1 97.81 154 LEU B CA 1
ATOM 5668 C C . LEU B 1 154 ? 19.828 8.898 -11.32 1 97.81 154 LEU B C 1
ATOM 5670 O O . LEU B 1 154 ? 20.25 7.738 -11.266 1 97.81 154 LEU B O 1
ATOM 5674 N N . LEU B 1 155 ? 18.75 9.188 -11.953 1 97.06 155 LEU B N 1
ATOM 5675 C CA . LEU B 1 155 ? 17.75 8.188 -12.312 1 97.06 155 LEU B CA 1
ATOM 5676 C C . LEU B 1 155 ? 17.656 8.031 -13.828 1 97.06 155 LEU B C 1
ATOM 5678 O O . LEU B 1 155 ? 17.906 8.977 -14.57 1 97.06 155 LEU B O 1
ATOM 5682 N N . ARG B 1 156 ? 17.234 6.797 -14.273 1 92 156 ARG B N 1
ATOM 5683 C CA . ARG B 1 156 ? 16.828 6.566 -15.648 1 92 156 ARG B CA 1
ATOM 5684 C C . ARG B 1 156 ? 15.508 7.281 -15.953 1 92 156 ARG B C 1
ATOM 5686 O O . ARG B 1 156 ? 14.758 7.625 -15.031 1 92 156 ARG B O 1
ATOM 5693 N N . ALA B 1 157 ? 15.227 7.469 -17.141 1 89.31 157 ALA B N 1
ATOM 5694 C CA . ALA B 1 157 ? 14.008 8.148 -17.578 1 89.31 157 ALA B CA 1
ATOM 5695 C C . ALA B 1 157 ? 12.773 7.281 -17.297 1 89.31 157 ALA B C 1
ATOM 5697 O O . ALA B 1 157 ? 11.68 7.801 -17.094 1 89.31 157 ALA B O 1
ATOM 5698 N N . ARG B 1 158 ? 13 5.992 -17.281 1 88.31 158 ARG B N 1
ATOM 5699 C CA . ARG B 1 158 ? 11.914 5.059 -17 1 88.31 158 ARG B CA 1
ATOM 5700 C C . ARG B 1 158 ? 12.055 4.465 -15.602 1 88.31 158 ARG B C 1
ATOM 5702 O O . ARG B 1 158 ? 13.172 4.227 -15.133 1 88.31 158 ARG B O 1
ATOM 5709 N N . TYR B 1 159 ? 10.891 4.207 -15.109 1 92.12 159 TYR B N 1
ATOM 5710 C CA . TYR B 1 159 ? 10.898 3.613 -13.781 1 92.12 159 TYR B CA 1
ATOM 5711 C C . TYR B 1 159 ? 11.648 2.287 -13.781 1 92.12 159 TYR B C 1
ATOM 5713 O O . TYR B 1 159 ? 11.508 1.485 -14.703 1 92.12 159 TYR B O 1
ATOM 5721 N N . ASN B 1 160 ? 12.414 2.109 -12.797 1 89.81 160 ASN B N 1
ATOM 5722 C CA . ASN B 1 160 ? 13.117 0.872 -12.469 1 89.81 160 ASN B CA 1
ATOM 5723 C C . ASN B 1 160 ? 13.039 0.556 -10.977 1 89.81 160 ASN B C 1
ATOM 5725 O O . ASN B 1 160 ? 13.398 1.389 -10.141 1 89.81 160 ASN B O 1
ATOM 5729 N N . HIS B 1 161 ? 12.594 -0.644 -10.641 1 89.06 161 HIS B N 1
ATOM 5730 C CA . HIS B 1 161 ? 12.312 -1.001 -9.25 1 89.06 161 HIS B CA 1
ATOM 5731 C C . HIS B 1 161 ? 13.586 -0.985 -8.414 1 89.06 161 HIS B C 1
ATOM 5733 O O . HIS B 1 161 ? 13.531 -0.84 -7.191 1 89.06 161 HIS B O 1
ATOM 5739 N N . GLU B 1 162 ? 14.75 -1.164 -8.977 1 89.12 162 GLU B N 1
ATOM 5740 C CA . GLU B 1 162 ? 16.016 -1.128 -8.242 1 89.12 162 GLU B CA 1
ATOM 5741 C C . GLU B 1 162 ? 16.406 0.304 -7.891 1 89.12 162 GLU B C 1
ATOM 5743 O O . GLU B 1 162 ? 17.156 0.533 -6.938 1 89.12 162 GLU B O 1
ATOM 5748 N N . GLU B 1 163 ? 15.93 1.219 -8.68 1 94 163 GLU B N 1
ATOM 5749 C CA . GLU B 1 163 ? 16.359 2.6 -8.5 1 94 163 GLU B CA 1
ATOM 5750 C C . GLU B 1 163 ? 15.43 3.359 -7.566 1 94 163 GLU B C 1
ATOM 5752 O O . GLU B 1 163 ? 15.883 4.133 -6.719 1 94 163 GLU B O 1
ATOM 5757 N N . THR B 1 164 ? 14.18 3.158 -7.727 1 96.19 164 THR B N 1
ATOM 5758 C CA . THR B 1 164 ? 13.211 3.998 -7.027 1 96.19 164 THR B CA 1
ATOM 5759 C C . THR B 1 164 ? 12.312 3.154 -6.129 1 96.19 164 THR B C 1
ATOM 5761 O O . THR B 1 164 ? 11.711 2.178 -6.586 1 96.19 164 THR B O 1
ATOM 5764 N N . HIS B 1 165 ? 12.258 3.48 -4.922 1 96.88 165 HIS B N 1
ATOM 5765 C CA . HIS B 1 165 ? 11.383 2.852 -3.939 1 96.88 165 HIS B CA 1
ATOM 5766 C C . HIS B 1 165 ? 10.43 3.867 -3.32 1 96.88 165 HIS B C 1
ATOM 5768 O O . HIS B 1 165 ? 10.844 4.957 -2.924 1 96.88 165 HIS B O 1
ATOM 5774 N N . VAL B 1 166 ? 9.133 3.531 -3.25 1 98 166 VAL B N 1
ATOM 5775 C CA . VAL B 1 166 ? 8.125 4.441 -2.729 1 98 166 VAL B CA 1
ATOM 5776 C C . VAL B 1 166 ? 7.371 3.777 -1.577 1 98 166 VAL B C 1
ATOM 5778 O O . VAL B 1 166 ? 6.914 2.639 -1.702 1 98 166 VAL B O 1
ATOM 5781 N N . ARG B 1 167 ? 7.293 4.438 -0.509 1 97.38 167 ARG B N 1
ATOM 5782 C CA . ARG B 1 167 ? 6.613 3.994 0.705 1 97.38 167 ARG B CA 1
ATOM 5783 C C . ARG B 1 167 ? 5.711 5.09 1.259 1 97.38 167 ARG B C 1
ATOM 5785 O O . ARG B 1 167 ? 6.16 6.219 1.479 1 97.38 167 ARG B O 1
ATOM 5792 N N . ALA B 1 168 ? 4.367 4.785 1.429 1 97.88 168 ALA B N 1
ATOM 5793 C CA . ALA B 1 168 ? 3.402 5.758 1.941 1 97.88 168 ALA B CA 1
ATOM 5794 C C . ALA B 1 168 ? 2.721 5.234 3.203 1 97.88 168 ALA B C 1
ATOM 5796 O O . ALA B 1 168 ? 2.705 4.027 3.457 1 97.88 168 ALA B O 1
ATOM 5797 N N . THR B 1 169 ? 2.221 6.191 4.062 1 97.31 169 THR B N 1
ATOM 5798 C CA . THR B 1 169 ? 1.272 5.738 5.078 1 97.31 169 THR B CA 1
ATOM 5799 C C . THR B 1 169 ? 0.008 5.184 4.426 1 97.31 169 THR B C 1
ATOM 5801 O O . THR B 1 169 ? -0.333 5.562 3.301 1 97.31 169 THR B O 1
ATOM 5804 N N . ASP B 1 170 ? -0.663 4.32 5.105 1 95.81 170 ASP B N 1
ATOM 5805 C CA . ASP B 1 170 ? -1.853 3.664 4.574 1 95.81 170 ASP B CA 1
ATOM 5806 C C . ASP B 1 170 ? -3.08 4.566 4.699 1 95.81 170 ASP B C 1
ATOM 5808 O O . ASP B 1 170 ? -4.047 4.215 5.379 1 95.81 170 ASP B O 1
ATOM 5812 N N . VAL B 1 171 ? -3.061 5.652 4.066 1 96.62 171 VAL B N 1
ATOM 5813 C CA . VAL B 1 171 ? -4.121 6.648 3.975 1 96.62 171 VAL B CA 1
ATOM 5814 C C . VAL B 1 171 ? -4.336 7.047 2.516 1 96.62 171 VAL B C 1
ATOM 5816 O O . VAL B 1 171 ? -3.369 7.227 1.768 1 96.62 171 VAL B O 1
ATOM 5819 N N . ASP B 1 172 ? -5.586 7.199 2.07 1 95.62 172 ASP B N 1
ATOM 5820 C CA . ASP B 1 172 ? -5.91 7.449 0.67 1 95.62 172 ASP B CA 1
ATOM 5821 C C . ASP B 1 172 ? -5.129 8.648 0.132 1 95.62 172 ASP B C 1
ATOM 5823 O O . ASP B 1 172 ? -4.508 8.562 -0.929 1 95.62 172 ASP B O 1
ATOM 5827 N N . ARG B 1 173 ? -5.148 9.719 0.843 1 96.31 173 ARG B N 1
ATOM 5828 C CA . ARG B 1 173 ? -4.562 10.945 0.318 1 96.31 173 ARG B CA 1
ATOM 5829 C C . ARG B 1 173 ? -3.045 10.828 0.205 1 96.31 173 ARG B C 1
ATOM 5831 O O . ARG B 1 173 ? -2.436 11.422 -0.684 1 96.31 173 ARG B O 1
ATOM 5838 N N . THR B 1 174 ? -2.369 10.078 1.102 1 98.31 174 THR B N 1
ATOM 5839 C CA . THR B 1 174 ? -0.923 9.906 1 1 98.31 174 THR B CA 1
ATOM 5840 C C . THR B 1 174 ? -0.567 8.969 -0.147 1 98.31 174 THR B C 1
ATOM 5842 O O . THR B 1 174 ? 0.433 9.172 -0.838 1 98.31 174 THR B O 1
ATOM 5845 N N . LEU B 1 175 ? -1.371 7.934 -0.344 1 98 175 LEU B N 1
ATOM 5846 C CA . LEU B 1 175 ? -1.172 7.012 -1.457 1 98 175 LEU B CA 1
ATOM 5847 C C . LEU B 1 175 ? -1.349 7.727 -2.793 1 98 175 LEU B C 1
ATOM 5849 O O . LEU B 1 175 ? -0.517 7.582 -3.691 1 98 175 LEU B O 1
ATOM 5853 N N . VAL B 1 176 ? -2.365 8.508 -2.891 1 96.81 176 VAL B N 1
ATOM 5854 C CA . VAL B 1 176 ? -2.65 9.227 -4.125 1 96.81 176 VAL B CA 1
ATOM 5855 C C . VAL B 1 176 ? -1.585 10.297 -4.355 1 96.81 176 VAL B C 1
ATOM 5857 O O . VAL B 1 176 ? -1.164 10.531 -5.492 1 96.81 176 VAL B O 1
ATOM 5860 N N . SER B 1 177 ? -1.132 10.969 -3.277 1 98.31 177 SER B N 1
ATOM 5861 C CA . SER B 1 177 ? -0.047 11.938 -3.393 1 98.31 177 SER B CA 1
ATOM 5862 C C . SER B 1 177 ? 1.217 11.297 -3.947 1 98.31 177 SER B C 1
ATOM 5864 O O . SER B 1 177 ? 1.859 11.844 -4.848 1 98.31 177 SER B O 1
ATOM 5866 N N . ALA B 1 178 ? 1.56 10.156 -3.41 1 98.62 178 ALA B N 1
ATOM 5867 C CA . ALA B 1 178 ? 2.74 9.438 -3.889 1 98.62 178 ALA B CA 1
ATOM 5868 C C . ALA B 1 178 ? 2.605 9.086 -5.367 1 98.62 178 ALA B C 1
ATOM 5870 O O . ALA B 1 178 ? 3.559 9.227 -6.133 1 98.62 178 ALA B O 1
ATOM 5871 N N . ALA B 1 179 ? 1.433 8.602 -5.738 1 96.12 179 ALA B N 1
ATOM 5872 C CA . ALA B 1 179 ? 1.188 8.234 -7.129 1 96.12 179 ALA B CA 1
ATOM 5873 C C . ALA B 1 179 ? 1.347 9.438 -8.055 1 96.12 179 ALA B C 1
ATOM 5875 O O . ALA B 1 179 ? 1.926 9.328 -9.133 1 96.12 179 ALA B O 1
ATOM 5876 N N . ALA B 1 180 ? 0.819 10.555 -7.645 1 95.06 180 ALA B N 1
ATOM 5877 C CA . ALA B 1 180 ? 0.906 11.766 -8.453 1 95.06 180 ALA B CA 1
ATOM 5878 C C . ALA B 1 180 ? 2.354 12.234 -8.586 1 95.06 180 ALA B C 1
ATOM 5880 O O . ALA B 1 180 ? 2.777 12.656 -9.664 1 95.06 180 ALA B O 1
ATOM 5881 N N . VAL B 1 181 ? 3.104 12.195 -7.516 1 97.81 181 VAL B N 1
ATOM 5882 C CA . VAL B 1 181 ? 4.516 12.57 -7.566 1 97.81 181 VAL B CA 1
ATOM 5883 C C . VAL B 1 181 ? 5.258 11.656 -8.531 1 97.81 181 VAL B C 1
ATOM 5885 O O . VAL B 1 181 ? 6.059 12.117 -9.344 1 97.81 181 VAL B O 1
ATOM 5888 N N . MET B 1 182 ? 5.004 10.328 -8.461 1 96.56 182 MET B N 1
ATOM 5889 C CA . MET B 1 182 ? 5.676 9.375 -9.336 1 96.56 182 MET B CA 1
ATOM 5890 C C . MET B 1 182 ? 5.289 9.602 -10.789 1 96.56 182 MET B C 1
ATOM 5892 O O . MET B 1 182 ? 6.102 9.398 -11.695 1 96.56 182 MET B O 1
ATOM 5896 N N . HIS B 1 183 ? 4.035 9.977 -11 1 93.12 183 HIS B N 1
ATOM 5897 C CA . HIS B 1 183 ? 3.607 10.32 -12.344 1 93.12 183 HIS B CA 1
ATOM 5898 C C . HIS B 1 183 ? 4.422 11.484 -12.898 1 93.12 183 HIS B C 1
ATOM 5900 O O . HIS B 1 183 ? 4.789 11.492 -14.078 1 93.12 183 HIS B O 1
ATOM 5906 N N . GLY B 1 184 ? 4.641 12.492 -12.094 1 94.62 184 GLY B N 1
ATOM 5907 C CA . GLY B 1 184 ? 5.477 13.609 -12.5 1 94.62 184 GLY B CA 1
ATOM 5908 C C . GLY B 1 184 ? 6.922 13.219 -12.734 1 94.62 184 GLY B C 1
ATOM 5909 O O . GLY B 1 184 ? 7.555 13.695 -13.68 1 94.62 184 GLY B O 1
ATOM 5910 N N . LEU B 1 185 ? 7.438 12.391 -11.891 1 96.62 185 LEU B N 1
ATOM 5911 C CA . LEU B 1 185 ? 8.828 11.953 -11.961 1 96.62 185 LEU B CA 1
ATOM 5912 C C . LEU B 1 185 ? 9.062 11.094 -13.203 1 96.62 185 LEU B C 1
ATOM 5914 O O . LEU B 1 185 ? 10.102 11.211 -13.852 1 96.62 185 LEU B O 1
ATOM 5918 N N . TYR B 1 186 ? 8.117 10.141 -13.492 1 93.06 186 TYR B N 1
ATOM 5919 C CA . TYR B 1 186 ? 8.195 9.25 -14.648 1 93.06 186 TYR B CA 1
ATOM 5920 C C . TYR B 1 186 ? 6.992 9.453 -15.562 1 93.06 186 TYR B C 1
ATOM 5922 O O . TYR B 1 186 ? 6.07 8.633 -15.578 1 93.06 186 TYR B O 1
ATOM 5930 N N . PRO B 1 187 ? 7.07 10.406 -16.453 1 82.81 187 PRO B N 1
ATOM 5931 C CA . PRO B 1 187 ? 5.922 10.688 -17.312 1 82.81 187 PRO B CA 1
ATOM 5932 C C . PRO B 1 187 ? 5.715 9.625 -18.391 1 82.81 187 PRO B C 1
ATOM 5934 O O . PRO B 1 187 ? 6.609 8.812 -18.641 1 82.81 187 PRO B O 1
ATOM 5937 N N . ALA B 1 188 ? 4.539 9.414 -18.953 1 66.19 188 ALA B N 1
ATOM 5938 C CA . ALA B 1 188 ? 4.016 8.406 -19.875 1 66.19 188 ALA B CA 1
ATOM 5939 C C . ALA B 1 188 ? 4.98 8.156 -21.031 1 66.19 188 ALA B C 1
ATOM 5941 O O . ALA B 1 188 ? 5.078 7.035 -21.531 1 66.19 188 ALA B O 1
ATOM 5942 N N . ALA B 1 189 ? 5.617 9.094 -21.422 1 57.72 189 ALA B N 1
ATOM 5943 C CA . ALA B 1 189 ? 6.516 8.805 -22.547 1 57.72 189 ALA B CA 1
ATOM 5944 C C . ALA B 1 189 ? 7.539 7.738 -22.156 1 57.72 189 ALA B C 1
ATOM 5946 O O . ALA B 1 189 ? 8.172 7.133 -23.031 1 57.72 189 ALA B O 1
ATOM 5947 N N . SER B 1 190 ? 7.613 7.461 -20.984 1 44.38 190 SER B N 1
ATOM 5948 C CA . SER B 1 190 ? 8.633 6.547 -20.484 1 44.38 190 SER B CA 1
ATOM 5949 C C . SER B 1 190 ? 8.094 5.125 -20.375 1 44.38 190 SER B C 1
ATOM 5951 O O . SER B 1 190 ? 8.695 4.281 -19.703 1 44.38 190 SER B O 1
ATOM 5953 N N . ASN B 1 191 ? 6.914 4.801 -20.984 1 51.03 191 ASN B N 1
ATOM 5954 C CA . ASN B 1 191 ? 6.25 3.52 -20.766 1 51.03 191 ASN B CA 1
ATOM 5955 C C . ASN B 1 191 ? 6.977 2.383 -21.484 1 51.03 191 ASN B C 1
ATOM 5957 O O . ASN B 1 191 ? 7.426 2.547 -22.625 1 51.03 191 ASN B O 1
ATOM 5961 N N . PRO B 1 192 ? 7.344 1.367 -20.734 1 50.25 192 PRO B N 1
ATOM 5962 C CA . PRO B 1 192 ? 7.98 0.237 -21.422 1 50.25 192 PRO B CA 1
ATOM 5963 C C . PRO B 1 192 ? 7.242 -0.18 -22.688 1 50.25 192 PRO B C 1
ATOM 5965 O O . PRO B 1 192 ? 7.832 -0.817 -23.562 1 50.25 192 PRO B O 1
ATOM 5968 N N . SER B 1 193 ? 5.891 0.089 -22.75 1 47.72 193 SER B N 1
ATOM 5969 C CA . SER B 1 193 ? 5.199 -0.474 -23.891 1 47.72 193 SER B CA 1
ATOM 5970 C C . SER B 1 193 ? 5.746 0.094 -25.203 1 47.72 193 SER B C 1
ATOM 5972 O O . SER B 1 193 ? 5.562 -0.5 -26.266 1 47.72 193 SER B O 1
ATOM 5974 N N . HIS B 1 194 ? 6.316 1.371 -25 1 44.66 194 HIS B N 1
ATOM 5975 C CA . HIS B 1 194 ? 6.703 1.946 -26.281 1 44.66 194 HIS B CA 1
ATOM 5976 C C . HIS B 1 194 ? 8.055 1.413 -26.734 1 44.66 194 HIS B C 1
ATOM 5978 O O . HIS B 1 194 ? 8.469 1.648 -27.875 1 44.66 194 HIS B O 1
ATOM 5984 N N . GLN B 1 195 ? 8.75 1.004 -25.719 1 43.03 195 GLN B N 1
ATOM 5985 C CA . GLN B 1 195 ? 10.094 0.723 -26.219 1 43.03 195 GLN B CA 1
ATOM 5986 C C . GLN B 1 195 ? 10.148 -0.643 -26.906 1 43.03 195 GLN B C 1
ATOM 5988 O O . GLN B 1 195 ? 9.109 -1.249 -27.172 1 43.03 195 GLN B O 1
ATOM 5993 N N . ARG B 1 196 ? 11.289 -1.538 -26.219 1 44.53 196 ARG B N 1
ATOM 5994 C CA . ARG B 1 196 ? 12.016 -2.553 -26.969 1 44.53 196 ARG B CA 1
ATOM 5995 C C . ARG B 1 196 ? 11.141 -3.77 -27.25 1 44.53 196 ARG B C 1
ATOM 5997 O O . ARG B 1 196 ? 10.641 -4.402 -26.312 1 44.53 196 ARG B O 1
ATOM 6004 N N . ARG B 1 197 ? 10.734 -3.891 -28.422 1 45.62 197 ARG B N 1
ATOM 6005 C CA . ARG B 1 197 ? 10.211 -5.051 -29.141 1 45.62 197 ARG B CA 1
ATOM 6006 C C . ARG B 1 197 ? 11.055 -6.293 -28.859 1 45.62 197 ARG B C 1
ATOM 6008 O O . ARG B 1 197 ? 12.273 -6.285 -29.062 1 45.62 197 ARG B O 1
ATOM 6015 N N . HIS B 1 198 ? 10.555 -6.965 -27.75 1 45.88 198 HIS B N 1
ATOM 6016 C CA . HIS B 1 198 ? 11.344 -8.18 -27.953 1 45.88 198 HIS B CA 1
ATOM 6017 C C . HIS B 1 198 ? 11.289 -8.633 -29.406 1 45.88 198 HIS B C 1
ATOM 6019 O O . HIS B 1 198 ? 10.281 -8.438 -30.094 1 45.88 198 HIS B O 1
ATOM 6025 N N . ARG B 1 199 ? 12.383 -8.898 -29.953 1 45.47 199 ARG B N 1
ATOM 6026 C CA . ARG B 1 199 ? 12.57 -9.312 -31.344 1 45.47 199 ARG B CA 1
ATOM 6027 C C . ARG B 1 199 ? 11.469 -10.266 -31.781 1 45.47 199 ARG B C 1
ATOM 6029 O O . ARG B 1 199 ? 11.109 -10.312 -32.969 1 45.47 199 ARG B O 1
ATOM 6036 N N . TYR B 1 200 ? 10.891 -10.992 -30.734 1 45.03 200 TYR B N 1
ATOM 6037 C CA . TYR B 1 200 ? 10.031 -12.094 -31.156 1 45.03 200 TYR B CA 1
ATOM 6038 C C . TYR B 1 200 ? 8.562 -11.703 -31.062 1 45.03 200 TYR B C 1
ATOM 6040 O O . TYR B 1 200 ? 7.688 -12.43 -31.547 1 45.03 200 TYR B O 1
ATOM 6048 N N . SER B 1 201 ? 8.227 -10.68 -30.156 1 52.66 201 SER B N 1
ATOM 6049 C CA . SER B 1 201 ? 6.797 -10.383 -30.062 1 52.66 201 SER B CA 1
ATOM 6050 C C . SER B 1 201 ? 6.43 -9.18 -30.922 1 52.66 201 SER B C 1
ATOM 6052 O O . SER B 1 201 ? 6.965 -8.078 -30.734 1 52.66 201 SER B O 1
ATOM 6054 N N . LYS B 1 202 ? 6.02 -9.43 -32.094 1 50.69 202 LYS B N 1
ATOM 6055 C CA . LYS B 1 202 ? 5.484 -8.43 -33.031 1 50.69 202 LYS B CA 1
ATOM 6056 C C . LYS B 1 202 ? 4.309 -7.684 -32.406 1 50.69 202 LYS B C 1
ATOM 6058 O O . LYS B 1 202 ? 3.836 -6.684 -32.938 1 50.69 202 LYS B O 1
ATOM 6063 N N . LYS B 1 203 ? 3.756 -8.125 -31.312 1 56.56 203 LYS B N 1
ATOM 6064 C CA . LYS B 1 203 ? 2.486 -7.535 -30.906 1 56.56 203 LYS B CA 1
ATOM 6065 C C . LYS B 1 203 ? 2.715 -6.336 -29.984 1 56.56 203 LYS B C 1
ATOM 6067 O O . LYS B 1 203 ? 3.553 -6.387 -29.078 1 56.56 203 LYS B O 1
ATOM 6072 N N . GLN B 1 204 ? 2.293 -5.227 -30.422 1 60.97 204 GLN B N 1
ATOM 6073 C CA . GLN B 1 204 ? 2.314 -3.971 -29.672 1 60.97 204 GLN B CA 1
ATOM 6074 C C . GLN B 1 204 ? 1.249 -3.959 -28.578 1 60.97 204 GLN B C 1
ATOM 6076 O O . GLN B 1 204 ? 0.081 -4.25 -28.844 1 60.97 204 GLN B O 1
ATOM 6081 N N . TYR B 1 205 ? 1.75 -4.043 -27.297 1 74.56 205 TYR B N 1
ATOM 6082 C CA . TYR B 1 205 ? 0.848 -3.898 -26.172 1 74.56 205 TYR B CA 1
ATOM 6083 C C . TYR B 1 205 ? 0.745 -2.439 -25.734 1 74.56 205 TYR B C 1
ATOM 6085 O O . TYR B 1 205 ? 1.404 -2.02 -24.781 1 74.56 205 TYR B O 1
ATOM 6093 N N . HIS B 1 206 ? 0.032 -1.695 -26.484 1 73.62 206 HIS B N 1
ATOM 6094 C CA . HIS B 1 206 ? -0.08 -0.262 -26.234 1 73.62 206 HIS B CA 1
ATOM 6095 C C . HIS B 1 206 ? -1.244 0.049 -25.297 1 73.62 206 HIS B C 1
ATOM 6097 O O . HIS B 1 206 ? -2.369 -0.401 -25.531 1 73.62 206 HIS B O 1
ATOM 6103 N N . ILE B 1 207 ? -0.875 0.663 -24.141 1 82.19 207 ILE B N 1
ATOM 6104 C CA . ILE B 1 207 ? -1.894 1.205 -23.25 1 82.19 207 ILE B CA 1
ATOM 6105 C C . ILE B 1 207 ? -2.119 2.682 -23.562 1 82.19 207 ILE B C 1
ATOM 6107 O O . ILE B 1 207 ? -1.176 3.477 -23.562 1 82.19 207 ILE B O 1
ATOM 6111 N N . PRO B 1 208 ? -3.25 3.1 -23.906 1 75.44 208 PRO B N 1
ATOM 6112 C CA . PRO B 1 208 ? -3.521 4.5 -24.234 1 75.44 208 PRO B CA 1
ATOM 6113 C C . PRO B 1 208 ? -3.023 5.469 -23.172 1 75.44 208 PRO B C 1
ATOM 6115 O O . PRO B 1 208 ? -3.199 5.215 -21.969 1 75.44 208 PRO B O 1
ATOM 6118 N N . GLY B 1 209 ? -2.365 6.648 -23.688 1 70.12 209 GLY B N 1
ATOM 6119 C CA . GLY B 1 209 ? -1.844 7.672 -22.797 1 70.12 209 GLY B CA 1
ATOM 6120 C C . GLY B 1 209 ? -0.5 7.309 -22.188 1 70.12 209 GLY B C 1
ATOM 6121 O O . GLY B 1 209 ? 0.259 8.188 -21.781 1 70.12 209 GLY B O 1
ATOM 6122 N N . GLY B 1 210 ? -0.219 6.039 -22.266 1 71.19 210 GLY B N 1
ATOM 6123 C CA . GLY B 1 210 ? 1.038 5.598 -21.688 1 71.19 210 GLY B CA 1
ATOM 6124 C C . GLY B 1 210 ? 1.157 5.914 -20.203 1 71.19 210 GLY B C 1
ATOM 6125 O O . GLY B 1 210 ? 0.645 6.938 -19.75 1 71.19 210 GLY B O 1
ATOM 6126 N N . PHE B 1 211 ? 1.465 5.078 -19.375 1 76.62 211 PHE B N 1
ATOM 6127 C CA . PHE B 1 211 ? 1.613 5.348 -17.953 1 76.62 211 PHE B CA 1
ATOM 6128 C C . PHE B 1 211 ? 2.643 4.414 -17.328 1 76.62 211 PHE B C 1
ATOM 6130 O O . PHE B 1 211 ? 2.727 3.24 -17.688 1 76.62 211 PHE B O 1
ATOM 6137 N N . GLN B 1 212 ? 3.459 5 -16.531 1 87.38 212 GLN B N 1
ATOM 6138 C CA . GLN B 1 212 ? 4.379 4.188 -15.742 1 87.38 212 GLN B CA 1
ATOM 6139 C C . GLN B 1 212 ? 3.797 3.881 -14.359 1 87.38 212 GLN B C 1
ATOM 6141 O O . GLN B 1 212 ? 3.566 4.793 -13.562 1 87.38 212 GLN B O 1
ATOM 6146 N N . TYR B 1 213 ? 3.543 2.635 -14.172 1 92 213 TYR B N 1
ATOM 6147 C CA . TYR B 1 213 ? 2.986 2.219 -12.891 1 92 213 TYR B CA 1
ATOM 6148 C C . TYR B 1 213 ? 4.09 1.977 -11.867 1 92 213 TYR B C 1
ATOM 6150 O O . TYR B 1 213 ? 4.902 1.06 -12.031 1 92 213 TYR B O 1
ATOM 6158 N N . VAL B 1 214 ? 4.18 2.793 -10.898 1 95.31 214 VAL B N 1
ATOM 6159 C CA . VAL B 1 214 ? 5.176 2.646 -9.836 1 95.31 214 VAL B CA 1
ATOM 6160 C C . VAL B 1 214 ? 4.523 2.027 -8.602 1 95.31 214 VAL B C 1
ATOM 6162 O O . VAL B 1 214 ? 3.535 2.551 -8.086 1 95.31 214 VAL B O 1
ATOM 6165 N N . PRO B 1 215 ? 5.023 0.871 -8.172 1 96.69 215 PRO B N 1
ATOM 6166 C CA . PRO B 1 215 ? 4.445 0.292 -6.957 1 96.69 215 PRO B CA 1
ATOM 6167 C C . PRO B 1 215 ? 4.641 1.182 -5.73 1 96.69 215 PRO B C 1
ATOM 6169 O O . PRO B 1 215 ? 5.73 1.718 -5.52 1 96.69 215 PRO B O 1
ATOM 6172 N N . ILE B 1 216 ? 3.607 1.371 -4.992 1 97.88 216 ILE B N 1
ATOM 6173 C CA . ILE B 1 216 ? 3.648 2.117 -3.738 1 97.88 216 ILE B CA 1
ATOM 6174 C C . ILE B 1 216 ? 3.383 1.174 -2.566 1 97.88 216 ILE B C 1
ATOM 6176 O O . ILE B 1 216 ? 2.305 0.585 -2.467 1 97.88 216 ILE B O 1
ATOM 6180 N N . HIS B 1 217 ? 4.359 1.013 -1.734 1 96.69 217 HIS B N 1
ATOM 6181 C CA . HIS B 1 217 ? 4.258 0.111 -0.593 1 96.69 217 HIS B CA 1
ATOM 6182 C C . HIS B 1 217 ? 3.715 0.836 0.635 1 96.69 217 HIS B C 1
ATOM 6184 O O . HIS B 1 217 ? 3.846 2.057 0.748 1 96.69 217 HIS B O 1
ATOM 6190 N N . THR B 1 218 ? 3.025 0.147 1.461 1 94.31 218 THR B N 1
ATOM 6191 C CA . THR B 1 218 ? 2.514 0.699 2.711 1 94.31 218 THR B CA 1
ATOM 6192 C C . THR B 1 218 ? 2.432 -0.383 3.785 1 94.31 218 THR B C 1
ATOM 6194 O O . THR B 1 218 ? 2.889 -1.508 3.576 1 94.31 218 THR B O 1
ATOM 6197 N N . ARG B 1 219 ? 2.012 -0.031 4.934 1 90.44 219 ARG B N 1
ATOM 6198 C CA . ARG B 1 219 ? 1.628 -0.902 6.043 1 90.44 219 ARG B CA 1
ATOM 6199 C C . ARG B 1 219 ? 0.381 -0.378 6.746 1 90.44 219 ARG B C 1
ATOM 6201 O O . ARG B 1 219 ? 0.006 0.784 6.574 1 90.44 219 ARG B O 1
ATOM 6208 N N . LEU B 1 220 ? -0.183 -1.259 7.488 1 91.19 220 LEU B N 1
ATOM 6209 C CA . LEU B 1 220 ? -1.343 -0.809 8.25 1 91.19 220 LEU B CA 1
ATOM 6210 C C . LEU B 1 220 ? -1.012 0.442 9.055 1 91.19 220 LEU B C 1
ATOM 6212 O O . LEU B 1 220 ? 0.017 0.495 9.734 1 91.19 220 LEU B O 1
ATOM 6216 N N . TYR B 1 221 ? -1.873 1.417 8.945 1 92.88 221 TYR B N 1
ATOM 6217 C CA . TYR B 1 221 ? -1.601 2.729 9.523 1 92.88 221 TYR B CA 1
ATOM 6218 C C . TYR B 1 221 ? -1.262 2.611 11.008 1 92.88 221 TYR B C 1
ATOM 6220 O O . TYR B 1 221 ? -0.316 3.242 11.484 1 92.88 221 TYR B O 1
ATOM 6228 N N . GLY B 1 222 ? -1.991 1.801 11.766 1 89.5 222 GLY B N 1
ATOM 6229 C CA . GLY B 1 222 ? -1.785 1.662 13.203 1 89.5 222 GLY B CA 1
ATOM 6230 C C . GLY B 1 222 ? -0.429 1.082 13.555 1 89.5 222 GLY B C 1
ATOM 6231 O O . GLY B 1 222 ? 0.057 1.265 14.672 1 89.5 222 GLY B O 1
ATOM 6232 N N . ASP B 1 223 ? 0.233 0.465 12.547 1 89 223 ASP B N 1
ATOM 6233 C CA . ASP B 1 223 ? 1.521 -0.186 12.766 1 89 223 ASP B CA 1
ATOM 6234 C C . ASP B 1 223 ? 2.662 0.649 12.195 1 89 223 ASP B C 1
ATOM 6236 O O . ASP B 1 223 ? 3.83 0.259 12.281 1 89 223 ASP B O 1
ATOM 6240 N N . ASP B 1 224 ? 2.369 1.758 11.68 1 93.25 224 ASP B N 1
ATOM 6241 C CA . ASP B 1 224 ? 3.377 2.525 10.953 1 93.25 224 ASP B CA 1
ATOM 6242 C C . ASP B 1 224 ? 4.148 3.445 11.898 1 93.25 224 ASP B C 1
ATOM 6244 O O . ASP B 1 224 ? 3.861 4.641 11.984 1 93.25 224 ASP B O 1
ATOM 6248 N N . ARG B 1 225 ? 5.152 3.004 12.523 1 92.94 225 ARG B N 1
ATOM 6249 C CA . ARG B 1 225 ? 5.98 3.771 13.445 1 92.94 225 ARG B CA 1
ATOM 6250 C C . ARG B 1 225 ? 7.074 4.531 12.703 1 92.94 225 ARG B C 1
ATOM 6252 O O . ARG B 1 225 ? 7.68 5.453 13.25 1 92.94 225 ARG B O 1
ATOM 6259 N N . LEU B 1 226 ? 7.281 4.109 11.484 1 95.31 226 LEU B N 1
ATOM 6260 C CA . LEU B 1 226 ? 8.32 4.754 10.68 1 95.31 226 LEU B CA 1
ATOM 6261 C C . LEU B 1 226 ? 7.867 6.129 10.211 1 95.31 226 LEU B C 1
ATOM 6263 O O . LEU B 1 226 ? 8.555 7.125 10.438 1 95.31 226 LEU B O 1
ATOM 6267 N N . LEU B 1 227 ? 6.668 6.219 9.57 1 97 227 LEU B N 1
ATOM 6268 C CA . LEU B 1 227 ? 6.242 7.461 8.938 1 97 227 LEU B CA 1
ATOM 6269 C C . LEU B 1 227 ? 5.297 8.242 9.844 1 97 227 LEU B C 1
ATOM 6271 O O . LEU B 1 227 ? 4.938 9.375 9.539 1 97 227 LEU B O 1
ATOM 6275 N N . ASP B 1 228 ? 4.887 7.672 10.906 1 94.5 228 ASP B N 1
ATOM 6276 C CA . ASP B 1 228 ? 4.07 8.367 11.891 1 94.5 228 ASP B CA 1
ATOM 6277 C C . ASP B 1 228 ? 4.496 8.008 13.312 1 94.5 228 ASP B C 1
ATOM 6279 O O . ASP B 1 228 ? 3.699 7.473 14.094 1 94.5 228 ASP B O 1
ATOM 6283 N N . GLY B 1 229 ? 5.641 8.445 13.672 1 94.69 229 GLY B N 1
ATOM 6284 C CA . GLY B 1 229 ? 6.207 8.109 14.969 1 94.69 229 GLY B CA 1
ATOM 6285 C C . GLY B 1 229 ? 5.504 8.805 16.125 1 94.69 229 GLY B C 1
ATOM 6286 O O . GLY B 1 229 ? 5.555 8.336 17.25 1 94.69 229 GLY B O 1
ATOM 6287 N N . SER B 1 230 ? 4.863 9.867 15.883 1 96.94 230 SER B N 1
ATOM 6288 C CA . SER B 1 230 ? 4.176 10.625 16.922 1 96.94 230 SER B CA 1
ATOM 6289 C C . SER B 1 230 ? 2.699 10.25 17 1 96.94 230 SER B C 1
ATOM 6291 O O . SER B 1 230 ? 1.932 10.867 17.734 1 96.94 230 SER B O 1
ATOM 6293 N N . GLY B 1 231 ? 2.311 9.273 16.188 1 94.69 231 GLY B N 1
ATOM 6294 C CA . GLY B 1 231 ? 0.936 8.812 16.281 1 94.69 231 GLY B CA 1
ATOM 6295 C C . GLY B 1 231 ? 0.589 8.211 17.625 1 94.69 231 GLY B C 1
ATOM 6296 O O . GLY B 1 231 ? 1.468 7.719 18.344 1 94.69 231 GLY B O 1
ATOM 6297 N N . LYS B 1 232 ? -0.692 8.258 17.922 1 91.81 232 LYS B N 1
ATOM 6298 C CA . LYS B 1 232 ? -1.156 7.734 19.203 1 91.81 232 LYS B CA 1
ATOM 6299 C C . LYS B 1 232 ? -0.763 6.27 19.375 1 91.81 232 LYS B C 1
ATOM 6301 O O . LYS B 1 232 ? -0.948 5.461 18.469 1 91.81 232 LYS B O 1
ATOM 6306 N N . GLY B 1 233 ? -0.212 6.004 20.5 1 91.44 233 GLY B N 1
ATOM 6307 C CA . GLY B 1 233 ? 0.095 4.629 20.859 1 91.44 233 GLY B CA 1
ATOM 6308 C C . GLY B 1 233 ? 1.439 4.16 20.344 1 91.44 233 GLY B C 1
ATOM 6309 O O . GLY B 1 233 ? 1.872 3.045 20.625 1 91.44 233 GLY B O 1
ATOM 6310 N N . ARG B 1 234 ? 2.143 4.996 19.672 1 94.31 234 ARG B N 1
ATOM 6311 C CA . ARG B 1 234 ? 3.402 4.582 19.062 1 94.31 234 ARG B CA 1
ATOM 6312 C C . ARG B 1 234 ? 4.574 4.816 20.016 1 94.31 234 ARG B C 1
ATOM 6314 O O . ARG B 1 234 ? 5.605 4.148 19.906 1 94.31 234 ARG B O 1
ATOM 6321 N N . CYS B 1 235 ? 4.465 5.754 20.859 1 96.56 235 CYS B N 1
ATOM 6322 C CA . CYS B 1 235 ? 5.438 6.105 21.891 1 96.56 235 CYS B CA 1
ATOM 6323 C C . CYS B 1 235 ? 4.742 6.594 23.156 1 96.56 235 CYS B C 1
ATOM 6325 O O . CYS B 1 235 ? 4.234 7.715 23.188 1 96.56 235 CYS B O 1
ATOM 6327 N N . GLN B 1 236 ? 4.805 5.809 24.188 1 97.12 236 GLN B N 1
ATOM 6328 C CA . GLN B 1 236 ? 4.07 6.102 25.406 1 97.12 236 GLN B CA 1
ATOM 6329 C C . GLN B 1 236 ? 4.578 7.387 26.062 1 97.12 236 GLN B C 1
ATOM 6331 O O . GLN B 1 236 ? 3.787 8.195 26.562 1 97.12 236 GLN B O 1
ATOM 6336 N N . LEU B 1 237 ? 5.867 7.52 26.125 1 97.75 237 LEU B N 1
ATOM 6337 C CA . LEU B 1 237 ? 6.445 8.727 26.703 1 97.75 237 LEU B CA 1
ATOM 6338 C C . LEU B 1 237 ? 5.961 9.969 25.969 1 97.75 237 LEU B C 1
ATOM 6340 O O . LEU B 1 237 ? 5.566 10.953 26.609 1 97.75 237 LEU B O 1
ATOM 6344 N N . TRP B 1 238 ? 6 9.93 24.688 1 97.88 238 TRP B N 1
ATOM 6345 C CA . TRP B 1 238 ? 5.492 11.023 23.859 1 97.88 238 TRP B CA 1
ATOM 6346 C C . TRP B 1 238 ? 4.023 11.297 24.156 1 97.88 238 TRP B C 1
ATOM 6348 O O . TRP B 1 238 ? 3.609 12.453 24.281 1 97.88 238 TRP B O 1
ATOM 6358 N N . ASP B 1 239 ? 3.234 10.258 24.281 1 97.44 239 ASP B N 1
ATOM 6359 C CA . ASP B 1 239 ? 1.805 10.398 24.547 1 97.44 239 ASP B CA 1
ATOM 6360 C C . ASP B 1 239 ? 1.556 11.148 25.844 1 97.44 239 ASP B C 1
ATOM 6362 O O . ASP B 1 239 ? 0.717 12.055 25.906 1 97.44 239 ASP B O 1
ATOM 6366 N N . ILE B 1 240 ? 2.277 10.797 26.812 1 97.5 240 ILE B N 1
ATOM 6367 C CA . ILE B 1 240 ? 2.105 11.391 28.125 1 97.5 240 ILE B CA 1
ATOM 6368 C C . ILE B 1 240 ? 2.539 12.852 28.094 1 97.5 240 ILE B C 1
ATOM 6370 O O . ILE B 1 240 ? 1.793 13.734 28.516 1 97.5 240 ILE B O 1
ATOM 6374 N N . VAL B 1 241 ? 3.67 13.086 27.578 1 97.5 241 VAL B N 1
ATOM 6375 C CA . VAL B 1 241 ? 4.25 14.43 27.594 1 97.5 241 VAL B CA 1
ATOM 6376 C C . VAL B 1 241 ? 3.412 15.367 26.734 1 97.5 241 VAL B C 1
ATOM 6378 O O . VAL B 1 241 ? 3.078 16.469 27.141 1 97.5 241 VAL B O 1
ATOM 6381 N N . SER B 1 242 ? 3.094 14.922 25.547 1 96.75 242 SER B N 1
ATOM 6382 C CA . SER B 1 242 ? 2.338 15.773 24.625 1 96.75 242 SER B CA 1
ATOM 6383 C C . SER B 1 242 ? 0.969 16.125 25.203 1 96.75 242 SER B C 1
ATOM 6385 O O . SER B 1 242 ? 0.503 17.266 25.062 1 96.75 242 SER B O 1
ATOM 6387 N N . LYS B 1 243 ? 0.344 15.164 25.812 1 96.06 243 LYS B N 1
ATOM 6388 C CA . LYS B 1 243 ? -0.953 15.398 26.453 1 96.06 243 LYS B CA 1
ATOM 6389 C C . LYS B 1 243 ? -0.847 16.453 27.547 1 96.06 243 LYS B C 1
ATOM 6391 O O . LYS B 1 243 ? -1.678 17.359 27.625 1 96.06 243 LYS B O 1
ATOM 6396 N N . LYS B 1 244 ? 0.102 16.344 28.375 1 95.75 244 LYS B N 1
ATOM 6397 C CA . LYS B 1 244 ? 0.285 17.281 29.484 1 95.75 244 LYS B CA 1
ATOM 6398 C C . LYS B 1 244 ? 0.678 18.656 28.969 1 95.75 244 LYS B C 1
ATOM 6400 O O . LYS B 1 244 ? 0.271 19.672 29.531 1 95.75 244 LYS B O 1
ATOM 6405 N N . MET B 1 245 ? 1.496 18.703 27.938 1 95.75 245 MET B N 1
ATOM 6406 C CA . MET B 1 245 ? 1.863 19.969 27.328 1 95.75 245 MET B CA 1
ATOM 6407 C C . MET B 1 245 ? 0.627 20.703 26.812 1 95.75 245 MET B C 1
ATOM 6409 O O . MET B 1 245 ? 0.492 21.922 27 1 95.75 245 MET B O 1
ATOM 6413 N N . LEU B 1 246 ? -0.273 20 26.188 1 96.25 246 LEU B N 1
ATOM 6414 C CA . LEU B 1 246 ? -1.479 20.594 25.625 1 96.25 246 LEU B CA 1
ATOM 6415 C C . LEU B 1 246 ? -2.369 21.172 26.719 1 96.25 246 LEU B C 1
ATOM 6417 O O . LEU B 1 246 ? -2.977 22.219 26.547 1 96.25 246 LEU B O 1
ATOM 6421 N N . LYS B 1 247 ? -2.404 20.531 27.828 1 95.12 247 LYS B N 1
ATOM 6422 C CA . LYS B 1 247 ? -3.279 20.953 28.922 1 95.12 247 LYS B CA 1
ATOM 6423 C C . LYS B 1 247 ? -2.654 22.078 29.734 1 95.12 247 LYS B C 1
ATOM 6425 O O . LYS B 1 247 ? -3.328 22.719 30.547 1 95.12 247 LYS B O 1
ATOM 6430 N N . SER B 1 248 ? -1.469 22.328 29.5 1 93.38 248 SER B N 1
ATOM 6431 C CA . SER B 1 248 ? -0.738 23.328 30.281 1 93.38 248 SER B CA 1
ATOM 6432 C C . SER B 1 248 ? -1.227 24.734 29.953 1 93.38 248 SER B C 1
ATOM 6434 O O . SER B 1 248 ? -1.898 24.953 28.938 1 93.38 248 SER B O 1
ATOM 6436 N N . ASP B 1 249 ? -0.836 25.672 30.781 1 91.31 249 ASP B N 1
ATOM 6437 C CA . ASP B 1 249 ? -1.163 27.078 30.562 1 91.31 249 ASP B CA 1
ATOM 6438 C C . ASP B 1 249 ? -0.45 27.609 29.328 1 91.31 249 ASP B C 1
ATOM 6440 O O . ASP B 1 249 ? -0.941 28.547 28.672 1 91.31 249 ASP B O 1
ATOM 6444 N N . PHE B 1 250 ? 0.596 27 29.047 1 90.19 250 PHE B N 1
ATOM 6445 C CA . PHE B 1 250 ? 1.372 27.422 27.891 1 90.19 250 PHE B CA 1
ATOM 6446 C C . PHE B 1 250 ? 0.558 27.281 26.609 1 90.19 250 PHE B C 1
ATOM 6448 O O . PHE B 1 250 ? 0.617 28.141 25.734 1 90.19 250 PHE B O 1
ATOM 6455 N N . VAL B 1 251 ? -0.161 26.234 26.5 1 95.5 251 VAL B N 1
ATOM 6456 C CA . VAL B 1 251 ? -0.924 26 25.281 1 95.5 251 VAL B CA 1
ATOM 6457 C C . VAL B 1 251 ? -2.395 26.344 25.516 1 95.5 251 VAL B C 1
ATOM 6459 O O . VAL B 1 251 ? -2.947 27.234 24.891 1 95.5 251 VAL B O 1
ATOM 6462 N N . TYR B 1 252 ? -3.018 25.641 26.422 1 95.69 252 TYR B N 1
ATOM 6463 C CA . TYR B 1 252 ? -4.434 25.875 26.688 1 95.69 252 TYR B CA 1
ATOM 6464 C C . TYR B 1 252 ? -4.676 27.297 27.172 1 95.69 252 TYR B C 1
ATOM 6466 O O . TYR B 1 252 ? -5.695 27.906 26.844 1 95.69 252 TYR B O 1
ATOM 6474 N N . GLY B 1 253 ? -3.762 27.844 27.984 1 94.38 253 GLY B N 1
ATOM 6475 C CA . GLY B 1 253 ? -3.859 29.234 28.391 1 94.38 253 GLY B CA 1
ATOM 6476 C C . GLY B 1 253 ? -3.896 30.203 27.219 1 94.38 253 GLY B C 1
ATOM 6477 O O . GLY B 1 253 ? -4.566 31.234 27.297 1 94.38 253 GLY B O 1
ATOM 6478 N N . GLU B 1 254 ? -3.176 29.875 26.172 1 94.06 254 GLU B N 1
ATOM 6479 C CA . GLU B 1 254 ? -3.201 30.688 24.969 1 94.06 254 GLU B CA 1
ATOM 6480 C C . GLU B 1 254 ? -4.602 30.75 24.375 1 94.06 254 GLU B C 1
ATOM 6482 O O . GLU B 1 254 ? -5.043 31.797 23.906 1 94.06 254 GLU B O 1
ATOM 6487 N N . LEU B 1 255 ? -5.285 29.594 24.344 1 95.94 255 LEU B N 1
ATOM 6488 C CA . LEU B 1 255 ? -6.664 29.562 23.859 1 95.94 255 LEU B CA 1
ATOM 6489 C C . LEU B 1 255 ? -7.57 30.406 24.75 1 95.94 255 LEU B C 1
ATOM 6491 O O . LEU B 1 255 ? -8.406 31.156 24.234 1 95.94 255 LEU B O 1
ATOM 6495 N N . GLN B 1 256 ? -7.359 30.328 26.031 1 95 256 GLN B N 1
ATOM 6496 C CA . GLN B 1 256 ? -8.195 31.062 26.969 1 95 256 GLN B CA 1
ATOM 6497 C C . GLN B 1 256 ? -7.957 32.562 26.875 1 95 256 GLN B C 1
ATOM 6499 O O . GLN B 1 256 ? -8.883 33.344 27.047 1 95 256 GLN B O 1
ATOM 6504 N N . ARG B 1 257 ? -6.777 32.969 26.594 1 95 257 ARG B N 1
ATOM 6505 C CA . ARG B 1 257 ? -6.43 34.375 26.5 1 95 257 ARG B CA 1
ATOM 6506 C C . ARG B 1 257 ? -7.051 35 25.25 1 95 257 ARG B C 1
ATOM 6508 O O . ARG B 1 257 ? -7.25 36.219 25.203 1 95 257 ARG B O 1
ATOM 6515 N N . ARG B 1 258 ? -7.328 34.156 24.328 1 95.31 258 ARG B N 1
ATOM 6516 C CA . ARG B 1 258 ? -8.039 34.625 23.141 1 95.31 258 ARG B CA 1
ATOM 6517 C C . ARG B 1 258 ? -9.547 34.562 23.344 1 95.31 258 ARG B C 1
ATOM 6519 O O . ARG B 1 258 ? -10.234 33.781 22.688 1 95.31 258 ARG B O 1
ATOM 6526 N N . SER B 1 259 ? -9.984 35.5 24.156 1 95.5 259 SER B N 1
ATOM 6527 C CA . SER B 1 259 ? -11.328 35.469 24.719 1 95.5 259 SER B CA 1
ATOM 6528 C C . SER B 1 259 ? -12.391 35.5 23.641 1 95.5 259 SER B C 1
ATOM 6530 O O . SER B 1 259 ? -13.414 34.812 23.734 1 95.5 259 SER B O 1
ATOM 6532 N N . ASP B 1 260 ? -12.188 36.281 22.578 1 96.38 260 ASP B N 1
ATOM 6533 C CA . ASP B 1 260 ? -13.172 36.375 21.5 1 96.38 260 ASP B CA 1
ATOM 6534 C C . ASP B 1 260 ? -13.32 35.031 20.781 1 96.38 260 ASP B C 1
ATOM 6536 O O . ASP B 1 260 ? -14.438 34.594 20.5 1 96.38 260 ASP B O 1
ATOM 6540 N N . LEU B 1 261 ? -12.18 34.469 20.469 1 96.62 261 LEU B N 1
ATOM 6541 C CA . LEU B 1 261 ? -12.211 33.156 19.828 1 96.62 261 LEU B CA 1
ATOM 6542 C C . LEU B 1 261 ? -12.828 32.094 20.734 1 96.62 261 LEU B C 1
ATOM 6544 O O . LEU B 1 261 ? -13.672 31.312 20.312 1 96.62 261 LEU B O 1
ATOM 6548 N N . TYR B 1 262 ? -12.367 32.062 21.984 1 96.38 262 TYR B N 1
ATOM 6549 C CA . TYR B 1 262 ? -12.859 31.109 22.953 1 96.38 262 TYR B CA 1
ATOM 6550 C C . TYR B 1 262 ? -14.375 31.172 23.062 1 96.38 262 TYR B C 1
ATOM 6552 O O . TYR B 1 262 ? -15.047 30.141 23.094 1 96.38 262 TYR B O 1
ATOM 6560 N N . ALA B 1 263 ? -14.922 32.375 23.094 1 95.44 263 ALA B N 1
ATOM 6561 C CA . ALA B 1 263 ? -16.359 32.594 23.219 1 95.44 263 ALA B CA 1
ATOM 6562 C C . ALA B 1 263 ? -17.094 32.188 21.938 1 95.44 263 ALA B C 1
ATOM 6564 O O . ALA B 1 263 ? -18.266 31.797 21.984 1 95.44 263 ALA B O 1
ATOM 6565 N N . ALA B 1 264 ? -16.453 32.281 20.859 1 95 264 ALA B N 1
ATOM 6566 C CA . ALA B 1 264 ? -17.094 32.031 19.562 1 95 264 ALA B CA 1
ATOM 6567 C C . ALA B 1 264 ? -17.062 30.562 19.188 1 95 264 ALA B C 1
ATOM 6569 O O . ALA B 1 264 ? -17.797 30.125 18.297 1 95 264 ALA B O 1
ATOM 6570 N N . LEU B 1 265 ? -16.234 29.688 19.812 1 93.38 265 LEU B N 1
ATOM 6571 C CA . LEU B 1 265 ? -15.977 28.312 19.422 1 93.38 265 LEU B CA 1
ATOM 6572 C C . LEU B 1 265 ? -17.266 27.5 19.375 1 93.38 265 LEU B C 1
ATOM 6574 O O . LEU B 1 265 ? -17.484 26.75 18.422 1 93.38 265 LEU B O 1
ATOM 6578 N N . PRO B 1 266 ? -18.141 27.641 20.344 1 89.75 266 PRO B N 1
ATOM 6579 C CA . PRO B 1 266 ? -19.375 26.875 20.266 1 89.75 266 PRO B CA 1
ATOM 6580 C C . PRO B 1 266 ? -20.188 27.156 19 1 89.75 266 PRO B C 1
ATOM 6582 O O . PRO B 1 266 ? -20.625 26.219 18.328 1 89.75 266 PRO B O 1
ATOM 6585 N N . SER B 1 267 ? -20.328 28.406 18.641 1 88.31 267 SER B N 1
ATOM 6586 C CA . SER B 1 267 ? -21.094 28.797 17.469 1 88.31 267 SER B CA 1
ATOM 6587 C C . SER B 1 267 ? -20.391 28.391 16.188 1 88.31 267 SER B C 1
ATOM 6589 O O . SER B 1 267 ? -21.031 27.938 15.227 1 88.31 267 SER B O 1
ATOM 6591 N N . LEU B 1 268 ? -19.078 28.562 16.188 1 89.75 268 LEU B N 1
ATOM 6592 C CA . LEU B 1 268 ? -18.297 28.219 14.992 1 89.75 268 LEU B CA 1
ATOM 6593 C C . LEU B 1 268 ? -18.328 26.719 14.742 1 89.75 268 LEU B C 1
ATOM 6595 O O . LEU B 1 268 ? -18.234 26.266 13.594 1 89.75 268 LEU B O 1
ATOM 6599 N N . ALA B 1 269 ? -18.453 25.922 15.758 1 85.62 269 ALA B N 1
ATOM 6600 C CA . ALA B 1 269 ? -18.359 24.469 15.641 1 85.62 269 ALA B CA 1
ATOM 6601 C C . ALA B 1 269 ? -19.734 23.812 15.727 1 85.62 269 ALA B C 1
ATOM 6603 O O . ALA B 1 269 ? -19.859 22.594 15.641 1 85.62 269 ALA B O 1
ATOM 6604 N N . ASN B 1 270 ? -20.734 24.594 15.852 1 81.62 270 ASN B N 1
ATOM 6605 C CA . ASN B 1 270 ? -22.094 24.094 16 1 81.62 270 ASN B CA 1
ATOM 6606 C C . ASN B 1 270 ? -22.219 23.172 17.219 1 81.62 270 ASN B C 1
ATOM 6608 O O . ASN B 1 270 ? -22.719 22.062 17.109 1 81.62 270 ASN B O 1
ATOM 6612 N N . VAL B 1 271 ? -21.625 23.625 18.328 1 82.31 271 VAL B N 1
ATOM 6613 C CA . VAL B 1 271 ? -21.734 22.953 19.625 1 82.31 271 VAL B CA 1
ATOM 6614 C C . VAL B 1 271 ? -22.406 23.875 20.625 1 82.31 271 VAL B C 1
ATOM 6616 O O . VAL B 1 271 ? -22.219 25.094 20.578 1 82.31 271 VAL B O 1
ATOM 6619 N N . SER B 1 272 ? -23.25 23.297 21.484 1 84 272 SER B N 1
ATOM 6620 C CA . SER B 1 272 ? -23.891 24.125 22.5 1 84 272 SER B CA 1
ATOM 6621 C C . SER B 1 272 ? -22.859 24.672 23.484 1 84 272 SER B C 1
ATOM 6623 O O . SER B 1 272 ? -21.797 24.078 23.688 1 84 272 SER B O 1
ATOM 6625 N N . VAL B 1 273 ? -23.203 25.797 24.062 1 89.25 273 VAL B N 1
ATOM 6626 C CA . VAL B 1 273 ? -22.328 26.422 25.047 1 89.25 273 VAL B CA 1
ATOM 6627 C C . VAL B 1 273 ? -22.109 25.469 26.219 1 89.25 273 VAL B C 1
ATOM 6629 O O . VAL B 1 273 ? -21 25.359 26.75 1 89.25 273 VAL B O 1
ATOM 6632 N N . GLU B 1 274 ? -23.156 24.766 26.594 1 89.12 274 GLU B N 1
ATOM 6633 C CA . GLU B 1 274 ? -23.094 23.812 27.703 1 89.12 274 GLU B CA 1
ATOM 6634 C C . GLU B 1 274 ? -22.141 22.656 27.375 1 89.12 274 GLU B C 1
ATOM 6636 O O . GLU B 1 274 ? -21.328 22.266 28.219 1 89.12 274 GLU B O 1
ATOM 6641 N N . ALA B 1 275 ? -22.297 22.156 26.172 1 84.88 275 ALA B N 1
ATOM 6642 C CA . ALA B 1 275 ? -21.438 21.062 25.75 1 84.88 275 ALA B CA 1
ATOM 6643 C C . ALA B 1 275 ? -19.969 21.5 25.688 1 84.88 275 ALA B C 1
ATOM 6645 O O . ALA B 1 275 ? -19.078 20.734 26.062 1 84.88 275 ALA B O 1
ATOM 6646 N N . PHE B 1 276 ? -19.797 22.688 25.266 1 89.56 276 PHE B N 1
ATOM 6647 C CA . PHE B 1 276 ? -18.438 23.234 25.156 1 89.56 276 PHE B CA 1
ATOM 6648 C C . PHE B 1 276 ? -17.812 23.391 26.531 1 89.56 276 PHE B C 1
ATOM 6650 O O . PHE B 1 276 ? -16.641 23.078 26.734 1 89.56 276 PHE B O 1
ATOM 6657 N N . GLN B 1 277 ? -18.578 23.875 27.469 1 89.81 277 GLN B N 1
ATOM 66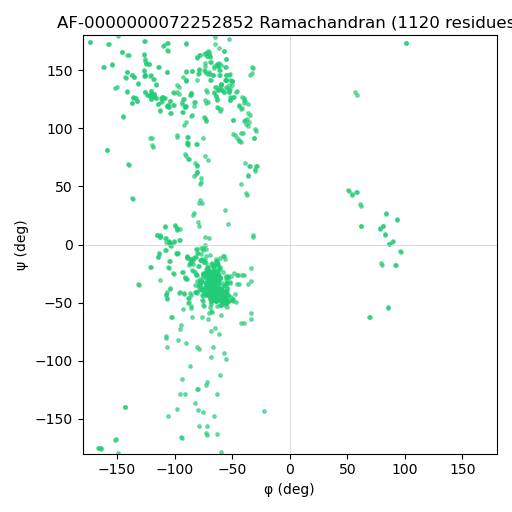58 C CA . GLN B 1 277 ? -18.078 24.094 28.812 1 89.81 277 GLN B CA 1
ATOM 6659 C C . GLN B 1 277 ? -17.688 22.781 29.484 1 89.81 277 GLN B C 1
ATOM 6661 O O . GLN B 1 277 ? -16.734 22.719 30.266 1 89.81 277 GLN B O 1
ATOM 6666 N N . SER B 1 278 ? -18.328 21.719 29.078 1 89.31 278 SER B N 1
ATOM 6667 C CA . SER B 1 278 ? -18.078 20.406 29.672 1 89.31 278 SER B CA 1
ATOM 6668 C C . SER B 1 278 ? -16.953 19.672 28.953 1 89.31 278 SER B C 1
ATOM 6670 O O . SER B 1 278 ? -16.453 18.656 29.438 1 89.31 278 SER B O 1
ATOM 6672 N N . MET B 1 279 ? -16.609 20.203 27.859 1 89.75 279 MET B N 1
ATOM 6673 C CA . MET B 1 279 ? -15.578 19.562 27.031 1 89.75 279 MET B CA 1
ATOM 6674 C C . MET B 1 279 ? -14.211 19.656 27.703 1 89.75 279 MET B C 1
ATOM 6676 O O . MET B 1 279 ? -13.875 20.672 28.312 1 89.75 279 MET B O 1
ATOM 6680 N N . LYS B 1 280 ? -13.523 18.578 27.531 1 91.31 280 LYS B N 1
ATOM 6681 C CA . LYS B 1 280 ? -12.164 18.562 28.062 1 91.31 280 LYS B CA 1
ATOM 6682 C C . LYS B 1 280 ? -11.25 19.516 27.297 1 91.31 280 LYS B C 1
ATOM 6684 O O . LYS B 1 280 ? -11.523 19.828 26.141 1 91.31 280 LYS B O 1
ATOM 6689 N N . LYS B 1 281 ? -10.164 19.969 27.906 1 94.25 281 LYS B N 1
ATOM 6690 C CA . LYS B 1 281 ? -9.242 20.953 27.359 1 94.25 281 LYS B CA 1
ATOM 6691 C C . LYS B 1 281 ? -8.711 20.5 26 1 94.25 281 LYS B C 1
ATOM 6693 O O . LYS B 1 281 ? -8.688 21.266 25.031 1 94.25 281 LYS B O 1
ATOM 6698 N N . LYS B 1 282 ? -8.312 19.25 25.922 1 92.19 282 LYS B N 1
ATOM 6699 C CA . LYS B 1 282 ? -7.73 18.719 24.703 1 92.19 282 LYS B CA 1
ATOM 6700 C C . LYS B 1 282 ? -8.734 18.766 23.547 1 92.19 282 LYS B C 1
ATOM 6702 O O . LYS B 1 282 ? -8.359 19.031 22.406 1 92.19 282 LYS B O 1
ATOM 6707 N N . LYS B 1 283 ? -9.898 18.469 23.859 1 90.19 283 LYS B N 1
ATOM 6708 C CA . LYS B 1 283 ? -10.945 18.469 22.828 1 90.19 283 LYS B CA 1
ATOM 6709 C C . LYS B 1 283 ? -11.234 19.875 22.344 1 90.19 283 LYS B C 1
ATOM 6711 O O . LYS B 1 283 ? -11.547 20.094 21.172 1 90.19 283 LYS B O 1
ATOM 6716 N N . LYS B 1 284 ? -11.219 20.828 23.281 1 92.12 284 LYS B N 1
ATOM 6717 C CA . LYS B 1 284 ? -11.406 22.219 22.906 1 92.12 284 LYS B CA 1
ATOM 6718 C C . LYS B 1 284 ? -10.289 22.703 21.969 1 92.12 284 LYS B C 1
ATOM 6720 O O . LYS B 1 284 ? -10.547 23.406 21 1 92.12 284 LYS B O 1
ATOM 6725 N N . LEU B 1 285 ? -9.078 22.297 22.297 1 94.25 285 LEU B N 1
ATOM 6726 C CA . LEU B 1 285 ? -7.941 22.625 21.453 1 94.25 285 LEU B CA 1
ATOM 6727 C C . LEU B 1 285 ? -8.094 21.969 20.078 1 94.25 285 LEU B C 1
ATOM 6729 O O . LEU B 1 285 ? -7.805 22.594 19.047 1 94.25 285 LEU B O 1
ATOM 6733 N N . ALA B 1 286 ? -8.539 20.703 20.062 1 91 286 ALA B N 1
ATOM 6734 C CA . ALA B 1 286 ? -8.742 19.984 18.812 1 91 286 ALA B CA 1
ATOM 6735 C C . ALA B 1 286 ? -9.789 20.672 17.953 1 91 286 ALA B C 1
ATOM 6737 O O . ALA B 1 286 ? -9.68 20.688 16.719 1 91 286 ALA B O 1
ATOM 6738 N N . LEU B 1 287 ? -10.781 21.156 18.609 1 89.94 287 LEU B N 1
ATOM 6739 C CA . LEU B 1 287 ? -11.82 21.891 17.891 1 89.94 287 LEU B CA 1
ATOM 6740 C C . LEU B 1 287 ? -11.234 23.094 17.172 1 89.94 287 LEU B C 1
ATOM 6742 O O . LEU B 1 287 ? -11.547 23.344 15.992 1 89.94 287 LEU B O 1
ATOM 6746 N N . ALA B 1 288 ? -10.438 23.844 17.891 1 93 288 ALA B N 1
ATOM 6747 C CA . ALA B 1 288 ? -9.805 25.031 17.297 1 93 288 ALA B CA 1
ATOM 6748 C C . ALA B 1 288 ? -8.891 24.641 16.141 1 93 288 ALA B C 1
ATOM 6750 O O . ALA B 1 288 ? -8.883 25.297 15.102 1 93 288 ALA B O 1
ATOM 6751 N N . ALA B 1 289 ? -8.148 23.609 16.312 1 93.12 289 ALA B N 1
ATOM 6752 C CA . ALA B 1 289 ? -7.246 23.125 15.273 1 93.12 289 ALA B CA 1
ATOM 6753 C C . ALA B 1 289 ? -8.023 22.656 14.047 1 93.12 289 ALA B C 1
ATOM 6755 O O . ALA B 1 289 ? -7.582 22.859 12.914 1 93.12 289 ALA B O 1
ATOM 6756 N N . THR B 1 290 ? -9.102 22.016 14.258 1 91.94 290 THR B N 1
ATOM 6757 C CA . THR B 1 290 ? -9.953 21.547 13.164 1 91.94 290 THR B CA 1
ATOM 6758 C C . THR B 1 290 ? -10.508 22.734 12.375 1 91.94 290 THR B C 1
ATOM 6760 O O . THR B 1 290 ? -10.617 22.672 11.148 1 91.94 290 THR B O 1
ATOM 6763 N N . LEU B 1 291 ? -10.922 23.734 13.125 1 92.94 291 LEU B N 1
ATOM 6764 C CA . LEU B 1 291 ? -11.398 24.953 12.469 1 92.94 291 LEU B CA 1
ATOM 6765 C C . LEU B 1 291 ? -10.312 25.547 11.578 1 92.94 291 LEU B C 1
ATOM 6767 O O . LEU B 1 291 ? -10.594 25.984 10.453 1 92.94 291 LEU B O 1
ATOM 6771 N N . ARG B 1 292 ? -9.148 25.609 12.07 1 95.44 292 ARG B N 1
ATOM 6772 C CA . ARG B 1 292 ? -8.031 26.094 11.266 1 95.44 292 ARG B CA 1
ATOM 6773 C C . ARG B 1 292 ? -7.859 25.25 10 1 95.44 292 ARG B C 1
ATOM 6775 O O . ARG B 1 292 ? -7.602 25.781 8.922 1 95.44 292 ARG B O 1
ATOM 6782 N N . ASP B 1 293 ? -7.945 23.969 10.172 1 95 293 ASP B N 1
ATOM 6783 C CA . ASP B 1 293 ? -7.816 23.062 9.031 1 95 293 ASP B CA 1
ATOM 6784 C C . ASP B 1 293 ? -8.836 23.406 7.945 1 95 293 ASP B C 1
ATOM 6786 O O . ASP B 1 293 ? -8.492 23.469 6.762 1 95 293 ASP B O 1
ATOM 6790 N N . ILE B 1 294 ? -10.062 23.578 8.344 1 93.88 294 ILE B N 1
ATOM 6791 C CA . ILE B 1 294 ? -11.117 23.891 7.387 1 93.88 294 ILE B CA 1
ATOM 6792 C C . ILE B 1 294 ? -10.789 25.203 6.68 1 93.88 294 ILE B C 1
ATOM 6794 O O . ILE B 1 294 ? -10.945 25.328 5.465 1 93.88 294 ILE B O 1
ATOM 6798 N N . ARG B 1 295 ? -10.367 26.156 7.457 1 94.94 295 ARG B N 1
ATOM 6799 C CA . ARG B 1 295 ? -10.055 27.469 6.895 1 94.94 295 ARG B CA 1
ATOM 6800 C C . ARG B 1 295 ? -8.906 27.375 5.898 1 94.94 295 ARG B C 1
ATOM 6802 O O . ARG B 1 295 ? -8.93 28.016 4.852 1 94.94 295 ARG B O 1
ATOM 6809 N N . ILE B 1 296 ? -7.887 26.578 6.199 1 95.94 296 ILE B N 1
ATOM 6810 C CA . ILE B 1 296 ? -6.766 26.375 5.289 1 95.94 296 ILE B CA 1
ATOM 6811 C C . ILE B 1 296 ? -7.254 25.75 3.99 1 95.94 296 ILE B C 1
ATOM 6813 O O . ILE B 1 296 ? -6.832 26.141 2.9 1 95.94 296 ILE B O 1
ATOM 6817 N N . CYS B 1 297 ? -8.086 24.766 4.133 1 95 297 CYS B N 1
ATOM 6818 C CA . CYS B 1 297 ? -8.648 24.125 2.959 1 95 297 CYS B CA 1
ATOM 6819 C C . CYS B 1 297 ? -9.445 25.109 2.113 1 95 297 CYS B C 1
ATOM 6821 O O . CYS B 1 297 ? -9.289 25.156 0.893 1 95 297 CYS B O 1
ATOM 6823 N N . GLN B 1 298 ? -10.297 25.922 2.775 1 93.5 298 GLN B N 1
ATOM 6824 C CA . GLN B 1 298 ? -11.094 26.922 2.07 1 93.5 298 GLN B CA 1
ATOM 6825 C C . GLN B 1 298 ? -10.203 27.938 1.372 1 93.5 298 GLN B C 1
ATOM 6827 O O . GLN B 1 298 ? -10.438 28.281 0.21 1 93.5 298 GLN B O 1
ATOM 6832 N N . LYS B 1 299 ? -9.211 28.375 2.039 1 93.06 299 LYS B N 1
ATOM 6833 C CA . LYS B 1 299 ? -8.305 29.375 1.482 1 93.06 299 LYS B CA 1
ATOM 6834 C C . LYS B 1 299 ? -7.547 28.828 0.28 1 93.06 299 LYS B C 1
ATOM 6836 O O . LYS B 1 299 ? -7.324 29.531 -0.703 1 93.06 299 LYS B O 1
ATOM 6841 N N . SER B 1 300 ? -7.145 27.562 0.343 1 92.38 300 SER B N 1
ATOM 6842 C CA . SER B 1 300 ? -6.414 26.938 -0.754 1 92.38 300 SER B CA 1
ATOM 6843 C C . SER B 1 300 ? -7.258 26.891 -2.025 1 92.38 300 SER B C 1
ATOM 6845 O O . SER B 1 300 ? -6.719 26.859 -3.133 1 92.38 300 SER B O 1
ATOM 6847 N N . HIS B 1 301 ? -8.523 26.969 -1.859 1 90 301 HIS B N 1
ATOM 6848 C CA . HIS B 1 301 ? -9.422 26.906 -3.006 1 90 301 HIS B CA 1
ATOM 6849 C C . HIS B 1 301 ? -10.133 28.234 -3.219 1 90 301 HIS B C 1
ATOM 6851 O O . HIS B 1 301 ? -11.125 28.312 -3.943 1 90 301 HIS B O 1
ATOM 6857 N N . SER B 1 302 ? -9.727 29.25 -2.484 1 89.06 302 SER B N 1
ATOM 6858 C CA . SER B 1 302 ? -10.25 30.609 -2.598 1 89.06 302 SER B CA 1
ATOM 6859 C C . SER B 1 302 ? -11.742 30.641 -2.287 1 89.06 302 SER B C 1
ATOM 6861 O O . SER B 1 302 ? -12.508 31.344 -2.959 1 89.06 302 SER B O 1
ATOM 6863 N N . ILE B 1 303 ? -12.086 29.812 -1.393 1 89.19 303 ILE B N 1
ATOM 6864 C CA . ILE B 1 303 ? -13.461 29.812 -0.916 1 89.19 303 ILE B CA 1
ATOM 6865 C C . ILE B 1 303 ? -13.625 30.891 0.162 1 89.19 303 ILE B C 1
ATOM 6867 O O . ILE B 1 303 ? -12.953 30.844 1.192 1 89.19 303 ILE B O 1
ATOM 6871 N N . PRO B 1 304 ? -14.523 31.797 -0.045 1 87.62 304 PRO B N 1
ATOM 6872 C CA . PRO B 1 304 ? -14.68 32.875 0.947 1 87.62 304 PRO B CA 1
ATOM 6873 C C . PRO B 1 304 ? -15.375 32.375 2.221 1 87.62 304 PRO B C 1
ATOM 6875 O O . PRO B 1 304 ? -16.172 31.453 2.178 1 87.62 304 PRO B O 1
ATOM 6878 N N . ALA B 1 305 ? -15.047 32.969 3.283 1 89.75 305 ALA B N 1
ATOM 6879 C CA . ALA B 1 305 ? -15.711 32.75 4.57 1 89.75 305 ALA B CA 1
ATOM 6880 C C . ALA B 1 305 ? -16.281 34.062 5.109 1 89.75 305 ALA B C 1
ATOM 6882 O O . ALA B 1 305 ? -15.734 35.125 4.855 1 89.75 305 ALA B O 1
ATOM 6883 N N . PRO B 1 306 ? -17.406 33.938 5.77 1 91.62 306 PRO B N 1
ATOM 6884 C CA . PRO B 1 306 ? -17.953 35.156 6.375 1 91.62 306 PRO B CA 1
ATOM 6885 C C . PRO B 1 306 ? -16.953 35.844 7.301 1 91.62 306 PRO B C 1
ATOM 6887 O O . PRO B 1 306 ? -16.109 35.188 7.91 1 91.62 306 PRO B O 1
ATOM 6890 N N . ALA B 1 307 ? -17.109 37.094 7.426 1 93.12 307 ALA B N 1
ATOM 6891 C CA . ALA B 1 307 ? -16.219 37.906 8.266 1 93.12 307 ALA B CA 1
ATOM 6892 C C . ALA B 1 307 ? -16.266 37.438 9.719 1 93.12 307 ALA B C 1
ATOM 6894 O O . ALA B 1 307 ? -15.273 37.531 10.445 1 93.12 307 ALA B O 1
ATOM 6895 N N . THR B 1 308 ? -17.453 36.875 10.086 1 92.25 308 THR B N 1
ATOM 6896 C CA . THR B 1 308 ? -17.641 36.406 11.453 1 92.25 308 THR B CA 1
ATOM 6897 C C . THR B 1 308 ? -16.734 35.188 11.734 1 92.25 308 THR B C 1
ATOM 6899 O O . THR B 1 308 ? -16.5 34.844 12.891 1 92.25 308 THR B O 1
ATOM 6902 N N . VAL B 1 309 ? -16.25 34.625 10.703 1 94.69 309 VAL B N 1
ATOM 6903 C CA . VAL B 1 309 ? -15.383 33.469 10.844 1 94.69 309 VAL B CA 1
ATOM 6904 C C . VAL B 1 309 ? -13.938 33.844 10.547 1 94.69 309 VAL B C 1
ATOM 6906 O O . VAL B 1 309 ? -13.031 33.562 11.328 1 94.69 309 VAL B O 1
ATOM 6909 N N . SER B 1 310 ? -13.688 34.594 9.43 1 95.56 310 SER B N 1
ATOM 6910 C CA . SER B 1 310 ? -12.352 34.906 8.922 1 95.56 310 SER B CA 1
ATOM 6911 C C . SER B 1 310 ? -11.578 35.781 9.883 1 95.56 310 SER B C 1
ATOM 6913 O O . SER B 1 310 ? -10.352 35.844 9.852 1 95.56 310 SER B O 1
ATOM 6915 N N . ARG B 1 311 ? -12.266 36.531 10.766 1 96.38 311 ARG B N 1
ATOM 6916 C CA . ARG B 1 311 ? -11.617 37.406 11.727 1 96.38 311 ARG B CA 1
ATOM 6917 C C . ARG B 1 311 ? -10.75 36.625 12.703 1 96.38 311 ARG B C 1
ATOM 6919 O O . ARG B 1 311 ? -9.867 37.188 13.352 1 96.38 311 ARG B O 1
ATOM 6926 N N . PHE B 1 312 ? -11.023 35.281 12.742 1 97.25 312 PHE B N 1
ATOM 6927 C CA . PHE B 1 312 ? -10.305 34.469 13.719 1 97.25 312 PHE B CA 1
ATOM 6928 C C . PHE B 1 312 ? -9.148 33.719 13.062 1 97.25 312 PHE B C 1
ATOM 6930 O O . PHE B 1 312 ? -8.43 32.969 13.727 1 97.25 312 PHE B O 1
ATOM 6937 N N . ASP B 1 313 ? -8.883 33.906 11.797 1 97 313 ASP B N 1
ATOM 6938 C CA . ASP B 1 313 ? -7.875 33.125 11.055 1 97 313 ASP B CA 1
ATOM 6939 C C . ASP B 1 313 ? -6.496 33.281 11.703 1 97 313 ASP B C 1
ATOM 6941 O O . ASP B 1 313 ? -5.785 32.281 11.883 1 97 313 ASP B O 1
ATOM 6945 N N . ALA B 1 314 ? -6.121 34.5 12.031 1 96.5 314 ALA B N 1
ATOM 6946 C CA . ALA B 1 314 ? -4.809 34.719 12.625 1 96.5 314 ALA B CA 1
ATOM 6947 C C . ALA B 1 314 ? -4.695 34.062 13.992 1 96.5 314 ALA B C 1
ATOM 6949 O O . ALA B 1 314 ? -3.66 33.469 14.32 1 96.5 314 ALA B O 1
ATOM 6950 N N . ASP B 1 315 ? -5.754 34.156 14.797 1 97.06 315 ASP B N 1
ATOM 6951 C CA . ASP B 1 315 ? -5.762 33.531 16.125 1 97.06 315 ASP B CA 1
ATOM 6952 C C . ASP B 1 315 ? -5.637 32 16.016 1 97.06 315 ASP B C 1
ATOM 6954 O O . ASP B 1 315 ? -4.906 31.375 16.781 1 97.06 315 ASP B O 1
ATOM 6958 N N . LEU B 1 316 ? -6.352 31.469 15.078 1 97.12 316 LEU B N 1
ATOM 6959 C CA . LEU B 1 316 ? -6.316 30.031 14.875 1 97.12 316 LEU B CA 1
ATOM 6960 C C . LEU B 1 316 ? -4.926 29.562 14.438 1 97.12 316 LEU B C 1
ATOM 6962 O O . LEU B 1 316 ? -4.453 28.516 14.867 1 97.12 316 LEU B O 1
ATOM 6966 N N . GLU B 1 317 ? -4.312 30.359 13.609 1 96.5 317 GLU B N 1
ATOM 6967 C CA . GLU B 1 317 ? -2.969 30.031 13.133 1 96.5 317 GLU B CA 1
ATOM 6968 C C . GLU B 1 317 ? -1.966 30.031 14.289 1 96.5 317 GLU B C 1
ATOM 6970 O O . GLU B 1 317 ? -1.17 29.109 14.422 1 96.5 317 GLU B O 1
ATOM 6975 N N . VAL B 1 318 ? -2.014 31.078 15.062 1 95.62 318 VAL B N 1
ATOM 6976 C CA . VAL B 1 318 ? -1.083 31.234 16.172 1 95.62 318 VAL B CA 1
ATOM 6977 C C . VAL B 1 318 ? -1.302 30.109 17.203 1 95.62 318 VAL B C 1
ATOM 6979 O O . VAL B 1 318 ? -0.341 29.531 17.688 1 95.62 318 VAL B O 1
ATOM 6982 N N . LEU B 1 319 ? -2.527 29.844 17.484 1 96.5 319 LEU B N 1
ATOM 6983 C CA . LEU B 1 319 ? -2.85 28.797 18.469 1 96.5 319 LEU B CA 1
ATOM 6984 C C . LEU B 1 319 ? -2.359 27.438 17.984 1 96.5 319 LEU B C 1
ATOM 6986 O O . LEU B 1 319 ? -1.764 26.688 18.75 1 96.5 319 LEU B O 1
ATOM 6990 N N . THR B 1 320 ? -2.635 27.141 16.688 1 96.31 320 THR B N 1
ATOM 6991 C CA . THR B 1 320 ? -2.24 25.859 16.141 1 96.31 320 THR B CA 1
ATOM 6992 C C . THR B 1 320 ? -0.721 25.734 16.078 1 96.31 320 THR B C 1
ATOM 6994 O O . THR B 1 320 ? -0.169 24.656 16.328 1 96.31 320 THR B O 1
ATOM 6997 N N . ALA B 1 321 ? -0.046 26.797 15.727 1 95.88 321 ALA B N 1
ATOM 6998 C CA . ALA B 1 321 ? 1.414 26.812 15.75 1 95.88 321 ALA B CA 1
ATOM 6999 C C . ALA B 1 321 ? 1.938 26.547 17.156 1 95.88 321 ALA B C 1
ATOM 7001 O O . ALA B 1 321 ? 2.896 25.781 17.344 1 95.88 321 ALA B O 1
ATOM 7002 N N . ARG B 1 322 ? 1.312 27.188 18.125 1 94.38 322 ARG B N 1
ATOM 7003 C CA . ARG B 1 322 ? 1.722 27.031 19.531 1 94.38 322 ARG B CA 1
ATOM 7004 C C . ARG B 1 322 ? 1.515 25.594 20 1 94.38 322 ARG B C 1
ATOM 7006 O O . ARG B 1 322 ? 2.379 25.031 20.656 1 94.38 322 ARG B O 1
ATOM 7013 N N . LEU B 1 323 ? 0.39 25.047 19.672 1 96 323 LEU B N 1
ATOM 7014 C CA . LEU B 1 323 ? 0.093 23.688 20.109 1 96 323 LEU B CA 1
ATOM 7015 C C . LEU B 1 323 ? 1.087 22.703 19.516 1 96 323 LEU B C 1
ATOM 7017 O O . LEU B 1 323 ? 1.6 21.828 20.219 1 96 323 LEU B O 1
ATOM 7021 N N . ASN B 1 324 ? 1.366 22.797 18.234 1 96.06 324 ASN B N 1
ATOM 7022 C CA . ASN B 1 324 ? 2.311 21.891 17.594 1 96.06 324 ASN B CA 1
ATOM 7023 C C . ASN B 1 324 ? 3.742 22.156 18.047 1 96.06 324 ASN B C 1
ATOM 7025 O O . ASN B 1 324 ? 4.508 21.219 18.266 1 96.06 324 ASN B O 1
ATOM 7029 N N . GLY B 1 325 ? 4.105 23.406 18.172 1 95.38 325 GLY B N 1
ATOM 7030 C CA . GLY B 1 325 ? 5.418 23.734 18.688 1 95.38 325 GLY B CA 1
ATOM 7031 C C . GLY B 1 325 ? 5.664 23.188 20.078 1 95.38 325 GLY B C 1
ATOM 7032 O O . GLY B 1 325 ? 6.766 22.719 20.391 1 95.38 325 GLY B O 1
ATOM 7033 N N . ALA B 1 326 ? 4.656 23.25 20.906 1 95.25 326 ALA B N 1
ATOM 7034 C CA . ALA B 1 326 ? 4.762 22.688 22.25 1 95.25 326 ALA B CA 1
ATOM 7035 C C . ALA B 1 326 ? 5.047 21.188 22.219 1 95.25 326 ALA B C 1
ATOM 7037 O O . ALA B 1 326 ? 5.875 20.688 22.969 1 95.25 326 ALA B O 1
ATOM 7038 N N . LYS B 1 327 ? 4.395 20.516 21.328 1 96.19 327 LYS B N 1
ATOM 7039 C CA . LYS B 1 327 ? 4.523 19.062 21.25 1 96.19 327 LYS B CA 1
ATOM 7040 C C . LYS B 1 327 ? 5.879 18.656 20.672 1 96.19 327 LYS B C 1
ATOM 7042 O O . LYS B 1 327 ? 6.559 17.781 21.219 1 96.19 327 LYS B O 1
ATOM 7047 N N . TRP B 1 328 ? 6.336 19.328 19.625 1 97.12 328 TRP B N 1
ATOM 7048 C CA . TRP B 1 328 ? 7.492 18.828 18.891 1 97.12 328 TRP B CA 1
ATOM 7049 C C . TRP B 1 328 ? 8.742 19.625 19.234 1 97.12 328 TRP B C 1
ATOM 7051 O O . TRP B 1 328 ? 9.844 19.062 19.297 1 97.12 328 TRP B O 1
ATOM 7061 N N . ASP B 1 329 ? 8.625 20.875 19.406 1 94.56 329 ASP B N 1
ATOM 7062 C CA . ASP B 1 329 ? 9.805 21.703 19.641 1 94.56 329 ASP B CA 1
ATOM 7063 C C . ASP B 1 329 ? 10.141 21.766 21.141 1 94.56 329 ASP B C 1
ATOM 7065 O O . ASP B 1 329 ? 11.273 21.469 21.531 1 94.56 329 ASP B O 1
ATOM 7069 N N . ALA B 1 330 ? 9.195 22.062 21.938 1 93.38 330 ALA B N 1
ATOM 7070 C CA . ALA B 1 330 ? 9.461 22.312 23.359 1 93.38 330 ALA B CA 1
ATOM 7071 C C . ALA B 1 330 ? 9.688 21.016 24.109 1 93.38 330 ALA B C 1
ATOM 7073 O O . ALA B 1 330 ? 10.445 20.969 25.094 1 93.38 330 ALA B O 1
ATOM 7074 N N . SER B 1 331 ? 9.078 19.969 23.703 1 92.5 331 SER B N 1
ATOM 7075 C CA . SER B 1 331 ? 9.164 18.719 24.438 1 92.5 331 SER B CA 1
ATOM 7076 C C . SER B 1 331 ? 10.57 18.125 24.375 1 92.5 331 SER B C 1
ATOM 7078 O O . SER B 1 331 ? 10.977 17.375 25.266 1 92.5 331 SER B O 1
ATOM 7080 N N . GLY B 1 332 ? 11.234 18.359 23.203 1 93.88 332 GLY B N 1
ATOM 7081 C CA . GLY B 1 332 ? 12.555 17.797 23 1 93.88 332 GLY B CA 1
ATOM 7082 C C . GLY B 1 332 ? 12.531 16.328 22.641 1 93.88 332 GLY B C 1
ATOM 7083 O O . GLY B 1 332 ? 13.562 15.648 22.688 1 93.88 332 GLY B O 1
ATOM 7084 N N . LEU B 1 333 ? 11.438 15.797 22.281 1 97.06 333 LEU B N 1
ATOM 7085 C CA . LEU B 1 333 ? 11.289 14.359 22.062 1 97.06 333 LEU B CA 1
ATOM 7086 C C . LEU B 1 333 ? 11.398 14.023 20.578 1 97.06 333 LEU B C 1
ATOM 7088 O O . LEU B 1 333 ? 11.062 12.914 20.156 1 97.06 333 LEU B O 1
ATOM 7092 N N . GLY B 1 334 ? 11.867 14.961 19.734 1 96.69 334 GLY B N 1
ATOM 7093 C CA . GLY B 1 334 ? 12.07 14.758 18.312 1 96.69 334 GLY B CA 1
ATOM 7094 C C . GLY B 1 334 ? 12.844 13.5 18 1 96.69 334 GLY B C 1
ATOM 7095 O O . GLY B 1 334 ? 12.414 12.695 17.172 1 96.69 334 GLY B O 1
ATOM 7096 N N . PRO B 1 335 ? 13.961 13.242 18.688 1 96.56 335 PRO B N 1
ATOM 7097 C CA . PRO B 1 335 ? 14.773 12.047 18.438 1 96.56 335 PRO B CA 1
ATOM 7098 C C . PRO B 1 335 ? 14.008 10.75 18.688 1 96.56 335 PRO B C 1
ATOM 7100 O O . PRO B 1 335 ? 14.398 9.695 18.172 1 96.56 335 PRO B O 1
ATOM 7103 N N . LEU B 1 336 ? 12.93 10.805 19.453 1 96.81 336 LEU B N 1
ATOM 7104 C CA . LEU B 1 336 ? 12.133 9.609 19.688 1 96.81 336 LEU B CA 1
ATOM 7105 C C . LEU B 1 336 ? 11.102 9.414 18.578 1 96.81 336 LEU B C 1
ATOM 7107 O O . LEU B 1 336 ? 11.125 8.406 17.875 1 96.81 336 LEU B O 1
ATOM 7111 N N . VAL B 1 337 ? 10.305 10.414 18.344 1 97.31 337 VAL B N 1
ATOM 7112 C CA . VAL B 1 337 ? 9.164 10.219 17.453 1 97.3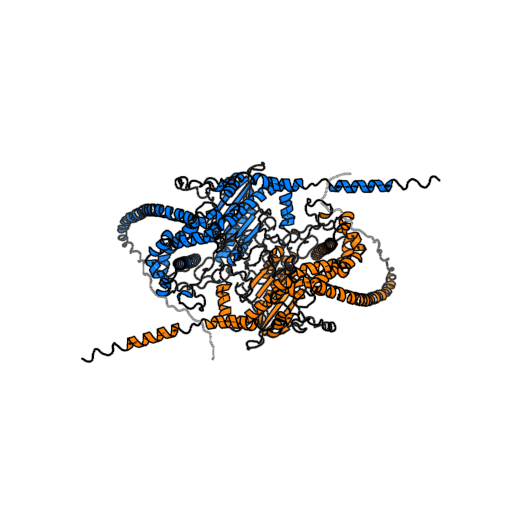1 337 VAL B CA 1
ATOM 7113 C C . VAL B 1 337 ? 9.625 10.305 16 1 97.31 337 VAL B C 1
ATOM 7115 O O . VAL B 1 337 ? 8.984 9.742 15.109 1 97.31 337 VAL B O 1
ATOM 7118 N N . GLY B 1 338 ? 10.688 11.008 15.711 1 97.69 338 GLY B N 1
ATOM 7119 C CA . GLY B 1 338 ? 11.25 11.062 14.367 1 97.69 338 GLY B CA 1
ATOM 7120 C C . GLY B 1 338 ? 12.492 10.211 14.211 1 97.69 338 GLY B C 1
ATOM 7121 O O . GLY B 1 338 ? 13.062 10.141 13.117 1 97.69 338 GLY B O 1
ATOM 7122 N N . GLY B 1 339 ? 12.914 9.586 15.258 1 96.5 339 GLY B N 1
ATOM 7123 C CA . GLY B 1 339 ? 14.188 8.891 15.289 1 96.5 339 GLY B CA 1
ATOM 7124 C C . GLY B 1 339 ? 14.234 7.676 14.383 1 96.5 339 GLY B C 1
ATOM 7125 O O . GLY B 1 339 ? 15.242 7.422 13.727 1 96.5 339 GLY B O 1
ATOM 7126 N N . ARG B 1 340 ? 13.164 6.91 14.422 1 95.25 340 ARG B N 1
ATOM 7127 C CA . ARG B 1 340 ? 13.125 5.727 13.562 1 95.25 340 ARG B CA 1
ATOM 7128 C C . ARG B 1 340 ? 13.289 6.109 12.094 1 95.25 340 ARG B C 1
ATOM 7130 O O . ARG B 1 340 ? 14.031 5.453 11.359 1 95.25 340 ARG B O 1
ATOM 7137 N N . LEU B 1 341 ? 12.594 7.129 11.695 1 97.06 341 LEU B N 1
ATOM 7138 C CA . LEU B 1 341 ? 12.68 7.609 10.32 1 97.06 341 LEU B CA 1
ATOM 7139 C C . LEU B 1 341 ? 14.078 8.117 10 1 97.06 341 LEU B C 1
ATOM 7141 O O . LEU B 1 341 ? 14.641 7.793 8.953 1 97.06 341 LEU B O 1
ATOM 7145 N N . LEU B 1 342 ? 14.641 8.906 10.875 1 97.5 342 LEU B N 1
ATOM 7146 C CA . LEU B 1 342 ? 15.977 9.453 10.656 1 97.5 342 LEU B CA 1
ATOM 7147 C C . LEU B 1 342 ? 17.016 8.344 10.578 1 97.5 342 LEU B C 1
ATOM 7149 O O . LEU B 1 342 ? 17.938 8.406 9.758 1 97.5 342 LEU B O 1
ATOM 7153 N N . ARG B 1 343 ? 16.938 7.391 11.414 1 95.56 343 ARG B N 1
ATOM 7154 C CA . ARG B 1 343 ? 17.844 6.254 11.359 1 95.56 343 ARG B CA 1
ATOM 7155 C C . ARG B 1 343 ? 17.688 5.488 10.047 1 95.56 343 ARG B C 1
ATOM 7157 O O . ARG B 1 343 ? 18.672 4.996 9.492 1 95.56 343 ARG B O 1
ATOM 7164 N N . SER B 1 344 ? 16.422 5.266 9.68 1 95.19 344 SER B N 1
ATOM 7165 C CA . SER B 1 344 ? 16.172 4.617 8.398 1 95.19 344 SER B CA 1
ATOM 7166 C C . SER B 1 344 ? 16.859 5.371 7.258 1 95.19 344 SER B C 1
ATOM 7168 O O . SER B 1 344 ? 17.453 4.758 6.371 1 95.19 344 SER B O 1
ATOM 7170 N N . ILE B 1 345 ? 16.75 6.648 7.254 1 97.56 345 ILE B N 1
ATOM 7171 C CA . ILE B 1 345 ? 17.375 7.492 6.234 1 97.56 345 ILE B CA 1
ATOM 7172 C C . ILE B 1 345 ? 18.891 7.316 6.262 1 97.56 345 ILE B C 1
ATOM 7174 O O . ILE B 1 345 ? 19.516 7.129 5.215 1 97.56 345 ILE B O 1
ATOM 7178 N N . SER B 1 346 ? 19.453 7.34 7.418 1 96.88 346 SER B N 1
ATOM 7179 C CA . SER B 1 346 ? 20.891 7.148 7.566 1 96.88 346 SER B CA 1
ATOM 7180 C C . SER B 1 346 ? 21.328 5.781 7.043 1 96.88 346 SER B C 1
ATOM 7182 O O . SER B 1 346 ? 22.344 5.664 6.363 1 96.88 346 SER B O 1
ATOM 7184 N N . THR B 1 347 ? 20.578 4.801 7.367 1 95.69 347 THR B N 1
ATOM 7185 C CA . THR B 1 347 ? 20.875 3.443 6.918 1 95.69 347 THR B CA 1
ATOM 7186 C C . THR B 1 347 ? 20.828 3.359 5.395 1 95.69 347 THR B C 1
ATOM 7188 O O . THR B 1 347 ? 21.703 2.744 4.781 1 95.69 347 THR B O 1
ATOM 7191 N N . ARG B 1 348 ? 19.859 3.953 4.793 1 97.12 348 ARG B N 1
ATOM 7192 C CA . ARG B 1 348 ? 19.734 3.932 3.34 1 97.12 348 ARG B CA 1
ATOM 7193 C C . ARG B 1 348 ? 20.891 4.645 2.668 1 97.12 348 ARG B C 1
ATOM 7195 O O . ARG B 1 348 ? 21.406 4.18 1.648 1 97.12 348 ARG B O 1
ATOM 7202 N N . LEU B 1 349 ? 21.297 5.77 3.223 1 98.12 349 LEU B N 1
ATOM 7203 C CA . LEU B 1 349 ? 22.422 6.508 2.664 1 98.12 349 LEU B CA 1
ATOM 7204 C C . LEU B 1 349 ? 23.719 5.73 2.84 1 98.12 349 LEU B C 1
ATOM 7206 O O . LEU B 1 349 ? 24.562 5.691 1.932 1 98.12 349 LEU B O 1
ATOM 7210 N N . ALA B 1 350 ? 23.891 5.09 3.959 1 97.44 350 ALA B N 1
ATOM 7211 C CA . ALA B 1 350 ? 25.078 4.266 4.199 1 97.44 350 ALA B CA 1
ATOM 7212 C C . ALA B 1 350 ? 25.125 3.086 3.234 1 97.44 350 ALA B C 1
ATOM 7214 O O . ALA B 1 350 ? 26.203 2.746 2.717 1 97.44 350 ALA B O 1
ATOM 7215 N N . THR B 1 351 ? 24 2.479 3.051 1 96.69 351 THR B N 1
ATOM 7216 C CA . THR B 1 351 ? 23.906 1.376 2.102 1 96.69 351 THR B CA 1
ATOM 7217 C C . THR B 1 351 ? 24.281 1.841 0.696 1 96.69 351 THR B C 1
ATOM 7219 O O . THR B 1 351 ? 24.938 1.114 -0.049 1 96.69 351 THR B O 1
ATOM 7222 N N . ALA B 1 352 ? 23.906 3.018 0.34 1 97.56 352 ALA B N 1
ATOM 7223 C CA . ALA B 1 352 ? 24.234 3.588 -0.965 1 97.56 352 ALA B CA 1
ATOM 7224 C C . ALA B 1 352 ? 25.734 3.803 -1.11 1 97.56 352 ALA B C 1
ATOM 7226 O O . ALA B 1 352 ? 26.297 3.617 -2.193 1 97.56 352 ALA B O 1
ATOM 7227 N N . ILE B 1 353 ? 26.375 4.246 -0.074 1 98.12 353 ILE B N 1
ATOM 7228 C CA . ILE B 1 353 ? 27.812 4.418 -0.092 1 98.12 353 ILE B CA 1
ATOM 7229 C C . ILE B 1 353 ? 28.5 3.08 -0.376 1 98.12 353 ILE B C 1
ATOM 7231 O O . ILE B 1 353 ? 29.391 2.994 -1.225 1 98.12 353 ILE B O 1
ATOM 7235 N N . GLU B 1 354 ? 28.062 2.049 0.304 1 97 354 GLU B N 1
ATOM 7236 C CA . GLU B 1 354 ? 28.625 0.716 0.1 1 97 354 GLU B CA 1
ATOM 7237 C C . GLU B 1 354 ? 28.406 0.244 -1.336 1 97 354 GLU B C 1
ATOM 7239 O O . GLU B 1 354 ? 29.312 -0.332 -1.943 1 97 354 GLU B O 1
ATOM 7244 N N . ALA B 1 355 ? 27.266 0.458 -1.811 1 96.06 355 ALA B N 1
ATOM 7245 C CA . ALA B 1 355 ? 26.969 0.069 -3.188 1 96.06 355 ALA B CA 1
ATOM 7246 C C . ALA B 1 355 ? 27.859 0.826 -4.172 1 96.06 355 ALA B C 1
ATOM 7248 O O . ALA B 1 355 ? 28.406 0.233 -5.102 1 96.06 355 ALA B O 1
ATOM 7249 N N . ASP B 1 356 ? 27.969 2.123 -3.975 1 96.75 356 ASP B N 1
ATOM 7250 C CA . ASP B 1 356 ? 28.766 2.965 -4.859 1 96.75 356 ASP B CA 1
ATOM 7251 C C . ASP B 1 356 ? 30.234 2.572 -4.812 1 96.75 356 ASP B C 1
ATOM 7253 O O . ASP B 1 356 ? 30.953 2.68 -5.812 1 96.75 356 ASP B O 1
ATOM 7257 N N . ASN B 1 357 ? 30.688 2.104 -3.701 1 97.19 357 ASN B N 1
ATOM 7258 C CA . ASN B 1 357 ? 32.062 1.663 -3.529 1 97.19 357 ASN B CA 1
ATOM 7259 C C . ASN B 1 357 ? 32.281 0.251 -4.07 1 97.19 357 ASN B C 1
ATOM 7261 O O . ASN B 1 357 ? 33.344 -0.317 -3.932 1 97.19 357 ASN B O 1
ATOM 7265 N N . GLY B 1 358 ? 31.266 -0.386 -4.527 1 94.38 358 GLY B N 1
ATOM 7266 C CA . GLY B 1 358 ? 31.406 -1.657 -5.219 1 94.38 358 GLY B CA 1
ATOM 7267 C C . GLY B 1 358 ? 31.266 -2.855 -4.301 1 94.38 358 GLY B C 1
ATOM 7268 O O . GLY B 1 358 ? 31.75 -3.943 -4.609 1 94.38 358 GLY B O 1
ATOM 7269 N N . ASN B 1 359 ? 30.625 -2.633 -3.166 1 93.56 359 ASN B N 1
ATOM 7270 C CA . ASN B 1 359 ? 30.406 -3.773 -2.287 1 93.56 359 ASN B CA 1
ATOM 7271 C C . ASN B 1 359 ? 29.516 -4.824 -2.957 1 93.56 359 ASN B C 1
ATOM 7273 O O . ASN B 1 359 ? 28.312 -4.613 -3.139 1 93.56 359 ASN B O 1
ATOM 7277 N N . VAL B 1 360 ? 30.016 -5.953 -3.143 1 87.31 360 VAL B N 1
ATOM 7278 C CA . VAL B 1 360 ? 29.391 -6.988 -3.961 1 87.31 360 VAL B CA 1
ATOM 7279 C C . VAL B 1 360 ? 28.188 -7.574 -3.221 1 87.31 360 VAL B C 1
ATOM 7281 O O . VAL B 1 360 ? 27.203 -7.965 -3.844 1 87.31 360 VAL B O 1
ATOM 7284 N N . GLN B 1 361 ? 28.297 -7.633 -1.931 1 86.31 361 GLN B N 1
ATOM 7285 C CA . GLN B 1 361 ? 27.203 -8.195 -1.145 1 86.31 361 GLN B CA 1
ATOM 7286 C C . GLN B 1 361 ? 25.969 -7.301 -1.198 1 86.31 361 GLN B C 1
ATOM 7288 O O . GLN B 1 361 ? 24.859 -7.793 -1.342 1 86.31 361 GLN B O 1
ATOM 7293 N N . VAL B 1 362 ? 26.172 -6.02 -1.098 1 89.81 362 VAL B N 1
ATOM 7294 C CA . VAL B 1 362 ? 25.078 -5.051 -1.137 1 89.81 362 VAL B CA 1
ATOM 7295 C C . VAL B 1 362 ? 24.438 -5.051 -2.521 1 89.81 362 VAL B C 1
ATOM 7297 O O . VAL B 1 362 ? 23.203 -5.02 -2.645 1 89.81 362 VAL B O 1
ATOM 7300 N N . LEU B 1 363 ? 25.25 -5.172 -3.506 1 87.38 363 LEU B N 1
ATOM 7301 C CA . LEU B 1 363 ? 24.75 -5.18 -4.883 1 87.38 363 LEU B CA 1
ATOM 7302 C C . LEU B 1 363 ? 24.016 -6.48 -5.188 1 87.38 363 LEU B C 1
ATOM 7304 O O . LEU B 1 363 ? 22.984 -6.465 -5.855 1 87.38 363 LEU B O 1
ATOM 7308 N N . ALA B 1 364 ? 24.516 -7.535 -4.652 1 80.94 364 ALA B N 1
ATOM 7309 C CA . ALA B 1 364 ? 23.859 -8.828 -4.852 1 80.94 364 ALA B CA 1
ATOM 7310 C C . ALA B 1 364 ? 22.516 -8.883 -4.121 1 80.94 364 ALA B C 1
ATOM 7312 O O . ALA B 1 364 ? 21.547 -9.445 -4.637 1 80.94 364 ALA B O 1
ATOM 7313 N N . ARG B 1 365 ? 22.469 -8.367 -2.975 1 83.81 365 ARG B N 1
ATOM 7314 C CA . ARG B 1 365 ? 21.234 -8.336 -2.188 1 83.81 365 ARG B CA 1
ATOM 7315 C C . ARG B 1 365 ? 20.141 -7.578 -2.918 1 83.81 365 ARG B C 1
ATOM 7317 O O . ARG B 1 365 ? 18.969 -7.973 -2.869 1 83.81 365 ARG B O 1
ATOM 7324 N N . ALA B 1 366 ? 20.484 -6.531 -3.543 1 81.19 366 ALA B N 1
ATOM 7325 C CA . ALA B 1 366 ? 19.516 -5.703 -4.266 1 81.19 366 ALA B CA 1
ATOM 7326 C C . ALA B 1 366 ? 18.844 -6.496 -5.379 1 81.19 366 ALA B C 1
ATOM 7328 O O . ALA B 1 366 ? 17.656 -6.289 -5.668 1 81.19 366 ALA B O 1
ATOM 7329 N N . LYS B 1 367 ? 19.547 -7.438 -5.918 1 73.88 367 LYS B N 1
ATOM 7330 C CA . LYS B 1 367 ? 19.047 -8.211 -7.051 1 73.88 367 LYS B CA 1
ATOM 7331 C C . LYS B 1 367 ? 18.344 -9.484 -6.574 1 73.88 367 LYS B C 1
ATOM 7333 O O . LYS B 1 367 ? 17.453 -9.992 -7.25 1 73.88 367 LYS B O 1
ATOM 7338 N N . ASP B 1 368 ? 18.703 -9.883 -5.445 1 77.94 368 ASP B N 1
ATOM 7339 C CA . ASP B 1 368 ? 18.203 -11.172 -4.969 1 77.94 368 ASP B CA 1
ATOM 7340 C C . ASP B 1 368 ? 17.156 -10.977 -3.867 1 77.94 368 ASP B C 1
ATOM 7342 O O . ASP B 1 368 ? 15.961 -10.906 -4.145 1 77.94 368 ASP B O 1
ATOM 7346 N N . GLU B 1 369 ? 17.734 -10.734 -2.664 1 76.56 369 GLU B N 1
ATOM 7347 C CA . GLU B 1 369 ? 16.875 -10.672 -1.481 1 76.56 369 GLU B CA 1
ATOM 7348 C C . GLU B 1 369 ? 15.836 -9.562 -1.613 1 76.56 369 GLU B C 1
ATOM 7350 O O . GLU B 1 369 ? 14.664 -9.766 -1.284 1 76.56 369 GLU B O 1
ATOM 7355 N N . CYS B 1 370 ? 16.203 -8.469 -2.107 1 83.75 370 CYS B N 1
ATOM 7356 C CA . CYS B 1 370 ? 15.344 -7.301 -2.168 1 83.75 370 CYS B CA 1
ATOM 7357 C C . CYS B 1 370 ? 14.305 -7.441 -3.277 1 83.75 370 CYS B C 1
ATOM 7359 O O . CYS B 1 370 ? 13.305 -6.723 -3.295 1 83.75 370 CYS B O 1
ATOM 7361 N N . ASN B 1 371 ? 14.492 -8.398 -4.133 1 78.94 371 ASN B N 1
ATOM 7362 C CA . ASN B 1 371 ? 13.562 -8.625 -5.238 1 78.94 371 ASN B CA 1
ATOM 7363 C C . ASN B 1 371 ? 12.727 -9.883 -5.02 1 78.94 371 ASN B C 1
ATOM 7365 O O . ASN B 1 371 ? 11.836 -10.18 -5.812 1 78.94 371 ASN B O 1
ATOM 7369 N N . ARG B 1 372 ? 12.992 -10.57 -4.027 1 81.69 372 ARG B N 1
ATOM 7370 C CA . ARG B 1 372 ? 12.242 -11.781 -3.738 1 81.69 372 ARG B CA 1
ATOM 7371 C C . ARG B 1 372 ? 10.82 -11.461 -3.289 1 81.69 372 ARG B C 1
ATOM 7373 O O . ARG B 1 372 ? 10.602 -10.484 -2.57 1 81.69 372 ARG B O 1
ATOM 7380 N N . LYS B 1 373 ? 10.031 -12.398 -3.672 1 82.94 373 LYS B N 1
ATOM 7381 C CA . LYS B 1 373 ? 8.625 -12.242 -3.287 1 82.94 373 LYS B CA 1
ATOM 7382 C C . LYS B 1 373 ? 8.492 -11.992 -1.787 1 82.94 373 LYS B C 1
ATOM 7384 O O . LYS B 1 373 ? 9.016 -12.758 -0.976 1 82.94 373 LYS B O 1
ATOM 7389 N N . GLY B 1 374 ? 7.82 -10.875 -1.461 1 83.44 374 GLY B N 1
ATOM 7390 C CA . GLY B 1 374 ? 7.551 -10.57 -0.066 1 83.44 374 GLY B CA 1
ATOM 7391 C C . GLY B 1 374 ? 8.562 -9.625 0.544 1 83.44 374 GLY B C 1
ATOM 7392 O O . GLY B 1 374 ? 8.398 -9.164 1.678 1 83.44 374 GLY B O 1
ATOM 7393 N N . HIS B 1 375 ? 9.57 -9.305 -0.177 1 84 375 HIS B N 1
ATOM 7394 C CA . HIS B 1 375 ? 10.594 -8.414 0.341 1 84 375 HIS B CA 1
ATOM 7395 C C . HIS B 1 375 ? 10.594 -7.082 -0.406 1 84 375 HIS B C 1
ATOM 7397 O O . HIS B 1 375 ? 11.422 -6.211 -0.129 1 84 375 HIS B O 1
ATOM 7403 N N . ASP B 1 376 ? 9.633 -6.914 -1.249 1 85.19 376 ASP B N 1
ATOM 7404 C CA . ASP B 1 376 ? 9.57 -5.742 -2.117 1 85.19 376 ASP B CA 1
ATOM 7405 C C . ASP B 1 376 ? 9.336 -4.469 -1.304 1 85.19 376 ASP B C 1
ATOM 7407 O O . ASP B 1 376 ? 9.812 -3.395 -1.677 1 85.19 376 ASP B O 1
ATOM 7411 N N . GLY B 1 377 ? 8.711 -4.578 -0.162 1 85.94 377 GLY B N 1
ATOM 7412 C CA . GLY B 1 377 ? 8.359 -3.42 0.645 1 85.94 377 GLY B CA 1
ATOM 7413 C C . GLY B 1 377 ? 9.555 -2.783 1.326 1 85.94 377 GLY B C 1
ATOM 7414 O O . GLY B 1 377 ? 9.508 -1.611 1.709 1 85.94 377 GLY B O 1
ATOM 7415 N N . ASP B 1 378 ? 10.648 -3.557 1.532 1 86.75 378 ASP B N 1
ATOM 7416 C CA . ASP B 1 378 ? 11.922 -3.092 2.082 1 86.75 378 ASP B CA 1
ATOM 7417 C C . ASP B 1 378 ? 11.711 -2.32 3.381 1 86.75 378 ASP B C 1
ATOM 7419 O O . ASP B 1 378 ? 12.203 -1.202 3.535 1 86.75 378 ASP B O 1
ATOM 7423 N N . GLU B 1 379 ? 10.938 -2.775 4.309 1 78.88 379 GLU B N 1
ATOM 7424 C CA . GLU B 1 379 ? 10.625 -2.119 5.578 1 78.88 379 GLU B CA 1
ATOM 7425 C C . GLU B 1 379 ? 11.875 -1.959 6.438 1 78.88 379 GLU B C 1
ATOM 7427 O O . GLU B 1 379 ? 11.977 -1.011 7.219 1 78.88 379 GLU B O 1
ATOM 7432 N N . ILE B 1 380 ? 12.82 -2.807 6.219 1 75.5 380 ILE B N 1
ATOM 7433 C CA . ILE B 1 380 ? 14.062 -2.734 6.992 1 75.5 380 ILE B CA 1
ATOM 7434 C C . ILE B 1 380 ? 14.938 -1.61 6.449 1 75.5 380 ILE B C 1
ATOM 7436 O O . ILE B 1 380 ? 15.688 -0.984 7.203 1 75.5 380 ILE B O 1
ATOM 7440 N N . GLY B 1 381 ? 14.875 -1.347 5.152 1 83.81 381 GLY B N 1
ATOM 7441 C CA . GLY B 1 381 ? 15.594 -0.246 4.523 1 83.81 381 GLY B CA 1
ATOM 7442 C C . GLY B 1 381 ? 17.031 -0.587 4.176 1 83.81 381 GLY B C 1
ATOM 7443 O O . GLY B 1 381 ? 17.891 0.293 4.141 1 83.81 381 GLY B O 1
ATOM 7444 N N . ASN B 1 382 ? 17.328 -1.849 3.957 1 85.56 382 ASN B N 1
ATOM 7445 C CA . ASN B 1 382 ? 18.703 -2.232 3.699 1 85.56 382 ASN B CA 1
ATOM 7446 C C . ASN B 1 382 ? 18.922 -2.6 2.234 1 85.56 382 ASN B C 1
ATOM 7448 O O . ASN B 1 382 ? 19.984 -3.131 1.874 1 85.56 382 ASN B O 1
ATOM 7452 N N . CYS B 1 383 ? 17.906 -2.418 1.422 1 92.12 383 CYS B N 1
ATOM 7453 C CA . CYS B 1 383 ? 18.078 -2.6 -0.016 1 92.12 383 CYS B CA 1
ATOM 7454 C C . CYS B 1 383 ? 18.578 -1.316 -0.671 1 92.12 383 CYS B C 1
ATOM 7456 O O . CYS B 1 383 ? 18.078 -0.231 -0.387 1 92.12 383 CYS B O 1
ATOM 7458 N N . TYR B 1 384 ? 19.625 -1.437 -1.431 1 93.94 384 TYR B N 1
ATOM 7459 C CA . TYR B 1 384 ? 20.156 -0.269 -2.127 1 93.94 384 TYR B CA 1
ATOM 7460 C C . TYR B 1 384 ? 19.141 0.277 -3.123 1 93.94 384 TYR B C 1
ATOM 7462 O O . TYR B 1 384 ? 18.625 -0.464 -3.969 1 93.94 384 TYR B O 1
ATOM 7470 N N . ARG B 1 385 ? 18.828 1.482 -3.014 1 95.62 385 ARG B N 1
ATOM 7471 C CA . ARG B 1 385 ? 18 2.268 -3.93 1 95.62 385 ARG B CA 1
ATOM 7472 C C . ARG B 1 385 ? 18.625 3.635 -4.188 1 95.62 385 ARG B C 1
ATOM 7474 O O . ARG B 1 385 ? 19.203 4.242 -3.283 1 95.62 385 ARG B O 1
ATOM 7481 N N . LYS B 1 386 ? 18.484 4.105 -5.367 1 97.75 386 LYS B N 1
ATOM 7482 C CA . LYS B 1 386 ? 19 5.438 -5.695 1 97.75 386 LYS B CA 1
ATOM 7483 C C . LYS B 1 386 ? 18.078 6.523 -5.129 1 97.75 386 LYS B C 1
ATOM 7485 O O . LYS B 1 386 ? 18.562 7.562 -4.672 1 97.75 386 LYS B O 1
ATOM 7490 N N . LEU B 1 387 ? 16.812 6.312 -5.184 1 98.56 387 LEU B N 1
ATOM 7491 C CA . LEU B 1 387 ? 15.836 7.266 -4.656 1 98.56 387 LEU B CA 1
ATOM 7492 C C . LEU B 1 387 ? 14.773 6.559 -3.822 1 98.56 387 LEU B C 1
ATOM 7494 O O . LEU B 1 387 ? 14.164 5.59 -4.281 1 98.56 387 LEU B O 1
ATOM 7498 N N . VAL B 1 388 ? 14.609 6.996 -2.66 1 98.44 388 VAL B N 1
ATOM 7499 C CA . VAL B 1 388 ? 13.531 6.539 -1.792 1 98.44 388 VAL B CA 1
ATOM 7500 C C . VAL B 1 388 ? 12.586 7.695 -1.483 1 98.44 388 VAL B C 1
ATOM 7502 O O . VAL B 1 388 ? 13.023 8.773 -1.066 1 98.44 388 VAL B O 1
ATOM 7505 N N . TYR B 1 389 ? 11.336 7.504 -1.739 1 98.62 389 TYR B N 1
ATOM 7506 C CA . TYR B 1 389 ? 10.312 8.516 -1.492 1 98.62 389 TYR B CA 1
ATOM 7507 C C . TYR B 1 389 ? 9.344 8.055 -0.407 1 98.62 389 TYR B C 1
ATOM 7509 O O . TYR B 1 389 ? 8.688 7.023 -0.549 1 98.62 389 TYR B O 1
ATOM 7517 N N . TYR B 1 390 ? 9.242 8.82 0.683 1 98.62 390 TYR B N 1
ATOM 7518 C CA . TYR B 1 390 ? 8.297 8.602 1.771 1 98.62 390 TYR B CA 1
ATOM 7519 C C . TYR B 1 390 ? 7.16 9.617 1.721 1 98.62 390 TYR B C 1
ATOM 7521 O O . TYR B 1 390 ? 7.395 10.828 1.782 1 98.62 390 TYR B O 1
ATOM 7529 N N . SER B 1 391 ? 5.961 9.125 1.597 1 98.75 391 SER B N 1
ATOM 7530 C CA . SER B 1 391 ? 4.773 9.977 1.574 1 98.75 391 SER B CA 1
ATOM 7531 C C . SER B 1 391 ? 4.008 9.883 2.891 1 98.75 391 SER B C 1
ATOM 7533 O O . SER B 1 391 ? 3.525 8.812 3.266 1 98.75 391 SER B O 1
ATOM 7535 N N . GLY B 1 392 ? 3.887 10.984 3.586 1 98.44 392 GLY B N 1
ATOM 7536 C CA . GLY B 1 392 ? 3.242 10.984 4.891 1 98.44 392 GLY B CA 1
ATOM 7537 C C . GLY B 1 392 ? 2.42 12.234 5.145 1 98.44 392 GLY B C 1
ATOM 7538 O O . GLY B 1 392 ? 1.673 12.68 4.273 1 98.44 392 GLY B O 1
ATOM 7539 N N . HIS B 1 393 ? 2.486 12.734 6.344 1 98.12 393 HIS B N 1
ATOM 7540 C CA . HIS B 1 393 ? 1.602 13.781 6.844 1 98.12 393 HIS B CA 1
ATOM 7541 C C . HIS B 1 393 ? 2.396 14.953 7.398 1 98.12 393 HIS B C 1
ATOM 7543 O O . HIS B 1 393 ? 3.629 14.953 7.355 1 98.12 393 HIS B O 1
ATOM 7549 N N . ASP B 1 394 ? 1.635 15.992 7.785 1 97.62 394 ASP B N 1
ATOM 7550 C CA . ASP B 1 394 ? 2.279 17.094 8.508 1 97.62 394 ASP B CA 1
ATOM 7551 C C . ASP B 1 394 ? 3.02 16.578 9.734 1 97.62 394 ASP B C 1
ATOM 7553 O O . ASP B 1 394 ? 4.145 17 10.016 1 97.62 394 ASP B O 1
ATOM 7557 N N . THR B 1 395 ? 2.43 15.602 10.375 1 97.5 395 THR B N 1
ATOM 7558 C CA . THR B 1 395 ? 3.061 15.039 11.57 1 97.5 395 THR B CA 1
ATOM 7559 C C . THR B 1 395 ? 4.363 14.336 11.203 1 97.5 395 THR B C 1
ATOM 7561 O O . THR B 1 395 ? 5.316 14.336 11.984 1 97.5 395 THR B O 1
ATOM 7564 N N . THR B 1 396 ? 4.434 13.703 10 1 98.44 396 THR B N 1
ATOM 7565 C CA . THR B 1 396 ? 5.676 13.109 9.523 1 98.44 396 THR B CA 1
ATOM 7566 C C . THR B 1 396 ? 6.766 14.164 9.383 1 98.44 396 THR B C 1
ATOM 7568 O O . THR B 1 396 ? 7.922 13.93 9.742 1 98.44 396 THR B O 1
ATOM 7571 N N . ILE B 1 397 ? 6.387 15.289 8.883 1 98.69 397 ILE B N 1
ATOM 7572 C CA . ILE B 1 397 ? 7.316 16.391 8.695 1 98.69 397 ILE B CA 1
ATOM 7573 C C . ILE B 1 397 ? 7.762 16.938 10.055 1 98.69 397 ILE B C 1
ATOM 7575 O O . ILE B 1 397 ? 8.945 17.203 10.258 1 98.69 397 ILE B O 1
ATOM 7579 N N . PHE B 1 398 ? 6.77 17.125 11.016 1 98.62 398 PHE B N 1
ATOM 7580 C CA . PHE B 1 398 ? 7.137 17.547 12.359 1 98.62 398 PHE B CA 1
ATOM 7581 C C . PHE B 1 398 ? 8.148 16.578 12.969 1 98.62 398 PHE B C 1
ATOM 7583 O O . PHE B 1 398 ? 9.148 17 13.555 1 98.62 398 PHE B O 1
ATOM 7590 N N . ASP B 1 399 ? 7.887 15.305 12.766 1 98.5 399 ASP B N 1
ATOM 7591 C CA . ASP B 1 399 ? 8.75 14.266 13.32 1 98.5 399 ASP B CA 1
ATOM 7592 C C . ASP B 1 399 ? 10.18 14.406 12.797 1 98.5 399 ASP B C 1
ATOM 7594 O O . ASP B 1 399 ? 11.133 14.453 13.578 1 98.5 399 ASP B O 1
ATOM 7598 N N . ILE B 1 400 ? 10.336 14.484 11.508 1 98.62 400 ILE B N 1
ATOM 7599 C CA . ILE B 1 400 ? 11.664 14.438 10.922 1 98.62 400 ILE B CA 1
ATOM 7600 C C . ILE B 1 400 ? 12.398 15.75 11.195 1 98.62 400 ILE B C 1
ATOM 7602 O O . ILE B 1 400 ? 13.602 15.758 11.445 1 98.62 400 ILE B O 1
ATOM 7606 N N . ARG B 1 401 ? 11.727 16.891 11.18 1 98.44 401 ARG B N 1
ATOM 7607 C CA . ARG B 1 401 ? 12.359 18.172 11.484 1 98.44 401 ARG B CA 1
ATOM 7608 C C . ARG B 1 401 ? 12.82 18.219 12.938 1 98.44 401 ARG B C 1
ATOM 7610 O O . ARG B 1 401 ? 13.953 18.609 13.219 1 98.44 401 ARG B O 1
ATOM 7617 N N . ALA B 1 402 ? 11.969 17.766 13.797 1 98.12 402 ALA B N 1
ATOM 7618 C CA . ALA B 1 402 ? 12.336 17.734 15.211 1 98.12 402 ALA B CA 1
ATOM 7619 C C . ALA B 1 402 ? 13.523 16.812 15.445 1 98.12 402 ALA B C 1
ATOM 7621 O O . ALA B 1 402 ? 14.406 17.109 16.25 1 98.12 402 ALA B O 1
ATOM 7622 N N . ALA B 1 403 ? 13.508 15.664 14.797 1 98.12 403 ALA B N 1
ATOM 7623 C CA . ALA B 1 403 ? 14.617 14.727 14.93 1 98.12 403 ALA B CA 1
ATOM 7624 C C . ALA B 1 403 ? 15.922 15.336 14.414 1 98.12 403 ALA B C 1
ATOM 7626 O O . ALA B 1 403 ? 17 15.023 14.914 1 98.12 403 ALA B O 1
ATOM 7627 N N . LEU B 1 404 ? 15.781 16.203 13.445 1 98.44 404 LEU B N 1
ATOM 7628 C CA . LEU B 1 404 ? 16.938 16.859 12.859 1 98.44 404 LEU B CA 1
ATOM 7629 C C . LEU B 1 404 ? 17.406 18.031 13.734 1 98.44 404 LEU B C 1
ATOM 7631 O O . LEU B 1 404 ? 18.406 18.688 13.43 1 98.44 404 LEU B O 1
ATOM 7635 N N . GLY B 1 405 ? 16.656 18.312 14.703 1 97 405 GLY B N 1
ATOM 7636 C CA . GLY B 1 405 ? 17.016 19.391 15.617 1 97 405 GLY B CA 1
ATOM 7637 C C . GLY B 1 405 ? 16.672 20.766 15.094 1 97 405 GLY B C 1
ATOM 7638 O O . GLY B 1 405 ? 17.25 21.766 15.531 1 97 405 GLY B O 1
ATOM 7639 N N . VAL B 1 406 ? 15.867 20.828 14.133 1 97.75 406 VAL B N 1
ATOM 7640 C CA . VAL B 1 406 ? 15.398 22.125 13.633 1 97.75 406 VAL B CA 1
ATOM 7641 C C . VAL B 1 406 ? 13.945 22.344 14.055 1 97.75 406 VAL B C 1
ATOM 7643 O O . VAL B 1 406 ? 13.281 21.406 14.516 1 97.75 406 VAL B O 1
ATOM 7646 N N . THR B 1 407 ? 13.461 23.547 13.914 1 96.56 407 THR B N 1
ATOM 7647 C CA . THR B 1 407 ? 12.086 23.828 14.305 1 96.56 407 THR B CA 1
ATOM 7648 C C . THR B 1 407 ? 11.109 22.984 13.484 1 96.56 407 THR B C 1
ATOM 7650 O O . THR B 1 407 ? 11.242 22.891 12.266 1 96.56 407 THR B O 1
ATOM 7653 N N . ALA B 1 408 ? 10.18 22.422 14.18 1 96.38 408 ALA B N 1
ATOM 7654 C CA . ALA B 1 408 ? 9.172 21.578 13.523 1 96.38 408 ALA B CA 1
ATOM 7655 C C . ALA B 1 408 ? 8.156 22.422 12.773 1 96.38 408 ALA B C 1
ATOM 7657 O O . ALA B 1 408 ? 7.535 21.953 11.812 1 96.38 408 ALA B O 1
ATOM 7658 N N . ILE B 1 409 ? 7.977 23.641 13.195 1 94.62 409 ILE B N 1
ATOM 7659 C CA . ILE B 1 409 ? 6.918 24.516 12.688 1 94.62 409 ILE B CA 1
ATOM 7660 C C . ILE B 1 409 ? 7.516 25.547 11.727 1 94.62 409 ILE B C 1
ATOM 7662 O O . ILE B 1 409 ? 8.445 26.266 12.086 1 94.62 409 ILE B O 1
ATOM 7666 N N . GLU B 1 410 ? 7.012 25.578 10.516 1 93.38 410 GLU B N 1
ATOM 7667 C CA . GLU B 1 410 ? 7.383 26.578 9.531 1 93.38 410 GLU B CA 1
ATOM 7668 C C . GLU B 1 410 ? 6.23 27.547 9.273 1 93.38 410 GLU B C 1
ATOM 7670 O O . GLU B 1 410 ? 5.145 27.391 9.836 1 93.38 410 GLU B O 1
ATOM 7675 N N . ASP B 1 411 ? 6.555 28.625 8.508 1 90.88 411 ASP B N 1
ATOM 7676 C CA . ASP B 1 411 ? 5.453 29.469 8.078 1 90.88 411 ASP B CA 1
ATOM 7677 C C . ASP B 1 411 ? 4.344 28.656 7.426 1 90.88 411 ASP B C 1
ATOM 7679 O O . ASP B 1 411 ? 4.609 27.828 6.551 1 90.88 411 ASP B O 1
ATOM 7683 N N . GLY B 1 412 ? 3.186 28.828 7.93 1 93.31 412 GLY B N 1
ATOM 7684 C CA . GLY B 1 412 ? 2.096 27.969 7.496 1 93.31 412 GLY B CA 1
ATOM 7685 C C . GLY B 1 412 ? 2.061 26.641 8.219 1 93.31 412 GLY B C 1
ATOM 7686 O O . GLY B 1 412 ? 1.309 25.75 7.844 1 93.31 412 GLY B O 1
ATOM 7687 N N . ILE B 1 413 ? 2.908 26.531 9.258 1 95.38 413 ILE B N 1
ATOM 7688 C CA . ILE B 1 413 ? 3.016 25.391 10.172 1 95.38 413 ILE B CA 1
ATOM 7689 C C . ILE B 1 413 ? 3.605 24.188 9.438 1 95.38 413 ILE B C 1
ATOM 7691 O O . ILE B 1 413 ? 4.75 23.812 9.688 1 95.38 413 ILE B O 1
ATOM 7695 N N . ALA B 1 414 ? 2.943 23.672 8.422 1 96.19 414 ALA B N 1
ATOM 7696 C CA . ALA B 1 414 ? 3.391 22.641 7.488 1 96.19 414 ALA B CA 1
ATOM 7697 C C . ALA B 1 414 ? 2.584 22.688 6.195 1 96.19 414 ALA B C 1
ATOM 7699 O O . ALA B 1 414 ? 1.669 21.891 5.996 1 96.19 414 ALA B O 1
ATOM 7700 N N . PRO B 1 415 ? 2.957 23.594 5.316 1 97.69 415 PRO B N 1
ATOM 7701 C CA . PRO B 1 415 ? 2.188 23.703 4.074 1 97.69 415 PRO B CA 1
ATOM 7702 C C . PRO B 1 415 ? 2.092 22.375 3.318 1 97.69 415 PRO B C 1
ATOM 7704 O O . PRO B 1 415 ? 2.875 21.469 3.576 1 97.69 415 PRO B O 1
ATOM 7707 N N . TYR B 1 416 ? 1.121 22.297 2.471 1 98.06 416 TYR B N 1
ATOM 7708 C CA . TYR B 1 416 ? 0.977 21.109 1.644 1 98.06 416 TYR B CA 1
ATOM 7709 C C . TYR B 1 416 ? 2.256 20.828 0.863 1 98.06 416 TYR B C 1
ATOM 7711 O O . TYR B 1 416 ? 3.01 21.75 0.541 1 98.06 416 TYR B O 1
ATOM 7719 N N . ALA B 1 417 ? 2.533 19.547 0.67 1 98.38 417 ALA B N 1
ATOM 7720 C CA . ALA B 1 417 ? 3.703 19.062 -0.057 1 98.38 417 ALA B CA 1
ATOM 7721 C C . ALA B 1 417 ? 4.996 19.5 0.628 1 98.38 417 ALA B C 1
ATOM 7723 O O . ALA B 1 417 ? 6.043 19.594 -0.016 1 98.38 417 ALA B O 1
ATOM 7724 N N . SER B 1 418 ? 4.914 19.938 1.89 1 98.62 418 SER B N 1
ATOM 7725 C CA . SER B 1 418 ? 6.16 20.125 2.625 1 98.62 418 SER B CA 1
ATOM 7726 C C . SER B 1 418 ? 7.043 18.875 2.525 1 98.62 418 SER B C 1
ATOM 7728 O O . SER B 1 418 ? 6.543 17.75 2.566 1 98.62 418 SER B O 1
ATOM 7730 N N . HIS B 1 419 ? 8.359 19.078 2.381 1 98.81 419 HIS B N 1
ATOM 7731 C CA . HIS B 1 419 ? 9.25 17.922 2.203 1 98.81 419 HIS B CA 1
ATOM 7732 C C . HIS B 1 419 ? 10.656 18.25 2.68 1 98.81 419 HIS B C 1
ATOM 7734 O O . HIS B 1 419 ? 11.023 19.422 2.801 1 98.81 419 HIS B O 1
ATOM 7740 N N . VAL B 1 420 ? 11.352 17.266 3.035 1 98.81 420 VAL B N 1
ATOM 7741 C CA . VAL B 1 420 ? 12.781 17.281 3.324 1 98.81 420 VAL B CA 1
ATOM 7742 C C . VAL B 1 420 ? 13.508 16.312 2.402 1 98.81 420 VAL B C 1
ATOM 7744 O O . VAL B 1 420 ? 13.102 15.148 2.266 1 98.81 420 VAL B O 1
ATOM 7747 N N . ILE B 1 421 ? 14.523 16.797 1.734 1 98.81 421 ILE B N 1
ATOM 7748 C CA . ILE B 1 421 ? 15.312 16.016 0.789 1 98.81 421 ILE B CA 1
ATOM 7749 C C . ILE B 1 421 ? 16.719 15.781 1.345 1 98.81 421 ILE B C 1
ATOM 7751 O O . ILE B 1 421 ? 17.406 16.734 1.711 1 98.81 421 ILE B O 1
ATOM 7755 N N . PHE B 1 422 ? 17.125 14.562 1.409 1 98.81 422 PHE B N 1
ATOM 7756 C CA . PHE B 1 422 ? 18.484 14.18 1.756 1 98.81 422 PHE B CA 1
ATOM 7757 C C . PHE B 1 422 ? 19.25 13.695 0.524 1 98.81 422 PHE B C 1
ATOM 7759 O O . PHE B 1 422 ? 18.891 12.688 -0.079 1 98.81 422 PHE B O 1
ATOM 7766 N N . GLU B 1 423 ? 20.328 14.383 0.201 1 98.44 423 GLU B N 1
ATOM 7767 C CA . GLU B 1 423 ? 21.156 13.992 -0.933 1 98.44 423 GLU B CA 1
ATOM 7768 C C . GLU B 1 423 ? 22.5 13.461 -0.467 1 98.44 423 GLU B C 1
ATOM 7770 O O . GLU B 1 423 ? 23.188 14.094 0.345 1 98.44 423 GLU B O 1
ATOM 7775 N N . LEU B 1 424 ? 22.812 12.312 -0.922 1 98.75 424 LEU B N 1
ATOM 7776 C CA . LEU B 1 424 ? 24.172 11.797 -0.805 1 98.75 424 LEU B CA 1
ATOM 7777 C C . LEU B 1 424 ? 24.984 12.133 -2.043 1 98.75 424 LEU B C 1
ATOM 7779 O O . LEU B 1 424 ? 24.609 11.781 -3.162 1 98.75 424 LEU B O 1
ATOM 7783 N N . ARG B 1 425 ? 26.141 12.789 -1.85 1 98.12 425 ARG B N 1
ATOM 7784 C CA . ARG B 1 425 ? 26.969 13.227 -2.969 1 98.12 425 ARG B CA 1
ATOM 7785 C C . ARG B 1 425 ? 28.406 12.711 -2.832 1 98.12 425 ARG B C 1
ATOM 7787 O O . ARG B 1 425 ? 28.984 12.766 -1.749 1 98.12 425 ARG B O 1
ATOM 7794 N N . ARG B 1 426 ? 28.875 12.156 -3.877 1 98.25 426 ARG B N 1
ATOM 7795 C CA . ARG B 1 426 ? 30.297 11.789 -3.91 1 98.25 426 ARG B CA 1
ATOM 7796 C C . ARG B 1 426 ? 31.156 12.969 -4.363 1 98.25 426 ARG B C 1
ATOM 7798 O O . ARG B 1 426 ? 30.906 13.547 -5.422 1 98.25 426 ARG B O 1
ATOM 7805 N N . THR B 1 427 ? 32.219 13.266 -3.602 1 96.81 427 THR B N 1
ATOM 7806 C CA . THR B 1 427 ? 33.031 14.469 -3.848 1 96.81 427 THR B CA 1
ATOM 7807 C C . THR B 1 427 ? 34.438 14.094 -4.316 1 96.81 427 THR B C 1
ATOM 7809 O O . THR B 1 427 ? 35.219 14.969 -4.676 1 96.81 427 THR B O 1
ATOM 7812 N N . GLY B 1 428 ? 34.781 12.875 -4.293 1 95.62 428 GLY B N 1
ATOM 7813 C CA . GLY B 1 428 ? 36.094 12.422 -4.699 1 95.62 428 GLY B CA 1
ATOM 7814 C C . GLY B 1 428 ? 36.188 10.922 -4.91 1 95.62 428 GLY B C 1
ATOM 7815 O O . GLY B 1 428 ? 35.156 10.227 -4.836 1 95.62 428 GLY B O 1
ATOM 7816 N N . PRO B 1 429 ? 37.312 10.438 -5.168 1 94.69 429 PRO B N 1
ATOM 7817 C CA . PRO B 1 429 ? 37.469 9.031 -5.539 1 94.69 429 PRO B CA 1
ATOM 7818 C C . PRO B 1 429 ? 37.625 8.117 -4.328 1 94.69 429 PRO B C 1
ATOM 7820 O O . PRO B 1 429 ? 37.531 6.895 -4.453 1 94.69 429 PRO B O 1
ATOM 7823 N N . GLU B 1 430 ? 37.844 8.734 -3.18 1 95.12 430 GLU B N 1
ATOM 7824 C CA . GLU B 1 430 ? 38.094 7.902 -2.01 1 95.12 430 GLU B CA 1
ATOM 7825 C C . GLU B 1 430 ? 36.812 7.32 -1.45 1 95.12 430 GLU B C 1
ATOM 7827 O O . GLU B 1 430 ? 35.719 7.863 -1.678 1 95.12 430 GLU B O 1
ATOM 7832 N N . GLU B 1 431 ? 36.938 6.305 -0.642 1 95.06 431 GLU B N 1
ATOM 7833 C CA . GLU B 1 431 ? 35.812 5.535 -0.117 1 95.06 431 GLU B CA 1
ATOM 7834 C C . GLU B 1 431 ? 34.906 6.398 0.77 1 95.06 431 GLU B C 1
ATOM 7836 O O . GLU B 1 431 ? 33.719 6.18 0.837 1 95.06 431 GLU B O 1
ATOM 7841 N N . ASN B 1 432 ? 35.531 7.359 1.396 1 95.19 432 ASN B N 1
ATOM 7842 C CA . ASN B 1 432 ? 34.75 8.156 2.352 1 95.19 432 ASN B CA 1
ATOM 7843 C C . ASN B 1 432 ? 34.5 9.555 1.815 1 95.19 432 ASN B C 1
ATOM 7845 O O . ASN B 1 432 ? 34.062 10.438 2.564 1 95.19 432 ASN B O 1
ATOM 7849 N N . ASP B 1 433 ? 34.719 9.766 0.529 1 96.88 433 ASP B N 1
ATOM 7850 C CA . ASP B 1 433 ? 34.5 11.078 -0.082 1 96.88 433 ASP B CA 1
ATOM 7851 C C . ASP B 1 433 ? 33.031 11.312 -0.412 1 96.88 433 ASP B C 1
ATOM 7853 O O . ASP B 1 433 ? 32.656 11.469 -1.579 1 96.88 433 ASP B O 1
ATOM 7857 N N . PHE B 1 434 ? 32.25 11.266 0.657 1 98.5 434 PHE B N 1
ATOM 7858 C CA . PHE B 1 434 ? 30.828 11.484 0.503 1 98.5 434 PHE B CA 1
ATOM 7859 C C . PHE B 1 434 ? 30.344 12.602 1.43 1 98.5 434 PHE B C 1
ATOM 7861 O O . PHE B 1 434 ? 30.875 12.766 2.529 1 98.5 434 PHE B O 1
ATOM 7868 N N . ARG B 1 435 ? 29.391 13.352 0.979 1 98.25 435 ARG B N 1
ATOM 7869 C CA . ARG B 1 435 ? 28.719 14.391 1.759 1 98.25 435 ARG B CA 1
ATOM 7870 C C . ARG B 1 435 ? 27.203 14.195 1.746 1 98.25 435 ARG B C 1
ATOM 7872 O O . ARG B 1 435 ? 26.656 13.609 0.811 1 98.25 435 ARG B O 1
ATOM 7879 N N . VAL B 1 436 ? 26.547 14.594 2.805 1 98.56 436 VAL B N 1
ATOM 7880 C CA . VAL B 1 436 ? 25.094 14.641 2.893 1 98.56 436 VAL B CA 1
ATOM 7881 C C . VAL B 1 436 ? 24.625 16.094 2.881 1 98.56 436 VAL B C 1
ATOM 7883 O O . VAL B 1 436 ? 25.125 16.922 3.65 1 98.56 436 VAL B O 1
ATOM 7886 N N . SER B 1 437 ? 23.719 16.391 1.968 1 98.19 437 SER B N 1
ATOM 7887 C CA . SER B 1 437 ? 23.078 17.703 1.897 1 98.19 437 SER B CA 1
ATOM 7888 C C . SER B 1 437 ? 21.578 17.594 2.152 1 98.19 437 SER B C 1
ATOM 7890 O O . SER B 1 437 ? 20.922 16.672 1.656 1 98.19 437 SER B O 1
ATOM 7892 N N . VAL B 1 438 ? 21.062 18.531 2.934 1 98.56 438 VAL B N 1
ATOM 7893 C CA . VAL B 1 438 ? 19.656 18.5 3.301 1 98.56 438 VAL B CA 1
ATOM 7894 C C . VAL B 1 438 ? 18.953 19.75 2.777 1 98.56 438 VAL B C 1
ATOM 7896 O O . VAL B 1 438 ? 19.438 20.859 2.947 1 98.56 438 VAL B O 1
ATOM 7899 N N . TYR B 1 439 ? 17.828 19.531 2.096 1 98.19 439 TYR B N 1
ATOM 7900 C CA . TYR B 1 439 ? 16.984 20.594 1.561 1 98.19 439 TYR B CA 1
ATOM 7901 C C . TYR B 1 439 ? 15.555 20.469 2.045 1 98.19 439 TYR B C 1
ATOM 7903 O O . TYR B 1 439 ? 15.133 19.391 2.479 1 98.19 439 TYR B O 1
ATOM 7911 N N . ALA B 1 440 ? 14.828 21.562 2.062 1 98.12 440 ALA B N 1
ATOM 7912 C CA . ALA B 1 440 ? 13.414 21.547 2.42 1 98.12 440 ALA B CA 1
ATOM 7913 C C . ALA B 1 440 ? 12.617 22.516 1.554 1 98.12 440 ALA B C 1
ATOM 7915 O O . ALA B 1 440 ? 13.164 23.5 1.058 1 98.12 440 ALA B O 1
ATOM 7916 N N . GLY B 1 441 ? 11.422 22.188 1.306 1 97.69 441 GLY B N 1
ATOM 7917 C CA . GLY B 1 441 ? 10.492 23.016 0.538 1 97.69 441 GLY B CA 1
ATOM 7918 C C . GLY B 1 441 ? 9.039 22.594 0.714 1 97.69 441 GLY B C 1
ATOM 7919 O O . GLY B 1 441 ? 8.719 21.812 1.615 1 97.69 441 GLY B O 1
ATOM 7920 N N . HIS B 1 442 ? 8.148 23.219 -0.021 1 97.75 442 HIS B N 1
ATOM 7921 C CA . HIS B 1 442 ? 6.73 22.875 -0.071 1 97.75 442 HIS B CA 1
ATOM 7922 C C . HIS B 1 442 ? 6.117 23.25 -1.416 1 97.75 442 HIS B C 1
ATOM 7924 O O . HIS B 1 442 ? 6.84 23.516 -2.379 1 97.75 442 HIS B O 1
ATOM 7930 N N . TYR B 1 443 ? 4.801 23.219 -1.521 1 95.62 443 TYR B N 1
ATOM 7931 C CA . TYR B 1 443 ? 4.137 23.281 -2.818 1 95.62 443 TYR B CA 1
ATOM 7932 C C . TYR B 1 443 ? 4.43 24.609 -3.518 1 95.62 443 TYR B C 1
ATOM 7934 O O . TYR B 1 443 ? 4.422 24.688 -4.746 1 95.62 443 TYR B O 1
ATOM 7942 N N . ASP B 1 444 ? 4.695 25.672 -2.809 1 91.56 444 ASP B N 1
ATOM 7943 C CA . ASP B 1 444 ? 4.867 26.984 -3.406 1 91.56 444 ASP B CA 1
ATOM 7944 C C . ASP B 1 444 ? 6.293 27.5 -3.213 1 91.56 444 ASP B C 1
ATOM 7946 O O . ASP B 1 444 ? 6.57 28.672 -3.432 1 91.56 444 ASP B O 1
ATOM 7950 N N . GLN B 1 445 ? 7.109 26.656 -2.727 1 93.56 445 GLN B N 1
ATOM 7951 C CA . GLN B 1 445 ? 8.508 27.016 -2.514 1 93.56 445 GLN B CA 1
ATOM 7952 C C . GLN B 1 445 ? 9.438 25.891 -2.949 1 93.56 445 GLN B C 1
ATOM 7954 O O . GLN B 1 445 ? 9.367 24.781 -2.412 1 93.56 445 GLN B O 1
ATOM 7959 N N . LYS B 1 446 ? 10.305 26.203 -3.863 1 92.75 446 LYS B N 1
ATOM 7960 C CA . LYS B 1 446 ? 11.305 25.234 -4.285 1 92.75 446 LYS B CA 1
ATOM 7961 C C . LYS B 1 446 ? 12.219 24.844 -3.125 1 92.75 446 LYS B C 1
ATOM 7963 O O . LYS B 1 446 ? 12.469 25.656 -2.23 1 92.75 446 LYS B O 1
ATOM 7968 N N . PRO B 1 447 ? 12.789 23.656 -3.188 1 96.31 447 PRO B N 1
ATOM 7969 C CA . PRO B 1 447 ? 13.68 23.219 -2.109 1 96.31 447 PRO B CA 1
ATOM 7970 C C . PRO B 1 447 ? 14.875 24.156 -1.92 1 96.31 447 PRO B C 1
ATOM 7972 O O . PRO B 1 447 ? 15.492 24.578 -2.898 1 96.31 447 PRO B O 1
ATOM 7975 N N . ARG B 1 448 ? 15.133 24.516 -0.68 1 96.31 448 ARG B N 1
ATOM 7976 C CA . ARG B 1 448 ? 16.281 25.328 -0.266 1 96.31 448 ARG B CA 1
ATOM 7977 C C . ARG B 1 448 ? 17.078 24.625 0.828 1 96.31 448 ARG B C 1
ATOM 7979 O O . ARG B 1 448 ? 16.562 23.719 1.496 1 96.31 448 ARG B O 1
ATOM 7986 N N . PRO B 1 449 ? 18.312 25.031 0.94 1 97.25 449 PRO B N 1
ATOM 7987 C CA . PRO B 1 449 ? 19.125 24.422 1.992 1 97.25 449 PRO B CA 1
ATOM 7988 C C . PRO B 1 449 ? 18.484 24.531 3.373 1 97.25 449 PRO B C 1
ATOM 7990 O O . PRO B 1 449 ? 17.953 25.578 3.734 1 97.25 449 PRO B O 1
ATOM 7993 N N . LEU B 1 450 ? 18.5 23.469 4.082 1 97.88 450 LEU B N 1
ATOM 7994 C CA . LEU B 1 450 ? 18.047 23.422 5.469 1 97.88 450 LEU B CA 1
ATOM 7995 C C . LEU B 1 450 ? 19.219 23.391 6.434 1 97.88 450 LEU B C 1
ATOM 7997 O O . LEU B 1 450 ? 19.938 22.391 6.508 1 97.88 450 LEU B O 1
ATOM 8001 N N . PHE B 1 451 ? 19.375 24.422 7.18 1 97.62 451 PHE B N 1
ATOM 8002 C CA . PHE B 1 451 ? 20.484 24.516 8.125 1 97.62 451 PHE B CA 1
ATOM 8003 C C . PHE B 1 451 ? 20.094 23.953 9.477 1 97.62 451 PHE B C 1
ATOM 8005 O O . PHE B 1 451 ? 18.969 24.141 9.945 1 97.62 451 PHE B O 1
ATOM 8012 N N . GLY B 1 452 ? 21.078 23.25 10.102 1 97.44 452 GLY B N 1
ATOM 8013 C CA . GLY B 1 452 ? 20.734 22.672 11.398 1 97.44 452 GLY B CA 1
ATOM 8014 C C . GLY B 1 452 ? 21.922 22.047 12.102 1 97.44 452 GLY B C 1
ATOM 8015 O O . GLY B 1 452 ? 23.016 22 11.555 1 97.44 452 GLY B O 1
ATOM 8016 N N . PRO B 1 453 ? 21.688 21.625 13.312 1 97.75 453 PRO B N 1
ATOM 8017 C CA . PRO B 1 453 ? 22.766 21.047 14.109 1 97.75 453 PRO B CA 1
ATOM 8018 C C . PRO B 1 453 ? 23.281 19.719 13.539 1 97.75 453 PRO B C 1
ATOM 8020 O O . PRO B 1 453 ? 24.375 19.281 13.875 1 97.75 453 PRO B O 1
ATOM 8023 N N . PHE B 1 454 ? 22.516 19.062 12.68 1 97.81 454 PHE B N 1
ATOM 8024 C CA . PHE B 1 454 ? 22.891 17.797 12.086 1 97.81 454 PHE B CA 1
ATOM 8025 C C . PHE B 1 454 ? 24.141 17.938 11.234 1 97.81 454 PHE B C 1
ATOM 8027 O O . PHE B 1 454 ? 24.797 16.953 10.883 1 97.81 454 PHE B O 1
ATOM 8034 N N . CYS B 1 455 ? 24.484 19.109 10.883 1 97.75 455 CYS B N 1
ATOM 8035 C CA . CYS B 1 455 ? 25.719 19.453 10.18 1 97.75 455 CYS B CA 1
ATOM 8036 C C . CYS B 1 455 ? 26.375 20.688 10.781 1 97.75 455 CYS B C 1
ATOM 8038 O O . CYS B 1 455 ? 26.812 21.578 10.047 1 97.75 455 CYS B O 1
ATOM 8040 N N . ASP B 1 456 ? 26.328 20.75 12.016 1 96.62 456 ASP B N 1
ATOM 8041 C CA . ASP B 1 456 ? 26.984 21.812 12.773 1 96.62 456 ASP B CA 1
ATOM 8042 C C . ASP B 1 456 ? 26.562 23.188 12.273 1 96.62 456 ASP B C 1
ATOM 8044 O O . ASP B 1 456 ? 27.391 24.047 12 1 96.62 456 ASP B O 1
ATOM 8048 N N . GLY B 1 457 ? 25.375 23.312 12.055 1 96.69 457 GLY B N 1
ATOM 8049 C CA . GLY B 1 457 ? 24.797 24.594 11.664 1 96.69 457 GLY B CA 1
ATOM 8050 C C . GLY B 1 457 ? 24.797 24.812 10.164 1 96.69 457 GLY B C 1
ATOM 8051 O O . GLY B 1 457 ? 24.328 25.844 9.688 1 96.69 457 GLY B O 1
ATOM 8052 N N . ASN B 1 458 ? 25.25 23.859 9.438 1 96.88 458 ASN B N 1
ATOM 8053 C CA . ASN B 1 458 ? 25.234 23.906 7.98 1 96.88 458 ASN B CA 1
ATOM 8054 C C . ASN B 1 458 ? 24.156 23 7.395 1 96.88 458 ASN B C 1
ATOM 8056 O O . ASN B 1 458 ? 23.453 22.312 8.133 1 96.88 458 ASN B O 1
ATOM 8060 N N . PHE B 1 459 ? 24.031 23.125 6.074 1 97.75 459 PHE B N 1
ATOM 8061 C CA . PHE B 1 459 ? 23.031 22.266 5.434 1 97.75 459 PHE B CA 1
ATOM 8062 C C . PHE B 1 459 ? 23.703 21.031 4.832 1 97.75 459 PHE B C 1
ATOM 8064 O O . PHE B 1 459 ? 23.016 20.109 4.383 1 97.75 459 PHE B O 1
ATOM 8071 N N . SER B 1 460 ? 25.047 21.031 4.863 1 97.69 460 SER B N 1
ATOM 8072 C CA . SER B 1 460 ? 25.812 19.938 4.285 1 97.69 460 SER B CA 1
ATOM 8073 C C . SER B 1 460 ? 27.047 19.625 5.125 1 97.69 460 SER B C 1
ATOM 8075 O O . SER B 1 460 ? 27.656 20.531 5.695 1 97.69 460 SER B O 1
ATOM 8077 N N . CYS B 1 461 ? 27.406 18.391 5.223 1 97.94 461 CYS B N 1
ATOM 8078 C CA . CYS B 1 461 ? 28.594 17.906 5.918 1 97.94 461 CYS B CA 1
ATOM 8079 C C . CYS B 1 461 ? 29.016 16.531 5.402 1 97.94 461 CYS B C 1
ATOM 8081 O O . CYS B 1 461 ? 28.359 15.969 4.523 1 97.94 461 CYS B O 1
ATOM 8083 N N . THR B 1 462 ? 30.172 16.062 5.848 1 98 462 THR B N 1
ATOM 8084 C CA . THR B 1 462 ? 30.594 14.727 5.434 1 98 462 THR B CA 1
ATOM 8085 C C . THR B 1 462 ? 29.594 13.672 5.887 1 98 462 THR B C 1
ATOM 8087 O O . THR B 1 462 ? 28.938 13.828 6.926 1 98 462 THR B O 1
ATOM 8090 N N . ALA B 1 463 ? 29.453 12.688 5.102 1 98.5 463 ALA B N 1
ATOM 8091 C CA . ALA B 1 463 ? 28.531 11.609 5.461 1 98.5 463 ALA B CA 1
ATOM 8092 C C . ALA B 1 463 ? 28.875 11.023 6.828 1 98.5 463 ALA B C 1
ATOM 8094 O O . ALA B 1 463 ? 27.984 10.758 7.641 1 98.5 463 ALA B O 1
ATOM 8095 N N . SER B 1 464 ? 30.125 10.859 7.082 1 97.94 464 SER B N 1
ATOM 8096 C CA . SER B 1 464 ? 30.562 10.32 8.359 1 97.94 464 SER B CA 1
ATOM 8097 C C . SER B 1 464 ? 30.109 11.195 9.523 1 97.94 464 SER B C 1
ATOM 8099 O O . SER B 1 464 ? 29.672 10.68 10.555 1 97.94 464 SER B O 1
ATOM 8101 N N . SER B 1 465 ? 30.25 12.469 9.352 1 98.12 465 SER B N 1
ATOM 8102 C CA . SER B 1 465 ? 29.812 13.398 10.398 1 98.12 465 SER B CA 1
ATOM 8103 C C . SER B 1 465 ? 28.312 13.336 10.609 1 98.12 465 SER B C 1
ATOM 8105 O O . SER B 1 465 ? 27.828 13.375 11.742 1 98.12 465 SER B O 1
ATOM 8107 N N . PHE B 1 466 ? 27.578 13.312 9.562 1 98.5 466 PHE B N 1
ATOM 8108 C CA . PHE B 1 466 ? 26.125 13.227 9.641 1 98.5 466 PHE B CA 1
ATOM 8109 C C . PHE B 1 466 ? 25.703 11.961 10.375 1 98.5 466 PHE B C 1
ATOM 8111 O O . PHE B 1 466 ? 24.859 12.008 11.273 1 98.5 466 PHE B O 1
ATOM 8118 N N . PHE B 1 467 ? 26.281 10.797 10.023 1 98.19 467 PHE B N 1
ATOM 8119 C CA . PHE B 1 467 ? 25.938 9.523 10.633 1 98.19 467 PHE B CA 1
ATOM 8120 C C . PHE B 1 467 ? 26.266 9.523 12.117 1 98.19 467 PHE B C 1
ATOM 8122 O O . PHE B 1 467 ? 25.516 9 12.938 1 98.19 467 PHE B O 1
ATOM 8129 N N . SER B 1 468 ? 27.422 10.07 12.383 1 97.81 468 SER B N 1
ATOM 8130 C CA . SER B 1 468 ? 27.812 10.18 13.781 1 97.81 468 SER B CA 1
ATOM 8131 C C . SER B 1 468 ? 26.828 11.023 14.57 1 97.81 468 SER B C 1
ATOM 8133 O O . SER B 1 468 ? 26.484 10.688 15.711 1 97.81 468 SER B O 1
ATOM 8135 N N . TRP B 1 469 ? 26.422 12.086 14 1 97.94 469 TRP B N 1
ATOM 8136 C CA . TRP B 1 469 ? 25.438 12.938 14.656 1 97.94 469 TRP B CA 1
ATOM 8137 C C . TRP B 1 469 ? 24.141 12.172 14.914 1 97.94 469 TRP B C 1
ATOM 8139 O O . TRP B 1 469 ? 23.562 12.273 16 1 97.94 469 TRP B O 1
ATOM 8149 N N . VAL B 1 470 ? 23.641 11.43 13.953 1 97.94 470 VAL B N 1
ATOM 8150 C CA . VAL B 1 470 ? 22.406 10.656 14.078 1 97.94 470 VAL B CA 1
ATOM 8151 C C . VAL B 1 470 ? 22.562 9.625 15.195 1 97.94 470 VAL B C 1
ATOM 8153 O O . VAL B 1 470 ? 21.672 9.477 16.031 1 97.94 470 VAL B O 1
ATOM 8156 N N . LEU B 1 471 ? 23.672 8.945 15.219 1 96.19 471 LEU B N 1
ATOM 8157 C CA . LEU B 1 471 ? 23.938 7.91 16.203 1 96.19 471 LEU B CA 1
ATOM 8158 C C . LEU B 1 471 ? 23.953 8.5 17.609 1 96.19 471 LEU B C 1
ATOM 8160 O O . LEU B 1 471 ? 23.531 7.84 18.578 1 96.19 471 LEU B O 1
ATOM 8164 N N . ASN B 1 472 ? 24.406 9.688 17.656 1 95.69 472 ASN B N 1
ATOM 8165 C CA . ASN B 1 472 ? 24.531 10.32 18.953 1 95.69 472 ASN B CA 1
ATOM 8166 C C . ASN B 1 472 ? 23.219 10.961 19.391 1 95.69 472 ASN B C 1
ATOM 8168 O O . ASN B 1 472 ? 23 11.203 20.578 1 95.69 472 ASN B O 1
ATOM 8172 N N . THR B 1 473 ? 22.391 11.242 18.5 1 95.12 473 THR B N 1
ATOM 8173 C CA . THR B 1 473 ? 21.156 11.977 18.797 1 95.12 473 THR B CA 1
ATOM 8174 C C . THR B 1 473 ? 20 11.008 19 1 95.12 473 THR B C 1
ATOM 8176 O O . THR B 1 473 ? 19.141 11.227 19.859 1 95.12 473 THR B O 1
ATOM 8179 N N . VAL B 1 474 ? 19.891 9.984 18.203 1 95.94 474 VAL B N 1
ATOM 8180 C CA . VAL B 1 474 ? 18.781 9.047 18.219 1 95.94 474 VAL B CA 1
ATOM 8181 C C . VAL B 1 474 ? 19.141 7.812 19.047 1 95.94 474 VAL B C 1
ATOM 8183 O O . VAL B 1 474 ? 20.172 7.18 18.797 1 95.94 474 VAL B O 1
ATOM 8186 N N . PRO B 1 475 ? 18.266 7.484 19.938 1 93.94 475 PRO B N 1
ATOM 8187 C CA . PRO B 1 475 ? 18.547 6.273 20.703 1 93.94 475 PRO B CA 1
ATOM 8188 C C . PRO B 1 475 ? 18.656 5.023 19.844 1 93.94 475 PRO B C 1
ATOM 8190 O O . PRO B 1 475 ? 17.953 4.906 18.828 1 93.94 475 PRO B O 1
ATOM 8193 N N . ASN B 1 476 ? 19.438 4.098 20.266 1 88.88 476 ASN B N 1
ATOM 8194 C CA . ASN B 1 476 ? 19.625 2.852 19.531 1 88.88 476 ASN B CA 1
ATOM 8195 C C . ASN B 1 476 ? 18.344 2.023 19.5 1 88.88 476 ASN B C 1
ATOM 8197 O O . ASN B 1 476 ? 18.062 1.355 18.5 1 88.88 476 ASN B O 1
ATOM 8201 N N . ASN B 1 477 ? 17.703 2.09 20.609 1 92.38 477 ASN B N 1
ATOM 8202 C CA . ASN B 1 477 ? 16.422 1.408 20.703 1 92.38 477 ASN B CA 1
ATOM 8203 C C . ASN B 1 477 ? 15.297 2.379 21.047 1 92.38 477 ASN B C 1
ATOM 8205 O O . ASN B 1 477 ? 14.945 2.541 22.219 1 92.38 477 ASN B O 1
ATOM 8209 N N . VAL B 1 478 ? 14.703 2.879 20.047 1 94.06 478 VAL B N 1
ATOM 8210 C CA . VAL B 1 478 ? 13.68 3.902 20.188 1 94.06 478 VAL B CA 1
ATOM 8211 C C . VAL B 1 478 ? 12.484 3.328 20.953 1 94.06 478 VAL B C 1
ATOM 8213 O O . VAL B 1 478 ? 11.875 4.016 21.781 1 94.06 478 VAL B O 1
ATOM 8216 N N . SER B 1 479 ? 12.109 2.08 20.688 1 92.69 479 SER B N 1
ATOM 8217 C CA . SER B 1 479 ? 10.977 1.446 21.344 1 92.69 479 SER B CA 1
ATOM 8218 C C . SER B 1 479 ? 11.188 1.383 22.859 1 92.69 479 SER B C 1
ATOM 8220 O O . SER B 1 479 ? 10.258 1.627 23.625 1 92.69 479 SER B O 1
ATOM 8222 N N . GLU B 1 480 ? 12.367 1.064 23.266 1 94.75 480 GLU B N 1
ATOM 8223 C CA . GLU B 1 480 ? 12.68 1.02 24.688 1 94.75 480 GLU B CA 1
ATOM 8224 C C . GLU B 1 480 ? 12.633 2.412 25.312 1 94.75 480 GLU B C 1
ATOM 8226 O O . GLU B 1 480 ? 12.133 2.586 26.422 1 94.75 480 GLU B O 1
ATOM 8231 N N . ALA B 1 481 ? 13.188 3.332 24.578 1 95.88 481 ALA B N 1
ATOM 8232 C CA . ALA B 1 481 ? 13.18 4.707 25.078 1 95.88 481 ALA B CA 1
ATOM 8233 C C . ALA B 1 481 ? 11.758 5.23 25.234 1 95.88 481 ALA B C 1
ATOM 8235 O O . ALA B 1 481 ? 11.477 6.027 26.125 1 95.88 481 ALA B O 1
ATOM 8236 N N . CYS B 1 482 ? 10.844 4.77 24.422 1 96.38 482 CYS B N 1
ATOM 8237 C CA . CYS B 1 482 ? 9.461 5.246 24.375 1 96.38 482 CYS B CA 1
ATOM 8238 C C . CYS B 1 482 ? 8.672 4.746 25.594 1 96.38 482 CYS B C 1
ATOM 8240 O O . CYS B 1 482 ? 7.605 5.277 25.891 1 96.38 482 CYS B O 1
ATOM 8242 N N . ILE B 1 483 ? 9.172 3.799 26.344 1 96.5 483 ILE B N 1
ATOM 8243 C CA . ILE B 1 483 ? 8.398 3.27 27.453 1 96.5 483 ILE B CA 1
ATOM 8244 C C . ILE B 1 483 ? 8.992 3.77 28.766 1 96.5 483 ILE B C 1
ATOM 8246 O O . ILE B 1 483 ? 8.539 3.381 29.859 1 96.5 483 ILE B O 1
ATOM 8250 N N . ARG B 1 484 ? 9.984 4.562 28.688 1 95.19 484 ARG B N 1
ATOM 8251 C CA . ARG B 1 484 ? 10.57 5.156 29.891 1 95.19 484 ARG B CA 1
ATOM 8252 C C . ARG B 1 484 ? 9.758 6.355 30.359 1 95.19 484 ARG B C 1
ATOM 8254 O O . ARG B 1 484 ? 10.266 7.473 30.438 1 95.19 484 ARG B O 1
ATOM 8261 N N . THR B 1 485 ? 8.633 6.121 30.797 1 96.31 485 THR B N 1
ATOM 8262 C CA . THR B 1 485 ? 7.656 7.156 31.109 1 96.31 485 THR B CA 1
ATOM 8263 C C . THR B 1 485 ? 8.031 7.867 32.406 1 96.31 485 THR B C 1
ATOM 8265 O O . THR B 1 485 ? 7.516 8.953 32.688 1 96.31 485 THR B O 1
ATOM 8268 N N . GLU B 1 486 ? 8.922 7.312 33.188 1 95.94 486 GLU B N 1
ATOM 8269 C CA . GLU B 1 486 ? 9.391 7.945 34.406 1 95.94 486 GLU B CA 1
ATOM 8270 C C . GLU B 1 486 ? 10.109 9.258 34.125 1 95.94 486 GLU B C 1
ATOM 8272 O O . GLU B 1 486 ? 10.281 10.094 35 1 95.94 486 GLU B O 1
ATOM 8277 N N . ARG B 1 487 ? 10.461 9.477 32.938 1 95.44 487 ARG B N 1
A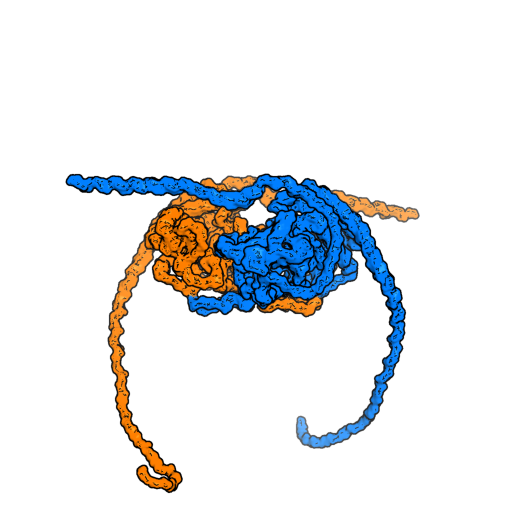TOM 8278 C CA . ARG B 1 487 ? 11.195 10.68 32.531 1 95.44 487 ARG B CA 1
ATOM 8279 C C . ARG B 1 487 ? 10.242 11.844 32.281 1 95.44 487 ARG B C 1
ATOM 8281 O O . ARG B 1 487 ? 10.672 12.992 32.156 1 95.44 487 ARG B O 1
ATOM 8288 N N . ALA B 1 488 ? 9.016 11.594 32.188 1 96.81 488 ALA B N 1
ATOM 8289 C CA . ALA B 1 488 ? 8.023 12.57 31.75 1 96.81 488 ALA B CA 1
ATOM 8290 C C . ALA B 1 488 ? 8.047 13.812 32.625 1 96.81 488 ALA B C 1
ATOM 8292 O O . ALA B 1 488 ? 8.07 14.938 32.125 1 96.81 488 ALA B O 1
ATOM 8293 N N . PRO B 1 489 ? 8.109 13.664 34.031 1 95.31 489 PRO B N 1
ATOM 8294 C CA . PRO B 1 489 ? 8.094 14.867 34.875 1 95.31 489 PRO B CA 1
ATOM 8295 C C . PRO B 1 489 ? 9.289 15.781 34.625 1 95.31 489 PRO B C 1
ATOM 8297 O O . PRO B 1 489 ? 9.125 17 34.562 1 95.31 489 PRO B O 1
ATOM 8300 N N . ASP B 1 490 ? 10.359 15.227 34.438 1 95 490 ASP B N 1
ATOM 8301 C CA . ASP B 1 490 ? 11.562 16.016 34.188 1 95 490 ASP B CA 1
ATOM 8302 C C . ASP B 1 490 ? 11.477 16.734 32.844 1 95 490 ASP B C 1
ATOM 8304 O O . ASP B 1 490 ? 11.875 17.891 32.719 1 95 490 ASP B O 1
ATOM 8308 N N . ILE B 1 491 ? 11.047 16.047 31.859 1 95 491 ILE B N 1
ATOM 8309 C CA . ILE B 1 491 ? 10.898 16.625 30.516 1 95 491 ILE B CA 1
ATOM 8310 C C . ILE B 1 491 ? 9.906 17.781 30.562 1 95 491 ILE B C 1
ATOM 8312 O O . ILE B 1 491 ? 10.148 18.844 29.984 1 95 491 ILE B O 1
ATOM 8316 N N . LEU B 1 492 ? 8.836 17.594 31.266 1 95.25 492 LEU B N 1
ATOM 8317 C CA . LEU B 1 492 ? 7.801 18.609 31.391 1 95.25 492 LEU B CA 1
ATOM 8318 C C . LEU B 1 492 ? 8.32 19.828 32.125 1 95.25 492 LEU B C 1
ATOM 8320 O O . LEU B 1 492 ? 8.016 20.969 31.766 1 95.25 492 LEU B O 1
ATOM 8324 N N . ARG B 1 493 ? 9.031 19.594 33.188 1 93.62 493 ARG B N 1
ATOM 8325 C CA . ARG B 1 493 ? 9.617 20.703 33.938 1 93.62 493 ARG B CA 1
ATOM 8326 C C . ARG B 1 493 ? 10.539 21.547 33.062 1 93.62 493 ARG B C 1
ATOM 8328 O O . ARG B 1 493 ? 10.484 22.766 33.094 1 93.62 493 ARG B O 1
ATOM 8335 N N . ARG B 1 494 ? 11.281 20.891 32.281 1 91.75 494 ARG B N 1
ATOM 8336 C CA . ARG B 1 494 ? 12.203 21.578 31.391 1 91.75 494 ARG B CA 1
ATOM 8337 C C . ARG B 1 494 ? 11.445 22.328 30.297 1 91.75 494 ARG B C 1
ATOM 8339 O O . ARG B 1 494 ? 11.766 23.484 29.984 1 91.75 494 ARG B O 1
ATOM 8346 N N . ALA B 1 495 ? 10.5 21.656 29.719 1 91.12 495 ALA B N 1
ATOM 8347 C CA . ALA B 1 495 ? 9.75 22.219 28.609 1 91.12 495 ALA B CA 1
ATOM 8348 C C . ALA B 1 495 ? 8.914 23.422 29.047 1 91.12 495 ALA B C 1
ATOM 8350 O O . ALA B 1 495 ? 8.82 24.406 28.328 1 91.12 495 ALA B O 1
ATOM 8351 N N . LEU B 1 496 ? 8.305 23.344 30.188 1 88.44 496 LEU B N 1
ATOM 8352 C CA . LEU B 1 496 ? 7.391 24.375 30.656 1 88.44 496 LEU B CA 1
ATOM 8353 C C . LEU B 1 496 ? 8.133 25.438 31.438 1 88.44 496 LEU B C 1
ATOM 8355 O O . LEU B 1 496 ? 7.656 26.562 31.562 1 88.44 496 LEU B O 1
ATOM 8359 N N . GLY B 1 497 ? 9.227 25.031 32.094 1 78.69 497 GLY B N 1
ATOM 8360 C CA . GLY B 1 497 ? 10.062 26 32.781 1 78.69 497 GLY B CA 1
ATOM 8361 C C . GLY B 1 497 ? 10.781 26.938 31.812 1 78.69 497 GLY B C 1
ATOM 8362 O O . GLY B 1 497 ? 10.922 28.141 32.094 1 78.69 497 GLY B O 1
ATOM 8363 N N . ASN B 1 498 ? 11.242 26.422 30.734 1 62.47 498 ASN B N 1
ATOM 8364 C CA . ASN B 1 498 ? 11.93 27.203 29.719 1 62.47 498 ASN B CA 1
ATOM 8365 C C . ASN B 1 498 ? 10.969 28.125 28.969 1 62.47 498 ASN B C 1
ATOM 8367 O O . ASN B 1 498 ? 11.352 29.203 28.531 1 62.47 498 ASN B O 1
ATOM 8371 N N . VAL B 1 499 ? 9.727 27.766 28.797 1 60.03 499 VAL B N 1
ATOM 8372 C CA . VAL B 1 499 ? 8.711 28.516 28.078 1 60.03 499 VAL B CA 1
ATOM 8373 C C . VAL B 1 499 ? 8.312 29.75 28.891 1 60.03 499 VAL B C 1
ATOM 8375 O O . VAL B 1 499 ? 8.117 30.828 28.328 1 60.03 499 VAL B O 1
ATOM 8378 N N . ALA B 1 500 ? 8.148 29.594 30.203 1 50.09 500 ALA B N 1
ATOM 8379 C CA . ALA B 1 500 ? 7.879 30.734 31.078 1 50.09 500 ALA B CA 1
ATOM 8380 C C . ALA B 1 500 ? 8.953 31.812 30.938 1 50.09 500 ALA B C 1
ATOM 8382 O O . ALA B 1 500 ? 8.656 33 30.953 1 50.09 500 ALA B O 1
ATOM 8383 N N . LYS B 1 501 ? 10.141 31.516 30.594 1 48.88 501 LYS B N 1
ATOM 8384 C CA . LYS B 1 501 ? 11.227 32.469 30.406 1 48.88 501 LYS B CA 1
ATOM 8385 C C . LYS B 1 501 ? 11.133 33.156 29.047 1 48.88 501 LYS B C 1
ATOM 8387 O O . LYS B 1 501 ? 11.414 34.344 28.906 1 48.88 501 LYS B O 1
ATOM 8392 N N . GLU B 1 502 ? 10.68 32.375 28.062 1 45.78 502 GLU B N 1
ATOM 8393 C CA . GLU B 1 502 ? 10.57 32.938 26.719 1 45.78 502 GLU B CA 1
ATOM 8394 C C . GLU B 1 502 ? 9.367 33.844 26.594 1 45.78 502 GLU B C 1
ATOM 8396 O O . GLU B 1 502 ? 9.438 34.875 25.891 1 45.78 502 GLU B O 1
ATOM 8401 N N . ASP B 1 503 ? 8.211 33.531 27.078 1 46.97 503 ASP B N 1
ATOM 8402 C CA . ASP B 1 503 ? 7.047 34.406 27.062 1 46.97 503 ASP B CA 1
ATOM 8403 C C . ASP B 1 503 ? 7.363 35.75 27.734 1 46.97 503 ASP B C 1
ATOM 8405 O O . ASP B 1 503 ? 6.891 36.781 27.281 1 46.97 503 ASP B O 1
ATOM 8409 N N . ASN B 1 504 ? 8.18 35.812 28.703 1 41.06 504 ASN B N 1
ATOM 8410 C CA . ASN B 1 504 ? 8.672 37.062 29.234 1 41.06 504 ASN B CA 1
ATOM 8411 C C . ASN B 1 504 ? 9.547 37.781 28.234 1 41.06 504 ASN B C 1
ATOM 8413 O O . ASN B 1 504 ? 9.492 39.031 28.125 1 41.06 504 ASN B O 1
ATOM 8417 N N . ALA B 1 505 ? 10.164 37.062 27.375 1 36.06 505 ALA B N 1
ATOM 8418 C CA . ALA B 1 505 ? 11 37.688 26.359 1 36.06 505 ALA B CA 1
ATOM 8419 C C . ALA B 1 505 ? 10.172 38.094 25.141 1 36.06 505 ALA B C 1
ATOM 8421 O O . ALA B 1 505 ? 10.414 39.125 24.531 1 36.06 505 ALA B O 1
ATOM 8422 N N . PHE B 1 506 ? 9.266 37.25 24.672 1 37.88 506 PHE B N 1
ATOM 8423 C CA . PHE B 1 506 ? 8.391 37.531 23.531 1 37.88 506 PHE B CA 1
ATOM 8424 C C . PHE B 1 506 ? 7.441 38.688 23.844 1 37.88 506 PHE B C 1
ATOM 8426 O O . PHE B 1 506 ? 7.133 39.5 22.984 1 37.88 506 PHE B O 1
ATOM 8433 N N . GLN B 1 507 ? 6.906 38.875 25.031 1 34.97 507 GLN B N 1
ATOM 8434 C CA . GLN B 1 507 ? 6.156 40.062 25.422 1 34.97 507 GLN B CA 1
ATOM 8435 C C . GLN B 1 507 ? 7.039 41.312 25.391 1 34.97 507 GLN B C 1
ATOM 8437 O O . GLN B 1 507 ? 6.562 42.406 25.078 1 34.97 507 GLN B O 1
ATOM 8442 N N . SER B 1 508 ? 8.266 41.156 25.562 1 36.69 508 SER B N 1
ATOM 8443 C CA . SER B 1 508 ? 9.172 42.281 25.453 1 36.69 508 SER B CA 1
ATOM 8444 C C . SER B 1 508 ? 9.438 42.656 24 1 36.69 508 SER B C 1
ATOM 8446 O O . SER B 1 508 ? 9.57 43.844 23.656 1 36.69 508 SER B O 1
ATOM 8448 N N . GLY B 1 509 ? 9.398 41.656 23.141 1 33.69 509 GLY B N 1
ATOM 8449 C CA . GLY B 1 509 ? 9.664 41.875 21.734 1 33.69 509 GLY B CA 1
ATOM 8450 C C . GLY B 1 509 ? 8.453 42.375 20.984 1 33.69 509 GLY B C 1
ATOM 8451 O O . GLY B 1 509 ? 8.586 43.156 20.016 1 33.69 509 GLY B O 1
ATOM 8452 N N . HIS B 1 510 ? 7.316 41.875 21.25 1 37.34 510 HIS B N 1
ATOM 8453 C CA . HIS B 1 510 ? 6.125 42.344 20.562 1 37.34 510 HIS B CA 1
ATOM 8454 C C . HIS B 1 510 ? 5.742 43.75 21 1 37.34 510 HIS B C 1
ATOM 8456 O O . HIS B 1 510 ? 4.852 44.375 20.422 1 37.34 510 HIS B O 1
ATOM 8462 N N . LYS B 1 511 ? 6.16 44.219 22.141 1 37.69 511 LYS B N 1
ATOM 8463 C CA . LYS B 1 511 ? 5.98 45.625 22.469 1 37.69 511 LYS B CA 1
ATOM 8464 C C . LYS B 1 511 ? 6.699 46.531 21.469 1 37.69 511 LYS B C 1
ATOM 8466 O O . LYS B 1 511 ? 6.199 47.594 21.109 1 37.69 511 LYS B O 1
ATOM 8471 N N . ALA B 1 512 ? 7.758 46 20.906 1 36.69 512 ALA B N 1
ATOM 8472 C CA . ALA B 1 512 ? 8.523 46.812 19.969 1 36.69 512 ALA B CA 1
ATOM 8473 C C . ALA B 1 512 ? 7.832 46.906 18.609 1 36.69 512 ALA B C 1
ATOM 8475 O O . ALA B 1 512 ? 7.816 47.969 17.984 1 36.69 512 ALA B O 1
ATOM 8476 N N . VAL B 1 513 ? 7.199 45.812 18.203 1 34.97 513 VAL B N 1
ATOM 8477 C CA . VAL B 1 513 ? 6.578 45.812 16.891 1 34.97 513 VAL B CA 1
ATOM 8478 C C . VAL B 1 513 ? 5.266 46.594 16.938 1 34.97 513 VAL B C 1
ATOM 8480 O O . VAL B 1 513 ? 4.922 47.312 16 1 34.97 513 VAL B O 1
ATOM 8483 N N . ARG B 1 514 ? 4.539 46.594 18.062 1 33.12 514 ARG B N 1
ATOM 8484 C CA . ARG B 1 514 ? 3.342 47.406 18.141 1 33.12 514 ARG B CA 1
ATOM 8485 C C . ARG B 1 514 ? 3.701 48.906 18.141 1 33.12 514 ARG B C 1
ATOM 8487 O O . ARG B 1 514 ? 2.92 49.75 17.688 1 33.12 514 ARG B O 1
ATOM 8494 N N . GLU B 1 515 ? 4.836 49.219 18.797 1 33.62 515 GLU B N 1
ATOM 8495 C CA . GLU B 1 515 ? 5.191 50.656 18.828 1 33.62 515 GLU B CA 1
ATOM 8496 C C . GLU B 1 515 ? 5.559 51.156 17.453 1 33.62 515 GLU B C 1
ATOM 8498 O O . GLU B 1 515 ? 5.406 52.344 17.156 1 33.62 515 GLU B O 1
ATOM 8503 N N . GLN B 1 516 ? 6.188 50.219 16.672 1 29.89 516 GLN B N 1
ATOM 8504 C CA . GLN B 1 516 ? 6.516 50.719 15.336 1 29.89 516 GLN B CA 1
ATOM 8505 C C . GLN B 1 516 ? 5.262 50.906 14.484 1 29.89 516 GLN B C 1
ATOM 8507 O O . GLN B 1 516 ? 5.195 51.781 13.648 1 29.89 516 GLN B O 1
ATOM 8512 N N . SER B 1 517 ? 4.281 49.938 14.742 1 31.61 517 SER B N 1
ATOM 8513 C CA . SER B 1 517 ? 3.113 50.094 13.875 1 31.61 517 SER B CA 1
ATOM 8514 C C . SER B 1 517 ? 2.268 51.281 14.305 1 31.61 517 SER B C 1
ATOM 8516 O O . SER B 1 517 ? 1.322 51.656 13.602 1 31.61 517 SER B O 1
ATOM 8518 N N . ALA B 1 518 ? 2.348 51.688 15.633 1 30.34 518 ALA B N 1
ATOM 8519 C CA . ALA B 1 518 ? 1.524 52.812 16.062 1 30.34 518 ALA B CA 1
ATOM 8520 C C . ALA B 1 518 ? 1.967 54.094 15.383 1 30.34 518 ALA B C 1
ATOM 8522 O O . ALA B 1 518 ? 1.253 55.094 15.43 1 30.34 518 ALA B O 1
ATOM 8523 N N . SER B 1 519 ? 3.355 54.188 15.164 1 27.75 519 SER B N 1
ATOM 8524 C CA . SER B 1 519 ? 3.75 55.531 14.703 1 27.75 519 SER B CA 1
ATOM 8525 C C . SER B 1 519 ? 3.197 55.812 13.305 1 27.75 519 SER B C 1
ATOM 8527 O O . SER B 1 519 ? 3.287 56.938 12.82 1 27.75 519 SER B O 1
ATOM 8529 N N . GLY B 1 520 ? 3.02 54.656 12.578 1 26.05 520 GLY B N 1
ATOM 8530 C CA . GLY B 1 520 ? 2.754 54.969 11.188 1 26.05 520 GLY B CA 1
ATOM 8531 C C . GLY B 1 520 ? 1.363 55.531 10.969 1 26.05 520 GLY B C 1
ATOM 8532 O O . GLY B 1 520 ? 0.896 55.625 9.828 1 26.05 520 GLY B O 1
ATOM 8533 N N . GLY B 1 521 ? 0.579 55.562 12.141 1 25.88 521 GLY B N 1
ATOM 8534 C CA . GLY B 1 521 ? -0.82 55.906 11.914 1 25.88 521 GLY B CA 1
ATOM 8535 C C . GLY B 1 521 ? -1.018 57.25 11.273 1 25.88 521 GLY B C 1
ATOM 8536 O O . GLY B 1 521 ? -2.15 57.688 11.023 1 25.88 521 GLY B O 1
ATOM 8537 N N . ALA B 1 522 ? -0.004 58.156 11.695 1 24.53 522 ALA B N 1
ATOM 8538 C CA . ALA B 1 522 ? -0.373 59.562 11.57 1 24.53 522 ALA B CA 1
ATOM 8539 C C . ALA B 1 522 ? -0.619 59.938 10.109 1 24.53 522 ALA B C 1
ATOM 8541 O O . ALA B 1 522 ? -1.316 60.906 9.82 1 24.53 522 ALA B O 1
ATOM 8542 N N . PHE B 1 523 ? 0.312 59.406 9.297 1 25.91 523 PHE B N 1
ATOM 8543 C CA . PHE B 1 523 ? 0.362 60.125 8.023 1 25.91 523 PHE B CA 1
ATOM 8544 C C . PHE B 1 523 ? -0.901 59.875 7.211 1 25.91 523 PHE B C 1
ATOM 8546 O O . PHE B 1 523 ? -0.998 60.281 6.055 1 25.91 523 PHE B O 1
ATOM 8553 N N . SER B 1 524 ? -1.683 58.906 7.734 1 23.14 524 SER B N 1
ATOM 8554 C CA . SER B 1 524 ? -2.693 58.562 6.746 1 23.14 524 SER B CA 1
ATOM 8555 C C . SER B 1 524 ? -3.684 59.688 6.523 1 23.14 524 SER B C 1
ATOM 8557 O O . SER B 1 524 ? -4.66 59.531 5.789 1 23.14 524 SER B O 1
ATOM 8559 N N . ARG B 1 525 ? -3.656 60.625 7.531 1 22.52 525 ARG B N 1
ATOM 8560 C CA . ARG B 1 525 ? -4.887 61.375 7.664 1 22.52 525 ARG B CA 1
ATOM 8561 C C . ARG B 1 525 ? -5.168 62.188 6.398 1 22.52 525 ARG B C 1
ATOM 8563 O O . ARG B 1 525 ? -6.328 62.438 6.047 1 22.52 525 ARG B O 1
ATOM 8570 N N . GLN B 1 526 ? -4.047 63 6.043 1 20.84 526 GLN B N 1
ATOM 8571 C CA . GLN B 1 526 ? -4.348 64.312 5.445 1 20.84 526 GLN B CA 1
ATOM 8572 C C . GLN B 1 526 ? -5 64.125 4.078 1 20.84 526 GLN B C 1
ATOM 8574 O O . GLN B 1 526 ? -5.73 65 3.625 1 20.84 526 GLN B O 1
ATOM 8579 N N . PHE B 1 527 ? -4.387 63.156 3.332 1 24.98 527 PHE B N 1
ATOM 8580 C CA . PHE B 1 527 ? -4.598 63.406 1.912 1 24.98 527 PHE B CA 1
ATOM 8581 C C . PHE B 1 527 ? -6.051 63.156 1.53 1 24.98 527 PHE B C 1
ATOM 8583 O O . PHE B 1 527 ? -6.355 62.219 0.792 1 24.98 527 PHE B O 1
ATOM 8590 N N . ALA B 1 528 ? -6.875 62.875 2.531 1 22 528 ALA B N 1
ATOM 8591 C CA . ALA B 1 528 ? -8.219 62.469 2.104 1 22 528 ALA B CA 1
ATOM 8592 C C . ALA B 1 528 ? -8.852 63.562 1.237 1 22 528 ALA B C 1
ATOM 8594 O O . ALA B 1 528 ? -9.797 63.281 0.493 1 22 528 ALA B O 1
ATOM 8595 N N . ARG B 1 529 ? -8.625 64.875 1.702 1 19.42 529 ARG B N 1
ATOM 8596 C CA . ARG B 1 529 ? -9.641 65.875 1.465 1 19.42 529 ARG B CA 1
ATOM 8597 C C . ARG B 1 529 ? -9.734 66.25 -0.018 1 19.42 529 ARG B C 1
ATOM 8599 O O . ARG B 1 529 ? -10.75 66.75 -0.475 1 19.42 529 ARG B O 1
ATOM 8606 N N . VAL B 1 530 ? -8.523 66.438 -0.6 1 19.25 530 VAL B N 1
ATOM 8607 C CA . VAL B 1 530 ? -8.547 67.625 -1.405 1 19.25 530 VAL B CA 1
ATOM 8608 C C . VAL B 1 530 ? -9.57 67.5 -2.529 1 19.25 530 VAL B C 1
ATOM 8610 O O . VAL B 1 530 ? -10.383 68.375 -2.756 1 19.25 530 VAL B O 1
ATOM 8613 N N . LEU B 1 531 ? -9.094 66.688 -3.596 1 20.36 531 LEU B N 1
ATOM 8614 C CA . LEU B 1 531 ? -9.414 67.062 -4.969 1 20.36 531 LEU B CA 1
ATOM 8615 C C . LEU B 1 531 ? -10.859 66.688 -5.309 1 20.36 531 LEU B C 1
ATOM 8617 O O . LEU B 1 531 ? -11.164 65.562 -5.586 1 20.36 531 LEU B O 1
ATOM 8621 N N . ILE B 1 532 ? -11.828 67.125 -4.512 1 21.28 532 ILE B N 1
ATOM 8622 C CA . ILE B 1 532 ? -13.258 66.938 -4.758 1 21.28 532 ILE B CA 1
ATOM 8623 C C . ILE B 1 532 ? -13.609 67.5 -6.137 1 21.28 532 ILE B C 1
ATOM 8625 O O . ILE B 1 532 ? -14.664 67.188 -6.691 1 21.28 532 ILE B O 1
ATOM 8629 N N . ILE B 1 533 ? -12.812 68.625 -6.641 1 18.39 533 ILE B N 1
ATOM 8630 C CA . ILE B 1 533 ? -13.523 69.688 -7.254 1 18.39 533 ILE B CA 1
ATOM 8631 C C . ILE B 1 533 ? -14.227 69.25 -8.531 1 18.39 533 ILE B C 1
ATOM 8633 O O . ILE B 1 533 ? -15.398 69.562 -8.742 1 18.39 533 ILE B O 1
ATOM 8637 N N . GLY B 1 534 ? -13.406 69 -9.609 1 18.86 534 GLY B N 1
ATOM 8638 C CA . GLY B 1 534 ? -13.633 69.562 -10.914 1 18.86 534 GLY B CA 1
ATOM 8639 C C . GLY B 1 534 ? -14.742 68.875 -11.695 1 18.86 534 GLY B C 1
ATOM 8640 O O . GLY B 1 534 ? -14.539 67.812 -12.258 1 18.86 534 GLY B O 1
ATOM 8641 N N . THR B 1 535 ? -15.953 68.812 -11.164 1 18.66 535 THR B N 1
ATOM 8642 C CA . THR B 1 535 ? -17.031 67.938 -11.648 1 18.66 535 THR B CA 1
ATOM 8643 C C . THR B 1 535 ? -17.266 68.188 -13.141 1 18.66 535 THR B C 1
ATOM 8645 O O . THR B 1 535 ? -17.484 67.188 -13.883 1 18.66 535 THR B O 1
ATOM 8648 N N . ILE B 1 536 ? -17.531 69.5 -13.773 1 17.98 536 ILE B N 1
ATOM 8649 C CA . ILE B 1 536 ? -18.828 70.062 -14.188 1 17.98 536 ILE B CA 1
ATOM 8650 C C . ILE B 1 536 ? -19.047 69.75 -15.672 1 17.98 536 ILE B C 1
ATOM 8652 O O . ILE B 1 536 ? -20.141 69.312 -16.062 1 17.98 536 ILE B O 1
ATOM 8656 N N . GLY B 1 537 ? -18.266 70.375 -16.672 1 16.53 537 GLY B N 1
ATOM 8657 C CA . GLY B 1 537 ? -18.766 71.375 -17.625 1 16.53 537 GLY B CA 1
ATOM 8658 C C . GLY B 1 537 ? -19.5 70.75 -18.797 1 16.53 537 GLY B C 1
ATOM 8659 O O . GLY B 1 537 ? -20.594 71.188 -19.141 1 16.53 537 GLY B O 1
ATOM 8660 N N . PHE B 1 538 ? -18.766 70.375 -19.906 1 17.45 538 PHE B N 1
ATOM 8661 C CA . PHE B 1 538 ? -18.969 70.812 -21.281 1 17.45 538 PHE B CA 1
ATOM 8662 C C . PHE B 1 538 ? -20.062 70 -21.969 1 17.45 538 PHE B C 1
ATOM 8664 O O . PHE B 1 538 ? -19.844 68.812 -22.312 1 17.45 538 PHE B O 1
ATOM 8671 N N . ILE B 1 539 ? -21.359 70.125 -21.641 1 17.95 539 ILE B N 1
ATOM 8672 C CA . ILE B 1 539 ? -22.578 69.5 -22.156 1 17.95 539 ILE B CA 1
ATOM 8673 C C . ILE B 1 539 ? -22.75 69.938 -23.625 1 17.95 539 ILE B C 1
ATOM 8675 O O . ILE B 1 539 ? -23.594 69.312 -24.328 1 17.95 539 ILE B O 1
ATOM 8679 N N . LEU B 1 540 ? -22.094 71 -24.266 1 15.27 540 LEU B N 1
ATOM 8680 C CA . LEU B 1 540 ? -22.875 71.938 -25.031 1 15.27 540 LEU B CA 1
ATOM 8681 C C . LEU B 1 540 ? -23.5 71.312 -26.25 1 15.27 540 LEU B C 1
ATOM 8683 O O . LEU B 1 540 ? -24.688 71.5 -26.531 1 15.27 540 LEU B O 1
ATOM 8687 N N . VAL B 1 541 ? -22.828 71.25 -27.453 1 16.84 541 VAL B N 1
ATOM 8688 C CA . VAL B 1 541 ? -23.188 72.125 -28.562 1 16.84 541 VAL B CA 1
ATOM 8689 C C . VAL B 1 541 ? -24.422 71.562 -29.281 1 16.84 541 VAL B C 1
ATOM 8691 O O . VAL B 1 541 ? -24.547 70.375 -29.484 1 16.84 541 VAL B O 1
ATOM 8694 N N . LEU B 1 542 ? -25.312 72.562 -29.828 1 16.3 542 LEU B N 1
ATOM 8695 C CA . LEU B 1 542 ? -26.641 73 -30.266 1 16.3 542 LEU B CA 1
ATOM 8696 C C . LEU B 1 542 ? -27.078 72.188 -31.484 1 16.3 542 LEU B C 1
ATOM 8698 O O . LEU B 1 542 ? -26.266 71.5 -32.094 1 16.3 542 LEU B O 1
ATOM 8702 N N . SER B 1 543 ? -27.875 72.875 -32.406 1 15.21 543 SER B N 1
ATOM 8703 C CA . SER B 1 543 ? -29.156 73 -33.094 1 15.21 543 SER B CA 1
ATOM 8704 C C . SER B 1 543 ? -29.016 72.562 -34.562 1 15.21 543 SER B C 1
ATOM 8706 O O . SER B 1 543 ? -30.016 72.375 -35.25 1 15.21 543 SER B O 1
ATOM 8708 N N . ALA B 1 544 ? -27.922 72.875 -35.406 1 15.85 544 ALA B N 1
ATOM 8709 C CA . ALA B 1 544 ? -28.297 73.625 -36.625 1 15.85 544 ALA B CA 1
ATOM 8710 C C . ALA B 1 544 ? -29.188 72.75 -37.5 1 15.85 544 ALA B C 1
ATOM 8712 O O . ALA B 1 544 ? -29.156 71.562 -37.438 1 15.85 544 ALA B O 1
ATOM 8713 N N . PRO B 1 545 ? -29.625 73.562 -38.781 1 15.72 545 PRO B N 1
ATOM 8714 C CA . PRO B 1 545 ? -30.828 73.812 -39.562 1 15.72 545 PRO B CA 1
ATOM 8715 C C . PRO B 1 545 ? -31.156 72.625 -40.5 1 15.72 545 PRO B C 1
ATOM 8717 O O . PRO B 1 545 ? -32.281 72.125 -40.5 1 15.72 545 PRO B O 1
ATOM 8720 N N . ILE B 1 546 ? -30.484 72.812 -41.812 1 15.78 546 ILE B N 1
ATOM 8721 C CA . ILE B 1 546 ? -31.219 73.312 -42.969 1 15.78 546 ILE B CA 1
ATOM 8722 C C . ILE B 1 546 ? -31.969 72.125 -43.625 1 15.78 546 ILE B C 1
ATOM 8724 O O . ILE B 1 546 ? -31.656 71 -43.375 1 15.78 546 ILE B O 1
ATOM 8728 N N . VAL B 1 547 ? -31.812 72.188 -45.094 1 15.63 547 VAL B N 1
ATOM 8729 C CA . VAL B 1 547 ? -32.719 72.5 -46.188 1 15.63 547 VAL B CA 1
ATOM 8730 C C . VAL B 1 547 ? -33.281 71.25 -46.75 1 15.63 547 VAL B C 1
ATOM 8732 O O . VAL B 1 547 ? -32.812 70.125 -46.438 1 15.63 547 VAL B O 1
ATOM 8735 N N . PHE B 1 548 ? -33.125 71.188 -48.188 1 14.88 548 PHE B N 1
ATOM 8736 C CA . PHE B 1 548 ? -34.125 71.312 -49.219 1 14.88 548 PHE B CA 1
ATOM 8737 C C . PHE B 1 548 ? -34.625 70 -49.656 1 14.88 548 PHE B C 1
ATOM 8739 O O . PHE B 1 548 ? -35.844 69.75 -49.75 1 14.88 548 PHE B O 1
ATOM 8746 N N . ARG B 1 549 ? -33.625 69.312 -50.438 1 16.14 549 ARG B N 1
ATOM 8747 C CA . ARG B 1 549 ? -34.062 69.125 -51.812 1 16.14 549 ARG B CA 1
ATOM 8748 C C . ARG B 1 549 ? -35.156 68.062 -51.938 1 16.14 549 ARG B C 1
ATOM 8750 O O . ARG B 1 549 ? -34.969 66.938 -51.5 1 16.14 549 ARG B O 1
ATOM 8757 N N . LEU B 1 550 ? -36.219 68.562 -52.469 1 15.32 550 LEU B N 1
ATOM 8758 C CA . LEU B 1 550 ? -37.625 68.312 -52.812 1 15.32 550 LEU B CA 1
ATOM 8759 C C . LEU B 1 550 ? -37.75 67.125 -53.75 1 15.32 550 LEU B C 1
ATOM 8761 O O . LEU B 1 550 ? -38.594 66.25 -53.531 1 15.32 550 LEU B O 1
ATOM 8765 N N . ARG B 1 551 ? -37.094 67.25 -55 1 17.23 551 ARG B N 1
ATOM 8766 C CA . ARG B 1 551 ? -38.031 67.438 -56.094 1 17.23 551 ARG B CA 1
ATOM 8767 C C . ARG B 1 551 ? -38.812 66.188 -56.438 1 17.23 551 ARG B C 1
ATOM 8769 O O . ARG B 1 551 ? -38.344 65.062 -56.125 1 17.23 551 ARG B O 1
ATOM 8776 N N . ARG B 1 552 ? -39.312 66.125 -57.719 1 18.23 552 ARG B N 1
ATOM 8777 C CA . ARG B 1 552 ? -40.594 66.188 -58.469 1 18.23 552 ARG B CA 1
ATOM 8778 C C . ARG B 1 552 ? -40.969 64.812 -58.938 1 18.23 552 ARG B C 1
ATOM 8780 O O . ARG B 1 552 ? -40.156 63.875 -58.969 1 18.23 552 ARG B O 1
ATOM 8787 N N . THR B 1 553 ? -41.656 64.75 -60.156 1 16.67 553 THR B N 1
ATOM 8788 C CA . THR B 1 553 ? -42.906 64.562 -60.875 1 16.67 553 THR B CA 1
ATOM 8789 C C . THR B 1 553 ? -42.875 63.281 -61.688 1 16.67 553 THR B C 1
ATOM 8791 O O . THR B 1 553 ? -43.906 62.875 -62.25 1 16.67 553 THR B O 1
ATOM 8794 N N . SER B 1 554 ? -41.594 62.75 -62.25 1 18.02 554 SER B N 1
ATOM 8795 C CA . SER B 1 554 ? -41.125 62.219 -63.5 1 18.02 554 SER B CA 1
ATOM 8796 C C . SER B 1 554 ? -41.5 60.75 -63.656 1 18.02 554 SER B C 1
ATOM 8798 O O . SER B 1 554 ? -41.156 59.906 -62.844 1 18.02 554 SER B O 1
ATOM 8800 N N . ILE B 1 555 ? -41.969 60.125 -65.125 1 15.48 555 ILE B N 1
ATOM 8801 C CA . ILE B 1 555 ? -43.125 60.281 -66 1 15.48 555 ILE B CA 1
ATOM 8802 C C . ILE B 1 555 ? -44 59.031 -65.938 1 15.48 555 ILE B C 1
ATOM 8804 O O . ILE B 1 555 ? -45.188 59.062 -66.25 1 15.48 555 ILE B O 1
ATOM 8808 N N . ARG B 1 556 ? -44.25 57.906 -66.375 1 20.52 556 ARG B N 1
ATOM 8809 C CA . ARG B 1 556 ? -45.094 57.969 -67.625 1 20.52 556 ARG B CA 1
ATOM 8810 C C . ARG B 1 556 ? -46.312 58.812 -67.375 1 20.52 556 ARG B C 1
ATOM 8812 O O . ARG B 1 556 ? -46.719 59.062 -66.25 1 20.52 556 ARG B O 1
ATOM 8819 N N . SER B 1 557 ? -47.5 59.25 -68.438 1 16.69 557 SER B N 1
ATOM 8820 C CA . SER B 1 557 ? -48.812 59.719 -68.938 1 16.69 557 SER B CA 1
ATOM 8821 C C . SER B 1 557 ? -49.906 59.5 -67.875 1 16.69 557 SER B C 1
ATOM 8823 O O . SER B 1 557 ? -49.688 58.75 -66.938 1 16.69 557 SER B O 1
ATOM 8825 N N . GLU B 1 558 ? -51.25 59.094 -68.312 1 15.6 558 GLU B N 1
ATOM 8826 C CA . GLU B 1 558 ? -52.625 59.594 -68.312 1 15.6 558 GLU B CA 1
ATOM 8827 C C . GLU B 1 558 ? -53.375 59.281 -67.062 1 15.6 558 GLU B C 1
ATOM 8829 O O . GLU B 1 558 ? -54.062 60.156 -66.5 1 15.6 558 GLU B O 1
ATOM 8834 N N . TYR B 1 559 ? -54.344 58.406 -66.688 1 16.69 559 TYR B N 1
ATOM 8835 C CA . TYR B 1 559 ? -55.688 58.906 -66.562 1 16.69 559 TYR B CA 1
ATOM 8836 C C . TYR B 1 559 ? -55.875 59.656 -65.25 1 16.69 559 TYR B C 1
ATOM 8838 O O . TYR B 1 559 ? -55.062 59.562 -64.375 1 16.69 559 TYR B O 1
ATOM 8846 N N . ALA B 1 560 ? -57.25 59.969 -64.375 1 16.3 560 ALA B N 1
ATOM 8847 C CA . ALA B 1 560 ? -58.344 60.938 -64.188 1 16.3 560 ALA B CA 1
ATOM 8848 C C . ALA B 1 560 ? -58.062 61.844 -63.031 1 16.3 560 ALA B C 1
ATOM 8850 O O . ALA B 1 560 ? -58.062 63.094 -63.188 1 16.3 560 ALA B O 1
ATOM 8851 N N . ALA B 1 561 ? -59.219 62.406 -61.906 1 15.7 561 ALA B N 1
ATOM 8852 C CA . ALA B 1 561 ? -60.094 63.219 -61.062 1 15.7 561 ALA B CA 1
ATOM 8853 C C . ALA B 1 561 ? -59.438 63.531 -59.719 1 15.7 561 ALA B C 1
ATOM 8855 O O . ALA B 1 561 ? -59.375 64.688 -59.312 1 15.7 561 ALA B O 1
ATOM 8856 N N . VAL B 1 562 ? -60.188 63.25 -58.375 1 13.89 562 VAL B N 1
ATOM 8857 C CA . VAL B 1 562 ? -60.188 64.25 -57.344 1 13.89 562 VAL B CA 1
ATOM 8858 C C . VAL B 1 562 ? -58.781 64.5 -56.812 1 13.89 562 VAL B C 1
ATOM 8860 O O . VAL B 1 562 ? -58.031 63.5 -56.594 1 13.89 562 VAL B O 1
#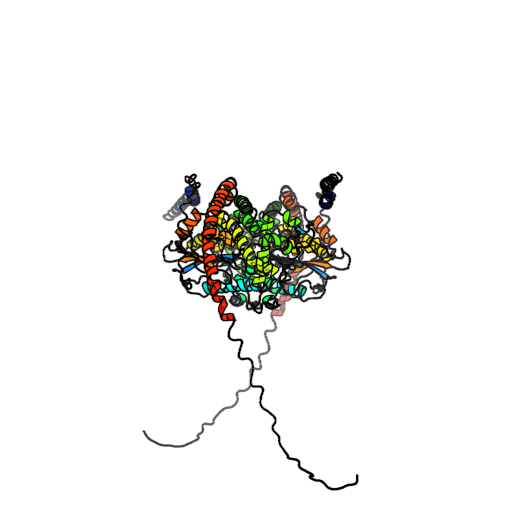

Organism: Cyanidioschyzon merolae (strain NIES-3377 / 10D) (NCBI:txid280699)